Protein AF-0000000070729608 (afdb_homodimer)

Foldseek 3Di:
DWWDDWDDDQQWIKTAAPDCVVHRIFIDGVLRQVQPFCPVCAAPPVVRDGPDDSVPDDPRKDFPDWDDDGFKIWTQIPVRDIGMDTPLLCQLPGVRPNRDDLCPSQPPCVPQQAAAEFWCVVPVVPPAEAELVQLLPADVVVPRHVRVLSLLSSQRRYQKYKYFQQALDLVSVQVSVVSQPDFDADPVGTKDKDKLPCPDQDCVSHLAWFDWFFPDLFEQAGFFKKKKAWNDDDWDFFWKKKFQLLVLLVVCCVPPVLLSVLQAPDFWWFWDCRDPPDIGGHPGGGGQFHADPVRHTDFGGDGPVGTDDDDDDPDPVCVVSNVVSVVSSSCSRVPNRGMGIGGHDHRMMMMGGSRGMIMITHRIDGIIIMIMGTHHNVSSVVVNSCSRRNDVSVSSSD/DWWDDWDDDQQWIKTAAPDCVVHRIFIDGVLRQVQPFCPVCAAPPVVRDGPDDSVPDDPRKDFPDWDDDGFKIWTQIPVRDIGMDTPLLCQLPGVRPNRDDLCPSLPPCVPQQAAAEFWCVVPVVPPAEAELVQLLPADVVVPRHVRVLSLLSSQRRYQKYKYFQQALDLVSVQVSVVSQPDFDADPVGTKDKDKLPCPDQDPVSHLAWFDWFFPDLFEQAGFFKKKKAWNDDDWDFFWKKKFQLLVLLVVCCVPPVLLSVLQAPDFWWFWDCRDPPGIGGHPGGGGQFHADPVRHTDFGGDGPVGTDDDDDDPDPVCVVSNVVSVVSSSCSRPPNRGMGIGGHDHRMMMMGGSRGMIMITHRIDGIIIMIMGTHHNVSSVVVNSCSRRNDVSVSSSD

Radius of gyration: 27.86 Å; Cα contacts (8 Å, |Δi|>4): 1793; chains: 2; bounding box: 65×78×67 Å

Organism: Candida parapsilosis (strain CDC 317 / ATCC MYA-4646) (NCBI:txid578454)

Sequence (796 aa):
MSIQQVKPISDKIEITWTDPNPSGTSTYHNIWLRDNCHCSECYYPLTKQRLLNSATIDPNIHSKSIDHDSETVTIVWDSNHKSQYDAHWLRIHSYEPRLIPMEDKLSGAKTKLVQKLWQVGDIEMDLPHVDYNSVMQSSVKSDNEDAIKDWCLKIWQFGFCLIDNVPVTPEDTEKLCEQLNYIRPTHYGGFWDFTSDLAKADTAYTNFDISNHTDGTYWSNSPGLQLFHLLYHDGTGGTTSLVDAFKCAEIMKEKYPESYEIFTRLPVPAHSAGEEKVCIQPDIANPIFKLNKQGELIQVRWNQSDRSTMDSWDDPNDVVKFYQAIRHWVSIITDPENELWYQMKPGQCLIFDNWRVLHSRSEFTGKRRLCGAYLERDDFVSRLKLLTLGREAVLDAIMSIQQVKPISDKIEITWTDPNPSGTSTYHNIWLRDNCHCSECYYPLTKQRLLNSATIDPNIHSKSIDHDSETVTIVWDSNHKSQYDAHWLRIHSYEPRLIPMEDKLSGAKTKLVQKLWQVGDIEMDLPHVDYNSVMQSSVKSDNEDAIKDWCLKIWQFGFCLIDNVPVTPEDTEKLCEQLNYIRPTHYGGFWDFTSDLAKADTAYTNFDISNHTDGTYWSNSPGLQLFHLLYHDGTGGTTSLVDAFKCAEIMKEKYPESYEIFTRLPVPAHSAGEEKVCIQPDIANPIFKLNKQGELIQVRWNQSDRSTMDSWDDPNDVVKFYQAIRHWVSIITDPENELWYQMKPGQCLIFDNWRVLHSRSEFTGKRRLCGAYLERDDFVSRLKLLTLGREAVLDAI

InterPro domains:
  IPR003819 TauD/TfdA-like domain [PF02668] (144-374)
  IPR010376 Gamma-butyrobetaine hydroxylase-like, N-terminal [PF06155] (10-91)
  IPR012776 Trimethyllysine dioxygenase [TIGR02410] (28-388)
  IPR038492 GBBH-like, N-terminal domain superfamily [G3DSA:3.30.2020.30] (2-96)
  IPR042098 Glutarate 2-hydroxylase superfamily [G3DSA:3.60.130.10] (107-390)
  IPR050411 Alpha-ketoglutarate-dependent hydroxylases [PTHR10696] (30-386)

pLDDT: mean 94.76, std 6.03, range [62.12, 98.94]

Structure (mmCIF, N/CA/C/O backbone):
data_AF-0000000070729608-model_v1
#
loop_
_entity.id
_entity.type
_entity.pdbx_description
1 polymer 'Trimethyllysine dioxygenase'
#
loop_
_atom_site.group_PDB
_atom_site.id
_atom_site.type_symbol
_atom_site.label_atom_id
_atom_site.label_alt_id
_atom_site.label_comp_id
_atom_site.label_asym_id
_atom_site.label_entity_id
_atom_site.label_seq_id
_atom_site.pdbx_PDB_ins_code
_atom_site.Cartn_x
_atom_site.Cartn_y
_atom_site.Cartn_z
_atom_site.occupancy
_atom_site.B_iso_or_equiv
_atom_site.auth_seq_id
_atom_site.auth_comp_id
_atom_site.auth_asym_id
_atom_site.auth_atom_id
_atom_site.pdbx_PDB_model_num
ATOM 1 N N . MET A 1 1 ? -27.422 9.617 25.578 1 75.12 1 MET A N 1
ATOM 2 C CA . MET A 1 1 ? -26.422 9.867 26.609 1 75.12 1 MET A CA 1
ATOM 3 C C . MET A 1 1 ? -25.938 11.312 26.547 1 75.12 1 MET A C 1
ATOM 5 O O . MET A 1 1 ? -25.641 11.828 25.469 1 75.12 1 MET A O 1
ATOM 9 N N . SER A 1 2 ? -26.094 11.977 27.719 1 88.06 2 SER A N 1
ATOM 10 C CA . SER A 1 2 ? -25.766 13.398 27.781 1 88.06 2 SER A CA 1
ATOM 11 C C . SER A 1 2 ? -24.781 13.672 28.906 1 88.06 2 SER A C 1
ATOM 13 O O . SER A 1 2 ? -24.469 12.789 29.703 1 88.06 2 SER A O 1
ATOM 15 N N . ILE A 1 3 ? -24.25 14.766 28.953 1 93.19 3 ILE A N 1
ATOM 16 C CA . ILE A 1 3 ? -23.25 15.188 29.922 1 93.19 3 ILE A CA 1
ATOM 17 C C . ILE A 1 3 ? -23.938 15.562 31.234 1 93.19 3 ILE A C 1
ATOM 19 O O . ILE A 1 3 ? -24.891 16.344 31.25 1 93.19 3 ILE A O 1
ATOM 23 N N . GLN A 1 4 ? -23.516 14.984 32.312 1 93.94 4 GLN A N 1
ATOM 24 C CA . GLN A 1 4 ? -24.047 15.289 33.625 1 93.94 4 GLN A CA 1
ATOM 25 C C . GLN A 1 4 ? -23.156 16.297 34.375 1 93.94 4 GLN A C 1
ATOM 27 O O . GLN A 1 4 ? -23.656 17.234 35 1 93.94 4 GLN A O 1
ATOM 32 N N . GLN A 1 5 ? -21.828 16 34.312 1 95.12 5 GLN A N 1
ATOM 33 C CA . GLN A 1 5 ? -20.875 16.859 35 1 95.12 5 GLN A CA 1
ATOM 34 C C . GLN A 1 5 ? -19.516 16.859 34.312 1 95.12 5 GLN A C 1
ATOM 36 O O . GLN A 1 5 ? -19.125 15.859 33.688 1 95.12 5 GLN A O 1
ATOM 41 N N . VAL A 1 6 ? -18.891 17.953 34.312 1 97.44 6 VAL A N 1
ATOM 42 C CA . VAL A 1 6 ? -17.531 18.094 33.781 1 97.44 6 VAL A CA 1
ATOM 43 C C . VAL A 1 6 ? -16.625 18.703 34.875 1 97.44 6 VAL A C 1
ATOM 45 O O . VAL A 1 6 ? -16.938 19.75 35.438 1 97.44 6 VAL A O 1
ATOM 48 N N . LYS A 1 7 ? -15.539 18.031 35.188 1 96.44 7 LYS A N 1
ATOM 49 C CA . LYS A 1 7 ? -14.625 18.516 36.219 1 96.44 7 LYS A CA 1
ATOM 50 C C . LYS A 1 7 ? -13.172 18.391 35.781 1 96.44 7 LYS A C 1
ATOM 52 O O . LYS A 1 7 ? -12.781 17.391 35.188 1 96.44 7 LYS A O 1
ATOM 57 N N . PRO A 1 8 ? -12.406 19.422 35.969 1 97 8 PRO A N 1
ATOM 58 C CA . PRO A 1 8 ? -10.969 19.297 35.719 1 97 8 PRO A CA 1
ATOM 59 C C . PRO A 1 8 ? -10.258 18.422 36.75 1 97 8 PRO A C 1
ATOM 61 O O . PRO A 1 8 ? -10.57 18.484 37.938 1 97 8 PRO A O 1
ATOM 64 N N . ILE A 1 9 ? -9.383 17.625 36.25 1 94.81 9 ILE A N 1
ATOM 65 C CA . ILE A 1 9 ? -8.555 16.797 37.125 1 94.81 9 ILE A CA 1
ATOM 66 C C . ILE A 1 9 ? -7.109 16.812 36.625 1 94.81 9 ILE A C 1
ATOM 68 O O . ILE A 1 9 ? -6.742 16.047 35.719 1 94.81 9 ILE A O 1
ATOM 72 N N . SER A 1 10 ? -6.238 17.578 37.312 1 92.94 10 SER A N 1
ATOM 73 C CA . SER A 1 10 ? -4.832 17.688 36.938 1 92.94 10 SER A CA 1
ATOM 74 C C . SER A 1 10 ? -4.672 18.125 35.5 1 92.94 10 SER A C 1
ATOM 76 O O . SER A 1 10 ? -5.137 19.203 35.094 1 92.94 10 SER A O 1
ATOM 78 N N . ASP A 1 11 ? -4.113 17.266 34.688 1 95.94 11 ASP A N 1
ATOM 79 C CA . ASP A 1 11 ? -3.875 17.594 33.281 1 95.94 11 ASP A CA 1
ATOM 80 C C . ASP A 1 11 ? -4.957 17 32.375 1 95.94 11 ASP A C 1
ATOM 82 O O . ASP A 1 11 ? -4.742 16.797 31.188 1 95.94 11 ASP A O 1
ATOM 86 N N . LYS A 1 12 ? -6.121 16.688 33 1 98 12 LYS A N 1
ATOM 87 C CA . LYS A 1 12 ? -7.23 16.047 32.281 1 98 12 LYS A CA 1
ATOM 88 C C . LYS A 1 12 ? -8.555 16.719 32.656 1 98 12 LYS A C 1
ATOM 90 O O . LYS A 1 12 ? -8.617 17.578 33.531 1 98 12 LYS A O 1
ATOM 95 N N . ILE A 1 13 ? -9.508 16.344 31.891 1 98 13 ILE A N 1
ATOM 96 C CA . ILE A 1 13 ? -10.898 16.672 32.156 1 98 13 ILE A CA 1
ATOM 97 C C . ILE A 1 13 ? -11.719 15.391 32.281 1 98 13 ILE A C 1
ATOM 99 O O . ILE A 1 13 ? -11.578 14.484 31.469 1 98 13 ILE A O 1
ATOM 103 N N . GLU A 1 14 ? -12.461 15.297 33.344 1 97.56 14 GLU A N 1
ATOM 104 C CA . GLU A 1 14 ? -13.352 14.156 33.531 1 97.56 14 GLU A CA 1
ATOM 105 C C . GLU A 1 14 ? -14.797 14.523 33.219 1 97.56 14 GLU A C 1
ATOM 107 O O . GLU A 1 14 ? -15.297 15.555 33.656 1 97.56 14 GLU A O 1
ATOM 112 N N . ILE A 1 15 ? -15.438 13.773 32.469 1 96.44 15 ILE A N 1
ATOM 113 C CA . ILE A 1 15 ? -16.844 13.945 32.125 1 96.44 15 ILE A CA 1
ATOM 114 C C . ILE A 1 15 ? -17.672 12.797 32.688 1 96.44 15 ILE A C 1
ATOM 116 O O . ILE A 1 15 ? -17.375 11.625 32.438 1 96.44 15 ILE A O 1
ATOM 120 N N . THR A 1 16 ? -18.625 13.148 33.469 1 95.75 16 THR A N 1
ATOM 121 C CA . THR A 1 16 ? -19.594 12.18 33.969 1 95.75 16 THR A CA 1
ATOM 122 C C . THR A 1 16 ? -20.844 12.164 33.062 1 95.75 16 THR A C 1
ATOM 124 O O . THR A 1 16 ? -21.422 13.211 32.781 1 95.75 16 THR A O 1
ATOM 127 N N . TRP A 1 17 ? -21.234 11.016 32.688 1 94.69 17 TRP A N 1
ATOM 128 C CA . TRP A 1 17 ? -22.344 10.867 31.75 1 94.69 17 TRP A CA 1
ATOM 129 C C . TRP A 1 17 ? -23.625 10.508 32.5 1 94.69 17 TRP A C 1
ATOM 131 O O . TRP A 1 17 ? -23.578 9.891 33.562 1 94.69 17 TRP A O 1
ATOM 141 N N . THR A 1 18 ? -24.797 10.875 31.969 1 90.62 18 THR A N 1
ATOM 142 C CA . THR A 1 18 ? -26.094 10.578 32.562 1 90.62 18 THR A CA 1
ATOM 143 C C . THR A 1 18 ? -26.375 9.078 32.531 1 90.62 18 THR A C 1
ATOM 145 O O . THR A 1 18 ? -26.984 8.523 33.438 1 90.62 18 THR A O 1
ATOM 148 N N . ASP A 1 19 ? -26.094 8.422 31.391 1 77.56 19 ASP A N 1
ATOM 149 C CA . ASP A 1 19 ? -26.234 6.973 31.25 1 77.56 19 ASP A CA 1
ATOM 150 C C . ASP A 1 19 ? -24.875 6.277 31.344 1 77.56 19 ASP A C 1
ATOM 152 O O . ASP A 1 19 ? -24.078 6.359 30.422 1 77.56 19 ASP A O 1
ATOM 156 N N . PRO A 1 20 ? -24.609 5.648 32.531 1 66 20 PRO A N 1
ATOM 157 C CA . PRO A 1 20 ? -23.281 5.117 32.812 1 66 20 PRO A CA 1
ATOM 158 C C . PRO A 1 20 ? -22.922 3.928 31.922 1 66 20 PRO A C 1
ATOM 160 O O . PRO A 1 20 ? -21.781 3.463 31.938 1 66 20 PRO A O 1
ATOM 163 N N . ASN A 1 21 ? -23.797 3.318 31.25 1 65.69 21 ASN A N 1
ATOM 164 C CA . ASN A 1 21 ? -23.453 2.18 30.406 1 65.69 21 ASN A CA 1
ATOM 165 C C . ASN A 1 21 ? -22.844 2.629 29.094 1 65.69 21 ASN A C 1
ATOM 167 O O . ASN A 1 21 ? -23.484 3.311 28.297 1 65.69 21 ASN A O 1
ATOM 171 N N . PRO A 1 22 ? -21.609 2.293 29.125 1 62.28 22 PRO A N 1
ATOM 172 C CA . PRO A 1 22 ? -20.844 1.288 29.859 1 62.28 22 PRO A CA 1
ATOM 173 C C . PRO A 1 22 ? -19.984 1.901 30.969 1 62.28 22 PRO A C 1
ATOM 175 O O . PRO A 1 22 ? -19.422 1.177 31.797 1 62.28 22 PRO A O 1
ATOM 178 N N . SER A 1 23 ? -19.578 3.135 30.734 1 65.88 23 SER A N 1
ATOM 179 C CA . SER A 1 23 ? -18.812 3.779 31.797 1 65.88 23 SER A CA 1
ATOM 180 C C . SER A 1 23 ? -19.484 5.066 32.25 1 65.88 23 SER A C 1
ATOM 182 O O . SER A 1 23 ? -20.094 5.777 31.453 1 65.88 23 SER A O 1
ATOM 184 N N . GLY A 1 24 ? -19.469 5.289 33.5 1 85.19 24 GLY A N 1
ATOM 185 C CA . GLY A 1 24 ? -20.062 6.492 34.062 1 85.19 24 GLY A CA 1
ATOM 186 C C . GLY A 1 24 ? -19.219 7.734 33.812 1 85.19 24 GLY A C 1
ATOM 187 O O . GLY A 1 24 ? -19.734 8.852 33.844 1 85.19 24 GLY A O 1
ATOM 188 N N . THR A 1 25 ? -17.922 7.508 33.531 1 93.5 25 THR A N 1
ATOM 189 C CA . THR A 1 25 ? -17.062 8.672 33.344 1 93.5 25 THR A CA 1
ATOM 190 C C . THR A 1 25 ? -16.062 8.453 32.219 1 93.5 25 THR A C 1
ATOM 192 O O . THR A 1 25 ? -15.781 7.309 31.859 1 93.5 25 THR A O 1
ATOM 195 N N . SER A 1 26 ? -15.68 9.492 31.562 1 95.44 26 SER A N 1
ATOM 196 C CA . SER A 1 26 ? -14.578 9.547 30.609 1 95.44 26 SER A CA 1
ATOM 197 C C . SER A 1 26 ? -13.555 10.602 31 1 95.44 26 SER A C 1
ATOM 199 O O . SER A 1 26 ? -13.914 11.664 31.516 1 95.44 26 SER A O 1
ATOM 201 N N . THR A 1 27 ? -12.305 10.266 30.812 1 96.88 27 THR A N 1
ATOM 202 C CA . THR A 1 27 ? -11.242 11.227 31.062 1 96.88 27 THR A CA 1
ATOM 203 C C . THR A 1 27 ? -10.469 11.531 29.781 1 96.88 27 THR A C 1
ATOM 205 O O . THR A 1 27 ? -10.18 10.633 29 1 96.88 27 THR A O 1
ATOM 208 N N . TYR A 1 28 ? -10.227 12.781 29.516 1 98 28 TYR A N 1
ATOM 209 C CA . TYR A 1 28 ? -9.492 13.25 28.359 1 98 28 TYR A CA 1
ATOM 210 C C . TYR A 1 28 ? -8.32 14.133 28.766 1 98 28 TYR A C 1
ATOM 212 O O . TYR A 1 28 ? -8.477 15.039 29.594 1 98 28 TYR A O 1
ATOM 220 N N . HIS A 1 29 ? -7.129 13.852 28.234 1 98.56 29 HIS A N 1
ATOM 221 C CA . HIS A 1 29 ? -6.016 14.766 28.469 1 98.56 29 HIS A CA 1
ATOM 222 C C . HIS A 1 29 ? -6.316 16.156 27.922 1 98.56 29 HIS A C 1
ATOM 224 O O . HIS A 1 29 ? -6.895 16.281 26.844 1 98.56 29 HIS A O 1
ATOM 230 N N . ASN A 1 30 ? -5.883 17.219 28.656 1 98.5 30 ASN A N 1
ATOM 231 C CA . ASN A 1 30 ? -6.07 18.594 28.203 1 98.5 30 ASN A CA 1
ATOM 232 C C . ASN A 1 30 ? -5.445 18.812 26.828 1 98.5 30 ASN A C 1
ATOM 234 O O . ASN A 1 30 ? -6.07 19.422 25.953 1 98.5 30 ASN A O 1
ATOM 238 N N . ILE A 1 31 ? -4.281 18.312 26.641 1 98.31 31 ILE A N 1
ATOM 239 C CA . ILE A 1 31 ? -3.543 18.547 25.406 1 98.31 31 ILE A CA 1
ATOM 240 C C . ILE A 1 31 ? -4.258 17.875 24.25 1 98.31 31 ILE A C 1
ATOM 242 O O . ILE A 1 31 ? -4.285 18.406 23.141 1 98.31 31 ILE A O 1
ATOM 246 N N . TRP A 1 32 ? -4.828 16.688 24.469 1 98.44 32 TRP A N 1
ATOM 247 C CA . TRP A 1 32 ? -5.582 15.984 23.438 1 98.44 32 TRP A CA 1
ATOM 248 C C . TRP A 1 32 ? -6.828 16.766 23.047 1 98.44 32 TRP A C 1
ATOM 250 O O . TRP A 1 32 ? -7.121 16.922 21.859 1 98.44 32 TRP A O 1
ATOM 260 N N . LEU A 1 33 ? -7.539 17.25 24.047 1 98.5 33 LEU A N 1
ATOM 261 C CA . LEU A 1 33 ? -8.727 18.062 23.781 1 98.5 33 LEU A CA 1
ATOM 262 C C . LEU A 1 33 ? -8.359 19.312 23 1 98.5 33 LEU A C 1
ATOM 264 O O . LEU A 1 33 ? -9.016 19.641 22 1 98.5 33 LEU A O 1
ATOM 268 N N . ARG A 1 34 ? -7.293 19.953 23.406 1 98.5 34 ARG A N 1
ATOM 269 C CA . ARG A 1 34 ? -6.852 21.172 22.719 1 98.5 34 ARG A CA 1
ATOM 270 C C . ARG A 1 34 ? -6.5 20.891 21.266 1 98.5 34 ARG A C 1
ATOM 272 O O . ARG A 1 34 ? -6.848 21.656 20.375 1 98.5 34 ARG A O 1
ATOM 279 N N . ASP A 1 35 ? -5.832 19.812 21.031 1 98.12 35 ASP A N 1
ATOM 280 C CA . ASP A 1 35 ? -5.414 19.422 19.688 1 98.12 35 ASP A CA 1
ATOM 281 C C . ASP A 1 35 ? -6.621 19.109 18.812 1 98.12 35 ASP A C 1
ATOM 283 O O . ASP A 1 35 ? -6.543 19.203 17.578 1 98.12 35 ASP A O 1
ATOM 287 N N . ASN A 1 36 ? -7.719 18.688 19.422 1 97.81 36 ASN A N 1
ATOM 288 C CA . ASN A 1 36 ? -8.898 18.266 18.672 1 97.81 36 ASN A CA 1
ATOM 289 C C . ASN A 1 36 ? -9.977 19.344 18.672 1 97.81 36 ASN A C 1
ATOM 291 O O . ASN A 1 36 ? -11.156 19.047 18.516 1 97.81 36 ASN A O 1
ATOM 295 N N . CYS A 1 37 ? -9.57 20.594 18.953 1 97.62 37 CYS A N 1
ATOM 296 C CA . CYS A 1 37 ? -10.492 21.703 18.797 1 97.62 37 CYS A CA 1
ATOM 297 C C . CYS A 1 37 ? -10.898 21.891 17.344 1 97.62 37 CYS A C 1
ATOM 299 O O . CYS A 1 37 ? -10.055 21.875 16.453 1 97.62 37 CYS A O 1
ATOM 301 N N . HIS A 1 38 ? -12.156 22.047 17.078 1 95.25 38 HIS A N 1
ATOM 302 C CA . HIS A 1 38 ? -12.641 22.156 15.703 1 95.25 38 HIS A CA 1
ATOM 303 C C . HIS A 1 38 ? -13.172 23.562 15.414 1 95.25 38 HIS A C 1
ATOM 305 O O . HIS A 1 38 ? -14.008 23.734 14.523 1 95.25 38 HIS A O 1
ATOM 311 N N . CYS A 1 39 ? -12.734 24.516 16.219 1 96.06 39 CYS A N 1
ATOM 312 C CA . CYS A 1 39 ? -13.125 25.875 15.875 1 96.06 39 CYS A CA 1
ATOM 313 C C . CYS A 1 39 ? -12.484 26.312 14.57 1 96.06 39 CYS A C 1
ATOM 315 O O . CYS A 1 39 ? -11.625 25.625 14.023 1 96.06 39 CYS A O 1
ATOM 317 N N . SER A 1 40 ? -12.766 27.438 14.031 1 93.62 40 SER A N 1
ATOM 318 C CA . SER A 1 40 ? -12.359 27.891 12.711 1 93.62 40 SER A CA 1
ATOM 319 C C . SER A 1 40 ? -10.875 28.219 12.664 1 93.62 40 SER A C 1
ATOM 321 O O . SER A 1 40 ? -10.273 28.234 11.586 1 93.62 40 SER A O 1
ATOM 323 N N . GLU A 1 41 ? -10.289 28.422 13.82 1 94.44 41 GLU A N 1
ATOM 324 C CA . GLU A 1 41 ? -8.852 28.703 13.875 1 94.44 41 GLU A CA 1
ATOM 325 C C . GLU A 1 41 ? -8.047 27.406 13.867 1 94.44 41 GLU A C 1
ATOM 327 O O . GLU A 1 41 ? -6.863 27.406 13.523 1 94.44 41 GLU A O 1
ATOM 332 N N . CYS A 1 42 ? -8.711 26.344 14.266 1 96.31 42 CYS A N 1
ATOM 333 C CA . CYS A 1 42 ? -7.973 25.109 14.531 1 96.31 42 CYS A CA 1
ATOM 334 C C . CYS A 1 42 ? -8.281 24.047 13.477 1 96.31 42 CYS A C 1
ATOM 336 O O . CYS A 1 42 ? -7.547 23.078 13.344 1 96.31 42 CYS A O 1
ATOM 338 N N . TYR A 1 43 ? -9.32 24.234 12.836 1 94.19 43 TYR A N 1
ATOM 339 C CA . TYR A 1 43 ? -9.828 23.219 11.922 1 94.19 43 TYR A CA 1
ATOM 340 C C . TYR A 1 43 ? -10.516 23.859 10.719 1 94.19 43 TYR A C 1
ATOM 342 O O . TYR A 1 43 ? -11.297 24.797 10.875 1 94.19 43 TYR A O 1
ATOM 350 N N . TYR A 1 44 ? -10.125 23.453 9.531 1 92.25 44 TYR A N 1
ATOM 351 C CA . TYR A 1 44 ? -10.742 23.969 8.312 1 92.25 44 TYR A CA 1
ATOM 352 C C . TYR A 1 44 ? -11.938 23.125 7.902 1 92.25 44 TYR A C 1
ATOM 354 O O . TYR A 1 44 ? -11.766 22.047 7.336 1 92.25 44 TYR A O 1
ATOM 362 N N . PRO A 1 45 ? -13.094 23.578 8.055 1 90.69 45 PRO A N 1
ATOM 363 C CA . PRO A 1 45 ? -14.289 22.75 7.836 1 90.69 45 PRO A CA 1
ATOM 364 C C . PRO A 1 45 ? -14.438 22.297 6.387 1 90.69 45 PRO A C 1
ATOM 366 O O . PRO A 1 45 ? -15.008 21.234 6.121 1 90.69 45 PRO A O 1
ATOM 369 N N . LEU A 1 46 ? -13.914 23.062 5.457 1 89.62 46 LEU A N 1
ATOM 370 C CA . LEU A 1 46 ? -14.07 22.734 4.043 1 89.62 46 LEU A CA 1
ATOM 371 C C . LEU A 1 46 ? -13.266 21.5 3.668 1 89.62 46 LEU A C 1
ATOM 373 O O . LEU A 1 46 ? -13.75 20.641 2.922 1 89.62 46 LEU A O 1
ATOM 377 N N . THR A 1 47 ? -12.094 21.375 4.172 1 91.31 47 THR A N 1
ATOM 378 C CA . THR A 1 47 ? -11.227 20.266 3.791 1 91.31 47 THR A CA 1
ATOM 379 C C . THR A 1 47 ? -11.195 19.188 4.883 1 91.31 47 THR A C 1
ATOM 381 O O . THR A 1 47 ? -10.656 18.109 4.68 1 91.31 47 THR A O 1
ATOM 384 N N . LYS A 1 48 ? -11.82 19.5 6.066 1 94.38 48 LYS A N 1
ATOM 385 C CA . LYS A 1 48 ? -11.828 18.625 7.227 1 94.38 48 LYS A CA 1
ATOM 386 C C . LYS A 1 48 ? -10.414 18.359 7.727 1 94.38 48 LYS A C 1
ATOM 388 O O . LYS A 1 48 ? -10.094 17.234 8.125 1 94.38 48 LYS A O 1
ATOM 393 N N . GLN A 1 49 ? -9.594 19.391 7.66 1 94.06 49 GLN A N 1
ATOM 394 C CA . GLN A 1 49 ? -8.195 19.25 8.031 1 94.06 49 GLN A CA 1
ATOM 395 C C . GLN A 1 49 ? -7.836 20.156 9.203 1 94.06 49 GLN A C 1
ATOM 397 O O . GLN A 1 49 ? -8.406 21.25 9.344 1 94.06 49 GLN A O 1
ATOM 402 N N . ARG A 1 50 ? -6.898 19.703 9.961 1 94 50 ARG A N 1
ATOM 403 C CA . ARG A 1 50 ? -6.359 20.484 11.07 1 94 50 ARG A CA 1
ATOM 404 C C . ARG A 1 50 ? -5.527 21.656 10.555 1 94 50 ARG A C 1
ATOM 406 O O . ARG A 1 50 ? -4.75 21.5 9.609 1 94 50 ARG A O 1
ATOM 413 N N . LEU A 1 51 ? -5.754 22.781 11.203 1 92.44 51 LEU A N 1
ATOM 414 C CA . LEU A 1 51 ? -4.941 23.969 10.945 1 92.44 51 LEU A CA 1
ATOM 415 C C . LEU A 1 51 ? -3.93 24.188 12.07 1 92.44 51 LEU A C 1
ATOM 417 O O . LEU A 1 51 ? -2.846 24.719 11.836 1 92.44 51 LEU A O 1
ATOM 421 N N . LEU A 1 52 ? -4.344 23.781 13.227 1 94.44 52 LEU A N 1
ATOM 422 C CA . LEU A 1 52 ? -3.52 23.953 14.414 1 94.44 52 LEU A CA 1
ATOM 423 C C . LEU A 1 52 ? -2.262 23.094 14.344 1 94.44 52 LEU A C 1
ATOM 425 O O . LEU A 1 52 ? -2.334 21.906 14.008 1 94.44 52 LEU A O 1
ATOM 429 N N . ASN A 1 53 ? -1.126 23.688 14.57 1 95.44 53 ASN A N 1
ATOM 430 C CA . ASN A 1 53 ? 0.109 22.938 14.758 1 95.44 53 ASN A CA 1
ATOM 431 C C . ASN A 1 53 ? 0.195 22.328 16.156 1 95.44 53 ASN A C 1
ATOM 433 O O . ASN A 1 53 ? 0.406 23.047 17.141 1 95.44 53 ASN A O 1
ATOM 437 N N . SER A 1 54 ? 0.122 21.109 16.281 1 97.25 54 SER A N 1
ATOM 438 C CA . SER A 1 54 ? 0.071 20.406 17.562 1 97.25 54 SER A CA 1
ATOM 439 C C . SER A 1 54 ? 1.311 20.688 18.406 1 97.25 54 SER A C 1
ATOM 441 O O . SER A 1 54 ? 1.256 20.656 19.625 1 97.25 54 SER A O 1
ATOM 443 N N . ALA A 1 55 ? 2.385 20.984 17.734 1 97.75 55 ALA A N 1
ATOM 444 C CA . ALA A 1 55 ? 3.648 21.219 18.422 1 97.75 55 ALA A CA 1
ATOM 445 C C . ALA A 1 55 ? 3.6 22.5 19.234 1 97.75 55 ALA A C 1
ATOM 447 O O . ALA A 1 55 ? 4.426 22.719 20.125 1 97.75 55 ALA A O 1
ATOM 448 N N . THR A 1 56 ? 2.691 23.375 18.938 1 96.88 56 THR A N 1
ATOM 449 C CA . THR A 1 56 ? 2.641 24.688 19.578 1 96.88 56 THR A CA 1
ATOM 450 C C . THR A 1 56 ? 1.801 24.641 20.859 1 96.88 56 THR A C 1
ATOM 452 O O . THR A 1 56 ? 1.769 25.609 21.625 1 96.88 56 THR A O 1
ATOM 455 N N . ILE A 1 57 ? 1.175 23.531 21.141 1 97.69 57 ILE A N 1
ATOM 456 C CA . ILE A 1 57 ? 0.336 23.422 22.312 1 97.69 57 ILE A CA 1
ATOM 457 C C . ILE A 1 57 ? 1.214 23.266 23.562 1 97.69 57 ILE A C 1
ATOM 459 O O . ILE A 1 57 ? 2.119 22.438 23.594 1 97.69 57 ILE A O 1
ATOM 463 N N . ASP A 1 58 ? 0.917 24.031 24.516 1 97.38 58 ASP A N 1
ATOM 464 C CA . ASP A 1 58 ? 1.645 23.953 25.781 1 97.38 58 ASP A CA 1
ATOM 465 C C . ASP A 1 58 ? 1.418 22.609 26.453 1 97.38 58 ASP A C 1
ATOM 467 O O . ASP A 1 58 ? 0.278 22.234 26.734 1 97.38 58 ASP A O 1
ATOM 471 N N . PRO A 1 59 ? 2.508 21.906 26.734 1 96.19 59 PRO A N 1
ATOM 472 C CA . PRO A 1 59 ? 2.348 20.609 27.391 1 96.19 59 PRO A CA 1
ATOM 473 C C . PRO A 1 59 ? 1.658 20.703 28.75 1 96.19 59 PRO A C 1
ATOM 475 O O . PRO A 1 59 ? 1.115 19.703 29.234 1 96.19 59 PRO A O 1
ATOM 478 N N . ASN A 1 60 ? 1.688 21.859 29.328 1 96.62 60 ASN A N 1
ATOM 479 C CA . ASN A 1 60 ? 1.091 22.047 30.656 1 96.62 60 ASN A CA 1
ATOM 480 C C . ASN A 1 60 ? -0.237 22.797 30.562 1 96.62 60 ASN A C 1
ATOM 482 O O . ASN A 1 60 ? -0.698 23.375 31.547 1 96.62 60 ASN A O 1
ATOM 486 N N . ILE A 1 61 ? -0.813 22.766 29.438 1 97.69 61 ILE A N 1
ATOM 487 C CA . ILE A 1 61 ? -2.068 23.484 29.219 1 97.69 61 ILE A CA 1
ATOM 488 C C . ILE A 1 61 ? -3.105 23.031 30.234 1 97.69 61 ILE A C 1
ATOM 490 O O . ILE A 1 61 ? -3.168 21.844 30.594 1 97.69 61 ILE A O 1
ATOM 494 N N . HIS A 1 62 ? -3.904 23.938 30.734 1 97.44 62 HIS A N 1
ATOM 495 C CA . HIS A 1 62 ? -4.98 23.625 31.672 1 97.44 62 HIS A CA 1
ATOM 496 C C . HIS A 1 62 ? -6.199 24.5 31.422 1 97.44 62 HIS A C 1
ATOM 498 O O . HIS A 1 62 ? -6.098 25.531 30.75 1 97.44 62 HIS A O 1
ATOM 504 N N . SER A 1 63 ? -7.305 24.094 31.953 1 97.5 63 SER A N 1
ATOM 505 C CA . SER A 1 63 ? -8.539 24.844 31.766 1 97.5 63 SER A CA 1
ATOM 506 C C . SER A 1 63 ? -8.625 26.031 32.719 1 97.5 63 SER A C 1
ATOM 508 O O . SER A 1 63 ? -8.297 25.922 33.875 1 97.5 63 SER A O 1
ATOM 510 N N . LYS A 1 64 ? -8.891 27.156 32.188 1 97.5 64 LYS A N 1
ATOM 511 C CA . LYS A 1 64 ? -9.219 28.344 32.969 1 97.5 64 LYS A CA 1
ATOM 512 C C . LYS A 1 64 ? -10.664 28.297 33.438 1 97.5 64 LYS A C 1
ATOM 514 O O . LYS A 1 64 ? -10.953 28.656 34.594 1 97.5 64 LYS A O 1
ATOM 519 N N . SER A 1 65 ? -11.555 27.891 32.625 1 97.88 65 SER A N 1
ATOM 520 C CA . SER A 1 65 ? -12.969 27.703 32.969 1 97.88 65 SER A CA 1
ATOM 521 C C . SER A 1 65 ? -13.602 26.625 32.094 1 97.88 65 SER A C 1
ATOM 523 O O . SER A 1 65 ? -13.156 26.375 30.969 1 97.88 65 SER A O 1
ATOM 525 N N . ILE A 1 66 ? -14.594 25.984 32.625 1 98.25 66 ILE A N 1
ATOM 526 C CA . ILE A 1 66 ? -15.352 24.953 31.922 1 98.25 66 ILE A CA 1
ATOM 527 C C . ILE A 1 66 ? -16.844 25.188 32.125 1 98.25 66 ILE A C 1
ATOM 529 O O . ILE A 1 66 ? -17.312 25.391 33.25 1 98.25 66 ILE A O 1
ATOM 533 N N . ASP A 1 67 ? -17.484 25.281 31.062 1 98 67 ASP A N 1
ATOM 534 C CA . ASP A 1 67 ? -18.938 25.312 31.062 1 98 67 ASP A CA 1
ATOM 535 C C . ASP A 1 67 ? -19.516 24.141 30.25 1 98 67 ASP A C 1
ATOM 537 O O . ASP A 1 67 ? -18.891 23.656 29.312 1 98 67 ASP A O 1
ATOM 541 N N . HIS A 1 68 ? -20.641 23.672 30.719 1 97.19 68 HIS A N 1
ATOM 542 C CA . HIS A 1 68 ? -21.25 22.594 29.953 1 97.19 68 HIS A CA 1
ATOM 543 C C . HIS A 1 68 ? -22.766 22.609 30.094 1 97.19 68 HIS A C 1
ATOM 545 O O . HIS A 1 68 ? -23.297 23.172 31.047 1 97.19 68 HIS A O 1
ATOM 551 N N . ASP A 1 69 ? -23.438 22.141 29.141 1 96.12 69 ASP A N 1
ATOM 552 C CA . ASP A 1 69 ? -24.812 21.672 29.234 1 96.12 69 ASP A CA 1
ATOM 553 C C . ASP A 1 69 ? -24.906 20.188 28.938 1 96.12 69 ASP A C 1
ATOM 555 O O . ASP A 1 69 ? -23.953 19.438 29.156 1 96.12 69 ASP A O 1
ATOM 559 N N . SER A 1 70 ? -26.125 19.75 28.547 1 93.81 70 SER A N 1
ATOM 560 C CA . SER A 1 70 ? -26.312 18.312 28.359 1 93.81 70 SER A CA 1
ATOM 561 C C . SER A 1 70 ? -25.641 17.828 27.078 1 93.81 70 SER A C 1
ATOM 563 O O . SER A 1 70 ? -25.359 16.641 26.938 1 93.81 70 SER A O 1
ATOM 565 N N . GLU A 1 71 ? -25.297 18.75 26.203 1 96 71 GLU A N 1
ATOM 566 C CA . GLU A 1 71 ? -24.875 18.297 24.875 1 96 71 GLU A CA 1
ATOM 567 C C . GLU A 1 71 ? -23.516 18.875 24.5 1 96 71 GLU A C 1
ATOM 569 O O . GLU A 1 71 ? -22.891 18.422 23.531 1 96 71 GLU A O 1
ATOM 574 N N . THR A 1 72 ? -23.047 19.812 25.297 1 97.25 72 THR A N 1
ATOM 575 C CA . THR A 1 72 ? -21.844 20.531 24.859 1 97.25 72 THR A CA 1
ATOM 576 C C . THR A 1 72 ? -20.953 20.844 26.047 1 97.25 72 THR A C 1
ATOM 578 O O . THR A 1 72 ? -21.438 21.125 27.141 1 97.25 72 THR A O 1
ATOM 581 N N . VAL A 1 73 ? -19.703 20.766 25.844 1 97.94 73 VAL A N 1
ATOM 582 C CA . VAL A 1 73 ? -18.688 21.219 26.781 1 97.94 73 VAL A CA 1
ATOM 583 C C . VAL A 1 73 ? -17.891 22.375 26.172 1 97.94 73 VAL A C 1
ATOM 585 O O . VAL A 1 73 ? -17.438 22.266 25.031 1 97.94 73 VAL A O 1
ATOM 588 N N . THR A 1 74 ? -17.781 23.453 26.828 1 98.44 74 THR A N 1
ATOM 589 C CA . THR A 1 74 ? -16.953 24.578 26.422 1 98.44 74 THR A CA 1
ATOM 590 C C . THR A 1 74 ? -15.812 24.781 27.406 1 98.44 74 THR A C 1
ATOM 592 O O . THR A 1 74 ? -16.031 24.891 28.609 1 98.44 74 THR A O 1
ATOM 595 N N . ILE A 1 75 ? -14.641 24.844 26.906 1 98.44 75 ILE A N 1
ATOM 596 C CA . ILE A 1 75 ? -13.453 25.016 27.734 1 98.44 75 ILE A CA 1
ATOM 597 C C . ILE A 1 75 ? -12.695 26.266 27.297 1 98.44 75 ILE A C 1
ATOM 599 O O . ILE A 1 75 ? -12.398 26.438 26.109 1 98.44 75 ILE A O 1
ATOM 603 N N . VAL A 1 76 ? -12.469 27.109 28.188 1 98.56 76 VAL A N 1
ATOM 604 C CA . VAL A 1 76 ? -11.508 28.188 27.969 1 98.56 76 VAL A CA 1
ATOM 605 C C . VAL A 1 76 ? -10.164 27.812 28.594 1 98.56 76 VAL A C 1
ATOM 607 O O . VAL A 1 76 ? -10.078 27.562 29.797 1 98.56 76 VAL A O 1
ATOM 610 N N . TRP A 1 77 ? -9.211 27.781 27.781 1 98.38 77 TRP A N 1
ATOM 611 C CA . TRP A 1 77 ? -7.891 27.344 28.234 1 98.38 77 TRP A CA 1
ATOM 612 C C . TRP A 1 77 ? -7.121 28.5 28.859 1 98.38 77 TRP A C 1
ATOM 614 O O . TRP A 1 77 ? -7.531 29.672 28.75 1 98.38 77 TRP A O 1
ATOM 624 N N . ASP A 1 78 ? -6.004 28.172 29.531 1 97.25 78 ASP A N 1
ATOM 625 C CA . ASP A 1 78 ? -5.176 29.203 30.156 1 97.25 78 ASP A CA 1
ATOM 626 C C . ASP A 1 78 ? -4.551 30.125 29.125 1 97.25 78 ASP A C 1
ATOM 628 O O . ASP A 1 78 ? -4.164 31.25 29.438 1 97.25 78 ASP A O 1
ATOM 632 N N . SER A 1 79 ? -4.508 29.734 27.844 1 95.44 79 SER A N 1
ATOM 633 C CA . SER A 1 79 ? -4.066 30.562 26.734 1 95.44 79 SER A CA 1
ATOM 634 C C . SER A 1 79 ? -5.172 31.516 26.266 1 95.44 79 SER A C 1
ATOM 636 O O . SER A 1 79 ? -4.973 32.312 25.359 1 95.44 79 SER A O 1
ATOM 638 N N . ASN A 1 80 ? -6.32 31.344 26.797 1 97.06 80 ASN A N 1
ATOM 639 C CA . ASN A 1 80 ? -7.512 32.125 26.5 1 97.06 80 ASN A CA 1
ATOM 640 C C . ASN A 1 80 ? -8.203 31.641 25.234 1 97.06 80 ASN A C 1
ATOM 642 O O . ASN A 1 80 ? -9.148 32.281 24.75 1 97.06 80 ASN A O 1
ATOM 646 N N . HIS A 1 81 ? -7.754 30.578 24.656 1 97.94 81 HIS A N 1
ATOM 647 C CA . HIS A 1 81 ? -8.461 29.953 23.531 1 97.94 81 HIS A CA 1
ATOM 648 C C . HIS A 1 81 ? -9.703 29.219 24.016 1 97.94 81 HIS A C 1
ATOM 650 O O . HIS A 1 81 ? -9.68 28.562 25.062 1 97.94 81 HIS A O 1
ATOM 656 N N . LYS A 1 82 ? -10.727 29.344 23.266 1 98.25 82 LYS A N 1
ATOM 657 C CA . LYS A 1 82 ? -11.984 28.688 23.594 1 98.25 82 LYS A CA 1
ATOM 658 C C . LYS A 1 82 ? -12.234 27.5 22.688 1 98.25 82 LYS A C 1
ATOM 660 O O . LYS A 1 82 ? -12.172 27.609 21.453 1 98.25 82 LYS A O 1
ATOM 665 N N . SER A 1 83 ? -12.43 26.344 23.266 1 98.31 83 SER A N 1
ATOM 666 C CA . SER A 1 83 ? -12.781 25.125 22.547 1 98.31 83 SER A CA 1
ATOM 667 C C . SER A 1 83 ? -14.18 24.656 22.906 1 98.31 83 SER A C 1
ATOM 669 O O . SER A 1 83 ? -14.633 24.844 24.047 1 98.31 83 SER A O 1
ATOM 671 N N . GLN A 1 84 ? -14.852 24.109 21.969 1 98.06 84 GLN A N 1
ATOM 672 C CA . GLN A 1 84 ? -16.172 23.531 22.172 1 98.06 84 GLN A CA 1
ATOM 673 C C . GLN A 1 84 ? -16.266 22.125 21.609 1 98.06 84 GLN A C 1
ATOM 675 O O . GLN A 1 84 ? -15.766 21.859 20.5 1 98.06 84 GLN A O 1
ATOM 680 N N . TYR A 1 85 ? -16.844 21.234 22.391 1 97.56 85 TYR A N 1
ATOM 681 C CA . TYR A 1 85 ? -16.953 19.844 21.984 1 97.56 85 TYR A CA 1
ATOM 682 C C . TYR A 1 85 ? -18.391 19.344 22.141 1 97.56 85 TYR A C 1
ATOM 684 O O . TYR A 1 85 ? -19.047 19.641 23.141 1 97.56 85 TYR A O 1
ATOM 692 N N . ASP A 1 86 ? -18.812 18.625 21.156 1 96 86 ASP A N 1
ATOM 693 C CA . ASP A 1 86 ? -20.109 17.953 21.203 1 96 86 ASP A CA 1
ATOM 694 C C . ASP A 1 86 ? -20.047 16.672 22.031 1 96 86 ASP A C 1
ATOM 696 O O . ASP A 1 86 ? -19.094 15.906 21.906 1 96 86 ASP A O 1
ATOM 700 N N . ALA A 1 87 ? -21.172 16.453 22.781 1 94.81 87 ALA A N 1
ATOM 701 C CA . ALA A 1 87 ? -21.219 15.266 23.625 1 94.81 87 ALA A CA 1
ATOM 702 C C . ALA A 1 87 ? -21.078 13.992 22.797 1 94.81 87 ALA A C 1
ATOM 704 O O . ALA A 1 87 ? -20.391 13.055 23.188 1 94.81 87 ALA A O 1
ATOM 705 N N . HIS A 1 88 ? -21.719 13.984 21.688 1 93.06 88 HIS A N 1
ATOM 706 C CA . HIS A 1 88 ? -21.656 12.812 20.812 1 93.06 88 HIS A CA 1
ATOM 707 C C . HIS A 1 88 ? -20.234 12.547 20.359 1 93.06 88 HIS A C 1
ATOM 709 O O . HIS A 1 88 ? -19.766 11.398 20.391 1 93.06 88 HIS A O 1
ATOM 715 N N . TRP A 1 89 ? -19.531 13.539 19.953 1 95.19 89 TRP A N 1
ATOM 716 C CA . TRP A 1 89 ? -18.156 13.406 19.5 1 95.19 89 TRP A CA 1
ATOM 717 C C . TRP A 1 89 ? -17.25 12.914 20.625 1 95.19 89 TRP A C 1
ATOM 719 O O . TRP A 1 89 ? -16.438 12.016 20.438 1 95.19 89 TRP A O 1
ATOM 729 N N . LEU A 1 90 ? -17.438 13.5 21.797 1 95.88 90 LEU A N 1
ATOM 730 C CA . LEU A 1 90 ? -16.625 13.102 22.953 1 95.88 90 LEU A CA 1
ATOM 731 C C . LEU A 1 90 ? -16.859 11.641 23.297 1 95.88 90 LEU A C 1
ATOM 733 O O . LEU A 1 90 ? -15.922 10.922 23.641 1 95.88 90 LEU A O 1
ATOM 737 N N . ARG A 1 91 ? -18.031 11.211 23.141 1 93.31 91 ARG A N 1
ATOM 738 C CA . ARG A 1 91 ? -18.359 9.828 23.469 1 93.31 91 ARG A CA 1
ATOM 739 C C . ARG A 1 91 ? -17.734 8.875 22.453 1 93.31 91 ARG A C 1
ATOM 741 O O . ARG A 1 91 ? -17.109 7.883 22.844 1 93.31 91 ARG A O 1
ATOM 748 N N . ILE A 1 92 ? -17.859 9.188 21.203 1 93.31 92 ILE A N 1
ATOM 749 C CA . ILE A 1 92 ? -17.359 8.328 20.141 1 93.31 92 ILE A CA 1
ATOM 750 C C . ILE A 1 92 ? -15.844 8.227 20.219 1 93.31 92 ILE A C 1
ATOM 752 O O . ILE A 1 92 ? -15.273 7.172 19.922 1 93.31 92 ILE A O 1
ATOM 756 N N . HIS A 1 93 ? -15.195 9.25 20.734 1 96 93 HIS A N 1
ATOM 757 C CA . HIS A 1 93 ? -13.734 9.289 20.719 1 96 93 HIS A CA 1
ATOM 758 C C . HIS A 1 93 ? -13.164 9.125 22.125 1 96 93 HIS A C 1
ATOM 760 O O . HIS A 1 93 ? -11.992 9.422 22.359 1 96 93 HIS A O 1
ATOM 766 N N . SER A 1 94 ? -14.031 8.68 23.094 1 95.62 94 SER A N 1
ATOM 767 C CA . SER A 1 94 ? -13.523 8.391 24.438 1 95.62 94 SER A CA 1
ATOM 768 C C . SER A 1 94 ? -12.516 7.25 24.406 1 95.62 94 SER A C 1
ATOM 770 O O . SER A 1 94 ? -12.758 6.215 23.781 1 95.62 94 SER A O 1
ATOM 772 N N . TYR A 1 95 ? -11.344 7.484 25.062 1 95.69 95 TYR A N 1
ATOM 773 C CA . TYR A 1 95 ? -10.297 6.469 25.016 1 95.69 95 TYR A CA 1
ATOM 774 C C . TYR A 1 95 ? -9.891 6.047 26.422 1 95.69 95 TYR A C 1
ATOM 776 O O . TYR A 1 95 ? -9.109 5.105 26.594 1 95.69 95 TYR A O 1
ATOM 784 N N . GLU A 1 96 ? -10.477 6.715 27.422 1 94.88 96 GLU A N 1
ATOM 785 C CA . GLU A 1 96 ? -10.195 6.367 28.812 1 94.88 96 GLU A CA 1
ATOM 786 C C . GLU A 1 96 ? -11.445 6.516 29.672 1 94.88 96 GLU A C 1
ATOM 788 O O . GLU A 1 96 ? -11.648 7.559 30.312 1 94.88 96 GLU A O 1
ATOM 793 N N . PRO A 1 97 ? -12.281 5.598 29.812 1 93.94 97 PRO A N 1
ATOM 794 C CA . PRO A 1 97 ? -12.203 4.367 29.016 1 93.94 97 PRO A CA 1
ATOM 795 C C . PRO A 1 97 ? -12.797 4.52 27.625 1 93.94 97 PRO A C 1
ATOM 797 O O . PRO A 1 97 ? -13.398 5.555 27.312 1 93.94 97 PRO A O 1
ATOM 800 N N . ARG A 1 98 ? -12.57 3.586 26.75 1 92.69 98 ARG A N 1
ATOM 801 C CA . ARG A 1 98 ? -13.312 3.508 25.5 1 92.69 98 ARG A CA 1
ATOM 802 C C . ARG A 1 98 ? -14.781 3.184 25.75 1 92.69 98 ARG A C 1
ATOM 804 O O . ARG A 1 98 ? -15.102 2.146 26.328 1 92.69 98 ARG A O 1
ATOM 811 N N . LEU A 1 99 ? -15.594 4.043 25.312 1 91.31 99 LEU A N 1
ATOM 812 C CA . LEU A 1 99 ? -17.016 3.863 25.578 1 91.31 99 LEU A CA 1
ATOM 813 C C . LEU A 1 99 ? -17.688 3.139 24.422 1 91.31 99 LEU A C 1
ATOM 815 O O . LEU A 1 99 ? -18.656 2.395 24.625 1 91.31 99 LEU A O 1
ATOM 819 N N . ILE A 1 100 ? -17.203 3.434 23.266 1 89.56 100 ILE A N 1
ATOM 820 C CA . ILE A 1 100 ? -17.734 2.828 22.047 1 89.56 100 ILE A CA 1
ATOM 821 C C . ILE A 1 100 ? -16.688 1.932 21.406 1 89.56 100 ILE A C 1
ATOM 823 O O . ILE A 1 100 ? -15.602 2.4 21.047 1 89.56 100 ILE A O 1
ATOM 827 N N . PRO A 1 101 ? -17.031 0.704 21.281 1 87.5 101 PRO A N 1
ATOM 828 C CA . PRO A 1 101 ? -16.078 -0.179 20.625 1 87.5 101 PRO A CA 1
ATOM 829 C C . PRO A 1 101 ? -15.703 0.302 19.219 1 87.5 101 PRO A C 1
ATOM 831 O O . PRO A 1 101 ? -16.547 0.886 18.516 1 87.5 101 PRO A O 1
ATOM 834 N N . MET A 1 102 ? -14.477 0.057 18.812 1 83.56 102 MET A N 1
ATOM 835 C CA . MET A 1 102 ? -13.953 0.535 17.531 1 83.56 102 MET A CA 1
ATOM 836 C C . MET A 1 102 ? -14.859 0.122 16.375 1 83.56 102 MET A C 1
ATOM 838 O O . MET A 1 102 ? -15.094 0.902 15.453 1 83.56 102 MET A O 1
ATOM 842 N N . GLU A 1 103 ? -15.414 -1.075 16.438 1 81.06 103 GLU A N 1
ATOM 843 C CA . GLU A 1 103 ? -16.266 -1.605 15.375 1 81.06 103 GLU A CA 1
ATOM 844 C C . GLU A 1 103 ? -17.594 -0.862 15.312 1 81.06 103 GLU A C 1
ATOM 846 O O . GLU A 1 103 ? -18.312 -0.938 14.312 1 81.06 103 GLU A O 1
ATOM 851 N N . ASP A 1 104 ? -17.922 -0.147 16.375 1 87.94 104 ASP A N 1
ATOM 852 C CA . ASP A 1 104 ? -19.203 0.546 16.453 1 87.94 104 ASP A CA 1
ATOM 853 C C . ASP A 1 104 ? -19.031 2.047 16.234 1 87.94 104 ASP A C 1
ATOM 855 O O . ASP A 1 104 ? -20.016 2.787 16.172 1 87.94 104 ASP A O 1
ATOM 859 N N . LYS A 1 105 ? -17.812 2.402 16.141 1 90.88 105 LYS A N 1
ATOM 860 C CA . LYS A 1 105 ? -17.547 3.822 15.93 1 90.88 105 LYS A CA 1
ATOM 861 C C . LYS A 1 105 ? -18.172 4.316 14.625 1 90.88 105 LYS A C 1
ATOM 863 O O . LYS A 1 105 ? -18.672 5.441 14.562 1 90.88 105 LYS A O 1
ATOM 868 N N . LEU A 1 106 ? -18.047 3.484 13.648 1 93.88 106 LEU A N 1
ATOM 869 C CA . LEU A 1 106 ? -18.703 3.777 12.375 1 93.88 106 LEU A CA 1
ATOM 870 C C . LEU A 1 106 ? -20.156 3.348 12.391 1 93.88 106 LEU A C 1
ATOM 872 O O . LEU A 1 106 ? -20.469 2.186 12.125 1 93.88 106 LEU A O 1
ATOM 876 N N . SER A 1 107 ? -20.984 4.312 12.602 1 93.75 107 SER A N 1
ATOM 877 C CA . SER A 1 107 ? -22.391 4.027 12.812 1 93.75 107 SER A CA 1
ATOM 878 C C . SER A 1 107 ? -22.984 3.258 11.641 1 93.75 107 SER A C 1
ATOM 880 O O . SER A 1 107 ? -22.797 3.639 10.484 1 93.75 107 SER A O 1
ATOM 882 N N . GLY A 1 108 ? -23.594 2.156 11.953 1 94.56 108 GLY A N 1
ATOM 883 C CA . GLY A 1 108 ? -24.297 1.36 10.953 1 94.56 108 GLY A CA 1
ATOM 884 C C . GLY A 1 108 ? -23.406 0.297 10.32 1 94.56 108 GLY A C 1
ATOM 885 O O . GLY A 1 108 ? -23.906 -0.61 9.656 1 94.56 108 GLY A O 1
ATOM 886 N N . ALA A 1 109 ? -22.125 0.387 10.492 1 94.38 109 ALA A N 1
ATOM 887 C CA . ALA A 1 109 ? -21.203 -0.513 9.812 1 94.38 109 ALA A CA 1
ATOM 888 C C . ALA A 1 109 ? -21.438 -1.963 10.219 1 94.38 109 ALA A C 1
ATOM 890 O O . ALA A 1 109 ? -21.453 -2.859 9.375 1 94.38 109 ALA A O 1
ATOM 891 N N . LYS A 1 110 ? -21.688 -2.221 11.469 1 92.31 110 LYS A N 1
ATOM 892 C CA . LYS A 1 110 ? -21.844 -3.566 12.008 1 92.31 110 LYS A CA 1
ATOM 893 C C . LYS A 1 110 ? -23.047 -4.273 11.375 1 92.31 110 LYS A C 1
ATOM 895 O O . LYS A 1 110 ? -23.047 -5.5 11.25 1 92.31 110 LYS A O 1
ATOM 900 N N . THR A 1 111 ? -23.969 -3.488 10.961 1 94.5 111 THR A N 1
ATOM 901 C CA . THR A 1 111 ? -25.188 -4.086 10.422 1 94.5 111 THR A CA 1
ATOM 902 C C . THR A 1 111 ? -25.203 -4.016 8.898 1 94.5 111 THR A C 1
ATOM 904 O O . THR A 1 111 ? -25.578 -4.98 8.227 1 94.5 111 THR A O 1
ATOM 907 N N . LYS A 1 112 ? -24.719 -2.938 8.383 1 96.19 112 LYS A N 1
ATOM 908 C CA . LYS A 1 112 ? -24.891 -2.707 6.949 1 96.19 112 LYS A CA 1
ATOM 909 C C . LYS A 1 112 ? -23.672 -3.197 6.164 1 96.19 112 LYS A C 1
ATOM 911 O O . LYS A 1 112 ? -23.766 -3.469 4.965 1 96.19 112 LYS A O 1
ATOM 916 N N . LEU A 1 113 ? -22.531 -3.25 6.75 1 96.69 113 LEU A N 1
ATOM 917 C CA . LEU A 1 113 ? -21.312 -3.619 6.039 1 96.69 113 LEU A CA 1
ATOM 918 C C . LEU A 1 113 ? -20.844 -5.004 6.465 1 96.69 113 LEU A C 1
ATOM 920 O O . LEU A 1 113 ? -19.625 -5.262 6.5 1 96.69 113 LEU A O 1
ATOM 924 N N . VAL A 1 114 ? -21.719 -5.855 6.762 1 95.69 114 VAL A N 1
ATOM 925 C CA . VAL A 1 114 ? -21.375 -7.219 7.152 1 95.69 114 VAL A CA 1
ATOM 926 C C . VAL A 1 114 ? -20.984 -8.031 5.914 1 95.69 114 VAL A C 1
ATOM 928 O O . VAL A 1 114 ? -21.734 -8.062 4.934 1 95.69 114 VAL A O 1
ATOM 931 N N . GLN A 1 115 ? -19.844 -8.602 5.961 1 97.62 115 GLN A N 1
ATOM 932 C CA . GLN A 1 115 ? -19.453 -9.508 4.891 1 97.62 115 GLN A CA 1
ATOM 933 C C . GLN A 1 115 ? -20.109 -10.875 5.062 1 97.62 115 GLN A C 1
ATOM 935 O O . GLN A 1 115 ? -20.125 -11.43 6.164 1 97.62 115 GLN A O 1
ATOM 940 N N . LYS A 1 116 ? -20.641 -11.367 4.02 1 98.31 116 LYS A N 1
ATOM 941 C CA . LYS A 1 116 ? -21.266 -12.688 4.004 1 98.31 116 LYS A CA 1
ATOM 942 C C . LYS A 1 116 ? -20.344 -13.719 3.355 1 98.31 116 LYS A C 1
ATOM 944 O O . LYS A 1 116 ? -20.359 -13.891 2.135 1 98.31 116 LYS A O 1
ATOM 949 N N . LEU A 1 117 ? -19.625 -14.391 4.207 1 98.69 117 LEU A N 1
ATOM 950 C CA . LEU A 1 117 ? -18.703 -15.406 3.711 1 98.69 117 LEU A CA 1
ATOM 951 C C . LEU A 1 117 ? -19.469 -16.625 3.197 1 98.69 117 LEU A C 1
ATOM 953 O O . LEU A 1 117 ? -20.547 -16.938 3.697 1 98.69 117 LEU A O 1
ATOM 957 N N . TRP A 1 118 ? -18.906 -17.344 2.238 1 98.88 118 TRP A N 1
ATOM 958 C CA . TRP A 1 118 ? -19.719 -18.375 1.606 1 98.88 118 TRP A CA 1
ATOM 959 C C . TRP A 1 118 ? -18.859 -19.547 1.15 1 98.88 118 TRP A C 1
ATOM 961 O O . TRP A 1 118 ? -17.656 -19.391 0.916 1 98.88 118 TRP A O 1
ATOM 971 N N . GLN A 1 119 ? -19.406 -20.688 1.159 1 98.81 119 GLN A N 1
ATOM 972 C CA . GLN A 1 119 ? -19.031 -21.844 0.343 1 98.81 119 GLN A CA 1
ATOM 973 C C . GLN A 1 119 ? -19.938 -21.969 -0.872 1 98.81 119 GLN A C 1
ATOM 975 O O . GLN A 1 119 ? -20.906 -21.219 -1.014 1 98.81 119 GLN A O 1
ATOM 980 N N . VAL A 1 120 ? -19.625 -22.906 -1.679 1 98.75 120 VAL A N 1
ATOM 981 C CA . VAL A 1 120 ? -20.312 -23 -2.959 1 98.75 120 VAL A CA 1
ATOM 982 C C . VAL A 1 120 ? -21.812 -23.156 -2.723 1 98.75 120 VAL A C 1
ATOM 984 O O . VAL A 1 120 ? -22.625 -22.469 -3.346 1 98.75 120 VAL A O 1
ATOM 987 N N . GLY A 1 121 ? -22.234 -23.984 -1.82 1 98.44 121 GLY A N 1
ATOM 988 C CA . GLY A 1 121 ? -23.641 -24.25 -1.566 1 98.44 121 GLY A CA 1
ATOM 989 C C . GLY A 1 121 ? -24.406 -23.031 -1.081 1 98.44 121 GLY A C 1
ATOM 990 O O . GLY A 1 121 ? -25.625 -22.969 -1.236 1 98.44 121 GLY A O 1
ATOM 991 N N . ASP A 1 122 ? -23.766 -22.062 -0.526 1 98.31 122 ASP A N 1
ATOM 992 C CA . ASP A 1 122 ? -24.391 -20.875 0.043 1 98.31 122 ASP A CA 1
ATOM 993 C C . ASP A 1 122 ? -24.766 -19.875 -1.049 1 98.31 122 ASP A C 1
ATOM 995 O O . ASP A 1 122 ? -25.656 -19.047 -0.859 1 98.31 122 ASP A O 1
ATOM 999 N N . ILE A 1 123 ? -24.047 -19.938 -2.225 1 98.06 123 ILE A N 1
ATOM 1000 C CA . ILE A 1 123 ? -24.125 -18.766 -3.096 1 98.06 123 ILE A CA 1
ATOM 1001 C C . ILE A 1 123 ? -24.484 -19.203 -4.516 1 98.06 123 ILE A C 1
ATOM 1003 O O . ILE A 1 123 ? -24.953 -18.406 -5.32 1 98.06 123 ILE A O 1
ATOM 1007 N N . GLU A 1 124 ? -24.266 -20.469 -4.863 1 97.12 124 GLU A N 1
ATOM 1008 C CA . GLU A 1 124 ? -24.297 -20.953 -6.242 1 97.12 124 GLU A CA 1
ATOM 1009 C C . GLU A 1 124 ? -25.672 -20.734 -6.867 1 97.12 124 GLU A C 1
ATOM 1011 O O . GLU A 1 124 ? -25.781 -20.562 -8.086 1 97.12 124 GLU A O 1
ATOM 1016 N N . MET A 1 125 ? -26.734 -20.75 -6.047 1 96.88 125 MET A N 1
ATOM 1017 C CA . MET A 1 125 ? -28.094 -20.656 -6.59 1 96.88 125 MET A CA 1
ATOM 1018 C C . MET A 1 125 ? -28.531 -19.203 -6.707 1 96.88 125 MET A C 1
ATOM 1020 O O . MET A 1 125 ? -29.562 -18.906 -7.312 1 96.88 125 MET A O 1
ATOM 1024 N N . ASP A 1 126 ? -27.781 -18.344 -6.184 1 97.12 126 ASP A N 1
ATOM 1025 C CA . ASP A 1 126 ? -28.125 -16.922 -6.18 1 97.12 126 ASP A CA 1
ATOM 1026 C C . ASP A 1 126 ? -26.891 -16.047 -6.18 1 97.12 126 ASP A C 1
ATOM 1028 O O . ASP A 1 126 ? -26.594 -15.375 -5.184 1 97.12 126 ASP A O 1
ATOM 1032 N N . LEU A 1 127 ? -26.297 -15.992 -7.324 1 98.25 127 LEU A N 1
ATOM 1033 C CA . LEU A 1 127 ? -25.094 -15.18 -7.453 1 98.25 127 LEU A CA 1
ATOM 1034 C C . LEU A 1 127 ? -25.438 -13.695 -7.445 1 98.25 127 LEU A C 1
ATOM 1036 O O . LEU A 1 127 ? -26.453 -13.281 -7.996 1 98.25 127 LEU A O 1
ATOM 1040 N N . PRO A 1 128 ? -24.641 -12.859 -6.801 1 98.69 128 PRO A N 1
ATOM 1041 C CA . PRO A 1 128 ? -24.906 -11.422 -6.832 1 98.69 128 PRO A CA 1
ATOM 1042 C C . PRO A 1 128 ? -24.766 -10.82 -8.227 1 98.69 128 PRO A C 1
ATOM 1044 O O . PRO A 1 128 ? -23.797 -11.117 -8.93 1 98.69 128 PRO A O 1
ATOM 1047 N N . HIS A 1 129 ? -25.641 -10 -8.648 1 98.19 129 HIS A N 1
ATOM 1048 C CA . HIS A 1 129 ? -25.578 -9.375 -9.969 1 98.19 129 HIS A CA 1
ATOM 1049 C C . HIS A 1 129 ? -26.219 -7.992 -9.945 1 98.19 129 HIS A C 1
ATOM 1051 O O . HIS A 1 129 ? -27.062 -7.703 -9.086 1 98.19 129 HIS A O 1
ATOM 1057 N N . VAL A 1 130 ? -25.812 -7.164 -10.742 1 98.5 130 VAL A N 1
ATOM 1058 C CA . VAL A 1 130 ? -26.438 -5.875 -11.039 1 98.5 130 VAL A CA 1
ATOM 1059 C C . VAL A 1 130 ? -26.609 -5.715 -12.547 1 98.5 130 VAL A C 1
ATOM 1061 O O . VAL A 1 130 ? -26.094 -6.523 -13.328 1 98.5 130 VAL A O 1
ATOM 1064 N N . ASP A 1 131 ? -27.406 -4.719 -12.883 1 98.38 131 ASP A N 1
ATOM 1065 C CA . ASP A 1 131 ? -27.672 -4.461 -14.297 1 98.38 131 ASP A CA 1
ATOM 1066 C C . ASP A 1 131 ? -26.844 -3.289 -14.805 1 98.38 131 ASP A C 1
ATOM 1068 O O . ASP A 1 131 ? -26.844 -2.213 -14.203 1 98.38 131 ASP A O 1
ATOM 1072 N N . TYR A 1 132 ? -26.156 -3.512 -15.93 1 98.38 132 TYR A N 1
ATOM 1073 C CA . TYR A 1 132 ? -25.297 -2.512 -16.562 1 98.38 132 TYR A CA 1
ATOM 1074 C C . TYR A 1 132 ? -26.062 -1.208 -16.781 1 98.38 132 TYR A C 1
ATOM 1076 O O . TYR A 1 132 ? -25.562 -0.13 -16.453 1 98.38 132 TYR A O 1
ATOM 1084 N N . ASN A 1 133 ? -27.203 -1.274 -17.297 1 97.69 133 ASN A N 1
ATOM 1085 C CA . ASN A 1 133 ? -27.984 -0.08 -17.641 1 97.69 133 ASN A CA 1
ATOM 1086 C C . ASN A 1 133 ? -28.312 0.736 -16.391 1 97.69 133 ASN A C 1
ATOM 1088 O O . ASN A 1 133 ? -28.234 1.966 -16.406 1 97.69 133 ASN A O 1
ATOM 1092 N N . SER A 1 134 ? -28.672 0.07 -15.375 1 97.19 134 SER A N 1
ATOM 1093 C CA . SER A 1 134 ? -28.984 0.758 -14.125 1 97.19 134 SER A CA 1
ATOM 1094 C C . SER A 1 134 ? -27.734 1.448 -13.562 1 97.19 134 SER A C 1
ATOM 1096 O O . SER A 1 134 ? -27.812 2.592 -13.109 1 97.19 134 SER A O 1
ATOM 1098 N N . VAL A 1 135 ? -26.656 0.782 -13.648 1 97.56 135 VAL A N 1
ATOM 1099 C CA . VAL A 1 135 ? -25.406 1.303 -13.125 1 97.56 135 VAL A CA 1
ATOM 1100 C C . VAL A 1 135 ? -24.984 2.533 -13.93 1 97.56 135 VAL A C 1
ATOM 1102 O O . VAL A 1 135 ? -24.609 3.561 -13.352 1 97.56 135 VAL A O 1
ATOM 1105 N N . MET A 1 136 ? -25.094 2.463 -15.242 1 96.94 136 MET A N 1
ATOM 1106 C CA . MET A 1 136 ? -24.609 3.527 -16.109 1 96.94 136 MET A CA 1
ATOM 1107 C C . MET A 1 136 ? -25.516 4.75 -16.031 1 96.94 136 MET A C 1
ATOM 1109 O O . MET A 1 136 ? -25.109 5.855 -16.391 1 96.94 136 MET A O 1
ATOM 1113 N N . GLN A 1 137 ? -26.703 4.574 -15.539 1 94.75 137 GLN A N 1
ATOM 1114 C CA . GLN A 1 137 ? -27.641 5.691 -15.383 1 94.75 137 GLN A CA 1
ATOM 1115 C C . GLN A 1 137 ? -27.391 6.434 -14.07 1 94.75 137 GLN A C 1
ATOM 1117 O O . GLN A 1 137 ? -27.922 7.527 -13.859 1 94.75 137 GLN A O 1
ATOM 1122 N N . SER A 1 138 ? -26.594 5.805 -13.328 1 90.56 138 SER A N 1
ATOM 1123 C CA . SER A 1 138 ? -26.266 6.453 -12.062 1 90.56 138 SER A CA 1
ATOM 1124 C C . SER A 1 138 ? -25.469 7.73 -12.281 1 90.56 138 SER A C 1
ATOM 1126 O O . SER A 1 138 ? -24.672 7.82 -13.227 1 90.56 138 SER A O 1
ATOM 1128 N N . SER A 1 139 ? -25.719 8.727 -11.477 1 84.94 139 SER A N 1
ATOM 1129 C CA . SER A 1 139 ? -25.047 10.008 -11.617 1 84.94 139 SER A CA 1
ATOM 1130 C C . SER A 1 139 ? -24.781 10.656 -10.266 1 84.94 139 SER A C 1
ATOM 1132 O O . SER A 1 139 ? -25.703 10.789 -9.453 1 84.94 139 SER A O 1
ATOM 1134 N N . VAL A 1 140 ? -23.594 11.062 -10 1 76.19 140 VAL A N 1
ATOM 1135 C CA . VAL A 1 140 ? -23.234 11.812 -8.797 1 76.19 140 VAL A CA 1
ATOM 1136 C C . VAL A 1 140 ? -23.922 13.18 -8.82 1 76.19 140 VAL A C 1
ATOM 1138 O O . VAL A 1 140 ? -24.391 13.656 -7.789 1 76.19 140 VAL A O 1
ATOM 1141 N N . LYS A 1 141 ? -24.047 13.742 -9.93 1 74.25 141 LYS A N 1
ATOM 1142 C CA . LYS A 1 141 ? -24.609 15.078 -10.109 1 74.25 141 LYS A CA 1
ATOM 1143 C C . LYS A 1 141 ? -26.078 15.125 -9.711 1 74.25 141 LYS A C 1
ATOM 1145 O O . LYS A 1 141 ? -26.516 16.062 -9.055 1 74.25 141 LYS A O 1
ATOM 1150 N N . SER A 1 142 ? -26.766 14.031 -9.977 1 76.06 142 SER A N 1
ATOM 1151 C CA . SER A 1 142 ? -28.203 13.984 -9.672 1 76.06 142 SER A CA 1
ATOM 1152 C C . SER A 1 142 ? -28.453 13.273 -8.352 1 76.06 142 SER A C 1
ATOM 1154 O O . SER A 1 142 ? -29.609 13.125 -7.941 1 76.06 142 SER A O 1
ATOM 1156 N N . ASP A 1 143 ? -27.391 12.836 -7.738 1 77.88 143 ASP A N 1
ATOM 1157 C CA . ASP A 1 143 ? -27.469 12.086 -6.484 1 77.88 143 ASP A CA 1
ATOM 1158 C C . ASP A 1 143 ? -28.281 10.812 -6.652 1 77.88 143 ASP A C 1
ATOM 1160 O O . ASP A 1 143 ? -29 10.398 -5.738 1 77.88 143 ASP A O 1
ATOM 1164 N N . ASN A 1 144 ? -28.344 10.383 -7.828 1 86.94 144 ASN A N 1
ATOM 1165 C CA . ASN A 1 144 ? -28.969 9.086 -8.109 1 86.94 144 ASN A CA 1
ATOM 1166 C C . ASN A 1 144 ? -27.922 7.984 -8.227 1 86.94 144 ASN A C 1
ATOM 1168 O O . ASN A 1 144 ? -27.516 7.617 -9.336 1 86.94 144 ASN A O 1
ATOM 1172 N N . GLU A 1 145 ? -27.547 7.43 -7.016 1 94.12 145 GLU A N 1
ATOM 1173 C CA . GLU A 1 145 ? -26.438 6.477 -7.031 1 94.12 145 GLU A CA 1
ATOM 1174 C C . GLU A 1 145 ? -26.844 5.152 -6.391 1 94.12 145 GLU A C 1
ATOM 1176 O O . GLU A 1 145 ? -26 4.406 -5.898 1 94.12 145 GLU A O 1
ATOM 1181 N N . ASP A 1 146 ? -28.125 4.863 -6.438 1 95.69 146 ASP A N 1
ATOM 1182 C CA . ASP A 1 146 ? -28.641 3.668 -5.777 1 95.69 146 ASP A CA 1
ATOM 1183 C C . ASP A 1 146 ? -28.062 2.402 -6.41 1 95.69 146 ASP A C 1
ATOM 1185 O O . ASP A 1 146 ? -27.719 1.454 -5.707 1 95.69 146 ASP A O 1
ATOM 1189 N N . ALA A 1 147 ? -28.016 2.422 -7.711 1 96.81 147 ALA A N 1
ATOM 1190 C CA . ALA A 1 147 ? -27.5 1.244 -8.406 1 96.81 147 ALA A CA 1
ATOM 1191 C C . ALA A 1 147 ? -26.016 1.014 -8.07 1 96.81 147 ALA A C 1
ATOM 1193 O O . ALA A 1 147 ? -25.578 -0.13 -7.926 1 96.81 147 ALA A O 1
ATOM 1194 N N . ILE A 1 148 ? -25.328 2.068 -7.973 1 97.31 148 ILE A N 1
ATOM 1195 C CA . ILE A 1 148 ? -23.906 1.965 -7.629 1 97.31 148 ILE A CA 1
ATOM 1196 C C . ILE A 1 148 ? -23.766 1.502 -6.18 1 97.31 148 ILE A C 1
ATOM 1198 O O . ILE A 1 148 ? -22.906 0.68 -5.867 1 97.31 148 ILE A O 1
ATOM 1202 N N . LYS A 1 149 ? -24.594 2.047 -5.309 1 97.56 149 LYS A N 1
ATOM 1203 C CA . LYS A 1 149 ? -24.625 1.618 -3.912 1 97.56 149 LYS A CA 1
ATOM 1204 C C . LYS A 1 149 ? -24.859 0.115 -3.805 1 97.56 149 LYS A C 1
ATOM 1206 O O . LYS A 1 149 ? -24.125 -0.585 -3.096 1 97.56 149 LYS A O 1
ATOM 1211 N N . ASP A 1 150 ? -25.828 -0.34 -4.523 1 98.25 150 ASP A N 1
ATOM 1212 C CA . ASP A 1 150 ? -26.141 -1.765 -4.527 1 98.25 150 ASP A CA 1
ATOM 1213 C C . ASP A 1 150 ? -24.969 -2.59 -5.043 1 98.25 150 ASP A C 1
ATOM 1215 O O . ASP A 1 150 ? -24.625 -3.627 -4.469 1 98.25 150 ASP A O 1
ATOM 1219 N N . TRP A 1 151 ? -24.391 -2.117 -6.117 1 98.69 151 TRP A N 1
ATOM 1220 C CA . TRP A 1 151 ? -23.234 -2.768 -6.727 1 98.69 151 TRP A CA 1
ATOM 1221 C C . TRP A 1 151 ? -22.078 -2.867 -5.738 1 98.69 151 TRP A C 1
ATOM 1223 O O . TRP A 1 151 ? -21.547 -3.957 -5.496 1 98.69 151 TRP A O 1
ATOM 1233 N N . CYS A 1 152 ? -21.75 -1.769 -5.059 1 98.56 152 CYS A N 1
ATOM 1234 C CA . CYS A 1 152 ? -20.656 -1.716 -4.09 1 98.56 152 CYS A CA 1
ATOM 1235 C C . CYS A 1 152 ? -20.922 -2.641 -2.912 1 98.56 152 CYS A C 1
ATOM 1237 O O . CYS A 1 152 ? -20.031 -3.359 -2.461 1 98.56 152 CYS A O 1
ATOM 1239 N N . LEU A 1 153 ? -22.078 -2.584 -2.479 1 98.62 153 LEU A N 1
ATOM 1240 C CA . LEU A 1 153 ? -22.453 -3.379 -1.312 1 98.62 153 LEU A CA 1
ATOM 1241 C C . LEU A 1 153 ? -22.344 -4.871 -1.617 1 98.62 153 LEU A C 1
ATOM 1243 O O . LEU A 1 153 ? -21.844 -5.641 -0.796 1 98.62 153 LEU A O 1
ATOM 1247 N N . LYS A 1 154 ? -22.797 -5.277 -2.766 1 98.81 154 LYS A N 1
ATOM 1248 C CA . LYS A 1 154 ? -22.734 -6.688 -3.143 1 98.81 154 LYS A CA 1
ATOM 1249 C C . LYS A 1 154 ? -21.281 -7.152 -3.293 1 98.81 154 LYS A C 1
ATOM 1251 O O . LYS A 1 154 ? -20.938 -8.25 -2.85 1 98.81 154 LYS A O 1
ATOM 1256 N N . ILE A 1 155 ? -20.438 -6.305 -3.898 1 98.88 155 ILE A N 1
ATOM 1257 C CA . ILE A 1 155 ? -19.031 -6.637 -3.992 1 98.88 155 ILE A CA 1
ATOM 1258 C C . ILE A 1 155 ? -18.453 -6.84 -2.592 1 98.88 155 ILE A C 1
ATOM 1260 O O . ILE A 1 155 ? -17.734 -7.809 -2.344 1 98.88 155 ILE A O 1
ATOM 1264 N N . TRP A 1 156 ? -18.812 -5.953 -1.701 1 98.81 156 TRP A N 1
ATOM 1265 C CA . TRP A 1 156 ? -18.266 -6 -0.348 1 98.81 156 TRP A CA 1
ATOM 1266 C C . TRP A 1 156 ? -18.797 -7.211 0.412 1 98.81 156 TRP A C 1
ATOM 1268 O O . TRP A 1 156 ? -18.016 -7.949 1.028 1 98.81 156 TRP A O 1
ATOM 1278 N N . GLN A 1 157 ? -20.031 -7.441 0.355 1 98.62 157 GLN A N 1
ATOM 1279 C CA . GLN A 1 157 ? -20.688 -8.477 1.15 1 98.62 157 GLN A CA 1
ATOM 1280 C C . GLN A 1 157 ? -20.281 -9.867 0.678 1 98.62 157 GLN A C 1
ATOM 1282 O O . GLN A 1 157 ? -19.984 -10.742 1.493 1 98.62 157 GLN A O 1
ATOM 1287 N N . PHE A 1 158 ? -20.188 -10.047 -0.637 1 98.81 158 PHE A N 1
ATOM 1288 C CA . PHE A 1 158 ? -20.016 -11.406 -1.144 1 98.81 158 PHE A CA 1
ATOM 1289 C C . PHE A 1 158 ? -18.609 -11.586 -1.718 1 98.81 158 PHE A C 1
ATOM 1291 O O . PHE A 1 158 ? -18.172 -12.711 -1.959 1 98.81 158 PHE A O 1
ATOM 1298 N N . GLY A 1 159 ? -17.922 -10.508 -1.943 1 98.81 159 GLY A N 1
ATOM 1299 C CA . GLY A 1 159 ? -16.578 -10.578 -2.498 1 98.81 159 GLY A CA 1
ATOM 1300 C C . GLY A 1 159 ? -16.547 -10.5 -4.012 1 98.81 159 GLY A C 1
ATOM 1301 O O . GLY A 1 159 ? -15.484 -10.406 -4.617 1 98.81 159 GLY A O 1
ATOM 1302 N N . PHE A 1 160 ? -17.719 -10.555 -4.676 1 98.88 160 PHE A N 1
ATOM 1303 C CA . PHE A 1 160 ? -17.781 -10.406 -6.125 1 98.88 160 PHE A CA 1
ATOM 1304 C C . PHE A 1 160 ? -19.188 -10.023 -6.566 1 98.88 160 PHE A C 1
ATOM 1306 O O . PHE A 1 160 ? -20.125 -10.055 -5.762 1 98.88 160 PHE A O 1
ATOM 1313 N N . CYS A 1 161 ? -19.297 -9.609 -7.797 1 98.88 161 CYS A N 1
ATOM 1314 C CA . CYS A 1 161 ? -20.594 -9.273 -8.391 1 98.88 161 CYS A CA 1
ATOM 1315 C C . CYS A 1 161 ? -20.531 -9.406 -9.906 1 98.88 161 CYS A C 1
ATOM 1317 O O . CYS A 1 161 ? -19.547 -9.023 -10.539 1 98.88 161 CYS A O 1
ATOM 1319 N N . LEU A 1 162 ? -21.562 -9.992 -10.445 1 98.69 162 LEU A N 1
ATOM 1320 C CA . LEU A 1 162 ? -21.734 -10.039 -11.891 1 98.69 162 LEU A CA 1
ATOM 1321 C C . LEU A 1 162 ? -22.453 -8.797 -12.398 1 98.69 162 LEU A C 1
ATOM 1323 O O . LEU A 1 162 ? -23.297 -8.234 -11.688 1 98.69 162 LEU A O 1
ATOM 1327 N N . ILE A 1 163 ? -22.109 -8.305 -13.516 1 98.75 163 ILE A N 1
ATOM 1328 C CA . ILE A 1 163 ? -22.828 -7.223 -14.195 1 98.75 163 ILE A CA 1
ATOM 1329 C C . ILE A 1 163 ? -23.422 -7.734 -15.508 1 98.75 163 ILE A C 1
ATOM 1331 O O . ILE A 1 163 ? -22.688 -8.102 -16.422 1 98.75 163 ILE A O 1
ATOM 1335 N N . ASP A 1 164 ? -24.688 -7.695 -15.594 1 97.94 164 ASP A N 1
ATOM 1336 C CA . ASP A 1 164 ? -25.375 -8.242 -16.75 1 97.94 164 ASP A CA 1
ATOM 1337 C C . ASP A 1 164 ? -25.625 -7.16 -17.797 1 97.94 164 ASP A C 1
ATOM 1339 O O . ASP A 1 164 ? -25.641 -5.969 -17.484 1 97.94 164 ASP A O 1
ATOM 1343 N N . ASN A 1 165 ? -25.766 -7.602 -19.031 1 98.06 165 ASN A N 1
ATOM 1344 C CA . ASN A 1 165 ? -26.188 -6.766 -20.156 1 98.06 165 ASN A CA 1
ATOM 1345 C C . ASN A 1 165 ? -25.141 -5.707 -20.5 1 98.06 165 ASN A C 1
ATOM 1347 O O . ASN A 1 165 ? -25.484 -4.574 -20.828 1 98.06 165 ASN A O 1
ATOM 1351 N N . VAL A 1 166 ? -23.938 -6.098 -20.328 1 98.5 166 VAL A N 1
ATOM 1352 C CA . VAL A 1 166 ? -22.844 -5.211 -20.719 1 98.5 166 VAL A CA 1
ATOM 1353 C C . VAL A 1 166 ? -22.594 -5.32 -22.234 1 98.5 166 VAL A C 1
ATOM 1355 O O . VAL A 1 166 ? -22.469 -6.422 -22.766 1 98.5 166 VAL A O 1
ATOM 1358 N N . PRO A 1 167 ? -22.578 -4.152 -22.938 1 98.44 167 PRO A N 1
ATOM 1359 C CA . PRO A 1 167 ? -22.172 -4.258 -24.344 1 98.44 167 PRO A CA 1
ATOM 1360 C C . PRO A 1 167 ? -20.812 -4.949 -24.5 1 98.44 167 PRO A C 1
ATOM 1362 O O . PRO A 1 167 ? -19.906 -4.738 -23.703 1 98.44 167 PRO A O 1
ATOM 1365 N N . VAL A 1 168 ? -20.656 -5.746 -25.578 1 97.81 168 VAL A N 1
ATOM 1366 C CA . VAL A 1 168 ? -19.484 -6.582 -25.734 1 97.81 168 VAL A CA 1
ATOM 1367 C C . VAL A 1 168 ? -18.375 -5.781 -26.422 1 97.81 168 VAL A C 1
ATOM 1369 O O . VAL A 1 168 ? -17.922 -6.141 -27.516 1 97.81 168 VAL A O 1
ATOM 1372 N N . THR A 1 169 ? -17.906 -4.723 -25.812 1 97.44 169 THR A N 1
ATOM 1373 C CA . THR A 1 169 ? -16.812 -3.877 -26.312 1 97.44 169 THR A CA 1
ATOM 1374 C C . THR A 1 169 ? -15.922 -3.422 -25.156 1 97.44 169 THR A C 1
ATOM 1376 O O . THR A 1 169 ? -16.406 -3.143 -24.062 1 97.44 169 THR A O 1
ATOM 1379 N N . PRO A 1 170 ? -14.664 -3.344 -25.422 1 97.06 170 PRO A N 1
ATOM 1380 C CA . PRO A 1 170 ? -13.75 -2.848 -24.391 1 97.06 170 PRO A CA 1
ATOM 1381 C C . PRO A 1 170 ? -14.102 -1.434 -23.922 1 97.06 170 PRO A C 1
ATOM 1383 O O . PRO A 1 170 ? -13.945 -1.111 -22.75 1 97.06 170 PRO A O 1
ATOM 1386 N N . GLU A 1 171 ? -14.539 -0.62 -24.844 1 97.56 171 GLU A N 1
ATOM 1387 C CA . GLU A 1 171 ? -14.852 0.772 -24.531 1 97.56 171 GLU A CA 1
ATOM 1388 C C . GLU A 1 171 ? -15.961 0.871 -23.5 1 97.56 171 GLU A C 1
ATOM 1390 O O . GLU A 1 171 ? -15.867 1.654 -22.547 1 97.56 171 GLU A O 1
ATOM 1395 N N . ASP A 1 172 ? -17 0.091 -23.703 1 98.06 172 ASP A N 1
ATOM 1396 C CA . ASP A 1 172 ? -18.109 0.113 -22.75 1 98.06 172 ASP A CA 1
ATOM 1397 C C . ASP A 1 172 ? -17.688 -0.45 -21.406 1 98.06 172 ASP A C 1
ATOM 1399 O O . ASP A 1 172 ? -18.125 0.032 -20.359 1 98.06 172 ASP A O 1
ATOM 1403 N N . THR A 1 173 ? -16.875 -1.461 -21.438 1 98.25 173 THR A N 1
ATOM 1404 C CA . THR A 1 173 ? -16.375 -2.043 -20.188 1 98.25 173 THR A CA 1
ATOM 1405 C C . THR A 1 173 ? -15.523 -1.031 -19.422 1 98.25 173 THR A C 1
ATOM 1407 O O . THR A 1 173 ? -15.625 -0.928 -18.203 1 98.25 173 THR A O 1
ATOM 1410 N N . GLU A 1 174 ? -14.68 -0.347 -20.156 1 98.06 174 GLU A N 1
ATOM 1411 C CA . GLU A 1 174 ? -13.852 0.681 -19.547 1 98.06 174 GLU A CA 1
ATOM 1412 C C . GLU A 1 174 ? -14.703 1.751 -18.875 1 98.06 174 GLU A C 1
ATOM 1414 O O . GLU A 1 174 ? -14.422 2.152 -17.734 1 98.06 174 GLU A O 1
ATOM 1419 N N . LYS A 1 175 ? -15.734 2.195 -19.531 1 97.56 175 LYS A N 1
ATOM 1420 C CA . LYS A 1 175 ? -16.656 3.184 -18.984 1 97.56 175 LYS A CA 1
ATOM 1421 C C . LYS A 1 175 ? -17.328 2.652 -17.719 1 97.56 175 LYS A C 1
ATOM 1423 O O . LYS A 1 175 ? -17.578 3.404 -16.781 1 97.56 175 LYS A O 1
ATOM 1428 N N . LEU A 1 176 ? -17.688 1.407 -17.797 1 98.12 176 LEU A N 1
ATOM 1429 C CA . LEU A 1 176 ? -18.281 0.764 -16.625 1 98.12 176 LEU A CA 1
ATOM 1430 C C . LEU A 1 176 ? -17.344 0.84 -15.422 1 98.12 176 LEU A C 1
ATOM 1432 O O . LEU A 1 176 ? -17.781 1.192 -14.32 1 98.12 176 LEU A O 1
ATOM 1436 N N . CYS A 1 177 ? -16.062 0.514 -15.625 1 97.81 177 CYS A N 1
ATOM 1437 C CA . CYS A 1 177 ? -15.07 0.591 -14.555 1 97.81 177 CYS A CA 1
ATOM 1438 C C . CYS A 1 177 ? -14.977 2.008 -14.008 1 97.81 177 CYS A C 1
ATOM 1440 O O . CYS A 1 177 ? -14.93 2.205 -12.789 1 97.81 177 CYS A O 1
ATOM 1442 N N . GLU A 1 178 ? -15.031 2.93 -14.891 1 95.5 178 GLU A N 1
ATOM 1443 C CA . GLU A 1 178 ? -14.859 4.332 -14.516 1 95.5 178 GLU A CA 1
ATOM 1444 C C . GLU A 1 178 ? -16.094 4.863 -13.789 1 95.5 178 GLU A C 1
ATOM 1446 O O . GLU A 1 178 ? -16.031 5.891 -13.117 1 95.5 178 GLU A O 1
ATOM 1451 N N . GLN A 1 179 ? -17.25 4.172 -14.016 1 95.06 179 GLN A N 1
ATOM 1452 C CA . GLN A 1 179 ? -18.453 4.516 -13.273 1 95.06 179 GLN A CA 1
ATOM 1453 C C . GLN A 1 179 ? -18.281 4.234 -11.781 1 95.06 179 GLN A C 1
ATOM 1455 O O . GLN A 1 179 ? -18.906 4.891 -10.945 1 95.06 179 GLN A O 1
ATOM 1460 N N . LEU A 1 180 ? -17.469 3.305 -11.469 1 95.19 180 LEU A N 1
ATOM 1461 C CA . LEU A 1 180 ? -17.219 2.934 -10.078 1 95.19 180 LEU A CA 1
ATOM 1462 C C . LEU A 1 180 ? -16.109 3.787 -9.477 1 95.19 180 LEU A C 1
ATOM 1464 O O . LEU A 1 180 ? -16.312 4.43 -8.438 1 95.19 180 LEU A O 1
ATOM 1468 N N . ASN A 1 181 ? -14.93 3.775 -10.094 1 93.31 181 ASN A N 1
ATOM 1469 C CA . ASN A 1 181 ? -13.75 4.523 -9.688 1 93.31 181 ASN A CA 1
ATOM 1470 C C . ASN A 1 181 ? -12.734 4.637 -10.82 1 93.31 181 ASN A C 1
ATOM 1472 O O . ASN A 1 181 ? -12.945 4.082 -11.906 1 93.31 181 ASN A O 1
ATOM 1476 N N . TYR A 1 182 ? -11.703 5.359 -10.609 1 93.81 182 TYR A N 1
ATOM 1477 C CA . TYR A 1 182 ? -10.672 5.426 -11.641 1 93.81 182 TYR A CA 1
ATOM 1478 C C . TYR A 1 182 ? -9.938 4.098 -11.758 1 93.81 182 TYR A C 1
ATOM 1480 O O . TYR A 1 182 ? -9.828 3.35 -10.781 1 93.81 182 TYR A O 1
ATOM 1488 N N . ILE A 1 183 ? -9.445 3.836 -12.938 1 96.44 183 ILE A N 1
ATOM 1489 C CA . ILE A 1 183 ? -8.695 2.627 -13.25 1 96.44 183 ILE A CA 1
ATOM 1490 C C . ILE A 1 183 ? -7.246 2.787 -12.797 1 96.44 183 ILE A C 1
ATOM 1492 O O . ILE A 1 183 ? -6.641 3.842 -12.992 1 96.44 183 ILE A O 1
ATOM 1496 N N . ARG A 1 184 ? -6.715 1.775 -12.141 1 96 184 ARG A N 1
ATOM 1497 C CA . ARG A 1 184 ? -5.34 1.759 -11.656 1 96 184 ARG A CA 1
ATOM 1498 C C . ARG A 1 184 ? -4.379 1.336 -12.766 1 96 184 ARG A C 1
ATOM 1500 O O . ARG A 1 184 ? -4.391 0.181 -13.195 1 96 184 ARG A O 1
ATOM 1507 N N . PRO A 1 185 ? -3.521 2.252 -13.156 1 95.12 185 PRO A N 1
ATOM 1508 C CA . PRO A 1 185 ? -2.475 1.814 -14.086 1 95.12 185 PRO A CA 1
ATOM 1509 C C . PRO A 1 185 ? -1.384 0.996 -13.398 1 95.12 185 PRO A C 1
ATOM 1511 O O . PRO A 1 185 ? -1.091 1.215 -12.219 1 95.12 185 PRO A O 1
ATOM 1514 N N . THR A 1 186 ? -0.801 0.046 -14.109 1 93.69 186 THR A N 1
ATOM 1515 C CA . THR A 1 186 ? 0.332 -0.767 -13.68 1 93.69 186 THR A CA 1
ATOM 1516 C C . THR A 1 186 ? 1.407 -0.808 -14.766 1 93.69 186 THR A C 1
ATOM 1518 O O . THR A 1 186 ? 1.274 -0.156 -15.805 1 93.69 186 THR A O 1
ATOM 1521 N N . HIS A 1 187 ? 2.451 -1.572 -14.508 1 90.69 187 HIS A N 1
ATOM 1522 C CA . HIS A 1 187 ? 3.496 -1.723 -15.516 1 90.69 187 HIS A CA 1
ATOM 1523 C C . HIS A 1 187 ? 2.984 -2.488 -16.734 1 90.69 187 HIS A C 1
ATOM 1525 O O . HIS A 1 187 ? 3.629 -2.492 -17.781 1 90.69 187 HIS A O 1
ATOM 1531 N N . TYR A 1 188 ? 1.77 -3.049 -16.578 1 88.12 188 TYR A N 1
ATOM 1532 C CA . TYR A 1 188 ? 1.131 -3.711 -17.719 1 88.12 188 TYR A CA 1
ATOM 1533 C C . TYR A 1 188 ? 0.241 -2.742 -18.484 1 88.12 188 TYR A C 1
ATOM 1535 O O . TYR A 1 188 ? -0.312 -3.092 -19.531 1 88.12 188 TYR A O 1
ATOM 1543 N N . GLY A 1 189 ? 0.062 -1.597 -17.953 1 89.56 189 GLY A N 1
ATOM 1544 C CA . GLY A 1 189 ? -0.916 -0.655 -18.469 1 89.56 189 GLY A CA 1
ATOM 1545 C C . GLY A 1 189 ? -2.113 -0.472 -17.562 1 89.56 189 GLY A C 1
ATOM 1546 O O . GLY A 1 189 ? -2.133 -0.989 -16.438 1 89.56 189 GLY A O 1
ATOM 1547 N N . GLY A 1 190 ? -3.045 0.334 -18.016 1 91.88 190 GLY A N 1
ATOM 1548 C CA . GLY A 1 190 ? -4.262 0.575 -17.266 1 91.88 190 GLY A CA 1
ATOM 1549 C C . GLY A 1 190 ? -5.367 -0.416 -17.578 1 91.88 190 GLY A C 1
ATOM 1550 O O . GLY A 1 190 ? -5.387 -1.524 -17.031 1 91.88 190 GLY A O 1
ATOM 1551 N N . PHE A 1 191 ? -6.168 -0.008 -18.562 1 93.12 191 PHE A N 1
ATOM 1552 C CA . PHE A 1 191 ? -7.203 -0.9 -19.062 1 93.12 191 PHE A CA 1
ATOM 1553 C C . PHE A 1 191 ? -6.637 -1.871 -20.094 1 93.12 191 PHE A C 1
ATOM 1555 O O . PHE A 1 191 ? -5.898 -1.468 -21 1 93.12 191 PHE A O 1
ATOM 1562 N N . TRP A 1 192 ? -6.848 -3.164 -19.875 1 90.62 192 TRP A N 1
ATOM 1563 C CA . TRP A 1 192 ? -6.23 -4.133 -20.766 1 90.62 192 TRP A CA 1
ATOM 1564 C C . TRP A 1 192 ? -7.27 -4.758 -21.703 1 90.62 192 TRP A C 1
ATOM 1566 O O . TRP A 1 192 ? -8.406 -4.992 -21.297 1 90.62 192 TRP A O 1
ATOM 1576 N N . ASP A 1 193 ? -6.941 -4.914 -22.828 1 90.5 193 ASP A N 1
ATOM 1577 C CA . ASP A 1 193 ? -7.613 -5.633 -23.906 1 90.5 193 ASP A CA 1
ATOM 1578 C C . ASP A 1 193 ? -6.648 -6.566 -24.641 1 90.5 193 ASP A C 1
ATOM 1580 O O . ASP A 1 193 ? -5.801 -6.113 -25.406 1 90.5 193 ASP A O 1
ATOM 1584 N N . PHE A 1 194 ? -6.766 -7.934 -24.312 1 84.19 194 PHE A N 1
ATOM 1585 C CA . PHE A 1 194 ? -5.68 -8.773 -24.812 1 84.19 194 PHE A CA 1
ATOM 1586 C C . PHE A 1 194 ? -6.203 -10.133 -25.25 1 84.19 194 PHE A C 1
ATOM 1588 O O . PHE A 1 194 ? -7.34 -10.5 -24.938 1 84.19 194 PHE A O 1
ATOM 1595 N N . THR A 1 195 ? -5.367 -10.719 -26.031 1 80.5 195 THR A N 1
ATOM 1596 C CA . THR A 1 195 ? -5.504 -12.125 -26.422 1 80.5 195 THR A CA 1
ATOM 1597 C C . THR A 1 195 ? -4.312 -12.938 -25.922 1 80.5 195 THR A C 1
ATOM 1599 O O . THR A 1 195 ? -3.299 -12.375 -25.516 1 80.5 195 THR A O 1
ATOM 1602 N N . SER A 1 196 ? -4.461 -14.25 -25.875 1 74.5 196 SER A N 1
ATOM 1603 C CA . SER A 1 196 ? -3.393 -15.125 -25.391 1 74.5 196 SER A CA 1
ATOM 1604 C C . SER A 1 196 ? -2.254 -15.203 -26.406 1 74.5 196 SER A C 1
ATOM 1606 O O . SER A 1 196 ? -2.188 -16.141 -27.203 1 74.5 196 SER A O 1
ATOM 1608 N N . ASP A 1 197 ? -1.371 -14.242 -26.438 1 73 197 ASP A N 1
ATOM 1609 C CA . ASP A 1 197 ? -0.266 -14.18 -27.391 1 73 197 ASP A CA 1
ATOM 1610 C C . ASP A 1 197 ? 1.032 -13.766 -26.703 1 73 197 ASP A C 1
ATOM 1612 O O . ASP A 1 197 ? 1.98 -13.336 -27.359 1 73 197 ASP A O 1
ATOM 1616 N N . LEU A 1 198 ? 1.021 -13.883 -25.281 1 71.62 198 LEU A N 1
ATOM 1617 C CA . LEU A 1 198 ? 2.176 -13.508 -24.484 1 71.62 198 LEU A CA 1
ATOM 1618 C C . LEU A 1 198 ? 2.627 -12.086 -24.797 1 71.62 198 LEU A C 1
ATOM 1620 O O . LEU A 1 198 ? 3.818 -11.773 -24.734 1 71.62 198 LEU A O 1
ATOM 1624 N N . ALA A 1 199 ? 1.745 -11.211 -25.203 1 69.88 199 ALA A N 1
ATOM 1625 C CA . ALA A 1 199 ? 2.074 -9.805 -25.438 1 69.88 199 ALA A CA 1
ATOM 1626 C C . ALA A 1 199 ? 2.754 -9.195 -24.219 1 69.88 199 ALA A C 1
ATOM 1628 O O . ALA A 1 199 ? 3.555 -8.266 -24.344 1 69.88 199 ALA A O 1
ATOM 1629 N N . LYS A 1 200 ? 2.402 -9.727 -23.078 1 76.75 200 LYS A N 1
ATOM 1630 C CA . LYS A 1 200 ? 3.092 -9.445 -21.812 1 76.75 200 LYS A CA 1
ATOM 1631 C C . LYS A 1 200 ? 3.633 -10.727 -21.188 1 76.75 200 LYS A C 1
ATOM 1633 O O . LYS A 1 200 ? 2.996 -11.781 -21.266 1 76.75 200 LYS A O 1
ATOM 1638 N N . ALA A 1 201 ? 4.715 -10.594 -20.562 1 79.12 201 ALA A N 1
ATOM 1639 C CA . ALA A 1 201 ? 5.391 -11.781 -20.062 1 79.12 201 ALA A CA 1
ATOM 1640 C C . ALA A 1 201 ? 4.848 -12.18 -18.688 1 79.12 201 ALA A C 1
ATOM 1642 O O . ALA A 1 201 ? 5.582 -12.172 -17.703 1 79.12 201 ALA A O 1
ATOM 1643 N N . ASP A 1 202 ? 3.668 -12.539 -18.734 1 80.31 202 ASP A N 1
ATOM 1644 C CA . ASP A 1 202 ? 2.924 -13.039 -17.578 1 80.31 202 ASP A CA 1
ATOM 1645 C C . ASP A 1 202 ? 2.074 -14.25 -17.969 1 80.31 202 ASP A C 1
ATOM 1647 O O . ASP A 1 202 ? 1.552 -14.32 -19.078 1 80.31 202 ASP A O 1
ATOM 1651 N N . THR A 1 203 ? 1.908 -15.102 -17.047 1 78.38 203 THR A N 1
ATOM 1652 C CA . THR A 1 203 ? 1.221 -16.359 -17.328 1 78.38 203 THR A CA 1
ATOM 1653 C C . THR A 1 203 ? -0.235 -16.094 -17.719 1 78.38 203 THR A C 1
ATOM 1655 O O . THR A 1 203 ? -0.854 -16.922 -18.406 1 78.38 203 THR A O 1
ATOM 1658 N N . ALA A 1 204 ? -0.757 -15.055 -17.312 1 78.81 204 ALA A N 1
ATOM 1659 C CA . ALA A 1 204 ? -2.129 -14.688 -17.656 1 78.81 204 ALA A CA 1
ATOM 1660 C C . ALA A 1 204 ? -2.299 -14.57 -19.172 1 78.81 204 ALA A C 1
ATOM 1662 O O . ALA A 1 204 ? -3.41 -14.703 -19.688 1 78.81 204 ALA A O 1
ATOM 1663 N N . TYR A 1 205 ? -1.291 -14.445 -19.875 1 80.62 205 TYR A N 1
ATOM 1664 C CA . TYR A 1 205 ? -1.345 -14.234 -21.312 1 80.62 205 TYR A CA 1
ATOM 1665 C C . TYR A 1 205 ? -1.027 -15.516 -22.062 1 80.62 205 TYR A C 1
ATOM 1667 O O . TYR A 1 205 ? -0.615 -15.477 -23.219 1 80.62 205 TYR A O 1
ATOM 1675 N N . THR A 1 206 ? -1.13 -16.609 -21.391 1 78.75 206 THR A N 1
ATOM 1676 C CA . THR A 1 206 ? -0.994 -17.938 -21.984 1 78.75 206 THR A CA 1
ATOM 1677 C C . THR A 1 206 ? -2.326 -18.688 -21.969 1 78.75 206 THR A C 1
ATOM 1679 O O . THR A 1 206 ? -3.33 -18.156 -21.484 1 78.75 206 THR A O 1
ATOM 1682 N N . ASN A 1 207 ? -2.277 -19.906 -22.469 1 81 207 ASN A N 1
ATOM 1683 C CA . ASN A 1 207 ? -3.473 -20.75 -22.422 1 81 207 ASN A CA 1
ATOM 1684 C C . ASN A 1 207 ? -3.379 -21.812 -21.328 1 81 207 ASN A C 1
ATOM 1686 O O . ASN A 1 207 ? -4.23 -22.703 -21.25 1 81 207 ASN A O 1
ATOM 1690 N N . PHE A 1 208 ? -2.332 -21.578 -20.422 1 79.31 208 PHE A N 1
ATOM 1691 C CA . PHE A 1 208 ? -2.129 -22.516 -19.312 1 79.31 208 PHE A CA 1
ATOM 1692 C C . PHE A 1 208 ? -3.197 -22.328 -18.25 1 79.31 208 PHE A C 1
ATOM 1694 O O . PHE A 1 208 ? -3.818 -21.266 -18.156 1 79.31 208 PHE A O 1
ATOM 1701 N N . ASP A 1 209 ? -3.359 -23.406 -17.531 1 86.75 209 ASP A N 1
ATOM 1702 C CA . ASP A 1 209 ? -4.172 -23.297 -16.328 1 86.75 209 ASP A CA 1
ATOM 1703 C C . ASP A 1 209 ? -3.516 -22.375 -15.305 1 86.75 209 ASP A C 1
ATOM 1705 O O . ASP A 1 209 ? -2.289 -22.344 -15.188 1 86.75 209 ASP A O 1
ATOM 1709 N N . ILE A 1 210 ? -4.293 -21.562 -14.734 1 88.31 210 ILE A N 1
ATOM 1710 C CA . ILE A 1 210 ? -3.854 -20.719 -13.633 1 88.31 210 ILE A CA 1
ATOM 1711 C C . ILE A 1 210 ? -4.609 -21.078 -12.359 1 88.31 210 ILE A C 1
ATOM 1713 O O . ILE A 1 210 ? -5.836 -21 -12.305 1 88.31 210 ILE A O 1
ATOM 1717 N N . SER A 1 211 ? -3.879 -21.516 -11.383 1 94.31 211 SER A N 1
ATOM 1718 C CA . SER A 1 211 ? -4.473 -21.969 -10.133 1 94.31 211 SER A CA 1
ATOM 1719 C C . SER A 1 211 ? -5.055 -20.797 -9.336 1 94.31 211 SER A C 1
ATOM 1721 O O . SER A 1 211 ? -4.812 -19.641 -9.664 1 94.31 211 SER A O 1
ATOM 1723 N N . ASN A 1 212 ? -5.828 -21.156 -8.32 1 98 212 ASN A N 1
ATOM 1724 C CA . ASN A 1 212 ? -6.41 -20.156 -7.434 1 98 212 ASN A CA 1
ATOM 1725 C C . ASN A 1 212 ? -5.359 -19.188 -6.914 1 98 212 ASN A C 1
ATOM 1727 O O . ASN A 1 212 ? -4.32 -19.609 -6.395 1 98 212 ASN A O 1
ATOM 1731 N N . HIS A 1 213 ? -5.633 -17.922 -7.098 1 98.5 213 HIS A N 1
ATOM 1732 C CA . HIS A 1 213 ? -4.664 -16.922 -6.688 1 98.5 213 HIS A CA 1
ATOM 1733 C C . HIS A 1 213 ? -5.324 -15.547 -6.527 1 98.5 213 HIS A C 1
ATOM 1735 O O . HIS A 1 213 ? -6.48 -15.367 -6.926 1 98.5 213 HIS A O 1
ATOM 1741 N N . THR A 1 214 ? -4.707 -14.641 -5.852 1 98.56 214 THR A N 1
ATOM 1742 C CA . THR A 1 214 ? -4.957 -13.203 -5.945 1 98.56 214 THR A CA 1
ATOM 1743 C C . THR A 1 214 ? -3.898 -12.523 -6.809 1 98.56 214 THR A C 1
ATOM 1745 O O . THR A 1 214 ? -2.773 -13.016 -6.926 1 98.56 214 THR A O 1
ATOM 1748 N N . ASP A 1 215 ? -4.309 -11.477 -7.41 1 97.5 215 ASP A N 1
ATOM 1749 C CA . ASP A 1 215 ? -3.363 -10.758 -8.266 1 97.5 215 ASP A CA 1
ATOM 1750 C C . ASP A 1 215 ? -2.539 -9.766 -7.453 1 97.5 215 ASP A C 1
ATOM 1752 O O . ASP A 1 215 ? -3.021 -9.211 -6.465 1 97.5 215 ASP A O 1
ATOM 1756 N N . GLY A 1 216 ? -1.331 -9.594 -7.883 1 97.38 216 GLY A N 1
ATOM 1757 C CA . GLY A 1 216 ? -0.523 -8.461 -7.461 1 97.38 216 GLY A CA 1
ATOM 1758 C C . GLY A 1 216 ? 0.14 -8.672 -6.113 1 97.38 216 GLY A C 1
ATOM 1759 O O . GLY A 1 216 ? 0.289 -7.73 -5.332 1 97.38 216 GLY A O 1
ATOM 1760 N N . THR A 1 217 ? 0.521 -9.914 -5.77 1 98.06 217 THR A N 1
ATOM 1761 C CA . THR A 1 217 ? 1.229 -10.156 -4.516 1 98.06 217 THR A CA 1
ATOM 1762 C C . THR A 1 217 ? 2.607 -9.5 -4.535 1 98.06 217 THR A C 1
ATOM 1764 O O . THR A 1 217 ? 3.227 -9.32 -3.486 1 98.06 217 THR A O 1
ATOM 1767 N N . TYR A 1 218 ? 3.117 -9.141 -5.742 1 98 218 TYR A N 1
ATOM 1768 C CA . TYR A 1 218 ? 4.445 -8.555 -5.91 1 98 218 TYR A CA 1
ATOM 1769 C C . TYR A 1 218 ? 4.391 -7.039 -5.789 1 98 218 TYR A C 1
ATOM 1771 O O . TYR A 1 218 ? 5.426 -6.371 -5.836 1 98 218 TYR A O 1
ATOM 1779 N N . TRP A 1 219 ? 3.268 -6.434 -5.641 1 97.88 219 TRP A N 1
ATOM 1780 C CA . TRP A 1 219 ? 3.146 -5.012 -5.332 1 97.88 219 TRP A CA 1
ATOM 1781 C C . TRP A 1 219 ? 3.074 -4.789 -3.824 1 97.88 219 TRP A C 1
ATOM 1783 O O . TRP A 1 219 ? 2.553 -5.629 -3.088 1 97.88 219 TRP A O 1
ATOM 1793 N N . SER A 1 220 ? 3.557 -3.621 -3.393 1 97.25 220 SER A N 1
ATOM 1794 C CA . SER A 1 220 ? 3.398 -3.236 -1.995 1 97.25 220 SER A CA 1
ATOM 1795 C C . SER A 1 220 ? 1.925 -3.145 -1.611 1 97.25 220 SER A C 1
ATOM 1797 O O . SER A 1 220 ? 1.525 -3.613 -0.543 1 97.25 220 SER A O 1
ATOM 1799 N N . ASN A 1 221 ? 1.172 -2.582 -2.49 1 96.25 221 ASN A N 1
ATOM 1800 C CA . ASN A 1 221 ? -0.282 -2.51 -2.381 1 96.25 221 ASN A CA 1
ATOM 1801 C C . ASN A 1 221 ? -0.966 -3.236 -3.537 1 96.25 221 ASN A C 1
ATOM 1803 O O . ASN A 1 221 ? -0.934 -2.768 -4.676 1 96.25 221 ASN A O 1
ATOM 1807 N N . SER A 1 222 ? -1.598 -4.328 -3.244 1 97.25 222 SER A N 1
ATOM 1808 C CA . SER A 1 222 ? -2.289 -5.062 -4.301 1 97.25 222 SER A CA 1
ATOM 1809 C C . SER A 1 222 ? -3.574 -4.352 -4.715 1 97.25 222 SER A C 1
ATOM 1811 O O . SER A 1 222 ? -4.168 -3.617 -3.922 1 97.25 222 SER A O 1
ATOM 1813 N N . PRO A 1 223 ? -3.979 -4.559 -5.957 1 97.62 223 PRO A N 1
ATOM 1814 C CA . PRO A 1 223 ? -5.25 -3.951 -6.363 1 97.62 223 PRO A CA 1
ATOM 1815 C C . PRO A 1 223 ? -6.418 -4.383 -5.477 1 97.62 223 PRO A C 1
ATOM 1817 O O . PRO A 1 223 ? -6.453 -5.523 -5.008 1 97.62 223 PRO A O 1
ATOM 1820 N N . GLY A 1 224 ? -7.316 -3.459 -5.312 1 98.31 224 GLY A N 1
ATOM 1821 C CA . GLY A 1 224 ? -8.469 -3.764 -4.484 1 98.31 224 GLY A CA 1
ATOM 1822 C C . GLY A 1 224 ? -9.508 -4.613 -5.199 1 98.31 224 GLY A C 1
ATOM 1823 O O . GLY A 1 224 ? -9.992 -5.602 -4.648 1 98.31 224 GLY A O 1
ATOM 1824 N N . LEU A 1 225 ? -9.82 -4.191 -6.438 1 98.81 225 LEU A N 1
ATOM 1825 C CA . LEU A 1 225 ? -10.789 -4.902 -7.27 1 98.81 225 LEU A CA 1
ATOM 1826 C C . LEU A 1 225 ? -10.18 -5.262 -8.617 1 98.81 225 LEU A C 1
ATOM 1828 O O . LEU A 1 225 ? -9.266 -4.582 -9.094 1 98.81 225 LEU A O 1
ATOM 1832 N N . GLN A 1 226 ? -10.695 -6.273 -9.156 1 98.38 226 GLN A N 1
ATOM 1833 C CA . GLN A 1 226 ? -10.383 -6.676 -10.523 1 98.38 226 GLN A CA 1
ATOM 1834 C C . GLN A 1 226 ? -11.648 -7.004 -11.305 1 98.38 226 GLN A C 1
ATOM 1836 O O . GLN A 1 226 ? -12.578 -7.609 -10.766 1 98.38 226 GLN A O 1
ATOM 1841 N N . LEU A 1 227 ? -11.719 -6.535 -12.5 1 98.5 227 LEU A N 1
ATOM 1842 C CA . LEU A 1 227 ? -12.852 -6.82 -13.367 1 98.5 227 LEU A CA 1
ATOM 1843 C C . LEU A 1 227 ? -12.406 -7.57 -14.617 1 98.5 227 LEU A C 1
ATOM 1845 O O . LEU A 1 227 ? -11.391 -7.23 -15.219 1 98.5 227 LEU A O 1
ATOM 1849 N N . PHE A 1 228 ? -13.211 -8.578 -15 1 97.31 228 PHE A N 1
ATOM 1850 C CA . PHE A 1 228 ? -13.047 -9.32 -16.25 1 97.31 228 PHE A CA 1
ATOM 1851 C C . PHE A 1 228 ? -14.281 -9.18 -17.125 1 97.31 228 PHE A C 1
ATOM 1853 O O . PHE A 1 228 ? -15.414 -9.188 -16.625 1 97.31 228 PHE A O 1
ATOM 1860 N N . HIS A 1 229 ? -14.023 -9.031 -18.375 1 97.75 229 HIS A N 1
ATOM 1861 C CA . HIS A 1 229 ? -15.062 -9.117 -19.391 1 97.75 229 HIS A CA 1
ATOM 1862 C C . HIS A 1 229 ? -14.617 -9.977 -20.562 1 97.75 229 HIS A C 1
ATOM 1864 O O . HIS A 1 229 ? -13.711 -9.594 -21.312 1 97.75 229 HIS A O 1
ATOM 1870 N N . LEU A 1 230 ? -15.203 -11.156 -20.672 1 95.38 230 LEU A N 1
ATOM 1871 C CA . LEU A 1 230 ? -14.953 -11.977 -21.859 1 95.38 230 LEU A CA 1
ATOM 1872 C C . LEU A 1 230 ? -15.625 -11.383 -23.094 1 95.38 230 LEU A C 1
ATOM 1874 O O . LEU A 1 230 ? -16.844 -11.219 -23.125 1 95.38 230 LEU A O 1
ATOM 1878 N N . LEU A 1 231 ? -14.828 -11.094 -24.016 1 95.5 231 LEU A N 1
ATOM 1879 C CA . LEU A 1 231 ? -15.359 -10.461 -25.219 1 95.5 231 LEU A CA 1
ATOM 1880 C C . LEU A 1 231 ? -15.625 -11.484 -26.312 1 95.5 231 LEU A C 1
ATOM 1882 O O . LEU A 1 231 ? -16.547 -11.32 -27.125 1 95.5 231 LEU A O 1
ATOM 1886 N N . TYR A 1 232 ? -14.719 -12.445 -26.312 1 93.62 232 TYR A N 1
ATOM 1887 C CA . TYR A 1 232 ? -14.805 -13.445 -27.375 1 93.62 232 TYR A CA 1
ATOM 1888 C C . TYR A 1 232 ? -14.07 -14.719 -26.984 1 93.62 232 TYR A C 1
ATOM 1890 O O . TYR A 1 232 ? -13 -14.664 -26.375 1 93.62 232 TYR A O 1
ATOM 1898 N N . HIS A 1 233 ? -14.719 -15.867 -27.297 1 91.5 233 HIS A N 1
ATOM 1899 C CA . HIS A 1 233 ? -14.039 -17.141 -27.141 1 91.5 233 HIS A CA 1
ATOM 1900 C C . HIS A 1 233 ? -14.555 -18.172 -28.141 1 91.5 233 HIS A C 1
ATOM 1902 O O . HIS A 1 233 ? -15.758 -18.453 -28.188 1 91.5 233 HIS A O 1
ATOM 1908 N N . ASP A 1 234 ? -13.703 -18.562 -29.031 1 91.31 234 ASP A N 1
ATOM 1909 C CA . ASP A 1 234 ? -14.031 -19.625 -29.984 1 91.31 234 ASP A CA 1
ATOM 1910 C C . ASP A 1 234 ? -13.234 -20.891 -29.703 1 91.31 234 ASP A C 1
ATOM 1912 O O . ASP A 1 234 ? -12.281 -21.203 -30.422 1 91.31 234 ASP A O 1
ATOM 1916 N N . GLY A 1 235 ? -13.594 -21.578 -28.703 1 91 235 GLY A N 1
ATOM 1917 C CA . GLY A 1 235 ? -12.914 -22.781 -28.266 1 91 235 GLY A CA 1
ATOM 1918 C C . GLY A 1 235 ? -13.547 -23.406 -27.031 1 91 235 GLY A C 1
ATOM 1919 O O . GLY A 1 235 ? -14.734 -23.203 -26.766 1 91 235 GLY A O 1
ATOM 1920 N N . THR A 1 236 ? -12.766 -24.25 -26.391 1 91.69 236 THR A N 1
ATOM 1921 C CA . THR A 1 236 ? -13.25 -24.922 -25.203 1 91.69 236 THR A CA 1
ATOM 1922 C C . THR A 1 236 ? -12.414 -24.547 -23.984 1 91.69 236 THR A C 1
ATOM 1924 O O . THR A 1 236 ? -11.297 -24.031 -24.125 1 91.69 236 THR A O 1
ATOM 1927 N N . GLY A 1 237 ? -13.047 -24.766 -22.781 1 91.81 237 GLY A N 1
ATOM 1928 C CA . GLY A 1 237 ? -12.305 -24.469 -21.562 1 91.81 237 GLY A CA 1
ATOM 1929 C C . GLY A 1 237 ? -12.359 -23.016 -21.156 1 91.81 237 GLY A C 1
ATOM 1930 O O . GLY A 1 237 ? -13.391 -22.359 -21.328 1 91.81 237 GLY A O 1
ATOM 1931 N N . GLY A 1 238 ? -11.375 -22.547 -20.391 1 90.31 238 GLY A N 1
ATOM 1932 C CA . GLY A 1 238 ? -11.297 -21.172 -19.953 1 90.31 238 GLY A CA 1
ATOM 1933 C C . GLY A 1 238 ? -12.336 -20.828 -18.891 1 90.31 238 GLY A C 1
ATOM 1934 O O . GLY A 1 238 ? -12.789 -19.688 -18.812 1 90.31 238 GLY A O 1
ATOM 1935 N N . THR A 1 239 ? -12.664 -21.828 -18.188 1 93.62 239 THR A N 1
ATOM 1936 C CA . THR A 1 239 ? -13.641 -21.609 -17.141 1 93.62 239 THR A CA 1
ATOM 1937 C C . THR A 1 239 ? -12.992 -20.938 -15.93 1 93.62 239 THR A C 1
ATOM 1939 O O . THR A 1 239 ? -11.852 -21.25 -15.578 1 93.62 239 THR A O 1
ATOM 1942 N N . THR A 1 240 ? -13.719 -20.047 -15.359 1 95.38 240 THR A N 1
ATOM 1943 C CA . THR A 1 240 ? -13.227 -19.297 -14.211 1 95.38 240 THR A CA 1
ATOM 1944 C C . THR A 1 240 ? -13.727 -19.922 -12.906 1 95.38 240 THR A C 1
ATOM 1946 O O . THR A 1 240 ? -14.859 -20.422 -12.844 1 95.38 240 THR A O 1
ATOM 1949 N N . SER A 1 241 ? -12.922 -19.938 -11.945 1 97.62 241 SER A N 1
ATOM 1950 C CA . SER A 1 241 ? -13.414 -20.312 -10.625 1 97.62 241 SER A CA 1
ATOM 1951 C C . SER A 1 241 ? -13.227 -19.172 -9.625 1 97.62 241 SER A C 1
ATOM 1953 O O . SER A 1 241 ? -12.367 -18.312 -9.82 1 97.62 241 SER A O 1
ATOM 1955 N N . LEU A 1 242 ? -14.078 -19.125 -8.633 1 98.69 242 LEU A N 1
ATOM 1956 C CA . LEU A 1 242 ? -14.016 -18.172 -7.527 1 98.69 242 LEU A CA 1
ATOM 1957 C C . LEU A 1 242 ? -14.016 -18.906 -6.188 1 98.69 242 LEU A C 1
ATOM 1959 O O . LEU A 1 242 ? -14.742 -19.891 -6.012 1 98.69 242 LEU A O 1
ATOM 1963 N N . VAL A 1 243 ? -13.203 -18.453 -5.293 1 98.94 243 VAL A N 1
ATOM 1964 C CA . VAL A 1 243 ? -13.125 -19.016 -3.945 1 98.94 243 VAL A CA 1
ATOM 1965 C C . VAL A 1 243 ? -13.156 -17.891 -2.916 1 98.94 243 VAL A C 1
ATOM 1967 O O . VAL A 1 243 ? -12.383 -16.938 -3.008 1 98.94 243 VAL A O 1
ATOM 1970 N N . ASP A 1 244 ? -14.07 -17.922 -1.96 1 98.94 244 ASP A N 1
ATOM 1971 C CA . ASP A 1 244 ? -14.016 -17 -0.832 1 98.94 244 ASP A CA 1
ATOM 1972 C C . ASP A 1 244 ? -12.875 -17.359 0.119 1 98.94 244 ASP A C 1
ATOM 1974 O O . ASP A 1 244 ? -13.047 -18.188 1.012 1 98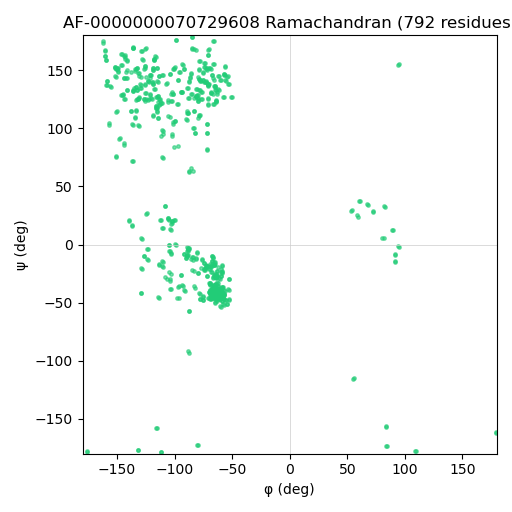.94 244 ASP A O 1
ATOM 1978 N N . ALA A 1 245 ? -11.82 -16.734 -0.047 1 98.94 245 ALA A N 1
ATOM 1979 C CA . ALA A 1 245 ? -10.609 -17.062 0.702 1 98.94 245 ALA A CA 1
ATOM 1980 C C . ALA A 1 245 ? -10.781 -16.75 2.188 1 98.94 245 ALA A C 1
ATOM 1982 O O . ALA A 1 245 ? -10.133 -17.375 3.035 1 98.94 245 ALA A O 1
ATOM 1983 N N . PHE A 1 246 ? -11.625 -15.773 2.529 1 98.94 246 PHE A N 1
ATOM 1984 C CA . PHE A 1 246 ? -11.875 -15.484 3.936 1 98.94 246 PHE A CA 1
ATOM 1985 C C . PHE A 1 246 ? -12.57 -16.656 4.613 1 98.94 246 PHE A C 1
ATOM 1987 O O . PHE A 1 246 ? -12.203 -17.047 5.727 1 98.94 246 PHE A O 1
ATOM 1994 N N . LYS A 1 247 ? -13.555 -17.188 3.936 1 98.94 247 LYS A N 1
ATOM 1995 C CA . LYS A 1 247 ? -14.203 -18.391 4.469 1 98.94 247 LYS A CA 1
ATOM 1996 C C . LYS A 1 247 ? -13.211 -19.547 4.59 1 98.94 247 LYS A C 1
ATOM 1998 O O . LYS A 1 247 ? -13.188 -20.234 5.605 1 98.94 247 LYS A O 1
ATOM 2003 N N . CYS A 1 248 ? -12.406 -19.703 3.578 1 98.94 248 CYS A N 1
ATOM 2004 C CA . CYS A 1 248 ? -11.406 -20.766 3.59 1 98.94 248 CYS A CA 1
ATOM 2005 C C . CYS A 1 248 ? -10.414 -20.562 4.727 1 98.94 248 CYS A C 1
ATOM 2007 O O . CYS A 1 248 ? -9.953 -21.531 5.332 1 98.94 248 CYS A O 1
ATOM 2009 N N . ALA A 1 249 ? -10.055 -19.344 4.988 1 98.94 249 ALA A N 1
ATOM 2010 C CA . ALA A 1 249 ? -9.156 -19.047 6.105 1 98.94 249 ALA A CA 1
ATOM 2011 C C . ALA A 1 249 ? -9.789 -19.453 7.434 1 98.94 249 ALA A C 1
ATOM 2013 O O . ALA A 1 249 ? -9.109 -19.953 8.328 1 98.94 249 ALA A O 1
ATOM 2014 N N . GLU A 1 250 ? -11.102 -19.188 7.562 1 98.81 250 GLU A N 1
ATOM 2015 C CA . GLU A 1 250 ? -11.805 -19.641 8.758 1 98.81 250 GLU A CA 1
ATOM 2016 C C . GLU A 1 250 ? -11.727 -21.156 8.914 1 98.81 250 GLU A C 1
ATOM 2018 O O . GLU A 1 250 ? -11.484 -21.656 10.008 1 98.81 250 GLU A O 1
ATOM 2023 N N . ILE A 1 251 ? -11.938 -21.828 7.824 1 98.94 251 ILE A N 1
ATOM 2024 C CA . ILE A 1 251 ? -11.867 -23.281 7.824 1 98.94 251 ILE A CA 1
ATOM 2025 C C . ILE A 1 251 ? -10.469 -23.734 8.234 1 98.94 251 ILE A C 1
ATOM 2027 O O . ILE A 1 251 ? -10.328 -24.641 9.07 1 98.94 251 ILE A O 1
ATOM 2031 N N . MET A 1 252 ? -9.477 -23.109 7.719 1 98.94 252 MET A N 1
ATOM 2032 C CA . MET A 1 252 ? -8.102 -23.469 8.039 1 98.94 252 MET A CA 1
ATOM 2033 C C . MET A 1 252 ? -7.801 -23.219 9.516 1 98.94 252 MET A C 1
ATOM 2035 O O . MET A 1 252 ? -7.141 -24.031 10.164 1 98.94 252 MET A O 1
ATOM 2039 N N . LYS A 1 253 ? -8.25 -22.078 9.977 1 98.81 253 LYS A N 1
ATOM 2040 C CA . LYS A 1 253 ? -8.039 -21.734 11.383 1 98.81 253 LYS A CA 1
ATOM 2041 C C . LYS A 1 253 ? -8.609 -22.812 12.305 1 98.81 253 LYS A C 1
ATOM 2043 O O . LYS A 1 253 ? -7.992 -23.172 13.312 1 98.81 253 LYS A O 1
ATOM 2048 N N . GLU A 1 254 ? -9.727 -23.344 11.977 1 98.75 254 GLU A N 1
ATOM 2049 C CA . GLU A 1 254 ? -10.398 -24.375 12.773 1 98.75 254 GLU A CA 1
ATOM 2050 C C . GLU A 1 254 ? -9.719 -25.734 12.617 1 98.75 254 GLU A C 1
ATOM 2052 O O . GLU A 1 254 ? -9.422 -26.391 13.609 1 98.75 254 GLU A O 1
ATOM 2057 N N . LYS A 1 255 ? -9.422 -26.188 11.391 1 98.75 255 LYS A N 1
ATOM 2058 C CA . LYS A 1 255 ? -8.93 -27.531 11.109 1 98.75 255 LYS A CA 1
ATOM 2059 C C . LYS A 1 255 ? -7.43 -27.625 11.352 1 98.75 255 LYS A C 1
ATOM 2061 O O . LYS A 1 255 ? -6.934 -28.672 11.789 1 98.75 255 LYS A O 1
ATOM 2066 N N . TYR A 1 256 ? -6.723 -26.562 11.016 1 98.75 256 TYR A N 1
ATOM 2067 C CA . TYR A 1 256 ? -5.266 -26.562 11.055 1 98.75 256 TYR A CA 1
ATOM 2068 C C . TYR A 1 256 ? -4.727 -25.281 11.68 1 98.75 256 TYR A C 1
ATOM 2070 O O . TYR A 1 256 ? -4.031 -24.516 11.016 1 98.75 256 TYR A O 1
ATOM 2078 N N . PRO A 1 257 ? -4.855 -25.062 12.984 1 98.75 257 PRO A N 1
ATOM 2079 C CA . PRO A 1 257 ? -4.504 -23.797 13.633 1 98.75 257 PRO A CA 1
ATOM 2080 C C . PRO A 1 257 ? -3.021 -23.453 13.492 1 98.75 257 PRO A C 1
ATOM 2082 O O . PRO A 1 257 ? -2.662 -22.281 13.375 1 98.75 257 PRO A O 1
ATOM 2085 N N . GLU A 1 258 ? -2.152 -24.422 13.461 1 98.56 258 GLU A N 1
ATOM 2086 C CA . GLU A 1 258 ? -0.729 -24.141 13.297 1 98.56 258 GLU A CA 1
ATOM 2087 C C . GLU A 1 258 ? -0.427 -23.609 11.906 1 98.56 258 GLU A C 1
ATOM 2089 O O . GLU A 1 258 ? 0.373 -22.672 11.758 1 98.56 258 GLU A O 1
ATOM 2094 N N . SER A 1 259 ? -1.052 -24.203 10.898 1 98.81 259 SER A N 1
ATOM 2095 C CA . SER A 1 259 ? -0.875 -23.719 9.531 1 98.81 259 SER A CA 1
ATOM 2096 C C . SER A 1 259 ? -1.404 -22.297 9.367 1 98.81 259 SER A C 1
ATOM 2098 O O . SER A 1 259 ? -0.798 -21.484 8.672 1 98.81 259 SER A O 1
ATOM 2100 N N . TYR A 1 260 ? -2.561 -22.078 10.062 1 98.88 260 TYR A N 1
ATOM 2101 C CA . TYR A 1 260 ? -3.105 -20.719 10.055 1 98.88 260 TYR A CA 1
ATOM 2102 C C . TYR A 1 260 ? -2.111 -19.734 10.648 1 98.88 260 TYR A C 1
ATOM 2104 O O . TYR A 1 260 ? -1.863 -18.672 10.062 1 98.88 260 TYR A O 1
ATOM 2112 N N . GLU A 1 261 ? -1.549 -20.094 11.711 1 98.56 261 GLU A N 1
ATOM 2113 C CA . GLU A 1 261 ? -0.576 -19.234 12.383 1 98.56 261 GLU A CA 1
ATOM 2114 C C . GLU A 1 261 ? 0.637 -18.969 11.492 1 98.56 261 GLU A C 1
ATOM 2116 O O . GLU A 1 261 ? 1.129 -17.844 11.414 1 98.56 261 GLU A O 1
ATOM 2121 N N . ILE A 1 262 ? 1.107 -19.969 10.812 1 98.44 262 ILE A N 1
ATOM 2122 C CA . ILE A 1 262 ? 2.244 -19.844 9.906 1 98.44 262 ILE A CA 1
ATOM 2123 C C . ILE A 1 262 ? 1.93 -18.812 8.82 1 98.44 262 ILE A C 1
ATOM 2125 O O . ILE A 1 262 ? 2.76 -17.953 8.516 1 98.44 262 ILE A O 1
ATOM 2129 N N . PHE A 1 263 ? 0.686 -18.828 8.281 1 98.75 263 PHE A N 1
ATOM 2130 C CA . PHE A 1 263 ? 0.272 -17.953 7.18 1 98.75 263 PHE A CA 1
ATOM 2131 C C . PHE A 1 263 ? 0.09 -16.531 7.664 1 98.75 263 PHE A C 1
ATOM 2133 O O . PHE A 1 263 ? 0.109 -15.586 6.863 1 98.75 263 PHE A O 1
ATOM 2140 N N . THR A 1 264 ? -0.092 -16.297 9 1 98.44 264 THR A N 1
ATOM 2141 C CA . THR A 1 264 ? -0.262 -14.945 9.531 1 98.44 264 THR A CA 1
ATOM 2142 C C . THR A 1 264 ? 1.086 -14.336 9.898 1 98.44 264 THR A C 1
ATOM 2144 O O . THR A 1 264 ? 1.194 -13.117 10.086 1 98.44 264 THR A O 1
ATOM 2147 N N . ARG A 1 265 ? 2.082 -15.133 9.914 1 96.94 265 ARG A N 1
ATOM 2148 C CA . ARG A 1 265 ? 3.322 -14.68 10.531 1 96.94 265 ARG A CA 1
ATOM 2149 C C . ARG A 1 265 ? 4.438 -14.562 9.5 1 96.94 265 ARG A C 1
ATOM 2151 O O . ARG A 1 265 ? 5.18 -13.578 9.492 1 96.94 265 ARG A O 1
ATOM 2158 N N . LEU A 1 266 ? 4.59 -15.531 8.641 1 97.19 266 LEU A N 1
ATOM 2159 C CA . LEU A 1 266 ? 5.75 -15.617 7.758 1 97.19 266 LEU A CA 1
ATOM 2160 C C . LEU A 1 266 ? 5.602 -14.68 6.566 1 97.19 266 LEU A C 1
ATOM 2162 O O . LEU A 1 266 ? 4.605 -14.742 5.844 1 97.19 266 LEU A O 1
ATOM 2166 N N . PRO A 1 267 ? 6.543 -13.805 6.395 1 96.25 267 PRO A N 1
ATOM 2167 C CA . PRO A 1 267 ? 6.523 -12.992 5.18 1 96.25 267 PRO A CA 1
ATOM 2168 C C . PRO A 1 267 ? 6.863 -13.789 3.924 1 96.25 267 PRO A C 1
ATOM 2170 O O . PRO A 1 267 ? 7.777 -14.617 3.943 1 96.25 267 PRO A O 1
ATOM 2173 N N . VAL A 1 268 ? 6.172 -13.57 2.869 1 97.62 268 VAL A N 1
ATOM 2174 C CA . VAL A 1 268 ? 6.383 -14.289 1.618 1 97.62 268 VAL A CA 1
ATOM 2175 C C . VAL A 1 268 ? 6.879 -13.328 0.543 1 97.62 268 VAL A C 1
ATOM 2177 O O . VAL A 1 268 ? 6.125 -12.477 0.067 1 97.62 268 VAL A O 1
ATOM 2180 N N . PRO A 1 269 ? 8.172 -13.445 0.153 1 97.25 269 PRO A N 1
ATOM 2181 C CA . PRO A 1 269 ? 8.648 -12.586 -0.931 1 97.25 269 PRO A CA 1
ATOM 2182 C C . PRO A 1 269 ? 8.016 -12.914 -2.277 1 97.25 269 PRO A C 1
ATOM 2184 O O . PRO A 1 269 ? 7.719 -14.086 -2.553 1 97.25 269 PRO A O 1
ATOM 2187 N N . ALA A 1 270 ? 7.785 -11.938 -3.096 1 98 270 ALA A N 1
ATOM 2188 C CA . ALA A 1 270 ? 7.168 -12.086 -4.41 1 98 270 ALA A CA 1
ATOM 2189 C C . ALA A 1 270 ? 7.824 -11.156 -5.43 1 98 270 ALA A C 1
ATOM 2191 O O . ALA A 1 270 ? 8.5 -10.195 -5.062 1 98 270 ALA A O 1
ATOM 2192 N N . HIS A 1 271 ? 7.668 -11.516 -6.727 1 98 271 HIS A N 1
ATOM 2193 C CA . HIS A 1 271 ? 8.242 -10.664 -7.762 1 98 271 HIS A CA 1
ATOM 2194 C C . HIS A 1 271 ? 7.449 -10.773 -9.062 1 98 271 HIS A C 1
ATOM 2196 O O . HIS A 1 271 ? 6.742 -11.758 -9.281 1 98 271 HIS A O 1
ATOM 2202 N N . SER A 1 272 ? 7.445 -9.812 -9.852 1 97.44 272 SER A N 1
ATOM 2203 C CA . SER A 1 272 ? 7.137 -9.812 -11.281 1 97.44 272 SER A CA 1
ATOM 2204 C C . SER A 1 272 ? 8.352 -9.422 -12.109 1 97.44 272 SER A C 1
ATOM 2206 O O . SER A 1 272 ? 8.828 -8.289 -12.031 1 97.44 272 SER A O 1
ATOM 2208 N N . ALA A 1 273 ? 8.867 -10.344 -12.914 1 96.38 273 ALA A N 1
ATOM 2209 C CA . ALA A 1 273 ? 10.148 -10.086 -13.555 1 96.38 273 ALA A CA 1
ATOM 2210 C C . ALA A 1 273 ? 10.148 -10.578 -15 1 96.38 273 ALA A C 1
ATOM 2212 O O . ALA A 1 273 ? 11.211 -10.797 -15.586 1 96.38 273 ALA A O 1
ATOM 2213 N N . GLY A 1 274 ? 9.008 -10.75 -15.555 1 92.81 274 GLY A N 1
ATOM 2214 C CA . GLY A 1 274 ? 8.922 -11.258 -16.906 1 92.81 274 GLY A CA 1
ATOM 2215 C C . GLY A 1 274 ? 9.445 -10.273 -17.953 1 92.81 274 GLY A C 1
ATOM 2216 O O . GLY A 1 274 ? 10.164 -10.664 -18.875 1 92.81 274 GLY A O 1
ATOM 2217 N N . GLU A 1 275 ? 9.047 -9.039 -17.812 1 91.31 275 GLU A N 1
ATOM 2218 C CA . GLU A 1 275 ? 9.508 -8.016 -18.75 1 91.31 275 GLU A CA 1
ATOM 2219 C C . GLU A 1 275 ? 10.953 -7.621 -18.469 1 91.31 275 GLU A C 1
ATOM 2221 O O . GLU A 1 275 ? 11.352 -7.473 -17.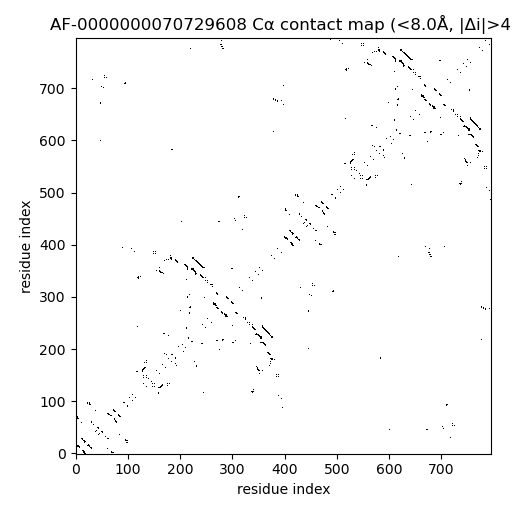312 1 91.31 275 GLU A O 1
ATOM 2226 N N . GLU A 1 276 ? 11.656 -7.414 -19.469 1 89.5 276 GLU A N 1
ATOM 2227 C CA . GLU A 1 276 ? 13.094 -7.203 -19.391 1 89.5 276 GLU A CA 1
ATOM 2228 C C . GLU A 1 276 ? 13.43 -6.02 -18.484 1 89.5 276 GLU A C 1
ATOM 2230 O O . GLU A 1 276 ? 14.414 -6.055 -17.75 1 89.5 276 GLU A O 1
ATOM 2235 N N . LYS A 1 277 ? 12.656 -5.039 -18.516 1 91.44 277 LYS A N 1
ATOM 2236 C CA . LYS A 1 277 ? 12.984 -3.816 -17.797 1 91.44 277 LYS A CA 1
ATOM 2237 C C . LYS A 1 277 ? 12.125 -3.674 -16.531 1 91.44 277 LYS A C 1
ATOM 2239 O O . LYS A 1 277 ? 11.938 -2.566 -16.031 1 91.44 277 LYS A O 1
ATOM 2244 N N . VAL A 1 278 ? 11.641 -4.781 -16.078 1 94.56 278 VAL A N 1
ATOM 2245 C CA . VAL A 1 278 ? 10.773 -4.738 -14.906 1 94.56 278 VAL A CA 1
ATOM 2246 C C . VAL A 1 278 ? 11.148 -5.855 -13.938 1 94.56 278 VAL A C 1
ATOM 2248 O O . VAL A 1 278 ? 11.375 -6.996 -14.359 1 94.56 278 VAL A O 1
ATOM 2251 N N . CYS A 1 279 ? 11.289 -5.539 -12.734 1 97.12 279 CYS A N 1
ATOM 2252 C CA . CYS A 1 279 ? 11.344 -6.48 -11.617 1 97.12 279 CYS A CA 1
ATOM 2253 C C . CYS A 1 279 ? 10.742 -5.867 -10.359 1 97.12 279 CYS A C 1
ATOM 2255 O O . CYS A 1 279 ? 11.461 -5.266 -9.555 1 97.12 279 CYS A O 1
ATOM 2257 N N . ILE A 1 280 ? 9.484 -6.082 -10.18 1 97.88 280 ILE A N 1
ATOM 2258 C CA . ILE A 1 280 ? 8.742 -5.453 -9.094 1 97.88 280 ILE A CA 1
ATOM 2259 C C . ILE A 1 280 ? 8.719 -6.379 -7.883 1 97.88 280 ILE A C 1
ATOM 2261 O O . ILE A 1 280 ? 8.469 -7.582 -8.016 1 97.88 280 ILE A O 1
ATOM 2265 N N . GLN A 1 281 ? 9.039 -5.863 -6.766 1 97.19 281 GLN A N 1
ATOM 2266 C CA . GLN A 1 281 ? 8.898 -6.492 -5.453 1 97.19 281 GLN A CA 1
ATOM 2267 C C . GLN A 1 281 ? 8.258 -5.539 -4.449 1 97.19 281 GLN A C 1
ATOM 2269 O O . GLN A 1 281 ? 8.375 -4.32 -4.59 1 97.19 281 GLN A O 1
ATOM 2274 N N . PRO A 1 282 ? 7.566 -6.109 -3.469 1 96.5 282 PRO A N 1
ATOM 2275 C CA . PRO A 1 282 ? 7.066 -5.215 -2.42 1 96.5 282 PRO A CA 1
ATOM 2276 C C . PRO A 1 282 ? 8.188 -4.598 -1.587 1 96.5 282 PRO A C 1
ATOM 2278 O O . PRO A 1 282 ? 9.273 -5.176 -1.479 1 96.5 282 PRO A O 1
ATOM 2281 N N . ASP A 1 283 ? 7.902 -3.428 -0.991 1 94.62 283 ASP A N 1
ATOM 2282 C CA . ASP A 1 283 ? 8.859 -2.801 -0.08 1 94.62 283 ASP A CA 1
ATOM 2283 C C . ASP A 1 283 ? 9.188 -3.725 1.091 1 94.62 283 ASP A C 1
ATOM 2285 O O . ASP A 1 283 ? 10.336 -3.803 1.521 1 94.62 283 ASP A O 1
ATOM 2289 N N . ILE A 1 284 ? 8.133 -4.309 1.582 1 94.94 284 ILE A N 1
ATOM 2290 C CA . ILE A 1 284 ? 8.258 -5.32 2.625 1 94.94 284 ILE A CA 1
ATOM 2291 C C . ILE A 1 284 ? 7.414 -6.543 2.264 1 94.94 284 ILE A C 1
ATOM 2293 O O . ILE A 1 284 ? 6.27 -6.41 1.824 1 94.94 284 ILE A O 1
ATOM 2297 N N . ALA A 1 285 ? 8.008 -7.711 2.395 1 96.06 285 ALA A N 1
ATOM 2298 C CA . ALA A 1 285 ? 7.238 -8.93 2.17 1 96.06 285 ALA A CA 1
ATOM 2299 C C . ALA A 1 285 ? 6.09 -9.047 3.166 1 96.06 285 ALA A C 1
ATOM 2301 O O . ALA A 1 285 ? 6.23 -8.672 4.332 1 96.06 285 ALA A O 1
ATOM 2302 N N . ASN A 1 286 ? 4.992 -9.594 2.711 1 96.81 286 ASN A N 1
ATOM 2303 C CA . ASN A 1 286 ? 3.787 -9.719 3.525 1 96.81 286 ASN A CA 1
ATOM 2304 C C . ASN A 1 286 ? 3.441 -11.18 3.795 1 96.81 286 ASN A C 1
ATOM 2306 O O . ASN A 1 286 ? 3.77 -12.062 2.994 1 96.81 286 ASN A O 1
ATOM 2310 N N . PRO A 1 287 ? 2.771 -11.398 4.941 1 97.94 287 PRO A N 1
ATOM 2311 C CA . PRO A 1 287 ? 2.209 -12.734 5.117 1 97.94 287 PRO A CA 1
ATOM 2312 C C . PRO A 1 287 ? 1.024 -13.008 4.191 1 97.94 287 PRO A C 1
ATOM 2314 O O . PRO A 1 287 ? 0.498 -12.078 3.57 1 97.94 287 PRO A O 1
ATOM 2317 N N . ILE A 1 288 ? 0.723 -14.234 4.059 1 98.81 288 ILE A N 1
ATOM 2318 C CA . ILE A 1 288 ? -0.395 -14.625 3.209 1 98.81 288 ILE A CA 1
ATOM 2319 C C . ILE A 1 288 ? -1.703 -14.109 3.807 1 98.81 288 ILE A C 1
ATOM 2321 O O . ILE A 1 288 ? -2.559 -13.586 3.088 1 98.81 288 ILE A O 1
ATOM 2325 N N . PHE A 1 289 ? -1.864 -14.312 5.117 1 98.88 289 PHE A N 1
ATOM 2326 C CA . PHE A 1 289 ? -3.012 -13.773 5.836 1 98.88 289 PHE A CA 1
ATOM 2327 C C . PHE A 1 289 ? -2.637 -12.492 6.574 1 98.88 289 PHE A C 1
ATOM 2329 O O . PHE A 1 289 ? -1.962 -12.547 7.605 1 98.88 289 PHE A O 1
ATOM 2336 N N . LYS A 1 290 ? -3.082 -11.414 6.051 1 98.31 290 LYS A N 1
ATOM 2337 C CA . LYS A 1 290 ? -2.824 -10.125 6.703 1 98.31 290 LYS A CA 1
ATOM 2338 C C . LYS A 1 290 ? -3.906 -9.805 7.727 1 98.31 290 LYS A C 1
ATOM 2340 O O . LYS A 1 290 ? -5.09 -9.75 7.391 1 98.31 290 LYS A O 1
ATOM 2345 N N . LEU A 1 291 ? -3.484 -9.531 8.93 1 97.56 291 LEU A N 1
ATOM 2346 C CA . LEU A 1 291 ? -4.402 -9.203 10.016 1 97.56 291 LEU A CA 1
ATOM 2347 C C . LEU A 1 291 ? -4.27 -7.734 10.406 1 97.56 291 LEU A C 1
ATOM 2349 O O . LEU A 1 291 ? -3.189 -7.152 10.297 1 97.56 291 LEU A O 1
ATOM 2353 N N . ASN A 1 292 ? -5.375 -7.18 10.781 1 93.56 292 ASN A N 1
ATOM 2354 C CA . ASN A 1 292 ? -5.27 -5.859 11.406 1 93.56 292 ASN A CA 1
ATOM 2355 C C . ASN A 1 292 ? -4.863 -5.961 12.867 1 93.56 292 ASN A C 1
ATOM 2357 O O . ASN A 1 292 ? -4.555 -7.051 13.359 1 93.56 292 ASN A O 1
ATOM 2361 N N . LYS A 1 293 ? -4.879 -4.828 13.578 1 87.88 293 LYS A N 1
ATOM 2362 C CA . LYS A 1 293 ? -4.383 -4.762 14.953 1 87.88 293 LYS A CA 1
ATOM 2363 C C . LYS A 1 293 ? -5.281 -5.559 15.898 1 87.88 293 LYS A C 1
ATOM 2365 O O . LYS A 1 293 ? -4.84 -5.988 16.969 1 87.88 293 LYS A O 1
ATOM 2370 N N . GLN A 1 294 ? -6.531 -5.742 15.508 1 88.69 294 GLN A N 1
ATOM 2371 C CA . GLN A 1 294 ? -7.488 -6.469 16.344 1 88.69 294 GLN A CA 1
ATOM 2372 C C . GLN A 1 294 ? -7.441 -7.969 16.047 1 88.69 294 GLN A C 1
ATOM 2374 O O . GLN A 1 294 ? -8.172 -8.75 16.656 1 88.69 294 GLN A O 1
ATOM 2379 N N . GLY A 1 295 ? -6.605 -8.375 15.062 1 93.31 295 GLY A N 1
ATOM 2380 C CA . GLY A 1 295 ? -6.461 -9.789 14.742 1 93.31 295 GLY A CA 1
ATOM 2381 C C . GLY A 1 295 ? -7.453 -10.266 13.695 1 93.31 295 GLY A C 1
ATOM 2382 O O . GLY A 1 295 ? -7.586 -11.469 13.469 1 93.31 295 GLY A O 1
ATOM 2383 N N . GLU A 1 296 ? -8.078 -9.32 13.086 1 95.12 296 GLU A N 1
ATOM 2384 C CA . GLU A 1 296 ? -9.039 -9.68 12.047 1 95.12 296 GLU A CA 1
ATOM 2385 C C . GLU A 1 296 ? -8.359 -9.812 10.688 1 95.12 296 GLU A C 1
ATOM 2387 O O . GLU A 1 296 ? -7.473 -9.023 10.352 1 95.12 296 GLU A O 1
ATOM 2392 N N . LEU A 1 297 ? -8.789 -10.836 9.906 1 98.31 297 LEU A N 1
ATOM 2393 C CA . LEU A 1 297 ? -8.266 -11.031 8.562 1 98.31 297 LEU A CA 1
ATOM 2394 C C . LEU A 1 297 ? -8.773 -9.945 7.617 1 98.31 297 LEU A C 1
ATOM 2396 O O . LEU A 1 297 ? -9.984 -9.766 7.465 1 98.31 297 LEU A O 1
ATOM 2400 N N . ILE A 1 298 ? -7.824 -9.258 6.941 1 97.75 298 ILE A N 1
ATOM 2401 C CA . ILE A 1 298 ? -8.297 -8.156 6.109 1 97.75 298 ILE A CA 1
ATOM 2402 C C . ILE A 1 298 ? -7.84 -8.367 4.668 1 97.75 298 ILE A C 1
ATOM 2404 O O . ILE A 1 298 ? -8.32 -7.691 3.754 1 97.75 298 ILE A O 1
ATOM 2408 N N . GLN A 1 299 ? -6.918 -9.297 4.488 1 98.75 299 GLN A N 1
ATOM 2409 C CA . GLN A 1 299 ? -6.441 -9.555 3.135 1 98.75 299 GLN A CA 1
ATOM 2410 C C . GLN A 1 299 ? -5.809 -10.938 3.025 1 98.75 299 GLN A C 1
ATOM 2412 O O . GLN A 1 299 ? -5.109 -11.383 3.939 1 98.75 299 GLN A O 1
ATOM 2417 N N . VAL A 1 300 ? -6.035 -11.594 1.992 1 98.88 300 VAL A N 1
ATOM 2418 C CA . VAL A 1 300 ? -5.324 -12.805 1.611 1 98.88 300 VAL A CA 1
ATOM 2419 C C . VAL A 1 300 ? -4.449 -12.531 0.39 1 98.88 300 VAL A C 1
ATOM 2421 O O . VAL A 1 300 ? -4.941 -12.062 -0.64 1 98.88 300 VAL A O 1
ATOM 2424 N N . ARG A 1 301 ? -3.164 -12.75 0.496 1 98.69 301 ARG A N 1
ATOM 2425 C CA . ARG A 1 301 ? -2.189 -12.648 -0.584 1 98.69 301 ARG A CA 1
ATOM 2426 C C . ARG A 1 301 ? -1.646 -14.016 -0.966 1 98.69 301 ARG A C 1
ATOM 2428 O O . ARG A 1 301 ? -0.713 -14.523 -0.336 1 98.69 301 ARG A O 1
ATOM 2435 N N . TRP A 1 302 ? -2.232 -14.539 -2.023 1 98.75 302 TRP A N 1
ATOM 2436 C CA . TRP A 1 302 ? -1.841 -15.891 -2.396 1 98.75 302 TRP A CA 1
ATOM 2437 C C . TRP A 1 302 ? -1.68 -16.016 -3.908 1 98.75 302 TRP A C 1
ATOM 2439 O O . TRP A 1 302 ? -2.648 -15.875 -4.656 1 98.75 302 TRP A O 1
ATOM 2449 N N . ASN A 1 303 ? -0.522 -16.266 -4.352 1 98.12 303 ASN A N 1
ATOM 2450 C CA . ASN A 1 303 ? -0.152 -16.547 -5.734 1 98.12 303 ASN A CA 1
ATOM 2451 C C . ASN A 1 303 ? 1.152 -17.328 -5.824 1 98.12 303 ASN A C 1
ATOM 2453 O O . ASN A 1 303 ? 2.234 -16.766 -5.637 1 98.12 303 ASN A O 1
ATOM 2457 N N . GLN A 1 304 ? 1.062 -18.562 -6.094 1 95.31 304 GLN A N 1
ATOM 2458 C CA . GLN A 1 304 ? 2.244 -19.422 -6.094 1 95.31 304 GLN A CA 1
ATOM 2459 C C . GLN A 1 304 ? 3.221 -19 -7.191 1 95.31 304 GLN A C 1
ATOM 2461 O O . GLN A 1 304 ? 4.438 -19.078 -7.004 1 95.31 304 GLN A O 1
ATOM 2466 N N . SER A 1 305 ? 2.705 -18.547 -8.25 1 94.62 305 SER A N 1
ATOM 2467 C CA . SER A 1 305 ? 3.547 -18.219 -9.391 1 94.62 305 SER A CA 1
ATOM 2468 C C . SER A 1 305 ? 4.367 -16.953 -9.133 1 94.62 305 SER A C 1
ATOM 2470 O O . SER A 1 305 ? 5.461 -16.797 -9.672 1 94.62 305 SER A O 1
ATOM 2472 N N . ASP A 1 306 ? 3.859 -16.094 -8.289 1 95.94 306 ASP A N 1
ATOM 2473 C CA . ASP A 1 306 ? 4.508 -14.82 -7.992 1 95.94 306 ASP A CA 1
ATOM 2474 C C . ASP A 1 306 ? 5.582 -14.984 -6.918 1 95.94 306 ASP A C 1
ATOM 2476 O O . ASP A 1 306 ? 6.398 -14.086 -6.703 1 95.94 306 ASP A O 1
ATOM 2480 N N . ARG A 1 307 ? 5.625 -16.094 -6.223 1 97.31 307 ARG A N 1
ATOM 2481 C CA . ARG A 1 307 ? 6.473 -16.25 -5.047 1 97.31 307 ARG A CA 1
ATOM 2482 C C . ARG A 1 307 ? 7.949 -16.266 -5.43 1 97.31 307 ARG A C 1
ATOM 2484 O O . ARG A 1 307 ? 8.344 -16.969 -6.363 1 97.31 307 ARG A O 1
ATOM 2491 N N . SER A 1 308 ? 8.727 -15.445 -4.715 1 97.06 308 SER A N 1
ATOM 2492 C CA . SER A 1 308 ? 10.18 -15.477 -4.848 1 97.06 308 SER A CA 1
ATOM 2493 C C . SER A 1 308 ? 10.797 -16.547 -3.951 1 97.06 308 SER A C 1
ATOM 2495 O O . SER A 1 308 ? 10.086 -17.266 -3.254 1 97.06 308 SER A O 1
ATOM 2497 N N . THR A 1 309 ? 12.117 -16.672 -4.023 1 96.75 309 THR A N 1
ATOM 2498 C CA . THR A 1 309 ? 12.82 -17.656 -3.217 1 96.75 309 THR A CA 1
ATOM 2499 C C . THR A 1 309 ? 12.68 -17.344 -1.729 1 96.75 309 THR A C 1
ATOM 2501 O O . THR A 1 309 ? 13.008 -16.25 -1.286 1 96.75 309 THR A O 1
ATOM 2504 N N . MET A 1 310 ? 12.164 -18.312 -1.021 1 96.06 310 MET A N 1
ATOM 2505 C CA . MET A 1 310 ? 12.023 -18.188 0.427 1 96.06 310 MET A CA 1
ATOM 2506 C C . MET A 1 310 ? 13.328 -18.531 1.134 1 96.06 310 MET A C 1
ATOM 2508 O O . MET A 1 310 ? 13.602 -19.703 1.418 1 96.06 310 MET A O 1
ATOM 2512 N N . ASP A 1 311 ? 14.078 -17.5 1.432 1 94.94 311 ASP A N 1
ATOM 2513 C CA . ASP A 1 311 ? 15.375 -17.812 2.029 1 94.94 311 ASP A CA 1
ATOM 2514 C C . ASP A 1 311 ? 15.578 -17.031 3.324 1 94.94 311 ASP A C 1
ATOM 2516 O O . ASP A 1 311 ? 16.688 -16.969 3.85 1 94.94 311 ASP A O 1
ATOM 2520 N N . SER A 1 312 ? 14.586 -16.312 3.75 1 91.88 312 SER A N 1
ATOM 2521 C CA . SER A 1 312 ? 14.656 -15.594 5.016 1 91.88 312 SER A CA 1
ATOM 2522 C C . SER A 1 312 ? 13.719 -16.219 6.055 1 91.88 312 SER A C 1
ATOM 2524 O O . SER A 1 312 ? 12.531 -15.906 6.082 1 91.88 312 SER A O 1
ATOM 2526 N N . TRP A 1 313 ? 14.305 -17.078 6.84 1 93.88 313 TRP A N 1
ATOM 2527 C CA . TRP A 1 313 ? 13.578 -17.781 7.887 1 93.88 313 TRP A CA 1
ATOM 2528 C C . TRP A 1 313 ? 14.062 -17.359 9.266 1 93.88 313 TRP A C 1
ATOM 2530 O O . TRP A 1 313 ? 15.258 -17.422 9.555 1 93.88 313 TRP A O 1
ATOM 2540 N N . ASP A 1 314 ? 13.133 -16.906 10.117 1 90.06 314 ASP A N 1
ATOM 2541 C CA . ASP A 1 314 ? 13.531 -16.656 11.5 1 90.06 314 ASP A CA 1
ATOM 2542 C C . ASP A 1 314 ? 13.914 -17.938 12.211 1 90.06 314 ASP A C 1
ATOM 2544 O O . ASP A 1 314 ? 14.828 -17.953 13.031 1 90.06 314 ASP A O 1
ATOM 2548 N N . ASP A 1 315 ? 13.242 -18.969 11.891 1 94.38 315 ASP A N 1
ATOM 2549 C CA . ASP A 1 315 ? 13.453 -20.328 12.367 1 94.38 315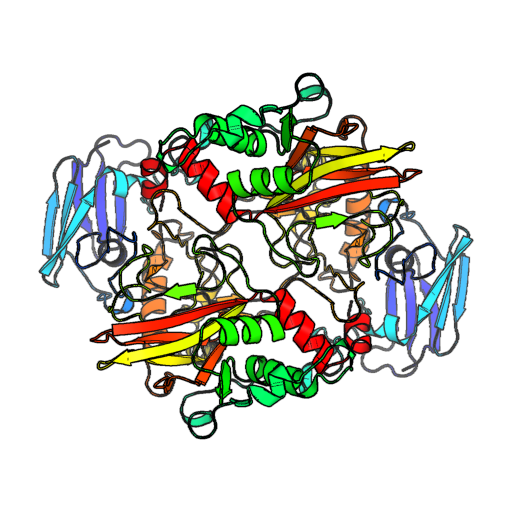 ASP A CA 1
ATOM 2550 C C . ASP A 1 315 ? 13.422 -21.328 11.219 1 94.38 315 ASP A C 1
ATOM 2552 O O . ASP A 1 315 ? 12.367 -21.578 10.633 1 94.38 315 ASP A O 1
ATOM 2556 N N . PRO A 1 316 ? 14.539 -22 10.953 1 94.25 316 PRO A N 1
ATOM 2557 C CA . PRO A 1 316 ? 14.578 -22.953 9.844 1 94.25 316 PRO A CA 1
ATOM 2558 C C . PRO A 1 316 ? 13.539 -24.062 9.984 1 94.25 316 PRO A C 1
ATOM 2560 O O . PRO A 1 316 ? 13.148 -24.672 8.984 1 94.25 316 PRO A O 1
ATOM 2563 N N . ASN A 1 317 ? 13.148 -24.281 11.18 1 94.25 317 ASN A N 1
ATOM 2564 C CA . ASN A 1 317 ? 12.125 -25.297 11.391 1 94.25 317 ASN A CA 1
ATOM 2565 C C . ASN A 1 317 ? 10.797 -24.891 10.758 1 94.25 317 ASN A C 1
ATOM 2567 O O . ASN A 1 317 ? 9.906 -25.719 10.578 1 94.25 317 ASN A O 1
ATOM 2571 N N . ASP A 1 318 ? 10.688 -23.625 10.422 1 97.31 318 ASP A N 1
ATOM 2572 C CA . ASP A 1 318 ? 9.453 -23.125 9.828 1 97.31 318 ASP A CA 1
ATOM 2573 C C . ASP A 1 318 ? 9.344 -23.531 8.359 1 97.31 318 ASP A C 1
ATOM 2575 O O . ASP A 1 318 ? 8.266 -23.453 7.766 1 97.31 318 ASP A O 1
ATOM 2579 N N . VAL A 1 319 ? 10.445 -24.016 7.785 1 97.88 319 VAL A N 1
ATOM 2580 C CA . VAL A 1 319 ? 10.43 -24.422 6.383 1 97.88 319 VAL A CA 1
ATOM 2581 C C . VAL A 1 319 ? 9.406 -25.531 6.168 1 97.88 319 VAL A C 1
ATOM 2583 O O . VAL A 1 319 ? 8.492 -25.391 5.352 1 97.88 319 VAL A O 1
ATOM 2586 N N . VAL A 1 320 ? 9.531 -26.562 6.953 1 97.69 320 VAL A N 1
ATOM 2587 C CA . VAL A 1 320 ? 8.648 -27.703 6.789 1 97.69 320 VAL A CA 1
ATOM 2588 C C . VAL A 1 320 ? 7.219 -27.312 7.148 1 97.69 320 VAL A C 1
ATOM 2590 O O . VAL A 1 320 ? 6.266 -27.75 6.492 1 97.69 320 VAL A O 1
ATOM 2593 N N . LYS A 1 321 ? 7.086 -26.484 8.172 1 98.12 321 LYS A N 1
ATOM 2594 C CA . LYS A 1 321 ? 5.762 -26.031 8.594 1 98.12 321 LYS A CA 1
ATOM 2595 C C . LYS A 1 321 ? 5.09 -25.219 7.496 1 98.12 321 LYS A C 1
ATOM 2597 O O . LYS A 1 321 ? 3.877 -25.312 7.293 1 98.12 321 LYS A O 1
ATOM 2602 N N . PHE A 1 322 ? 5.836 -24.453 6.809 1 98.56 322 PHE A N 1
ATOM 2603 C CA . PHE A 1 322 ? 5.316 -23.609 5.73 1 98.56 322 PHE A CA 1
ATOM 2604 C C . PHE A 1 322 ? 4.766 -24.469 4.598 1 98.56 322 PHE A C 1
ATOM 2606 O O . PHE A 1 322 ? 3.658 -24.234 4.113 1 98.56 322 PHE A O 1
ATOM 2613 N N . TYR A 1 323 ? 5.484 -25.469 4.199 1 98.56 323 TYR A N 1
ATOM 2614 C CA . TYR A 1 323 ? 5.043 -26.328 3.102 1 98.56 323 TYR A CA 1
ATOM 2615 C C . TYR A 1 323 ? 3.84 -27.172 3.514 1 98.56 323 TYR A C 1
ATOM 2617 O O . TYR A 1 323 ? 2.969 -27.469 2.691 1 98.56 323 TYR A O 1
ATOM 2625 N N . GLN A 1 324 ? 3.816 -27.531 4.789 1 98.62 324 GLN A N 1
ATOM 2626 C CA . GLN A 1 324 ? 2.615 -28.188 5.289 1 98.62 324 GLN A CA 1
ATOM 2627 C C . GLN A 1 324 ? 1.407 -27.266 5.215 1 98.62 324 GLN A C 1
ATOM 2629 O O . GLN A 1 324 ? 0.314 -27.688 4.832 1 98.62 324 GLN A O 1
ATOM 2634 N N . ALA A 1 325 ? 1.614 -26.031 5.59 1 98.81 325 ALA A N 1
ATOM 2635 C CA . ALA A 1 325 ? 0.548 -25.031 5.523 1 98.81 325 ALA A CA 1
ATOM 2636 C C . ALA A 1 325 ? 0.06 -24.844 4.09 1 98.81 325 ALA A C 1
ATOM 2638 O O . ALA A 1 325 ? -1.143 -24.719 3.848 1 98.81 325 ALA A O 1
ATOM 2639 N N . ILE A 1 326 ? 0.982 -24.844 3.17 1 98.75 326 ILE A N 1
ATOM 2640 C CA . ILE A 1 326 ? 0.63 -24.734 1.759 1 98.75 326 ILE A CA 1
ATOM 2641 C C . ILE A 1 326 ? -0.252 -25.922 1.352 1 98.75 326 ILE A C 1
ATOM 2643 O O . ILE A 1 326 ? -1.266 -25.734 0.673 1 98.75 326 ILE A O 1
ATOM 2647 N N . ARG A 1 327 ? 0.105 -27.078 1.755 1 98.62 327 ARG A N 1
ATOM 2648 C CA . ARG A 1 327 ? -0.678 -28.266 1.422 1 98.62 327 ARG A CA 1
ATOM 2649 C C . ARG A 1 327 ? -2.09 -28.156 1.988 1 98.62 327 ARG A C 1
ATOM 2651 O O . ARG A 1 327 ? -3.066 -28.453 1.293 1 98.62 327 ARG A O 1
ATOM 2658 N N . HIS A 1 328 ? -2.16 -27.766 3.264 1 98.88 328 HIS A N 1
ATOM 2659 C CA . HIS A 1 328 ? -3.469 -27.578 3.881 1 98.88 328 HIS A CA 1
ATOM 2660 C C . HIS A 1 328 ? -4.289 -26.531 3.135 1 98.88 328 HIS A C 1
ATOM 2662 O O . HIS A 1 328 ? -5.469 -26.75 2.842 1 98.88 328 HIS A O 1
ATOM 2668 N N . TRP A 1 329 ? -3.703 -25.469 2.785 1 98.88 329 TRP A N 1
ATOM 2669 C CA . TRP A 1 329 ? -4.383 -24.344 2.135 1 98.88 329 TRP A CA 1
ATOM 2670 C C . TRP A 1 329 ? -4.902 -24.75 0.76 1 98.88 329 TRP A C 1
ATOM 2672 O O . TRP A 1 329 ? -6.082 -24.562 0.452 1 98.88 329 TRP A O 1
ATOM 2682 N N . VAL A 1 330 ? -4.02 -25.344 -0.011 1 98.81 330 VAL A N 1
ATOM 2683 C CA . VAL A 1 330 ? -4.395 -25.734 -1.367 1 98.81 330 VAL A CA 1
ATOM 2684 C C . VAL A 1 330 ? -5.512 -26.766 -1.316 1 98.81 330 VAL A C 1
ATOM 2686 O O . VAL A 1 330 ? -6.441 -26.734 -2.123 1 98.81 330 VAL A O 1
ATOM 2689 N N . SER A 1 331 ? -5.41 -27.656 -0.353 1 98.75 331 SER A N 1
ATOM 2690 C CA . SER A 1 331 ? -6.48 -28.641 -0.183 1 98.75 331 SER A CA 1
ATOM 2691 C C . SER A 1 331 ? -7.816 -27.953 0.088 1 98.75 331 SER A C 1
ATOM 2693 O O . SER A 1 331 ? -8.852 -28.375 -0.441 1 98.75 331 SER A O 1
ATOM 2695 N N . ILE A 1 332 ? -7.801 -26.922 0.829 1 98.94 332 ILE A N 1
ATOM 2696 C CA . ILE A 1 332 ? -9.023 -26.234 1.212 1 98.94 332 ILE A CA 1
ATOM 2697 C C . ILE A 1 332 ? -9.555 -25.422 0.026 1 98.94 332 ILE A C 1
ATOM 2699 O O . ILE A 1 332 ? -10.734 -25.516 -0.315 1 98.94 332 ILE A O 1
ATOM 2703 N N . ILE A 1 333 ? -8.711 -24.688 -0.688 1 98.81 333 ILE A N 1
ATOM 2704 C CA . ILE A 1 333 ? -9.195 -23.734 -1.676 1 98.81 333 ILE A CA 1
ATOM 2705 C C . ILE A 1 333 ? -9.539 -24.453 -2.975 1 98.81 333 ILE A C 1
ATOM 2707 O O . ILE A 1 333 ? -10.172 -23.875 -3.863 1 98.81 333 ILE A O 1
ATOM 2711 N N . THR A 1 334 ? -9.125 -25.734 -3.084 1 98.38 334 THR A N 1
ATOM 2712 C CA . THR A 1 334 ? -9.461 -26.484 -4.289 1 98.38 334 THR A CA 1
ATOM 2713 C C . THR A 1 334 ? -10.586 -27.484 -4.008 1 98.38 334 THR A C 1
ATOM 2715 O O . THR A 1 334 ? -10.969 -28.25 -4.887 1 98.38 334 THR A O 1
ATOM 2718 N N . ASP A 1 335 ? -11.031 -27.5 -2.754 1 98.62 335 ASP A N 1
ATOM 2719 C CA . ASP A 1 335 ? -12.18 -28.344 -2.418 1 98.62 335 ASP A CA 1
ATOM 2720 C C . ASP A 1 335 ? -13.422 -27.891 -3.188 1 98.62 335 ASP A C 1
ATOM 2722 O O . ASP A 1 335 ? -13.758 -26.703 -3.211 1 98.62 335 ASP A O 1
ATOM 2726 N N . PRO A 1 336 ? -14.148 -28.844 -3.787 1 98.31 336 PRO A N 1
ATOM 2727 C CA . PRO A 1 336 ? -15.336 -28.469 -4.559 1 98.31 336 PRO A CA 1
ATOM 2728 C C . PRO A 1 336 ? -16.391 -27.734 -3.725 1 98.31 336 PRO A C 1
ATOM 2730 O O . PRO A 1 336 ? -17.188 -26.969 -4.266 1 98.31 336 PRO A O 1
ATOM 2733 N N . GLU A 1 337 ? -16.375 -27.922 -2.445 1 98.69 337 GLU A N 1
ATOM 2734 C CA . GLU A 1 337 ? -17.281 -27.203 -1.562 1 98.69 337 GLU A CA 1
ATOM 2735 C C . GLU A 1 337 ? -16.938 -25.719 -1.481 1 98.69 337 GLU A C 1
ATOM 2737 O O . GLU A 1 337 ? -17.766 -24.906 -1.107 1 98.69 337 GLU A O 1
ATOM 2742 N N . ASN A 1 338 ? -15.695 -25.422 -1.827 1 98.81 338 ASN A N 1
ATOM 2743 C CA . ASN A 1 338 ? -15.234 -24.047 -1.627 1 98.81 338 ASN A CA 1
ATOM 2744 C C . ASN A 1 338 ? -14.953 -23.359 -2.955 1 98.81 338 ASN A C 1
ATOM 2746 O O . ASN A 1 338 ? -14.812 -22.125 -3.002 1 98.81 338 ASN A O 1
ATOM 2750 N N . GLU A 1 339 ? -14.82 -24.094 -3.982 1 98.75 339 GLU A N 1
ATOM 2751 C CA . GLU A 1 339 ? -14.445 -23.531 -5.281 1 98.75 339 GLU A CA 1
ATOM 2752 C C . GLU A 1 339 ? -15.641 -23.484 -6.223 1 98.75 339 GLU A C 1
ATOM 2754 O O . GLU A 1 339 ? -16.109 -24.516 -6.699 1 98.75 339 GLU A O 1
ATOM 2759 N N . LEU A 1 340 ? -16.094 -22.312 -6.496 1 98.56 340 LEU A N 1
ATOM 2760 C CA . LEU A 1 340 ? -17.219 -22.078 -7.383 1 98.56 340 LEU A CA 1
ATOM 2761 C C . LEU A 1 340 ? -16.766 -21.922 -8.828 1 98.56 340 LEU A C 1
ATOM 2763 O O . LEU A 1 340 ? -16.031 -20.984 -9.156 1 98.56 340 LEU A O 1
ATOM 2767 N N . TRP A 1 341 ? -17.109 -22.812 -9.672 1 97.25 341 TRP A N 1
ATOM 2768 C CA . TRP A 1 341 ? -16.797 -22.719 -11.094 1 97.25 341 TRP A CA 1
ATOM 2769 C C . TRP A 1 341 ? -17.891 -21.969 -11.844 1 97.25 341 TRP A C 1
ATOM 2771 O O . TRP A 1 341 ? -19.078 -22.172 -11.578 1 97.25 341 TRP A O 1
ATOM 2781 N N . TYR A 1 342 ? -17.453 -21.094 -12.68 1 95.31 342 TYR A N 1
ATOM 2782 C CA . TYR A 1 342 ? -18.375 -20.234 -13.414 1 95.31 342 TYR A CA 1
ATOM 2783 C C . TYR A 1 342 ? -17.875 -19.969 -14.828 1 95.31 342 TYR A C 1
ATOM 2785 O O . TYR A 1 342 ? -16.766 -19.469 -15.016 1 95.31 342 TYR A O 1
ATOM 2793 N N . GLN A 1 343 ? -18.703 -20.266 -15.797 1 93.56 343 GLN A N 1
ATOM 2794 C CA . GLN A 1 343 ? -18.359 -19.969 -17.188 1 93.56 343 GLN A CA 1
ATOM 2795 C C . GLN A 1 343 ? -18.797 -18.578 -17.578 1 93.56 343 GLN A C 1
ATOM 2797 O O . GLN A 1 343 ? -20 -18.312 -17.734 1 93.56 343 GLN A O 1
ATOM 2802 N N . MET A 1 344 ? -17.844 -17.766 -17.828 1 92.88 344 MET A N 1
ATOM 2803 C CA . MET A 1 344 ? -18.156 -16.391 -18.234 1 92.88 344 MET A CA 1
ATOM 2804 C C . MET A 1 344 ? -18.688 -16.375 -19.672 1 92.88 344 MET A C 1
ATOM 2806 O O . MET A 1 344 ? -18.297 -17.203 -20.484 1 92.88 344 MET A O 1
ATOM 2810 N N . LYS A 1 345 ? -19.516 -15.414 -19.969 1 93.12 345 LYS A N 1
ATOM 2811 C CA . LYS A 1 345 ? -20.062 -15.211 -21.297 1 93.12 345 LYS A CA 1
ATOM 2812 C C . LYS A 1 345 ? -19.938 -13.75 -21.734 1 93.12 345 LYS A C 1
ATOM 2814 O O . LYS A 1 345 ? -20 -12.852 -20.891 1 93.12 345 LYS A O 1
ATOM 2819 N N . PRO A 1 346 ? -19.75 -13.633 -23.078 1 95 346 PRO A N 1
ATOM 2820 C CA . PRO A 1 346 ? -19.766 -12.242 -23.531 1 95 346 PRO A CA 1
ATOM 2821 C C . PRO A 1 346 ? -21.016 -11.477 -23.094 1 95 346 PRO A C 1
ATOM 2823 O O . PRO A 1 346 ? -22.109 -12.039 -23.078 1 95 346 PRO A O 1
ATOM 2826 N N . GLY A 1 347 ? -20.812 -10.242 -22.672 1 95.81 347 GLY A N 1
ATOM 2827 C CA . GLY A 1 347 ? -21.938 -9.422 -22.25 1 95.81 347 GLY A CA 1
ATOM 2828 C C . GLY A 1 347 ? -22.188 -9.469 -20.75 1 95.81 347 GLY A C 1
ATOM 2829 O O . GLY A 1 347 ? -23.109 -8.82 -20.25 1 95.81 347 GLY A O 1
ATOM 2830 N N . GLN A 1 348 ? -21.422 -10.227 -20.094 1 96.56 348 GLN A N 1
ATOM 2831 C CA . GLN A 1 348 ? -21.453 -10.258 -18.641 1 96.56 348 GLN A CA 1
ATOM 2832 C C . GLN A 1 348 ? -20.062 -10.023 -18.047 1 96.56 348 GLN A C 1
ATOM 2834 O O . GLN A 1 348 ? -19.109 -10.734 -18.391 1 96.56 348 GLN A O 1
ATOM 2839 N N . CYS A 1 349 ? -19.938 -9.047 -17.188 1 98.38 349 CYS A N 1
ATOM 2840 C CA . CYS A 1 349 ? -18.688 -8.773 -16.5 1 98.38 349 CYS A CA 1
ATOM 2841 C C . CYS A 1 349 ? -18.672 -9.43 -15.117 1 98.38 349 CYS A C 1
ATOM 2843 O O . CYS A 1 349 ? -19.734 -9.664 -14.531 1 98.38 349 CYS A O 1
ATOM 2845 N N . LEU A 1 350 ? -17.516 -9.781 -14.742 1 98.5 350 LEU A N 1
ATOM 2846 C CA . LEU A 1 350 ? -17.25 -10.227 -13.375 1 98.5 350 LEU A CA 1
ATOM 2847 C C . LEU A 1 350 ? -16.281 -9.273 -12.672 1 98.5 350 LEU A C 1
ATOM 2849 O O . LEU A 1 350 ? -15.195 -9.016 -13.172 1 98.5 350 LEU A O 1
ATOM 2853 N N . ILE A 1 351 ? -16.719 -8.672 -11.586 1 98.81 351 ILE A N 1
ATOM 2854 C CA . ILE A 1 351 ? -15.812 -7.902 -10.742 1 98.81 351 ILE A CA 1
ATOM 2855 C C . ILE A 1 351 ? -15.695 -8.57 -9.375 1 98.81 351 ILE A C 1
ATOM 2857 O O . ILE A 1 351 ? -16.672 -9.078 -8.836 1 98.81 351 ILE A O 1
ATOM 2861 N N . PHE A 1 352 ? -14.547 -8.617 -8.789 1 98.81 352 PHE A N 1
ATOM 2862 C CA . PHE A 1 352 ? -14.398 -9.258 -7.492 1 98.81 352 PHE A CA 1
ATOM 2863 C C . PHE A 1 352 ? -13.344 -8.547 -6.652 1 98.81 352 PHE A C 1
ATOM 2865 O O . PHE A 1 352 ? -12.508 -7.82 -7.188 1 98.81 352 PHE A O 1
ATOM 2872 N N . ASP A 1 353 ? -13.461 -8.664 -5.32 1 98.88 353 ASP A N 1
ATOM 2873 C CA . ASP A 1 353 ? -12.523 -8.18 -4.316 1 98.88 353 ASP A CA 1
ATOM 2874 C C . ASP A 1 353 ? -11.25 -9.016 -4.301 1 98.88 353 ASP A C 1
ATOM 2876 O O . ASP A 1 353 ? -11.219 -10.102 -3.713 1 98.88 353 ASP A O 1
ATOM 2880 N N . ASN A 1 354 ? -10.195 -8.453 -4.875 1 98.81 354 ASN A N 1
ATOM 2881 C CA . ASN A 1 354 ? -8.922 -9.141 -5.051 1 98.81 354 ASN A CA 1
ATOM 2882 C C . ASN A 1 354 ? -8.242 -9.422 -3.709 1 98.81 354 ASN A C 1
ATOM 2884 O O . ASN A 1 354 ? -7.309 -10.219 -3.637 1 98.81 354 ASN A O 1
ATOM 2888 N N . TRP A 1 355 ? -8.734 -8.836 -2.631 1 98.75 355 TRP A N 1
ATOM 2889 C CA . TRP A 1 355 ? -8.164 -9.055 -1.306 1 98.75 355 TRP A CA 1
ATOM 2890 C C . TRP A 1 355 ? -8.82 -10.25 -0.622 1 98.75 355 TRP A C 1
ATOM 2892 O O . TRP A 1 355 ? -8.312 -10.75 0.383 1 98.75 355 TRP A O 1
ATOM 2902 N N . ARG A 1 356 ? -9.852 -10.719 -1.215 1 98.81 356 ARG A N 1
ATOM 2903 C CA . ARG A 1 356 ? -10.664 -11.711 -0.524 1 98.81 356 ARG A CA 1
ATOM 2904 C C . ARG A 1 356 ? -10.906 -12.93 -1.407 1 98.81 356 ARG A C 1
ATOM 2906 O O . ARG A 1 356 ? -10.82 -14.07 -0.94 1 98.81 356 ARG A O 1
ATOM 2913 N N . VAL A 1 357 ? -11.18 -12.703 -2.645 1 98.88 357 VAL A N 1
ATOM 2914 C CA . VAL A 1 357 ? -11.648 -13.773 -3.514 1 98.88 357 VAL A CA 1
ATOM 2915 C C . VAL A 1 357 ? -10.508 -14.25 -4.41 1 98.88 357 VAL A C 1
ATOM 2917 O O . VAL A 1 357 ? -9.883 -13.453 -5.105 1 98.88 357 VAL A O 1
ATOM 2920 N N . LEU A 1 358 ? -10.227 -15.508 -4.344 1 98.88 358 LEU A N 1
ATOM 2921 C CA . LEU A 1 358 ? -9.312 -16.125 -5.305 1 98.88 358 LEU A CA 1
ATOM 2922 C C . LEU A 1 358 ? -10.016 -16.391 -6.633 1 98.88 358 LEU A C 1
ATOM 2924 O O . LEU A 1 358 ? -11.234 -16.578 -6.664 1 98.88 358 LEU A O 1
ATOM 2928 N N . HIS A 1 359 ? -9.258 -16.344 -7.656 1 98.5 359 HIS A N 1
ATOM 2929 C CA . HIS A 1 359 ? -9.758 -16.766 -8.961 1 98.5 359 HIS A CA 1
ATOM 2930 C C . HIS A 1 359 ? -8.766 -17.672 -9.672 1 98.5 359 HIS A C 1
ATOM 2932 O O . HIS A 1 359 ? -7.566 -17.641 -9.375 1 98.5 359 HIS A O 1
ATOM 2938 N N . SER A 1 360 ? -9.25 -18.516 -10.461 1 96.75 360 SER A N 1
ATOM 2939 C CA . SER A 1 360 ? -8.461 -19.391 -11.32 1 96.75 360 SER A CA 1
ATOM 2940 C C . SER A 1 360 ? -9.039 -19.453 -12.727 1 96.75 360 SER A C 1
ATOM 2942 O O . SER A 1 360 ? -10.094 -18.875 -13 1 96.75 360 SER A O 1
ATOM 2944 N N . ARG A 1 361 ? -8.32 -20.016 -13.594 1 92.31 361 ARG A N 1
ATOM 2945 C CA . ARG A 1 361 ? -8.773 -20.25 -14.961 1 92.31 361 ARG A CA 1
ATOM 2946 C C . ARG A 1 361 ? -8.289 -21.609 -15.469 1 92.31 361 ARG A C 1
ATOM 2948 O O . ARG A 1 361 ? -7.102 -21.922 -15.367 1 92.31 361 ARG A O 1
ATOM 2955 N N . SER A 1 362 ? -9.148 -22.328 -16.031 1 92.12 362 SER A N 1
ATOM 2956 C CA . SER A 1 362 ? -8.742 -23.594 -16.641 1 92.12 362 SER A CA 1
ATOM 2957 C C . SER A 1 362 ? -8.078 -23.375 -17.984 1 92.12 362 SER A C 1
ATOM 2959 O O . SER A 1 362 ? -8.227 -22.312 -18.594 1 92.12 362 SER A O 1
ATOM 2961 N N . GLU A 1 363 ? -7.324 -24.297 -18.375 1 89.25 363 GLU A N 1
ATOM 2962 C CA . GLU A 1 363 ? -6.738 -24.266 -19.703 1 89.25 363 GLU A CA 1
ATOM 2963 C C . GLU A 1 363 ? -7.82 -24.156 -20.781 1 89.25 363 GLU A C 1
ATOM 2965 O O . GLU A 1 363 ? -8.977 -24.5 -20.547 1 89.25 363 GLU A O 1
ATOM 2970 N N . PHE A 1 364 ? -7.461 -23.578 -21.922 1 89.88 364 PHE A N 1
ATOM 2971 C CA . PHE A 1 364 ? -8.469 -23.422 -22.953 1 89.88 364 PHE A CA 1
ATOM 2972 C C . PHE A 1 364 ? -7.848 -23.562 -24.344 1 89.88 364 PHE A C 1
ATOM 2974 O O . PHE A 1 364 ? -6.625 -23.547 -24.484 1 89.88 364 PHE A O 1
ATOM 2981 N N . THR A 1 365 ? -8.68 -23.75 -25.266 1 91.38 365 THR A N 1
ATOM 2982 C CA . THR A 1 365 ? -8.289 -23.828 -26.672 1 91.38 365 THR A CA 1
ATOM 2983 C C . THR A 1 365 ? -8.945 -22.703 -27.469 1 91.38 365 THR A C 1
ATOM 2985 O O . THR A 1 365 ? -9.867 -22.047 -26.984 1 91.38 365 THR A O 1
ATOM 2988 N N . GLY A 1 366 ? -8.375 -22.359 -28.641 1 90.06 366 GLY A N 1
ATOM 2989 C CA . GLY A 1 366 ? -8.984 -21.375 -29.531 1 90.06 366 GLY A CA 1
ATOM 2990 C C . GLY A 1 366 ? -8.625 -19.953 -29.172 1 90.06 366 GLY A C 1
ATOM 2991 O O . GLY A 1 366 ? -7.73 -19.719 -28.344 1 90.06 366 GLY A O 1
ATOM 2992 N N . LYS A 1 367 ? -9.25 -19.062 -29.859 1 90.31 367 LYS A N 1
ATOM 2993 C CA . LYS A 1 367 ? -9.023 -17.641 -29.625 1 90.31 367 LYS A CA 1
ATOM 2994 C C . LYS A 1 367 ? -9.891 -17.109 -28.5 1 90.31 367 LYS A C 1
ATOM 2996 O O . LYS A 1 367 ? -11.086 -17.406 -28.438 1 90.31 367 LYS A O 1
ATOM 3001 N N . ARG A 1 368 ? -9.281 -16.484 -27.641 1 91.06 368 ARG A N 1
ATOM 3002 C CA . ARG A 1 368 ? -9.953 -15.914 -26.484 1 91.06 368 ARG A CA 1
ATOM 3003 C C . ARG A 1 368 ? -9.547 -14.453 -26.281 1 91.06 368 ARG A C 1
ATOM 3005 O O . ARG A 1 368 ? -8.359 -14.117 -26.359 1 91.06 368 ARG A O 1
ATOM 3012 N N . ARG A 1 369 ? -10.531 -13.602 -26.188 1 92.81 369 ARG A N 1
ATOM 3013 C CA . ARG A 1 369 ? -10.281 -12.18 -25.969 1 92.81 369 ARG A CA 1
ATOM 3014 C C . ARG A 1 369 ? -10.945 -11.695 -24.688 1 92.81 369 ARG A C 1
ATOM 3016 O O . ARG A 1 369 ? -12.133 -11.922 -24.484 1 92.81 369 ARG A O 1
ATOM 3023 N N . LEU A 1 370 ? -10.164 -11.109 -23.875 1 93.94 370 LEU A N 1
ATOM 3024 C CA . LEU A 1 370 ? -10.602 -10.633 -22.562 1 93.94 370 LEU A CA 1
ATOM 3025 C C . LEU A 1 370 ? -10.172 -9.188 -22.344 1 93.94 370 LEU A C 1
ATOM 3027 O O . LEU A 1 370 ? -9.141 -8.758 -22.844 1 93.94 370 LEU A O 1
ATOM 3031 N N . CYS A 1 371 ? -10.969 -8.445 -21.688 1 95.62 371 CYS A N 1
ATOM 3032 C CA . CYS A 1 371 ? -10.539 -7.129 -21.219 1 95.62 371 CYS A CA 1
ATOM 3033 C C . CYS A 1 371 ? -10.812 -6.957 -19.734 1 95.62 371 CYS A C 1
ATOM 3035 O O . CYS A 1 371 ? -11.539 -7.754 -19.141 1 95.62 371 CYS A O 1
ATOM 3037 N N . GLY A 1 372 ? -10.125 -6.031 -19.109 1 95.62 372 GLY A N 1
ATOM 3038 C CA . GLY A 1 372 ? -10.289 -5.859 -17.672 1 95.62 372 GLY A CA 1
ATOM 3039 C C . GLY A 1 372 ? -9.492 -4.695 -17.109 1 95.62 372 GLY A C 1
ATOM 3040 O O . GLY A 1 372 ? -8.938 -3.896 -17.875 1 95.62 372 GLY A O 1
ATOM 3041 N N . ALA A 1 373 ? -9.609 -4.555 -15.82 1 97.75 373 ALA A N 1
ATOM 3042 C CA . ALA A 1 373 ? -8.961 -3.447 -15.125 1 97.75 373 ALA A CA 1
ATOM 3043 C C . ALA A 1 373 ? -8.805 -3.756 -13.641 1 97.75 373 ALA A C 1
ATOM 3045 O O . ALA A 1 373 ? -9.453 -4.664 -13.117 1 97.75 373 ALA A O 1
ATOM 3046 N N . TYR A 1 374 ? -7.879 -3.051 -13.062 1 98 374 TYR A N 1
ATOM 3047 C CA . TYR A 1 374 ? -7.746 -3.014 -11.609 1 98 374 TYR A CA 1
ATOM 3048 C C . TYR A 1 374 ? -8.289 -1.705 -11.047 1 98 374 TYR A C 1
ATOM 3050 O O . TYR A 1 374 ? -8.195 -0.659 -11.688 1 98 374 TYR A O 1
ATOM 3058 N N . LEU A 1 375 ? -8.836 -1.804 -9.875 1 98 375 LEU A N 1
ATOM 3059 C CA . LEU A 1 375 ? -9.25 -0.619 -9.133 1 98 375 LEU A CA 1
ATOM 3060 C C . LEU A 1 375 ? -8.625 -0.601 -7.742 1 98 375 LEU A C 1
ATOM 3062 O O . LEU A 1 375 ? -8.422 -1.654 -7.137 1 98 375 LEU A O 1
ATOM 3066 N N . GLU A 1 376 ? -8.438 0.607 -7.238 1 97 376 GLU A N 1
ATOM 3067 C CA . GLU A 1 376 ? -7.773 0.774 -5.945 1 97 376 GLU A CA 1
ATOM 3068 C C . GLU A 1 376 ? -8.727 0.482 -4.793 1 97 376 GLU A C 1
ATOM 3070 O O . GLU A 1 376 ? -9.898 0.88 -4.832 1 97 376 GLU A O 1
ATOM 3075 N N . ARG A 1 377 ? -8.211 -0.127 -3.787 1 97.81 377 ARG A N 1
ATOM 3076 C CA . ARG A 1 377 ? -9.016 -0.522 -2.637 1 97.81 377 ARG A CA 1
ATOM 3077 C C . ARG A 1 377 ? -9.5 0.7 -1.86 1 97.81 377 ARG A C 1
ATOM 3079 O O . ARG A 1 377 ? -10.664 0.774 -1.472 1 97.81 377 ARG A O 1
ATOM 3086 N N . ASP A 1 378 ? -8.641 1.66 -1.594 1 97.75 378 ASP A N 1
ATOM 3087 C CA . ASP A 1 378 ? -8.977 2.818 -0.773 1 97.75 378 ASP A CA 1
ATOM 3088 C C . ASP A 1 378 ? -10.172 3.574 -1.352 1 97.75 378 ASP A C 1
ATOM 3090 O O . ASP A 1 378 ? -11.07 3.982 -0.614 1 97.75 378 ASP A O 1
ATOM 3094 N N . ASP A 1 379 ? -10.164 3.734 -2.652 1 97.31 379 ASP A N 1
ATOM 3095 C CA . ASP A 1 379 ? -11.242 4.457 -3.32 1 97.31 379 ASP A CA 1
ATOM 3096 C C . ASP A 1 379 ? -12.555 3.672 -3.256 1 97.31 379 ASP A C 1
ATOM 3098 O O . ASP A 1 379 ? -13.617 4.246 -3.029 1 97.31 379 ASP A O 1
ATOM 3102 N N . PHE A 1 380 ? -12.43 2.402 -3.412 1 98.31 380 PHE A N 1
ATOM 3103 C CA . PHE A 1 380 ? -13.609 1.549 -3.348 1 98.31 380 PHE A CA 1
ATOM 3104 C C . PHE A 1 380 ? -14.242 1.604 -1.964 1 98.31 380 PHE A C 1
ATOM 3106 O O . PHE A 1 380 ? -15.445 1.831 -1.836 1 98.31 380 PHE A O 1
ATOM 3113 N N . VAL A 1 381 ? -13.461 1.454 -0.978 1 98.12 381 VAL A N 1
ATOM 3114 C CA . VAL A 1 381 ? -13.953 1.407 0.394 1 98.12 381 VAL A CA 1
ATOM 3115 C C . VAL A 1 381 ? -14.531 2.766 0.782 1 98.12 381 VAL A C 1
ATOM 3117 O O . VAL A 1 381 ? -15.562 2.84 1.457 1 98.12 381 VAL A O 1
ATOM 3120 N N . SER A 1 382 ? -13.844 3.814 0.376 1 97.75 382 SER A N 1
ATOM 3121 C CA . SER A 1 382 ? -14.375 5.156 0.597 1 97.75 382 SER A CA 1
ATOM 3122 C C . SER A 1 382 ? -15.781 5.301 0.017 1 97.75 382 SER A C 1
ATOM 3124 O O . SER A 1 382 ? -16.703 5.73 0.712 1 97.75 382 SER A O 1
ATOM 3126 N N . ARG A 1 383 ? -15.914 4.926 -1.233 1 96.94 383 ARG A N 1
ATOM 3127 C CA . ARG A 1 383 ? -17.203 5.051 -1.912 1 96.94 383 ARG A CA 1
ATOM 3128 C C . ARG A 1 383 ? -18.25 4.16 -1.256 1 96.94 383 ARG A C 1
ATOM 3130 O O . ARG A 1 383 ? -19.391 4.586 -1.052 1 96.94 383 ARG A O 1
ATOM 3137 N N . LEU A 1 384 ? -17.875 2.973 -0.892 1 98.12 384 LEU A N 1
ATOM 3138 C CA . LEU A 1 384 ? -18.75 2.02 -0.221 1 98.12 384 LEU A CA 1
ATOM 3139 C C . LEU A 1 384 ? -19.312 2.609 1.071 1 98.12 384 LEU A C 1
ATOM 3141 O O . LEU A 1 384 ? -20.531 2.607 1.287 1 98.12 384 LEU A O 1
ATOM 3145 N N . LYS A 1 385 ? -18.453 3.109 1.911 1 97.81 385 LYS A N 1
ATOM 3146 C CA . LYS A 1 385 ? -18.844 3.633 3.215 1 97.81 385 LYS A CA 1
ATOM 3147 C C . LYS A 1 385 ? -19.766 4.84 3.062 1 97.81 385 LYS A C 1
ATOM 3149 O O . LYS A 1 385 ? -20.797 4.938 3.744 1 97.81 385 LYS A O 1
ATOM 3154 N N . LEU A 1 386 ? -19.422 5.684 2.18 1 97.06 386 LEU A N 1
ATOM 3155 C CA . LEU A 1 386 ? -20.188 6.91 2.02 1 97.06 386 LEU A CA 1
ATOM 3156 C C . LEU A 1 386 ? -21.578 6.605 1.47 1 97.06 386 LEU A C 1
ATOM 3158 O O . LEU A 1 386 ? -22.578 7.152 1.953 1 97.06 386 LEU A O 1
ATOM 3162 N N . LEU A 1 387 ? -21.625 5.73 0.484 1 96.62 387 LEU A N 1
ATOM 3163 C CA . LEU A 1 387 ? -22.906 5.402 -0.134 1 96.62 387 LEU A CA 1
ATOM 3164 C C . LEU A 1 387 ? -23.781 4.613 0.829 1 96.62 387 LEU A C 1
ATOM 3166 O O . LEU A 1 387 ? -25 4.793 0.85 1 96.62 387 LEU A O 1
ATOM 3170 N N . THR A 1 388 ? -23.156 3.803 1.629 1 97.25 388 THR A N 1
ATOM 3171 C CA . THR A 1 388 ? -23.922 2.857 2.434 1 97.25 388 THR A CA 1
ATOM 3172 C C . THR A 1 388 ? -24.266 3.457 3.795 1 97.25 388 THR A C 1
ATOM 3174 O O . THR A 1 388 ? -25.359 3.268 4.305 1 97.25 388 THR A O 1
ATOM 3177 N N . LEU A 1 389 ? -23.344 4.188 4.391 1 97 389 LEU A N 1
ATOM 3178 C CA . LEU A 1 389 ? -23.5 4.617 5.773 1 97 389 LEU A CA 1
ATOM 3179 C C . LEU A 1 389 ? -23.875 6.094 5.844 1 97 389 LEU A C 1
ATOM 3181 O O . LEU A 1 389 ? -24.391 6.559 6.863 1 97 389 LEU A O 1
ATOM 3185 N N . GLY A 1 390 ? -23.547 6.836 4.812 1 95.94 390 GLY A N 1
ATOM 3186 C CA . GLY A 1 390 ? -23.766 8.273 4.812 1 95.94 390 GLY A CA 1
ATOM 3187 C C . GLY A 1 390 ? -22.547 9.062 5.266 1 95.94 390 GLY A C 1
ATOM 3188 O O . GLY A 1 390 ? -21.734 8.57 6.059 1 95.94 390 GLY A O 1
ATOM 3189 N N . ARG A 1 391 ? -22.453 10.258 4.832 1 95.56 391 ARG A N 1
ATOM 3190 C CA . ARG A 1 391 ? -21.297 11.117 5.039 1 95.56 391 ARG A CA 1
ATOM 3191 C C . ARG A 1 391 ? -21.125 11.461 6.516 1 95.56 391 ARG A C 1
ATOM 3193 O O . ARG A 1 391 ? -20 11.453 7.039 1 95.56 391 ARG A O 1
ATOM 3200 N N . GLU A 1 392 ? -22.188 11.719 7.207 1 95 392 GLU A N 1
ATOM 3201 C CA . GLU A 1 392 ? -22.125 12.125 8.609 1 95 392 GLU A CA 1
ATOM 3202 C C . GLU A 1 392 ? -21.516 11.023 9.477 1 95 392 GLU A C 1
ATOM 3204 O O . GLU A 1 392 ? -20.641 11.281 10.305 1 95 392 GLU A O 1
ATOM 3209 N N . ALA A 1 393 ? -22 9.844 9.25 1 95.44 393 ALA A N 1
ATOM 3210 C CA . ALA A 1 393 ? -21.484 8.703 10 1 95.44 393 ALA A CA 1
ATOM 3211 C C . ALA A 1 393 ? -19.984 8.547 9.797 1 95.44 393 ALA A C 1
ATOM 3213 O O . ALA A 1 393 ? -19.234 8.297 10.75 1 95.44 393 ALA A O 1
ATOM 3214 N N . VAL A 1 394 ? -19.562 8.711 8.578 1 96.62 394 VAL A N 1
ATOM 3215 C CA . VAL A 1 394 ? -18.156 8.539 8.219 1 96.62 394 VAL A CA 1
ATOM 3216 C C . VAL A 1 394 ? -17.328 9.656 8.844 1 96.62 394 VAL A C 1
ATOM 3218 O O . VAL A 1 394 ? -16.266 9.406 9.406 1 96.62 394 VAL A O 1
ATOM 3221 N N . LEU A 1 395 ? -17.797 10.844 8.82 1 95.62 395 LEU A N 1
ATOM 3222 C CA . LEU A 1 395 ? -17.062 11.984 9.352 1 95.62 395 LEU A CA 1
ATOM 3223 C C . LEU A 1 395 ? -16.969 11.914 10.875 1 95.62 395 LEU A C 1
ATOM 3225 O O . LEU A 1 395 ? -15.953 12.281 11.461 1 95.62 395 LEU A O 1
ATOM 3229 N N . ASP A 1 396 ? -18 11.375 11.508 1 94.19 396 ASP A N 1
ATOM 3230 C CA . ASP A 1 396 ? -18.016 11.25 12.961 1 94.19 396 ASP A CA 1
ATOM 3231 C C . ASP A 1 396 ? -16.922 10.312 13.445 1 94.19 396 ASP A C 1
ATOM 3233 O O . ASP A 1 396 ? -16.406 10.461 14.555 1 94.19 396 ASP A O 1
ATOM 3237 N N . ALA A 1 397 ? -16.578 9.422 12.609 1 94.06 397 ALA A N 1
ATOM 3238 C CA . ALA A 1 397 ? -15.68 8.344 13.016 1 94.06 397 ALA A CA 1
ATOM 3239 C C . ALA A 1 397 ? -14.219 8.742 12.844 1 94.06 397 ALA A C 1
ATOM 3241 O O . ALA A 1 397 ? -13.312 8.008 13.242 1 94.06 397 ALA A O 1
ATOM 3242 N N . ILE A 1 398 ? -13.961 9.938 12.297 1 93.56 398 ILE A N 1
ATOM 3243 C CA . ILE A 1 398 ? -12.57 10.281 12.016 1 93.56 398 ILE A CA 1
ATOM 3244 C C . ILE A 1 398 ? -12.156 11.477 12.867 1 93.56 398 ILE A C 1
ATOM 3246 O O . ILE A 1 398 ? -13 12.273 13.289 1 93.56 398 ILE A O 1
ATOM 3250 N N . MET B 1 1 ? 34.062 -19.188 -4.418 1 74.75 1 MET B N 1
ATOM 3251 C CA . MET B 1 1 ? 33.594 -20.266 -3.539 1 74.75 1 MET B CA 1
ATOM 3252 C C . MET B 1 1 ? 32.875 -21.328 -4.332 1 74.75 1 MET B C 1
ATOM 3254 O O . MET B 1 1 ? 32.031 -21.016 -5.172 1 74.75 1 MET B O 1
ATOM 3258 N N . SER B 1 2 ? 33.406 -22.547 -4.18 1 87.62 2 SER B N 1
ATOM 3259 C CA . SER B 1 2 ? 32.875 -23.656 -4.957 1 87.62 2 SER B CA 1
ATOM 3260 C C . SER B 1 2 ? 32.438 -24.812 -4.051 1 87.62 2 SER B C 1
ATOM 3262 O O . SER B 1 2 ? 32.688 -24.781 -2.846 1 87.62 2 SER B O 1
ATOM 3264 N N . ILE B 1 3 ? 31.797 -25.703 -4.535 1 93 3 ILE B N 1
ATOM 3265 C CA . ILE B 1 3 ? 31.281 -26.859 -3.816 1 93 3 ILE B CA 1
ATOM 3266 C C . ILE B 1 3 ? 32.375 -27.891 -3.615 1 93 3 ILE B C 1
ATOM 3268 O O . ILE B 1 3 ? 33.094 -28.266 -4.566 1 93 3 ILE B O 1
ATOM 3272 N N . GLN B 1 4 ? 32.625 -28.312 -2.406 1 93.75 4 GLN B N 1
ATOM 3273 C CA . GLN B 1 4 ? 33.594 -29.328 -2.082 1 93.75 4 GLN B CA 1
ATOM 3274 C C . GLN B 1 4 ? 32.969 -30.703 -1.944 1 93.75 4 GLN B C 1
ATOM 3276 O O . GLN B 1 4 ? 33.469 -31.688 -2.453 1 93.75 4 GLN B O 1
ATOM 3281 N N . GLN B 1 5 ? 31.828 -30.703 -1.203 1 94.94 5 GLN B N 1
ATOM 3282 C CA . GLN B 1 5 ? 31.141 -31.969 -0.956 1 94.94 5 GLN B CA 1
ATOM 3283 C C . GLN B 1 5 ? 29.641 -31.75 -0.761 1 94.94 5 GLN B C 1
ATOM 3285 O O . GLN B 1 5 ? 29.219 -30.719 -0.249 1 94.94 5 GLN B O 1
ATOM 3290 N N . VAL B 1 6 ? 28.891 -32.656 -1.212 1 97.31 6 VAL B N 1
ATOM 3291 C CA . VAL B 1 6 ? 27.438 -32.688 -1.007 1 97.31 6 VAL B CA 1
ATOM 3292 C C . VAL B 1 6 ? 27 -34 -0.402 1 97.31 6 VAL B C 1
ATOM 3294 O O . VAL B 1 6 ? 27.328 -35.062 -0.936 1 97.31 6 VAL B O 1
ATOM 3297 N N . LYS B 1 7 ? 26.328 -33.969 0.733 1 96.38 7 LYS B N 1
ATOM 3298 C CA . LYS B 1 7 ? 25.906 -35.188 1.401 1 96.38 7 LYS B CA 1
ATOM 3299 C C . LYS B 1 7 ? 24.469 -35.094 1.878 1 96.38 7 LYS B C 1
ATOM 3301 O O . LYS B 1 7 ? 24.047 -34.031 2.395 1 96.38 7 LYS B O 1
ATOM 3306 N N . PRO B 1 8 ? 23.688 -36.125 1.641 1 96.94 8 PRO B N 1
ATOM 3307 C CA . PRO B 1 8 ? 22.344 -36.125 2.223 1 96.94 8 PRO B CA 1
ATOM 3308 C C . PRO B 1 8 ? 22.359 -36.344 3.732 1 96.94 8 PRO B C 1
ATOM 3310 O O . PRO B 1 8 ? 23.156 -37.156 4.234 1 96.94 8 PRO B O 1
ATOM 3313 N N . ILE B 1 9 ? 21.516 -35.594 4.379 1 94.75 9 ILE B N 1
ATOM 3314 C CA . ILE B 1 9 ? 21.344 -35.781 5.816 1 94.75 9 ILE B CA 1
ATOM 3315 C C . ILE B 1 9 ? 19.859 -35.75 6.164 1 94.75 9 ILE B C 1
ATOM 3317 O O . ILE B 1 9 ? 19.281 -34.656 6.34 1 94.75 9 ILE B O 1
ATOM 3321 N N . SER B 1 10 ? 19.25 -36.938 6.414 1 92.94 10 SER B N 1
ATOM 3322 C CA . SER B 1 10 ? 17.844 -37.031 6.762 1 92.94 10 SER B CA 1
ATOM 3323 C C . SER B 1 10 ? 16.969 -36.375 5.699 1 92.94 10 SER B C 1
ATOM 3325 O O . SER B 1 10 ? 16.969 -36.781 4.539 1 92.94 10 SER B O 1
ATOM 3327 N N . ASP B 1 11 ? 16.297 -35.312 6.082 1 95.88 11 ASP B N 1
ATOM 3328 C CA . ASP B 1 11 ? 15.391 -34.625 5.16 1 95.88 11 ASP B CA 1
ATOM 3329 C C . ASP B 1 11 ? 16.047 -33.375 4.57 1 95.88 11 ASP B C 1
ATOM 3331 O O . ASP B 1 11 ? 15.352 -32.469 4.129 1 95.88 11 ASP B O 1
ATOM 3335 N N . LYS B 1 12 ? 17.406 -33.375 4.613 1 97.94 12 LYS B N 1
ATOM 3336 C CA . LYS B 1 12 ? 18.172 -32.219 4.141 1 97.94 12 LYS B CA 1
ATOM 3337 C C . LYS B 1 12 ? 19.359 -32.656 3.295 1 97.94 12 LYS B C 1
ATOM 3339 O O . LYS B 1 12 ? 19.641 -33.875 3.193 1 97.94 12 LYS B O 1
ATOM 3344 N N . ILE B 1 13 ? 19.922 -31.719 2.688 1 97.94 13 ILE B N 1
ATOM 3345 C CA . ILE B 1 13 ? 21.203 -31.859 1.992 1 97.94 13 ILE B CA 1
ATOM 3346 C C . ILE B 1 13 ? 22.219 -30.875 2.576 1 97.94 13 ILE B C 1
ATOM 3348 O O . ILE B 1 13 ? 21.906 -29.703 2.795 1 97.94 13 ILE B O 1
ATOM 3352 N N . GLU B 1 14 ? 23.359 -31.375 2.904 1 97.5 14 GLU B N 1
ATOM 3353 C CA . GLU B 1 14 ? 24.438 -30.547 3.404 1 97.5 14 GLU B CA 1
ATOM 3354 C C . GLU B 1 14 ? 25.5 -30.297 2.32 1 97.5 14 GLU B C 1
ATOM 3356 O O . GLU B 1 14 ? 25.938 -31.234 1.65 1 97.5 14 GLU B O 1
ATOM 3361 N N . ILE B 1 15 ? 25.859 -29.125 2.115 1 96.38 15 ILE B N 1
ATOM 3362 C CA . ILE B 1 15 ? 26.906 -28.734 1.169 1 96.38 15 ILE B CA 1
ATOM 3363 C C . ILE B 1 15 ? 28.094 -28.172 1.923 1 96.38 15 ILE B C 1
ATOM 3365 O O . ILE B 1 15 ? 27.953 -27.234 2.715 1 96.38 15 ILE B O 1
ATOM 3369 N N . THR B 1 16 ? 29.219 -28.766 1.703 1 95.56 16 THR B N 1
ATOM 3370 C CA . THR B 1 16 ? 30.469 -28.219 2.207 1 95.56 16 THR B CA 1
ATOM 3371 C C . THR B 1 16 ? 31.156 -27.359 1.152 1 95.56 16 THR B C 1
ATOM 3373 O O . THR B 1 16 ? 31.328 -27.781 0.008 1 95.56 16 THR B O 1
ATOM 3376 N N . TRP B 1 17 ? 31.547 -26.219 1.539 1 94.56 17 TRP B N 1
ATOM 3377 C CA . TRP B 1 17 ? 32.156 -25.266 0.61 1 94.56 17 TRP B CA 1
ATOM 3378 C C . TRP B 1 17 ? 33.656 -25.266 0.712 1 94.56 17 TRP B C 1
ATOM 3380 O O . TRP B 1 17 ? 34.219 -25.562 1.771 1 94.56 17 TRP B O 1
ATOM 3390 N N . THR B 1 18 ? 34.375 -24.922 -0.362 1 90.31 18 THR B N 1
ATOM 3391 C CA . THR B 1 18 ? 35.844 -24.875 -0.384 1 90.31 18 THR B CA 1
ATOM 3392 C C . THR B 1 18 ? 36.344 -23.734 0.47 1 90.31 18 THR B C 1
ATOM 3394 O O . THR B 1 18 ? 37.406 -23.844 1.113 1 90.31 18 THR B O 1
ATOM 3397 N N . ASP B 1 19 ? 35.719 -22.531 0.377 1 77.12 19 ASP B N 1
ATOM 3398 C CA . ASP B 1 19 ? 36.062 -21.406 1.224 1 77.12 19 ASP B CA 1
ATOM 3399 C C . ASP B 1 19 ? 35.062 -21.234 2.359 1 77.12 19 ASP B C 1
ATOM 3401 O O . ASP B 1 19 ? 33.938 -20.844 2.125 1 77.12 19 ASP B O 1
ATOM 3405 N N . PRO B 1 20 ? 35.5 -21.625 3.596 1 65.81 20 PRO B N 1
ATOM 3406 C CA . PRO B 1 20 ? 34.562 -21.688 4.723 1 65.81 20 PRO B CA 1
ATOM 3407 C C . PRO B 1 20 ? 34.062 -20.312 5.16 1 65.81 20 PRO B C 1
ATOM 3409 O O . PRO B 1 20 ? 33.188 -20.219 6.004 1 65.81 20 PRO B O 1
ATOM 3412 N N . ASN B 1 21 ? 34.625 -19.281 4.77 1 65.38 21 ASN B N 1
ATOM 3413 C CA . ASN B 1 21 ? 34.156 -17.969 5.184 1 65.38 21 ASN B CA 1
ATOM 3414 C C . ASN B 1 21 ? 32.938 -17.531 4.375 1 65.38 21 ASN B C 1
ATOM 3416 O O . ASN B 1 21 ? 33 -17.391 3.154 1 65.38 21 ASN B O 1
ATOM 3420 N N . PRO B 1 22 ? 31.953 -17.578 5.168 1 62.12 22 PRO B N 1
ATOM 3421 C CA . PRO B 1 22 ? 31.781 -17.484 6.621 1 62.12 22 PRO B CA 1
ATOM 3422 C C . PRO B 1 22 ? 31.422 -18.828 7.254 1 62.12 22 PRO B C 1
ATOM 3424 O O . PRO B 1 22 ? 31.406 -18.953 8.477 1 62.12 22 PRO B O 1
ATOM 3427 N N . SER B 1 23 ? 30.781 -19.672 6.48 1 65.94 23 SER B N 1
ATOM 3428 C CA . SER B 1 23 ? 30.5 -21 7.02 1 65.94 23 SER B CA 1
ATOM 3429 C C . SER B 1 23 ? 31.047 -22.094 6.109 1 65.94 23 SER B C 1
ATOM 3431 O O . SER B 1 23 ? 31.047 -21.938 4.883 1 65.94 23 SER B O 1
ATOM 3433 N N . GLY B 1 24 ? 31.484 -23.078 6.699 1 84.81 24 GLY B N 1
ATOM 3434 C CA . GLY B 1 24 ? 32.031 -24.203 5.941 1 84.81 24 GLY B CA 1
ATOM 3435 C C . GLY B 1 24 ? 30.938 -25.078 5.34 1 84.81 24 GLY B C 1
ATOM 3436 O O . GLY B 1 24 ? 31.188 -25.781 4.355 1 84.81 24 GLY B O 1
ATOM 3437 N N . THR B 1 25 ? 29.719 -24.969 5.902 1 93.31 25 THR B N 1
ATOM 3438 C CA . THR B 1 25 ? 28.672 -25.844 5.402 1 93.31 25 THR B CA 1
ATOM 3439 C C . THR B 1 25 ? 27.328 -25.109 5.352 1 93.31 25 THR B C 1
ATOM 3441 O O . THR B 1 25 ? 27.141 -24.094 6.035 1 93.31 25 THR B O 1
ATOM 3444 N N . SER B 1 26 ? 26.5 -25.469 4.422 1 95.38 26 SER B N 1
ATOM 3445 C CA . SER B 1 26 ? 25.094 -25.062 4.332 1 95.38 26 SER B CA 1
ATOM 3446 C C . SER B 1 26 ? 24.172 -26.266 4.297 1 95.38 26 SER B C 1
ATOM 3448 O O . SER B 1 26 ? 24.516 -27.297 3.717 1 95.38 26 SER B O 1
ATOM 3450 N N . THR B 1 27 ? 23.062 -26.141 4.977 1 96.81 27 THR B N 1
ATOM 3451 C CA . THR B 1 27 ? 22.062 -27.188 4.934 1 96.81 27 THR B CA 1
ATOM 3452 C C . THR B 1 27 ? 20.766 -26.688 4.328 1 96.81 27 THR B C 1
ATOM 3454 O O . THR B 1 27 ? 20.328 -25.562 4.621 1 96.81 27 THR B O 1
ATOM 3457 N N . TYR B 1 28 ? 20.188 -27.438 3.436 1 98.06 28 TYR B N 1
ATOM 3458 C CA . TYR B 1 28 ? 18.922 -27.109 2.768 1 98.06 28 TYR B CA 1
ATOM 3459 C C . TYR B 1 28 ? 17.922 -28.25 2.924 1 98.06 28 TYR B C 1
ATOM 3461 O O . TYR B 1 28 ? 18.25 -29.422 2.715 1 98.06 28 TYR B O 1
ATOM 3469 N N . HIS B 1 29 ? 16.703 -27.922 3.355 1 98.56 29 HIS B N 1
ATOM 3470 C CA . HIS B 1 29 ? 15.648 -28.938 3.363 1 98.56 29 HIS B CA 1
ATOM 3471 C C . HIS B 1 29 ? 15.398 -29.469 1.962 1 98.56 29 HIS B C 1
ATOM 3473 O O . HIS B 1 29 ? 15.391 -28.719 0.989 1 98.56 29 HIS B O 1
ATOM 3479 N N . ASN B 1 30 ? 15.141 -30.812 1.853 1 98.5 30 ASN B N 1
ATOM 3480 C CA . ASN B 1 30 ? 14.836 -31.438 0.568 1 98.5 30 ASN B CA 1
ATOM 3481 C C . ASN B 1 30 ? 13.633 -30.781 -0.101 1 98.5 30 ASN B C 1
ATOM 3483 O O . ASN B 1 30 ? 13.672 -30.484 -1.296 1 98.5 30 ASN B O 1
ATOM 3487 N N . ILE B 1 31 ? 12.641 -30.531 0.67 1 98.31 31 ILE B N 1
ATOM 3488 C CA . ILE B 1 31 ? 11.398 -30 0.126 1 98.31 31 ILE B CA 1
ATOM 3489 C C . ILE B 1 31 ? 11.625 -28.578 -0.409 1 98.31 31 ILE B C 1
ATOM 3491 O O . ILE B 1 31 ? 11.047 -28.203 -1.428 1 98.31 31 ILE B O 1
ATOM 3495 N N . TRP B 1 32 ? 12.453 -27.797 0.272 1 98.44 32 TRP B N 1
ATOM 3496 C CA . TRP B 1 32 ? 12.781 -26.453 -0.176 1 98.44 32 TRP B CA 1
ATOM 3497 C C . TRP B 1 32 ? 13.547 -26.484 -1.497 1 98.44 32 TRP B C 1
ATOM 3499 O O . TRP B 1 32 ? 13.234 -25.719 -2.42 1 98.44 32 TRP B O 1
ATOM 3509 N N . LEU B 1 33 ? 14.523 -27.375 -1.566 1 98.5 33 LEU B N 1
ATOM 3510 C CA . LEU B 1 33 ? 15.273 -27.516 -2.807 1 98.5 33 LEU B CA 1
ATOM 3511 C C . LEU B 1 33 ? 14.359 -27.938 -3.951 1 98.5 33 LEU B C 1
ATOM 3513 O O . LEU B 1 33 ? 14.422 -27.375 -5.043 1 98.5 33 LEU B O 1
ATOM 3517 N N . ARG B 1 34 ? 13.484 -28.891 -3.68 1 98.5 34 ARG B N 1
ATOM 3518 C CA . ARG B 1 34 ? 12.562 -29.359 -4.703 1 98.5 34 ARG B CA 1
ATOM 3519 C C . ARG B 1 34 ? 11.656 -28.234 -5.188 1 98.5 34 ARG B C 1
ATOM 3521 O O . ARG B 1 34 ? 11.414 -28.094 -6.387 1 98.5 34 ARG B O 1
ATOM 3528 N N . ASP B 1 35 ? 11.18 -27.438 -4.297 1 98.12 35 ASP B N 1
ATOM 3529 C CA . ASP B 1 35 ? 10.289 -26.328 -4.617 1 98.12 35 ASP B CA 1
ATOM 3530 C C . ASP B 1 35 ? 11.008 -25.266 -5.445 1 98.12 35 ASP B C 1
ATOM 3532 O O . ASP B 1 35 ? 10.375 -24.516 -6.188 1 98.12 35 ASP B O 1
ATOM 3536 N N . ASN B 1 36 ? 12.32 -25.188 -5.293 1 97.81 36 ASN B N 1
ATOM 3537 C CA . ASN B 1 36 ? 13.094 -24.156 -5.973 1 97.81 36 ASN B CA 1
ATOM 3538 C C . ASN B 1 36 ? 13.828 -24.703 -7.191 1 97.81 36 ASN B C 1
ATOM 3540 O O . ASN B 1 36 ? 14.836 -24.141 -7.613 1 97.81 36 ASN B O 1
ATOM 3544 N N . CYS B 1 37 ? 13.359 -25.844 -7.699 1 97.62 37 CYS B N 1
ATOM 3545 C CA . CYS B 1 37 ? 13.875 -26.344 -8.961 1 97.62 37 CYS B CA 1
ATOM 3546 C C . CYS B 1 37 ? 13.547 -25.391 -10.109 1 97.62 37 CYS B C 1
ATOM 3548 O O . CYS B 1 37 ? 12.406 -24.938 -10.242 1 97.62 37 CYS B O 1
ATOM 3550 N N . HIS B 1 38 ? 14.5 -25.078 -10.938 1 95.25 38 HIS B N 1
ATOM 3551 C CA . HIS B 1 38 ? 14.281 -24.125 -12.016 1 95.25 38 HIS B CA 1
ATOM 3552 C C . HIS B 1 38 ? 14.344 -24.812 -13.383 1 95.25 38 HIS B C 1
ATOM 3554 O O . HIS B 1 38 ? 14.633 -24.156 -14.391 1 95.25 38 HIS B O 1
ATOM 3560 N N . CYS B 1 39 ? 14.141 -26.125 -13.375 1 96.06 39 CYS B N 1
ATOM 3561 C CA . CYS B 1 39 ? 14.062 -26.766 -14.68 1 96.06 39 CYS B CA 1
ATOM 3562 C C . CYS B 1 39 ? 12.836 -26.297 -15.445 1 96.06 39 CYS B C 1
ATOM 3564 O O . CYS B 1 39 ? 11.977 -25.609 -14.891 1 96.06 39 CYS B O 1
ATOM 3566 N N . SER B 1 40 ? 12.617 -26.672 -16.656 1 93.69 40 SER B N 1
ATOM 3567 C CA . SER B 1 40 ? 11.586 -26.156 -17.547 1 93.69 40 SER B CA 1
ATOM 3568 C C . SER B 1 40 ? 10.203 -26.656 -17.125 1 93.69 40 SER B C 1
ATOM 3570 O O . SER B 1 40 ? 9.188 -26.047 -17.5 1 93.69 40 SER B O 1
ATOM 3572 N N . GLU B 1 41 ? 10.172 -27.703 -16.344 1 94.5 41 GLU B N 1
ATOM 3573 C CA . GLU B 1 41 ? 8.898 -28.219 -15.859 1 94.5 41 GLU B CA 1
ATOM 3574 C C . GLU B 1 41 ? 8.43 -27.453 -14.617 1 94.5 41 GLU B C 1
ATOM 3576 O O . GLU B 1 41 ? 7.242 -27.453 -14.289 1 94.5 41 GLU B O 1
ATOM 3581 N N . CYS B 1 42 ? 9.398 -26.844 -13.945 1 96.38 42 CYS B N 1
ATOM 3582 C CA . CYS B 1 42 ? 9.102 -26.312 -12.625 1 96.38 42 CYS B CA 1
ATOM 3583 C C . CYS B 1 42 ? 9.117 -24.781 -12.641 1 96.38 42 CYS B C 1
ATOM 3585 O O . CYS B 1 42 ? 8.602 -24.141 -11.719 1 96.38 42 CYS B O 1
ATOM 3587 N N . TYR B 1 43 ? 9.703 -24.266 -13.602 1 94.19 43 TYR B N 1
ATOM 3588 C CA . TYR B 1 43 ? 9.938 -22.828 -13.664 1 94.19 43 TYR B CA 1
ATOM 3589 C C . TYR B 1 43 ? 9.867 -22.328 -15.102 1 94.19 43 TYR B C 1
ATOM 3591 O O . TYR B 1 43 ? 10.438 -22.938 -16.016 1 94.19 43 TYR B O 1
ATOM 3599 N N . TYR B 1 44 ? 9.07 -21.297 -15.336 1 92.19 44 TYR B N 1
ATOM 3600 C CA . TYR B 1 44 ? 8.961 -20.719 -16.672 1 92.19 44 TYR B CA 1
ATOM 3601 C C . TYR B 1 44 ? 9.984 -19.609 -16.859 1 92.19 44 TYR B C 1
ATOM 3603 O O . TYR B 1 44 ? 9.789 -18.484 -16.375 1 92.19 44 TYR B O 1
ATOM 3611 N N . PRO B 1 45 ? 10.977 -19.797 -17.609 1 90.69 45 PRO B N 1
ATOM 3612 C CA . PRO B 1 45 ? 12.078 -18.844 -17.703 1 90.69 45 PRO B CA 1
ATOM 3613 C C . PRO B 1 45 ? 11.648 -17.5 -18.297 1 90.69 45 PRO B C 1
ATOM 3615 O O . PRO B 1 45 ? 12.234 -16.469 -17.984 1 90.69 45 PRO B O 1
ATOM 3618 N N . LEU B 1 46 ? 10.617 -17.5 -19.109 1 89.69 46 LEU B N 1
ATOM 3619 C CA . LEU B 1 46 ? 10.18 -16.281 -19.781 1 89.69 46 LEU B CA 1
ATOM 3620 C C . LEU B 1 46 ? 9.555 -15.312 -18.781 1 89.69 46 LEU B C 1
ATOM 3622 O O . LEU B 1 46 ? 9.812 -14.109 -18.844 1 89.69 46 LEU B O 1
ATOM 3626 N N . THR B 1 47 ? 8.781 -15.797 -17.875 1 91.38 47 THR B N 1
ATOM 3627 C CA . THR B 1 47 ? 8.062 -14.922 -16.953 1 91.38 47 THR B CA 1
ATOM 3628 C C . THR B 1 47 ? 8.734 -14.922 -15.586 1 91.38 47 THR B C 1
ATOM 3630 O O . THR B 1 47 ? 8.391 -14.117 -14.711 1 91.38 47 THR B O 1
ATOM 3633 N N . LYS B 1 48 ? 9.758 -15.828 -15.391 1 94.38 48 LYS B N 1
ATOM 3634 C CA . LYS B 1 48 ? 10.461 -16 -14.125 1 94.38 48 LYS B CA 1
ATOM 3635 C C . LYS B 1 48 ? 9.5 -16.422 -13.016 1 94.38 48 LYS B C 1
ATOM 3637 O O . LYS B 1 48 ? 9.617 -15.977 -11.875 1 94.38 48 LYS B O 1
ATOM 3642 N N . GLN B 1 49 ? 8.547 -17.266 -13.398 1 94 49 GLN B N 1
ATOM 3643 C CA . GLN B 1 49 ? 7.52 -17.703 -12.453 1 94 49 GLN B CA 1
ATOM 3644 C C . GLN B 1 49 ? 7.555 -19.203 -12.25 1 94 49 GLN B C 1
ATOM 3646 O O . GLN B 1 49 ? 7.914 -19.953 -13.156 1 94 49 GLN B O 1
ATOM 3651 N N . ARG B 1 50 ? 7.16 -19.578 -11.078 1 94 50 ARG B N 1
ATOM 3652 C CA . ARG B 1 50 ? 7.035 -20.984 -10.734 1 94 50 ARG B CA 1
ATOM 3653 C C . ARG B 1 50 ? 5.859 -21.625 -11.461 1 94 50 ARG B C 1
ATOM 3655 O O . ARG B 1 50 ? 4.785 -21.031 -11.562 1 94 50 ARG B O 1
ATOM 3662 N N . LEU B 1 51 ? 6.129 -22.828 -11.953 1 92.5 51 LEU B N 1
ATOM 3663 C CA . LEU B 1 51 ? 5.078 -23.641 -12.539 1 92.5 51 LEU B CA 1
ATOM 3664 C C . LEU B 1 51 ? 4.66 -24.766 -11.594 1 92.5 51 LEU B C 1
ATOM 3666 O O . LEU B 1 51 ? 3.506 -25.203 -11.609 1 92.5 51 LEU B O 1
ATOM 3670 N N . LEU B 1 52 ? 5.617 -25.172 -10.828 1 94.56 52 LEU B N 1
ATOM 3671 C CA . LEU B 1 52 ? 5.398 -26.281 -9.898 1 94.56 52 LEU B CA 1
ATOM 3672 C C . LEU B 1 52 ? 4.434 -25.859 -8.789 1 94.56 52 LEU B C 1
ATOM 3674 O O . LEU B 1 52 ? 4.582 -24.797 -8.203 1 94.56 52 LEU B O 1
ATOM 3678 N N . ASN B 1 53 ? 3.424 -26.672 -8.555 1 95.44 53 ASN B N 1
ATOM 3679 C CA . ASN B 1 53 ? 2.576 -26.5 -7.379 1 95.44 53 ASN B CA 1
ATOM 3680 C C . ASN B 1 53 ? 3.244 -27.062 -6.125 1 95.44 53 ASN B C 1
ATOM 3682 O O . ASN B 1 53 ? 3.354 -28.266 -5.957 1 95.44 53 ASN B O 1
ATOM 3686 N N . SER B 1 54 ? 3.605 -26.266 -5.246 1 97.25 54 SER B N 1
ATOM 3687 C CA . SER B 1 54 ? 4.359 -26.641 -4.051 1 97.25 54 SER B CA 1
ATOM 3688 C C . SER B 1 54 ? 3.596 -27.656 -3.209 1 97.25 54 SER B C 1
ATOM 3690 O O . SER B 1 54 ? 4.199 -28.453 -2.492 1 97.25 54 SER B O 1
ATOM 3692 N N . ALA B 1 55 ? 2.301 -27.609 -3.316 1 97.75 55 ALA B N 1
ATOM 3693 C CA . ALA B 1 55 ? 1.465 -28.484 -2.506 1 97.75 55 ALA B CA 1
ATOM 3694 C C . ALA B 1 55 ? 1.621 -29.938 -2.941 1 97.75 55 ALA B C 1
ATOM 3696 O O . ALA B 1 55 ? 1.257 -30.859 -2.203 1 97.75 55 ALA B O 1
ATOM 3697 N N . THR B 1 56 ? 2.111 -30.172 -4.109 1 96.94 56 THR B N 1
ATOM 3698 C CA . THR B 1 56 ? 2.186 -31.531 -4.66 1 96.94 56 THR B CA 1
ATOM 3699 C C . THR B 1 56 ? 3.498 -32.188 -4.27 1 96.94 56 THR B C 1
ATOM 3701 O O . THR B 1 56 ? 3.682 -33.406 -4.5 1 96.94 56 THR B O 1
ATOM 3704 N N . ILE B 1 57 ? 4.383 -31.484 -3.637 1 97.75 57 ILE B N 1
ATOM 3705 C CA . ILE B 1 57 ? 5.672 -32.062 -3.248 1 97.75 57 ILE B CA 1
ATOM 3706 C C . ILE B 1 57 ? 5.488 -32.969 -2.041 1 97.75 57 ILE B C 1
ATOM 3708 O O . ILE B 1 57 ? 4.879 -32.594 -1.043 1 97.75 57 ILE B O 1
ATOM 3712 N N . ASP B 1 58 ? 6.023 -34.094 -2.152 1 97.38 58 ASP B N 1
ATOM 3713 C CA . ASP B 1 58 ? 5.973 -35.062 -1.048 1 97.38 58 ASP B CA 1
ATOM 3714 C C . ASP B 1 58 ? 6.734 -34.531 0.167 1 97.38 58 ASP B C 1
ATOM 3716 O O . ASP B 1 58 ? 7.926 -34.219 0.075 1 97.38 58 ASP B O 1
ATOM 3720 N N . PRO B 1 59 ? 6.047 -34.469 1.288 1 96.19 59 PRO B N 1
ATOM 3721 C CA . PRO B 1 59 ? 6.723 -33.938 2.482 1 96.19 59 PRO B CA 1
ATOM 3722 C C . PRO B 1 59 ? 7.918 -34.812 2.891 1 96.19 59 PRO B C 1
ATOM 3724 O O . PRO B 1 59 ? 8.805 -34.344 3.611 1 96.19 59 PRO B O 1
ATOM 3727 N N . ASN B 1 60 ? 7.945 -36.031 2.441 1 96.62 60 ASN B N 1
ATOM 3728 C CA . ASN B 1 60 ? 9.023 -36.938 2.805 1 96.62 60 ASN B CA 1
ATOM 3729 C C . ASN B 1 60 ? 10 -37.156 1.648 1 96.62 60 ASN B C 1
ATOM 3731 O O . ASN B 1 60 ? 10.734 -38.125 1.619 1 96.62 60 ASN B O 1
ATOM 3735 N N . ILE B 1 61 ? 10 -36.25 0.759 1 97.69 61 ILE B N 1
ATOM 3736 C CA . ILE B 1 61 ? 10.859 -36.344 -0.416 1 97.69 61 ILE B CA 1
ATOM 3737 C C . ILE B 1 61 ? 12.312 -36.531 0.021 1 97.69 61 ILE B C 1
ATOM 3739 O O . ILE B 1 61 ? 12.75 -35.938 1.001 1 97.69 61 ILE B O 1
ATOM 3743 N N . HIS B 1 62 ? 13.062 -37.344 -0.666 1 97.44 62 HIS B N 1
ATOM 3744 C CA . HIS B 1 62 ? 14.477 -37.562 -0.396 1 97.44 62 HIS B CA 1
ATOM 3745 C C . HIS B 1 62 ? 15.258 -37.781 -1.688 1 97.44 62 HIS B C 1
ATOM 3747 O O . HIS B 1 62 ? 14.672 -38.062 -2.732 1 97.44 62 HIS B O 1
ATOM 3753 N N . SER B 1 63 ? 16.547 -37.625 -1.6 1 97.5 63 SER B N 1
ATOM 3754 C CA . SER B 1 63 ? 17.391 -37.781 -2.775 1 97.5 63 SER B CA 1
ATOM 3755 C C . SER B 1 63 ? 17.656 -39.25 -3.082 1 97.5 63 SER B C 1
ATOM 3757 O O . SER B 1 63 ? 17.922 -40.031 -2.174 1 97.5 63 SER B O 1
ATOM 3759 N N . LYS B 1 64 ? 17.422 -39.625 -4.262 1 97.44 64 LYS B N 1
ATOM 3760 C CA . LYS B 1 64 ? 17.828 -40.938 -4.762 1 97.44 64 LYS B CA 1
ATOM 3761 C C . LYS B 1 64 ? 19.328 -40.938 -5.098 1 97.44 64 LYS B C 1
ATOM 3763 O O . LYS B 1 64 ? 20.016 -41.938 -4.82 1 97.44 64 LYS B O 1
ATOM 3768 N N . SER B 1 65 ? 19.828 -39.938 -5.703 1 97.88 65 SER B N 1
ATOM 3769 C CA . SER B 1 65 ? 21.234 -39.75 -6.008 1 97.88 65 SER B CA 1
ATOM 3770 C C . SER B 1 65 ? 21.609 -38.281 -6.059 1 97.88 65 SER B C 1
ATOM 3772 O O . SER B 1 65 ? 20.766 -37.406 -6.344 1 97.88 65 SER B O 1
ATOM 3774 N N . ILE B 1 66 ? 22.828 -38 -5.75 1 98.25 66 ILE B N 1
ATOM 3775 C CA . ILE B 1 66 ? 23.375 -36.656 -5.789 1 98.25 66 ILE B CA 1
ATOM 3776 C C . ILE B 1 66 ? 24.719 -36.656 -6.516 1 98.25 66 ILE B C 1
ATOM 3778 O O . ILE B 1 66 ? 25.594 -37.469 -6.219 1 98.25 66 ILE B O 1
ATOM 3782 N N . ASP B 1 67 ? 24.797 -35.844 -7.48 1 98 67 ASP B N 1
ATOM 3783 C CA . ASP B 1 67 ? 26.062 -35.594 -8.164 1 98 67 ASP B CA 1
ATOM 3784 C C . ASP B 1 67 ? 26.422 -34.125 -8.086 1 98 67 ASP B C 1
ATOM 3786 O O . ASP B 1 67 ? 25.547 -33.25 -8.008 1 98 67 ASP B O 1
ATOM 3790 N N . HIS B 1 68 ? 27.703 -33.875 -8 1 97.06 68 HIS B N 1
ATOM 3791 C CA . HIS B 1 68 ? 28.109 -32.469 -7.965 1 97.06 68 HIS B CA 1
ATOM 3792 C C . HIS B 1 68 ? 29.484 -32.281 -8.57 1 97.06 68 HIS B C 1
ATOM 3794 O O . HIS B 1 68 ? 30.281 -33.219 -8.648 1 97.06 68 HIS B O 1
ATOM 3800 N N . ASP B 1 69 ? 29.719 -31.172 -9.109 1 96 69 ASP B N 1
ATOM 3801 C CA . ASP B 1 69 ? 31.062 -30.641 -9.359 1 96 69 ASP B CA 1
ATOM 3802 C C . ASP B 1 69 ? 31.312 -29.375 -8.539 1 96 69 ASP B C 1
ATOM 3804 O O . ASP B 1 69 ? 30.719 -29.188 -7.48 1 96 69 ASP B O 1
ATOM 3808 N N . SER B 1 70 ? 32.281 -28.562 -9.008 1 93.5 70 SER B N 1
ATOM 3809 C CA . SER B 1 70 ? 32.625 -27.391 -8.219 1 93.5 70 SER B CA 1
ATOM 3810 C C . SER B 1 70 ? 31.562 -26.312 -8.32 1 93.5 70 SER B C 1
ATOM 3812 O O . SER B 1 70 ? 31.5 -25.422 -7.469 1 93.5 70 SER B O 1
ATOM 3814 N N . GLU B 1 71 ? 30.688 -26.422 -9.305 1 95.94 71 GLU B N 1
ATOM 3815 C CA . GLU B 1 71 ? 29.828 -25.281 -9.562 1 95.94 71 GLU B CA 1
ATOM 3816 C C . GLU B 1 71 ? 28.359 -25.688 -9.57 1 95.94 71 GLU B C 1
ATOM 3818 O O . GLU B 1 71 ? 27.469 -24.828 -9.539 1 95.94 71 GLU B O 1
ATOM 3823 N N . THR B 1 72 ? 28.125 -26.984 -9.547 1 97.19 72 THR B N 1
ATOM 3824 C CA . THR B 1 72 ? 26.734 -27.422 -9.75 1 97.19 72 THR B CA 1
ATOM 3825 C C . THR B 1 72 ? 26.422 -28.641 -8.883 1 97.19 72 THR B C 1
ATOM 3827 O O . THR B 1 72 ? 27.297 -29.5 -8.656 1 97.19 72 THR B O 1
ATOM 3830 N N . VAL B 1 73 ? 25.266 -28.688 -8.391 1 97.94 73 VAL B N 1
ATOM 3831 C CA . VAL B 1 73 ? 24.719 -29.844 -7.711 1 97.94 73 VAL B CA 1
ATOM 3832 C C . VAL B 1 73 ? 23.516 -30.391 -8.492 1 97.94 73 VAL B C 1
ATOM 3834 O O . VAL B 1 73 ? 22.625 -29.625 -8.875 1 97.94 73 VAL B O 1
ATOM 3837 N N . THR B 1 74 ? 23.516 -31.625 -8.797 1 98.44 74 THR B N 1
ATOM 3838 C CA . THR B 1 74 ? 22.391 -32.312 -9.438 1 98.44 74 THR B CA 1
ATOM 3839 C C . THR B 1 74 ? 21.797 -33.344 -8.5 1 98.44 74 THR B C 1
ATOM 3841 O O . THR B 1 74 ? 22.5 -34.219 -7.969 1 98.44 74 THR B O 1
ATOM 3844 N N . ILE B 1 75 ? 20.531 -33.281 -8.305 1 98.44 75 ILE B N 1
ATOM 3845 C CA . ILE B 1 75 ? 19.828 -34.188 -7.414 1 98.44 75 ILE B CA 1
ATOM 3846 C C . ILE B 1 75 ? 18.734 -34.906 -8.18 1 98.44 75 ILE B C 1
ATOM 3848 O O . ILE B 1 75 ? 17.906 -34.281 -8.852 1 98.44 75 ILE B O 1
ATOM 3852 N N . VAL B 1 76 ? 18.781 -36.156 -8.141 1 98.56 76 VAL B N 1
ATOM 3853 C CA . VAL B 1 76 ? 17.641 -36.969 -8.57 1 98.56 76 VAL B CA 1
ATOM 3854 C C . VAL B 1 76 ? 16.812 -37.375 -7.355 1 98.56 76 VAL B C 1
ATOM 3856 O O . VAL B 1 76 ? 17.328 -38.031 -6.449 1 98.56 76 VAL B O 1
ATOM 3859 N N . TRP B 1 77 ? 15.625 -37 -7.367 1 98.38 77 TRP B N 1
ATOM 3860 C CA . TRP B 1 77 ? 14.758 -37.25 -6.223 1 98.38 77 TRP B CA 1
ATOM 3861 C C . TRP B 1 77 ? 14.148 -38.656 -6.309 1 98.38 77 TRP B C 1
ATOM 3863 O O . TRP B 1 77 ? 14.234 -39.312 -7.344 1 98.38 77 TRP B O 1
ATOM 3873 N N . ASP B 1 78 ? 13.523 -39.094 -5.211 1 97.25 78 ASP B N 1
ATOM 3874 C CA . ASP B 1 78 ? 12.891 -40.406 -5.176 1 97.25 78 ASP B CA 1
ATOM 3875 C C . ASP B 1 78 ? 11.703 -40.469 -6.129 1 97.25 78 ASP B C 1
ATOM 3877 O O . ASP B 1 78 ? 11.289 -41.562 -6.539 1 97.25 78 ASP B O 1
ATOM 3881 N N . SER B 1 79 ? 11.156 -39.344 -6.582 1 95.44 79 SER B N 1
ATOM 3882 C CA . SER B 1 79 ? 10.109 -39.25 -7.598 1 95.44 79 SER B CA 1
ATOM 3883 C C . SER B 1 79 ? 10.688 -39.375 -9 1 95.44 79 SER B C 1
ATOM 3885 O O . SER B 1 79 ? 9.953 -39.375 -9.992 1 95.44 79 SER B O 1
ATOM 3887 N N . ASN B 1 80 ? 11.977 -39.406 -9.078 1 97.06 80 ASN B N 1
ATOM 3888 C CA . ASN B 1 80 ? 12.734 -39.5 -10.32 1 97.06 80 ASN B CA 1
ATOM 3889 C C . ASN B 1 80 ? 12.852 -38.156 -11.031 1 97.06 80 ASN B C 1
ATOM 3891 O O . ASN B 1 80 ? 13.352 -38.094 -12.156 1 97.06 80 ASN B O 1
ATOM 3895 N N . HIS B 1 81 ? 12.398 -37.125 -10.445 1 97.94 81 HIS B N 1
ATOM 3896 C CA . HIS B 1 81 ? 12.633 -35.781 -10.977 1 97.94 81 HIS B CA 1
ATOM 3897 C C . HIS B 1 81 ? 14.078 -35.344 -10.758 1 97.94 81 HIS B C 1
ATOM 3899 O O . HIS B 1 81 ? 14.656 -35.594 -9.695 1 97.94 81 HIS B O 1
ATOM 3905 N N . LYS B 1 82 ? 14.617 -34.719 -11.719 1 98.25 82 LYS B N 1
ATOM 3906 C CA . LYS B 1 82 ? 15.992 -34.219 -11.648 1 98.25 82 LYS B CA 1
ATOM 3907 C C . LYS B 1 82 ? 16.031 -32.719 -11.469 1 98.25 82 LYS B C 1
ATOM 3909 O O . LYS B 1 82 ? 15.391 -31.984 -12.227 1 98.25 82 LYS B O 1
ATOM 3914 N N . SER B 1 83 ? 16.672 -32.281 -10.43 1 98.31 83 SER B N 1
ATOM 3915 C CA . SER B 1 83 ? 16.891 -30.859 -10.172 1 98.31 83 SER B CA 1
ATOM 3916 C C . SER B 1 83 ? 18.375 -30.5 -10.266 1 98.31 83 SER B C 1
ATOM 3918 O O . SER B 1 83 ? 19.234 -31.312 -9.93 1 98.31 83 SER B O 1
ATOM 3920 N N . GLN B 1 84 ? 18.641 -29.344 -10.742 1 98.06 84 GLN B N 1
ATOM 3921 C CA . GLN B 1 84 ? 20 -28.812 -10.82 1 98.06 84 GLN B CA 1
ATOM 3922 C C . GLN B 1 84 ? 20.094 -27.422 -10.219 1 98.06 84 GLN B C 1
ATOM 3924 O O . GLN B 1 84 ? 19.219 -26.578 -10.453 1 98.06 84 GLN B O 1
ATOM 3929 N N . TYR B 1 85 ? 21.125 -27.219 -9.414 1 97.56 85 TYR B N 1
ATOM 3930 C CA . TYR B 1 85 ? 21.312 -25.922 -8.758 1 97.56 85 TYR B CA 1
ATOM 3931 C C . TYR B 1 85 ? 22.734 -25.406 -8.961 1 97.56 85 TYR B C 1
ATOM 3933 O O . TYR B 1 85 ? 23.703 -26.172 -8.875 1 97.56 85 TYR B O 1
ATOM 3941 N N . ASP B 1 86 ? 22.812 -24.141 -9.227 1 96 86 ASP B N 1
ATOM 3942 C CA . ASP B 1 86 ? 24.109 -23.469 -9.32 1 96 86 ASP B CA 1
ATOM 3943 C C . ASP B 1 86 ? 24.656 -23.156 -7.934 1 96 86 ASP B C 1
ATOM 3945 O O . ASP B 1 86 ? 23.906 -22.734 -7.043 1 96 86 ASP B O 1
ATOM 3949 N N . ALA B 1 87 ? 26 -23.281 -7.852 1 94.81 87 ALA B N 1
ATOM 3950 C CA . ALA B 1 87 ? 26.672 -23 -6.578 1 94.81 87 ALA B CA 1
ATOM 3951 C C . ALA B 1 87 ? 26.422 -21.562 -6.125 1 94.81 87 ALA B C 1
ATOM 3953 O O . ALA B 1 87 ? 26.172 -21.312 -4.945 1 94.81 87 ALA B O 1
ATOM 3954 N N . HIS B 1 88 ? 26.469 -20.688 -7.043 1 93.06 88 HIS B N 1
ATOM 3955 C CA . HIS B 1 88 ? 26.266 -19.281 -6.719 1 93.06 88 HIS B CA 1
ATOM 3956 C C . HIS B 1 88 ? 24.859 -19.047 -6.16 1 93.06 88 HIS B C 1
ATOM 3958 O O . HIS B 1 88 ? 24.703 -18.375 -5.145 1 93.06 88 HIS B O 1
ATOM 3964 N N . TRP B 1 89 ? 23.875 -19.625 -6.762 1 95.19 89 TRP B N 1
ATOM 3965 C CA . TRP B 1 89 ? 22.5 -19.484 -6.316 1 95.19 89 TRP B CA 1
ATOM 3966 C C . TRP B 1 89 ? 22.312 -20.094 -4.926 1 95.19 89 TRP B C 1
ATOM 3968 O O . TRP B 1 89 ? 21.688 -19.484 -4.059 1 95.19 89 TRP B O 1
ATOM 3978 N N . LEU B 1 90 ? 22.891 -21.266 -4.723 1 95.88 90 LEU B N 1
ATOM 3979 C CA . LEU B 1 90 ? 22.781 -21.922 -3.428 1 95.88 90 LEU B CA 1
ATOM 3980 C C . LEU B 1 90 ? 23.422 -21.094 -2.33 1 95.88 90 LEU B C 1
ATOM 3982 O O . LEU B 1 90 ? 22.891 -21 -1.22 1 95.88 90 LEU B O 1
ATOM 3986 N N . ARG B 1 91 ? 24.469 -20.453 -2.652 1 93.38 91 ARG B N 1
ATOM 3987 C CA . ARG B 1 91 ? 25.156 -19.625 -1.667 1 93.38 91 ARG B CA 1
ATOM 3988 C C . ARG B 1 91 ? 24.344 -18.391 -1.311 1 93.38 91 ARG B C 1
ATOM 3990 O O . ARG B 1 91 ? 24.172 -18.078 -0.132 1 93.38 91 ARG B O 1
ATOM 3997 N N . ILE B 1 92 ? 23.828 -17.734 -2.303 1 93.31 92 ILE B N 1
ATOM 3998 C CA . ILE B 1 92 ? 23.094 -16.5 -2.111 1 93.31 92 ILE B CA 1
ATOM 3999 C C . ILE B 1 92 ? 21.812 -16.766 -1.315 1 93.31 92 ILE B C 1
ATOM 4001 O O . ILE B 1 92 ? 21.375 -15.938 -0.514 1 93.31 92 ILE B O 1
ATOM 4005 N N . HIS B 1 93 ? 21.281 -17.984 -1.423 1 96.06 93 HIS B N 1
ATOM 4006 C CA . HIS B 1 93 ? 20 -18.281 -0.804 1 96.06 93 HIS B CA 1
ATOM 4007 C C . HIS B 1 93 ? 20.156 -19.234 0.368 1 96.06 93 HIS B C 1
ATOM 4009 O O . HIS B 1 93 ? 19.188 -19.844 0.827 1 96.06 93 HIS B O 1
ATOM 4015 N N . SER B 1 94 ? 21.438 -19.422 0.839 1 95.69 94 SER B N 1
ATOM 4016 C CA . SER B 1 94 ? 21.656 -20.234 2.033 1 95.69 94 SER B CA 1
ATOM 4017 C C . SER B 1 94 ? 20.984 -19.609 3.254 1 95.69 94 SER B C 1
ATOM 4019 O O . SER B 1 94 ? 21.125 -18.406 3.492 1 95.69 94 SER B O 1
ATOM 4021 N N . TYR B 1 95 ? 20.188 -20.453 3.99 1 95.75 95 TYR B N 1
ATOM 4022 C CA . TYR B 1 95 ? 19.453 -19.906 5.129 1 95.75 95 TYR B CA 1
ATOM 4023 C C . TYR B 1 95 ? 19.812 -20.656 6.41 1 95.75 95 TYR B C 1
ATOM 4025 O O . TYR B 1 95 ? 19.391 -20.266 7.5 1 95.75 95 TYR B O 1
ATOM 4033 N N . GLU B 1 96 ? 20.641 -21.688 6.273 1 94.88 96 GLU B N 1
ATOM 4034 C CA . GLU B 1 96 ? 21.078 -22.453 7.434 1 94.88 96 GLU B CA 1
ATOM 4035 C C . GLU B 1 96 ? 22.531 -22.906 7.277 1 94.88 96 GLU B C 1
ATOM 4037 O O . GLU B 1 96 ? 22.797 -24.031 6.844 1 94.88 96 GLU B O 1
ATOM 4042 N N . PRO B 1 97 ? 23.5 -22.188 7.598 1 93.88 97 PRO B N 1
ATOM 4043 C CA . PRO B 1 97 ? 23.312 -20.797 8.023 1 93.88 97 PRO B CA 1
ATOM 4044 C C . PRO B 1 97 ? 23.188 -19.828 6.848 1 93.88 97 PRO B C 1
ATOM 4046 O O . PRO B 1 97 ? 23.375 -20.219 5.695 1 93.88 97 PRO B O 1
ATOM 4049 N N . ARG B 1 98 ? 22.781 -18.609 7.09 1 92.75 98 ARG B N 1
ATOM 4050 C CA . ARG B 1 98 ? 22.891 -17.547 6.09 1 92.75 98 ARG B CA 1
ATOM 4051 C C . ARG B 1 98 ? 24.344 -17.219 5.793 1 92.75 98 ARG B C 1
ATOM 4053 O O . ARG B 1 98 ? 25.094 -16.828 6.691 1 92.75 98 ARG B O 1
ATOM 4060 N N . LEU B 1 99 ? 24.688 -17.375 4.59 1 91.38 99 LEU B N 1
ATOM 4061 C CA . LEU B 1 99 ? 26.078 -17.141 4.219 1 91.38 99 LEU B CA 1
ATOM 4062 C C . LEU B 1 99 ? 26.281 -15.711 3.746 1 91.38 99 LEU B C 1
ATOM 4064 O O . LEU B 1 99 ? 27.359 -15.133 3.951 1 91.38 99 LEU B O 1
ATOM 4068 N N . ILE B 1 100 ? 25.297 -15.227 3.092 1 89.69 100 ILE B N 1
ATOM 4069 C CA . ILE B 1 100 ? 25.328 -13.859 2.57 1 89.69 100 ILE B CA 1
ATOM 4070 C C . ILE B 1 100 ? 24.297 -13 3.289 1 89.69 100 ILE B C 1
ATOM 4072 O O . ILE B 1 100 ? 23.094 -13.297 3.24 1 89.69 100 ILE B O 1
ATOM 4076 N N . PRO B 1 101 ? 24.781 -11.984 3.902 1 87.75 101 PRO B N 1
ATOM 4077 C CA . PRO B 1 101 ? 23.812 -11.094 4.547 1 87.75 101 PRO B CA 1
ATOM 4078 C C . PRO B 1 101 ? 22.766 -10.555 3.576 1 87.75 101 PRO B C 1
ATOM 4080 O O . PRO B 1 101 ? 23.062 -10.328 2.402 1 87.75 101 PRO B O 1
ATOM 4083 N N . MET B 1 102 ? 21.547 -10.359 4.047 1 84.31 102 MET B N 1
ATOM 4084 C CA . MET B 1 102 ? 20.422 -9.93 3.219 1 84.31 102 MET B CA 1
ATOM 4085 C C . MET B 1 102 ? 20.781 -8.672 2.428 1 84.31 102 MET B C 1
ATOM 4087 O O . MET B 1 102 ? 20.422 -8.555 1.256 1 84.31 102 MET B O 1
ATOM 4091 N N . GLU B 1 103 ? 21.5 -7.75 3.029 1 81.38 103 GLU B N 1
ATOM 4092 C CA . GLU B 1 103 ? 21.875 -6.484 2.398 1 81.38 103 GLU B CA 1
ATOM 4093 C C . GLU B 1 103 ? 22.859 -6.703 1.256 1 81.38 103 GLU B C 1
ATOM 4095 O O . GLU B 1 103 ? 23.047 -5.824 0.41 1 81.38 103 GLU B O 1
ATOM 4100 N N . ASP B 1 104 ? 23.484 -7.863 1.24 1 88.19 104 ASP B N 1
ATOM 4101 C CA . ASP B 1 104 ? 24.5 -8.148 0.236 1 88.19 104 ASP B CA 1
ATOM 4102 C C . ASP B 1 104 ? 23.969 -9.086 -0.842 1 88.19 104 ASP B C 1
ATOM 4104 O O . ASP B 1 104 ? 24.656 -9.367 -1.827 1 88.19 104 ASP B O 1
ATOM 4108 N N . LYS B 1 105 ? 22.797 -9.516 -0.599 1 91.06 105 LYS B N 1
ATOM 4109 C CA . LYS B 1 105 ? 22.203 -10.422 -1.571 1 91.06 105 LYS B CA 1
ATOM 4110 C C . LYS B 1 105 ? 22.062 -9.758 -2.938 1 91.06 105 LYS B C 1
ATOM 4112 O O . LYS B 1 105 ? 22.25 -10.406 -3.971 1 91.06 105 LYS B O 1
ATOM 4117 N N . LEU B 1 106 ? 21.688 -8.523 -2.877 1 94 106 LEU B N 1
ATOM 4118 C CA . LEU B 1 106 ? 21.625 -7.73 -4.098 1 94 106 LEU B CA 1
ATOM 4119 C C . LEU B 1 106 ? 23 -7.164 -4.441 1 94 106 LEU B C 1
ATOM 4121 O O . LEU B 1 106 ? 23.391 -6.105 -3.934 1 94 106 LEU B O 1
ATOM 4125 N N . SER B 1 107 ? 23.625 -7.828 -5.352 1 93.88 107 SER B N 1
ATOM 4126 C CA . SER B 1 107 ? 25.016 -7.5 -5.66 1 93.88 107 SER B CA 1
ATOM 4127 C C . SER B 1 107 ? 25.156 -6.039 -6.074 1 93.88 107 SER B C 1
ATOM 4129 O O . SER B 1 107 ? 24.406 -5.551 -6.918 1 93.88 107 SER B O 1
ATOM 4131 N N . GLY B 1 108 ? 26.047 -5.363 -5.406 1 94.56 108 GLY B N 1
ATOM 4132 C CA . GLY B 1 108 ? 26.359 -3.982 -5.742 1 94.56 108 GLY B CA 1
ATOM 4133 C C . GLY B 1 108 ? 25.516 -2.975 -4.984 1 94.56 108 GLY B C 1
ATOM 4134 O O . GLY B 1 108 ? 25.828 -1.783 -4.969 1 94.56 108 GLY B O 1
ATOM 4135 N N . ALA B 1 109 ? 24.453 -3.398 -4.383 1 94.44 109 ALA B N 1
ATOM 4136 C CA . ALA B 1 109 ? 23.5 -2.482 -3.742 1 94.44 109 ALA B CA 1
A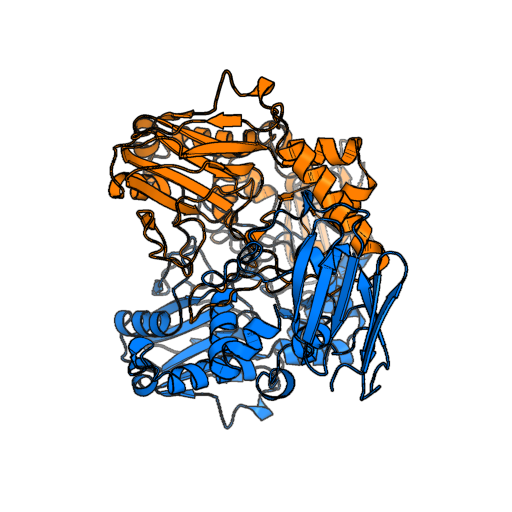TOM 4137 C C . ALA B 1 109 ? 24.172 -1.697 -2.621 1 94.44 109 ALA B C 1
ATOM 4139 O O . ALA B 1 109 ? 23.984 -0.486 -2.496 1 94.44 109 ALA B O 1
ATOM 4140 N N . LYS B 1 110 ? 25 -2.324 -1.837 1 92.44 110 LYS B N 1
ATOM 4141 C CA . LYS B 1 110 ? 25.641 -1.719 -0.672 1 92.44 110 LYS B CA 1
ATOM 4142 C C . LYS B 1 110 ? 26.547 -0.558 -1.082 1 92.44 110 LYS B C 1
ATOM 4144 O O . LYS B 1 110 ? 26.719 0.392 -0.318 1 92.44 110 LYS B O 1
ATOM 4149 N N . THR B 1 111 ? 27.016 -0.63 -2.279 1 94.56 111 THR B N 1
ATOM 4150 C CA . THR B 1 111 ? 27.953 0.395 -2.721 1 94.56 111 THR B CA 1
ATOM 4151 C C . THR B 1 111 ? 27.266 1.393 -3.65 1 94.56 111 THR B C 1
ATOM 4153 O O . THR B 1 111 ? 27.484 2.602 -3.535 1 94.56 111 THR B O 1
ATOM 4156 N N . LYS B 1 112 ? 26.406 0.884 -4.469 1 96.25 112 LYS B N 1
ATOM 4157 C CA . LYS B 1 112 ? 25.875 1.737 -5.527 1 96.25 112 LYS B CA 1
ATOM 4158 C C . LYS B 1 112 ? 24.562 2.385 -5.102 1 96.25 112 LYS B C 1
ATOM 4160 O O . LYS B 1 112 ? 24.172 3.42 -5.645 1 96.25 112 LYS B O 1
ATOM 4165 N N . LEU B 1 113 ? 23.828 1.797 -4.227 1 96.69 113 LEU B N 1
ATOM 4166 C CA . LEU B 1 113 ? 22.516 2.305 -3.838 1 96.69 113 LEU B CA 1
ATOM 4167 C C . LEU B 1 113 ? 22.562 2.891 -2.432 1 96.69 113 LEU B C 1
ATOM 4169 O O . LEU B 1 113 ? 21.562 2.814 -1.697 1 96.69 113 LEU B O 1
ATOM 4173 N N . VAL B 1 114 ? 23.625 3.457 -2.062 1 95.75 114 VAL B N 1
ATOM 4174 C CA . VAL B 1 114 ? 23.75 4.078 -0.748 1 95.75 114 VAL B CA 1
ATOM 4175 C C . VAL B 1 114 ? 23.031 5.426 -0.74 1 95.75 114 VAL B C 1
ATOM 4177 O O . VAL B 1 114 ? 23.266 6.262 -1.614 1 95.75 114 VAL B O 1
ATOM 4180 N N . GLN B 1 115 ? 22.141 5.57 0.182 1 97.69 115 GLN B N 1
ATOM 4181 C CA . GLN B 1 115 ? 21.5 6.867 0.359 1 97.69 115 GLN B CA 1
ATOM 4182 C C . GLN B 1 115 ? 22.422 7.84 1.098 1 97.69 115 GLN B C 1
ATOM 4184 O O . GLN B 1 115 ? 23.031 7.477 2.104 1 97.69 115 GLN B O 1
ATOM 4189 N N . LYS B 1 116 ? 22.516 9 0.594 1 98.38 116 LYS B N 1
ATOM 4190 C CA . LYS B 1 116 ? 23.312 10.062 1.206 1 98.38 116 LYS B CA 1
ATOM 4191 C C . LYS B 1 116 ? 22.438 11.055 1.95 1 98.38 116 LYS B C 1
ATOM 4193 O O . LYS B 1 116 ? 21.938 12.023 1.359 1 98.38 116 LYS B O 1
ATOM 4198 N N . LEU B 1 117 ? 22.297 10.797 3.215 1 98.75 117 LEU B N 1
ATOM 4199 C CA . LEU B 1 117 ? 21.484 11.68 4.039 1 98.75 117 LEU B CA 1
ATOM 4200 C C . LEU B 1 117 ? 22.156 13.031 4.234 1 98.75 117 LEU B C 1
ATOM 4202 O O . LEU B 1 117 ? 23.391 13.117 4.254 1 98.75 117 LEU B O 1
ATOM 4206 N N . TRP B 1 118 ? 21.375 14.086 4.434 1 98.88 118 TRP B N 1
ATOM 4207 C CA . TRP B 1 118 ? 22 15.398 4.41 1 98.88 118 TRP B CA 1
ATOM 4208 C C . TRP B 1 118 ? 21.281 16.375 5.336 1 98.88 118 TRP B C 1
ATOM 4210 O O . TRP B 1 118 ? 20.094 16.188 5.629 1 98.88 118 TRP B O 1
ATOM 4220 N N . GLN B 1 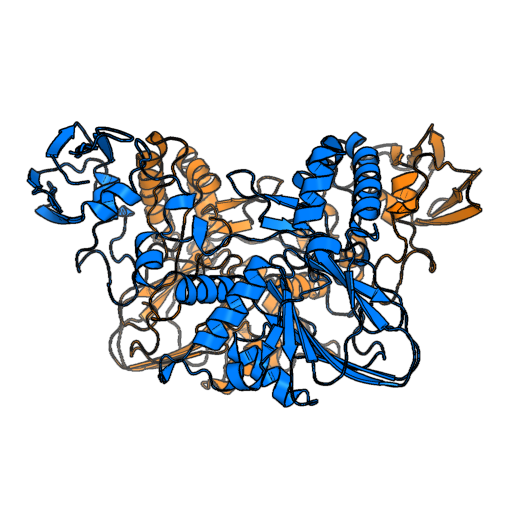119 ? 21.984 17.266 5.875 1 98.81 119 GLN B N 1
ATOM 4221 C CA . GLN B 1 119 ? 21.516 18.562 6.359 1 98.81 119 GLN B CA 1
ATOM 4222 C C . GLN B 1 119 ? 21.797 19.656 5.34 1 98.81 119 GLN B C 1
ATOM 4224 O O . GLN B 1 119 ? 22.438 19.422 4.312 1 98.81 119 GLN B O 1
ATOM 4229 N N . VAL B 1 120 ? 21.344 20.812 5.652 1 98.75 120 VAL B N 1
ATOM 4230 C CA . VAL B 1 120 ? 21.391 21.906 4.68 1 98.75 120 VAL B CA 1
ATOM 4231 C C . VAL B 1 120 ? 22.828 22.141 4.242 1 98.75 120 VAL B C 1
ATOM 4233 O O . VAL B 1 120 ? 23.125 22.234 3.047 1 98.75 120 VAL B O 1
ATOM 4236 N N . GLY B 1 121 ? 23.766 22.188 5.137 1 98.44 121 GLY B N 1
ATOM 4237 C CA . GLY B 1 121 ? 25.156 22.469 4.836 1 98.44 121 GLY B CA 1
ATOM 4238 C C . GLY B 1 121 ? 25.812 21.438 3.941 1 98.44 121 GLY B C 1
ATOM 4239 O O . GLY B 1 121 ? 26.781 21.719 3.248 1 98.44 121 GLY B O 1
ATOM 4240 N N . ASP B 1 122 ? 25.297 20.234 3.891 1 98.31 122 ASP B N 1
ATOM 4241 C CA . ASP B 1 122 ? 25.875 19.141 3.121 1 98.31 122 ASP B CA 1
ATOM 4242 C C . ASP B 1 122 ? 25.516 19.25 1.642 1 98.31 122 ASP B C 1
ATOM 4244 O O . ASP B 1 122 ? 26.219 18.719 0.782 1 98.31 122 ASP B O 1
ATOM 4248 N N . ILE B 1 123 ? 24.375 19.953 1.335 1 98.06 123 ILE B N 1
ATOM 4249 C CA . ILE B 1 123 ? 23.812 19.75 -0 1 98.06 123 ILE B CA 1
ATOM 4250 C C . ILE B 1 123 ? 23.578 21.094 -0.675 1 98.06 123 ILE B C 1
ATOM 4252 O O . ILE B 1 123 ? 23.469 21.172 -1.901 1 98.06 123 ILE B O 1
ATOM 4256 N N . GLU B 1 124 ? 23.484 22.188 0.084 1 97.19 124 GLU B N 1
ATOM 4257 C CA . GLU B 1 124 ? 22.984 23.469 -0.399 1 97.19 124 GLU B CA 1
ATOM 4258 C C . GLU B 1 124 ? 23.859 24.016 -1.522 1 97.19 124 GLU B C 1
ATOM 4260 O O . GLU B 1 124 ? 23.391 24.734 -2.393 1 97.19 124 GLU B O 1
ATOM 4265 N N . MET B 1 125 ? 25.172 23.672 -1.514 1 96.94 125 MET B N 1
ATOM 4266 C CA . MET B 1 125 ? 26.094 24.234 -2.494 1 96.94 125 MET B CA 1
ATOM 4267 C C . MET B 1 125 ? 26.141 23.391 -3.756 1 96.94 125 MET B C 1
ATOM 4269 O O . MET B 1 125 ? 26.703 23.797 -4.77 1 96.94 125 MET B O 1
ATOM 4273 N N . ASP B 1 126 ? 25.547 22.266 -3.709 1 97.12 126 ASP B N 1
ATOM 4274 C CA . ASP B 1 126 ? 25.578 21.344 -4.836 1 97.12 126 ASP B CA 1
ATOM 4275 C C . ASP B 1 126 ? 24.328 20.484 -4.879 1 97.12 126 ASP B C 1
ATOM 4277 O O . ASP B 1 126 ? 24.391 19.281 -4.629 1 97.12 126 ASP B O 1
ATOM 4281 N N . LEU B 1 127 ? 23.297 21.109 -5.316 1 98.25 127 LEU B N 1
ATOM 4282 C CA . LEU B 1 127 ? 22.016 20.406 -5.406 1 98.25 127 LEU B CA 1
ATOM 4283 C C . LEU B 1 127 ? 22.031 19.406 -6.57 1 98.25 127 LEU B C 1
ATOM 4285 O O . LEU B 1 127 ? 22.594 19.703 -7.629 1 98.25 127 LEU B O 1
ATOM 4289 N N . PRO B 1 128 ? 21.469 18.234 -6.406 1 98.69 128 PRO B N 1
ATOM 4290 C CA . PRO B 1 128 ? 21.422 17.297 -7.531 1 98.69 128 PRO B CA 1
ATOM 4291 C C . PRO B 1 128 ? 20.547 17.797 -8.68 1 98.69 128 PRO B C 1
ATOM 4293 O O . PRO B 1 128 ? 19.438 18.297 -8.445 1 98.69 128 PRO B O 1
ATOM 4296 N N . HIS B 1 129 ? 20.969 17.672 -9.875 1 98.19 129 HIS B N 1
ATOM 4297 C CA . HIS B 1 129 ? 20.203 18.125 -11.031 1 98.19 129 HIS B CA 1
ATOM 4298 C C . HIS B 1 129 ? 20.516 17.266 -12.258 1 98.19 129 HIS B C 1
ATOM 4300 O O . HIS B 1 129 ? 21.578 16.641 -12.328 1 98.19 129 HIS B O 1
ATOM 4306 N N . VAL B 1 130 ? 19.641 17.141 -13.102 1 98.5 130 VAL B N 1
ATOM 4307 C CA . VAL B 1 130 ? 19.797 16.562 -14.43 1 98.5 130 VAL B CA 1
ATOM 4308 C C . VAL B 1 130 ? 19.234 17.516 -15.484 1 98.5 130 VAL B C 1
ATOM 4310 O O . VAL B 1 130 ? 18.609 18.516 -15.156 1 98.5 130 VAL B O 1
ATOM 4313 N N . ASP B 1 131 ? 19.594 17.188 -16.719 1 98.31 131 ASP B N 1
ATOM 4314 C CA . ASP B 1 131 ? 19.156 18.031 -17.828 1 98.31 131 ASP B CA 1
ATOM 4315 C C . ASP B 1 131 ? 17.969 17.391 -18.562 1 98.31 131 ASP B C 1
ATOM 4317 O O . ASP B 1 131 ? 18.031 16.219 -18.938 1 98.31 131 ASP B O 1
ATOM 4321 N N . TYR B 1 132 ? 16.906 18.188 -18.75 1 98.38 132 TYR B N 1
ATOM 4322 C CA . TYR B 1 132 ? 15.688 17.75 -19.406 1 98.38 132 TYR B CA 1
ATOM 4323 C C . TYR B 1 132 ? 15.992 17.125 -20.766 1 98.38 132 TYR B C 1
ATOM 4325 O O . TYR B 1 132 ? 15.5 16.031 -21.094 1 98.38 132 TYR B O 1
ATOM 4333 N N . ASN B 1 133 ? 16.781 17.75 -21.531 1 97.62 133 ASN B N 1
ATOM 4334 C CA . ASN B 1 133 ? 17.062 17.281 -22.891 1 97.62 133 ASN B CA 1
ATOM 4335 C C . ASN B 1 133 ? 17.766 15.93 -22.891 1 97.62 133 ASN B C 1
ATOM 4337 O O . ASN B 1 133 ? 17.438 15.055 -23.703 1 97.62 133 ASN B O 1
ATOM 4341 N N . SER B 1 134 ? 18.656 15.773 -22 1 97.12 134 SER B N 1
ATOM 4342 C CA . SER B 1 134 ? 19.344 14.492 -21.891 1 97.12 134 SER B CA 1
ATOM 4343 C C . SER B 1 134 ? 18.391 13.383 -21.484 1 97.12 134 SER B C 1
ATOM 4345 O O . SER B 1 134 ? 18.438 12.281 -22.031 1 97.12 134 SER B O 1
ATOM 4347 N N . VAL B 1 135 ? 17.531 13.703 -20.594 1 97.5 135 VAL B N 1
ATOM 4348 C CA . VAL B 1 135 ? 16.562 12.734 -20.078 1 97.5 135 VAL B CA 1
ATOM 4349 C C . VAL B 1 135 ? 15.602 12.336 -21.203 1 97.5 135 VAL B C 1
ATOM 4351 O O . VAL B 1 135 ? 15.336 11.148 -21.406 1 97.5 135 VAL B O 1
ATOM 4354 N N . MET B 1 136 ? 15.117 13.297 -21.953 1 96.88 136 MET B N 1
ATOM 4355 C CA . MET B 1 136 ? 14.102 13.055 -22.969 1 96.88 136 MET B CA 1
ATOM 4356 C C . MET B 1 136 ? 14.688 12.312 -24.156 1 96.88 136 MET B C 1
ATOM 4358 O O . MET B 1 136 ? 13.961 11.703 -24.938 1 96.88 136 MET B O 1
ATOM 4362 N N . GLN B 1 137 ? 15.984 12.328 -24.297 1 94.56 137 GLN B N 1
ATOM 4363 C CA . GLN B 1 137 ? 16.656 11.625 -25.391 1 94.56 137 GLN B CA 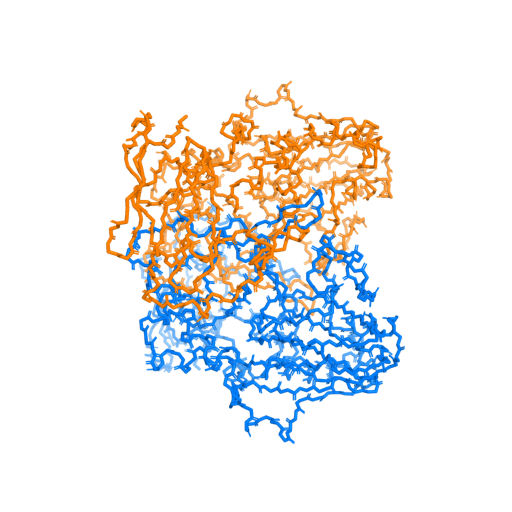1
ATOM 4364 C C . GLN B 1 137 ? 16.875 10.156 -25.031 1 94.56 137 GLN B C 1
ATOM 4366 O O . GLN B 1 137 ? 17.234 9.352 -25.891 1 94.56 137 GLN B O 1
ATOM 4371 N N . SER B 1 138 ? 16.641 9.93 -23.812 1 90.19 138 SER B N 1
ATOM 4372 C CA . SER B 1 138 ? 16.797 8.547 -23.375 1 90.19 138 SER B CA 1
ATOM 4373 C C . SER B 1 138 ? 15.758 7.641 -24.031 1 90.19 138 SER B C 1
ATOM 4375 O O . SER B 1 138 ? 14.625 8.062 -24.266 1 90.19 138 SER B O 1
ATOM 4377 N N . SER B 1 139 ? 16.172 6.453 -24.375 1 84.38 139 SER B N 1
ATOM 4378 C CA . SER B 1 139 ? 15.266 5.516 -25.031 1 84.38 139 SER B CA 1
ATOM 4379 C C . SER B 1 139 ? 15.539 4.082 -24.594 1 84.38 139 SER B C 1
ATOM 4381 O O . SER B 1 139 ? 16.672 3.625 -24.625 1 84.38 139 SER B O 1
ATOM 4383 N N . VAL B 1 140 ? 14.539 3.371 -24.188 1 75.38 140 VAL B N 1
ATOM 4384 C CA . VAL B 1 140 ? 14.625 1.953 -23.844 1 75.38 140 VAL B CA 1
ATOM 4385 C C . VAL B 1 140 ? 14.953 1.145 -25.094 1 75.38 140 VAL B C 1
ATOM 4387 O O . VAL B 1 140 ? 15.75 0.205 -25.047 1 75.38 140 VAL B O 1
ATOM 4390 N N . LYS B 1 141 ? 14.469 1.547 -26.188 1 73.19 141 LYS B N 1
ATOM 4391 C CA . LYS B 1 141 ? 14.617 0.841 -27.453 1 73.19 141 LYS B CA 1
ATOM 4392 C C . LYS B 1 141 ? 16.078 0.829 -27.906 1 73.19 141 LYS B C 1
ATOM 4394 O O . LYS B 1 141 ? 16.578 -0.192 -28.391 1 73.19 141 LYS B O 1
ATOM 4399 N N . SER B 1 142 ? 16.766 1.904 -27.609 1 74.81 142 SER B N 1
ATOM 4400 C CA . SER B 1 142 ? 18.156 2.018 -28.047 1 74.81 142 SER B CA 1
ATOM 4401 C C . SER B 1 142 ? 19.109 1.664 -26.906 1 74.81 142 SER B C 1
ATOM 4403 O O . SER B 1 142 ? 20.328 1.722 -27.094 1 74.81 142 SER B O 1
ATOM 4405 N N . ASP B 1 143 ? 18.547 1.325 -25.797 1 77.12 143 ASP B N 1
ATOM 4406 C CA . ASP B 1 143 ? 19.328 1.002 -24.594 1 77.12 143 ASP B CA 1
ATOM 4407 C C . ASP B 1 143 ? 20.203 2.178 -24.188 1 77.12 143 ASP B C 1
ATOM 4409 O O . ASP B 1 143 ? 21.344 1.985 -23.75 1 77.12 143 ASP B O 1
ATOM 4413 N N . ASN B 1 144 ? 19.797 3.303 -24.547 1 86.19 144 ASN B N 1
ATOM 4414 C CA . ASN B 1 144 ? 20.453 4.523 -24.094 1 86.19 144 ASN B CA 1
ATOM 4415 C C . ASN B 1 144 ? 19.688 5.18 -22.938 1 86.19 144 ASN B C 1
ATOM 4417 O O . ASN B 1 144 ? 18.922 6.113 -23.156 1 86.19 144 ASN B O 1
ATOM 4421 N N . GLU B 1 145 ? 20 4.648 -21.703 1 93.94 145 GLU B N 1
ATOM 4422 C CA . GLU B 1 145 ? 19.219 5.121 -20.578 1 93.94 145 GLU B CA 1
ATOM 4423 C C . GLU B 1 145 ? 20.109 5.695 -19.484 1 93.94 145 GLU B C 1
ATOM 4425 O O . GLU B 1 145 ? 19.734 5.719 -18.297 1 93.94 145 GLU B O 1
ATOM 4430 N N . ASP B 1 146 ? 21.266 6.18 -19.875 1 95.56 146 ASP B N 1
ATOM 4431 C CA . ASP B 1 146 ? 22.234 6.672 -18.906 1 95.56 146 ASP B CA 1
ATOM 4432 C C . ASP B 1 146 ? 21.688 7.883 -18.156 1 95.56 146 ASP B C 1
ATOM 4434 O O . ASP B 1 146 ? 21.891 8 -16.938 1 95.56 146 ASP B O 1
ATOM 4438 N N . ALA B 1 147 ? 21.062 8.75 -18.906 1 96.69 147 ALA B N 1
ATOM 4439 C CA . ALA B 1 147 ? 20.531 9.953 -18.266 1 96.69 147 ALA B CA 1
ATOM 4440 C C . ALA B 1 147 ? 19.438 9.602 -17.266 1 96.69 147 ALA B C 1
ATOM 4442 O O . ALA B 1 147 ? 19.344 10.219 -16.203 1 96.69 147 ALA B O 1
ATOM 4443 N N . ILE B 1 148 ? 18.672 8.664 -17.609 1 97.19 148 ILE B N 1
ATOM 4444 C CA . ILE B 1 148 ? 17.609 8.227 -16.719 1 97.19 148 ILE B CA 1
ATOM 4445 C C . ILE B 1 148 ? 18.203 7.535 -15.5 1 97.19 148 ILE B C 1
ATOM 4447 O O . ILE B 1 148 ? 17.75 7.73 -14.367 1 97.19 148 ILE B O 1
ATOM 4451 N N . LYS B 1 149 ? 19.219 6.715 -15.734 1 97.5 149 LYS B N 1
ATOM 4452 C CA . LYS B 1 149 ? 19.938 6.066 -14.641 1 97.5 149 LYS B CA 1
ATOM 4453 C C . LYS B 1 149 ? 20.484 7.094 -13.656 1 97.5 149 LYS B C 1
ATOM 4455 O O . LYS B 1 149 ? 20.297 6.961 -12.445 1 97.5 149 LYS B O 1
ATOM 4460 N N . ASP B 1 150 ? 21.109 8.086 -14.195 1 98.25 150 ASP B N 1
ATOM 4461 C CA . ASP B 1 150 ? 21.656 9.156 -13.359 1 98.25 150 ASP B CA 1
ATOM 4462 C C . ASP B 1 150 ? 20.562 9.859 -12.57 1 98.25 150 ASP B C 1
ATOM 4464 O O . ASP B 1 150 ? 20.719 10.133 -11.383 1 98.25 150 ASP B O 1
ATOM 4468 N N . TRP B 1 151 ? 19.469 10.148 -13.25 1 98.62 151 TRP B N 1
ATOM 4469 C CA . TRP B 1 151 ? 18.312 10.805 -12.648 1 98.62 151 TRP B CA 1
ATOM 4470 C C . TRP B 1 151 ? 17.766 9.977 -11.492 1 98.62 151 TRP B C 1
ATOM 4472 O O . TRP B 1 151 ? 17.625 10.477 -10.375 1 98.62 151 TRP B O 1
ATOM 4482 N N . CYS B 1 152 ? 17.562 8.68 -11.703 1 98.56 152 CYS B N 1
ATOM 4483 C CA . CYS B 1 152 ? 17.031 7.766 -10.695 1 98.56 152 CYS B CA 1
ATOM 4484 C C . CYS B 1 152 ? 17.969 7.66 -9.508 1 98.56 152 CYS B C 1
ATOM 4486 O O . CYS B 1 152 ? 17.531 7.684 -8.352 1 98.56 152 CYS B O 1
ATOM 4488 N N . LEU B 1 153 ? 19.172 7.543 -9.812 1 98.62 153 LEU B N 1
ATOM 4489 C CA . LEU B 1 153 ? 20.156 7.371 -8.758 1 98.62 153 LEU B CA 1
ATOM 4490 C C . LEU B 1 153 ? 20.234 8.609 -7.867 1 98.62 153 LEU B C 1
ATOM 4492 O O . LEU B 1 153 ? 20.312 8.492 -6.645 1 98.62 153 LEU B O 1
ATOM 4496 N N . LYS B 1 154 ? 20.188 9.766 -8.445 1 98.81 154 LYS B N 1
ATOM 4497 C CA . LYS B 1 154 ? 20.25 11.008 -7.676 1 98.81 154 LYS B CA 1
ATOM 4498 C C . LYS B 1 154 ? 19 11.156 -6.797 1 98.81 154 LYS B C 1
ATOM 4500 O O . LYS B 1 154 ? 19.109 11.562 -5.637 1 98.81 154 LYS B O 1
ATOM 4505 N N . ILE B 1 155 ? 17.828 10.812 -7.352 1 98.88 155 ILE B N 1
ATOM 4506 C CA . ILE B 1 155 ? 16.609 10.836 -6.543 1 98.88 155 ILE B CA 1
ATOM 4507 C C . ILE B 1 155 ? 16.781 9.914 -5.34 1 98.88 155 ILE B C 1
ATOM 4509 O O . ILE B 1 155 ? 16.438 10.289 -4.211 1 98.88 155 ILE B O 1
ATOM 4513 N N . TRP B 1 156 ? 17.312 8.758 -5.59 1 98.81 156 TRP B N 1
ATOM 4514 C CA . TRP B 1 156 ? 17.453 7.754 -4.535 1 98.81 156 TRP B CA 1
ATOM 4515 C C . TRP B 1 156 ? 18.484 8.188 -3.506 1 98.81 156 TRP B C 1
ATOM 4517 O O . TRP B 1 156 ? 18.234 8.141 -2.301 1 98.81 156 TRP B O 1
ATOM 4527 N N . GLN B 1 157 ? 19.594 8.625 -3.939 1 98.62 157 GLN B N 1
ATOM 4528 C CA . GLN B 1 157 ? 20.719 8.93 -3.064 1 98.62 157 GLN B CA 1
ATOM 4529 C C . GLN B 1 157 ? 20.438 10.156 -2.205 1 98.62 157 GLN B C 1
ATOM 4531 O O . GLN B 1 157 ? 20.703 10.156 -1.002 1 98.62 157 GLN B O 1
ATOM 4536 N N . PHE B 1 158 ? 19.797 11.164 -2.795 1 98.81 158 PHE B N 1
ATOM 4537 C CA . PHE B 1 158 ? 19.688 12.43 -2.082 1 98.81 158 PHE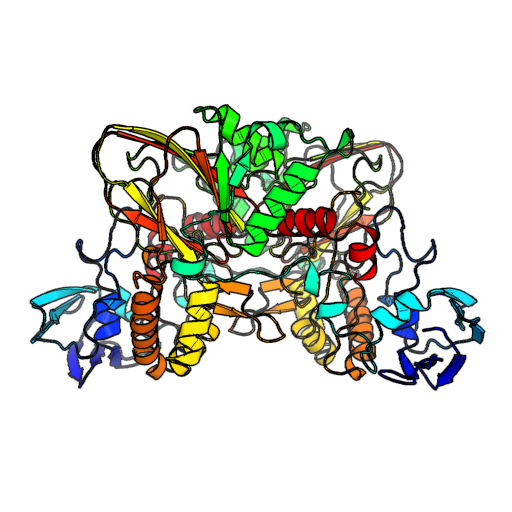 B CA 1
ATOM 4538 C C . PHE B 1 158 ? 18.234 12.688 -1.659 1 98.81 158 PHE B C 1
ATOM 4540 O O . PHE B 1 158 ? 17.969 13.562 -0.833 1 98.81 158 PHE B O 1
ATOM 4547 N N . GLY B 1 159 ? 17.328 11.945 -2.217 1 98.81 159 GLY B N 1
ATOM 4548 C CA . GLY B 1 159 ? 15.922 12.117 -1.885 1 98.81 159 GLY B CA 1
ATOM 4549 C C . GLY B 1 159 ? 15.203 13.094 -2.801 1 98.81 159 GLY B C 1
ATOM 4550 O O . GLY B 1 159 ? 13.977 13.234 -2.73 1 98.81 159 GLY B O 1
ATOM 4551 N N . PHE B 1 160 ? 15.93 13.812 -3.666 1 98.88 160 PHE B N 1
ATOM 4552 C CA . PHE B 1 160 ? 15.312 14.711 -4.633 1 98.88 160 PHE B CA 1
ATOM 4553 C C . PHE B 1 160 ? 16.266 15.016 -5.777 1 98.88 160 PHE B C 1
ATOM 4555 O O . PHE B 1 160 ? 17.453 14.672 -5.715 1 98.88 160 PHE B O 1
ATOM 4562 N N . CYS B 1 161 ? 15.734 15.586 -6.824 1 98.88 161 CYS B N 1
ATOM 4563 C CA . CYS B 1 161 ? 16.531 16 -7.973 1 98.88 161 CYS B CA 1
ATOM 4564 C C . CYS B 1 161 ? 15.828 17.125 -8.734 1 98.88 161 CYS B C 1
ATOM 4566 O O . CYS B 1 161 ? 14.609 17.094 -8.93 1 98.88 161 CYS B O 1
ATOM 4568 N N . LEU B 1 162 ? 16.594 18.109 -9.094 1 98.69 162 LEU B N 1
ATOM 4569 C CA . LEU B 1 162 ? 16.109 19.156 -9.977 1 98.69 162 LEU B CA 1
ATOM 4570 C C . LEU B 1 162 ? 16.281 18.766 -11.438 1 98.69 162 LEU B C 1
ATOM 4572 O O . LEU B 1 162 ? 17.219 18.047 -11.789 1 98.69 162 LEU B O 1
ATOM 4576 N N . ILE B 1 163 ? 15.383 19.125 -12.273 1 98.75 163 ILE B N 1
ATOM 4577 C CA . ILE B 1 163 ? 15.492 18.953 -13.719 1 98.75 163 ILE B CA 1
ATOM 4578 C C . ILE B 1 163 ? 15.516 20.328 -14.391 1 98.75 163 ILE B C 1
ATOM 4580 O O . ILE B 1 163 ? 14.531 21.062 -14.344 1 98.75 163 ILE B O 1
ATOM 4584 N N . ASP B 1 164 ? 16.578 20.609 -15.031 1 98 164 ASP B N 1
ATOM 4585 C CA . ASP B 1 164 ? 16.781 21.922 -15.641 1 98 164 ASP B CA 1
ATOM 4586 C C . ASP B 1 164 ? 16.312 21.922 -17.094 1 98 164 ASP B C 1
ATOM 4588 O O . ASP B 1 164 ? 16.219 20.875 -17.734 1 98 164 ASP B O 1
ATOM 4592 N N . ASN B 1 165 ? 15.961 23.109 -17.562 1 98.12 165 ASN B N 1
ATOM 4593 C CA . ASN B 1 165 ? 15.672 23.359 -18.969 1 98.12 165 ASN B CA 1
ATOM 4594 C C . ASN B 1 165 ? 14.398 22.656 -19.422 1 98.12 165 ASN B C 1
ATOM 4596 O O . ASN B 1 165 ? 14.32 22.156 -20.547 1 98.12 165 ASN B O 1
ATOM 4600 N N . VAL B 1 166 ? 13.492 22.578 -18.531 1 98.5 166 VAL B N 1
ATOM 4601 C CA . VAL B 1 166 ? 12.195 22.016 -18.875 1 98.5 166 VAL B CA 1
ATOM 4602 C C . VAL B 1 166 ? 11.336 23.062 -19.547 1 98.5 166 VAL B C 1
ATOM 4604 O O . VAL B 1 166 ? 11.195 24.188 -19.047 1 98.5 166 VAL B O 1
ATOM 4607 N N . PRO B 1 167 ? 10.773 22.734 -20.75 1 98.44 167 PRO B N 1
ATOM 4608 C CA . PRO B 1 167 ? 9.812 23.688 -21.297 1 98.44 167 PRO B CA 1
ATOM 4609 C C . PRO B 1 167 ? 8.695 24.031 -20.312 1 98.44 167 PRO B C 1
ATOM 4611 O O . PRO B 1 167 ? 8.219 23.141 -19.594 1 98.44 167 PRO B O 1
ATOM 4614 N N . VAL B 1 168 ? 8.227 25.281 -20.328 1 97.81 168 VAL B N 1
ATOM 4615 C CA . VAL B 1 168 ? 7.281 25.75 -19.312 1 97.81 168 VAL B CA 1
ATOM 4616 C C . VAL B 1 168 ? 5.855 25.438 -19.766 1 97.81 168 VAL B C 1
ATOM 4618 O O . VAL B 1 168 ? 5.043 26.359 -19.938 1 97.81 168 VAL B O 1
ATOM 4621 N N . THR B 1 169 ? 5.512 24.203 -19.922 1 97.44 169 THR B N 1
ATOM 4622 C CA . THR B 1 169 ? 4.184 23.734 -20.297 1 97.44 169 THR B CA 1
ATOM 4623 C C . THR B 1 169 ? 3.824 22.453 -19.562 1 97.44 169 THR B C 1
ATOM 4625 O O . THR B 1 169 ? 4.684 21.594 -19.328 1 97.44 169 THR B O 1
ATOM 4628 N N . PRO B 1 170 ? 2.586 22.328 -19.203 1 97.06 170 PRO B N 1
ATOM 4629 C CA . PRO B 1 170 ? 2.16 21.094 -18.547 1 97.06 170 PRO B CA 1
ATOM 4630 C C . PRO B 1 170 ? 2.391 19.844 -19.406 1 97.06 170 PRO B C 1
ATOM 4632 O O . PRO B 1 170 ? 2.723 18.781 -18.875 1 97.06 170 PRO B O 1
ATOM 4635 N N . GLU B 1 171 ? 2.207 19.984 -20.672 1 97.56 171 GLU B N 1
ATOM 4636 C CA . GLU B 1 171 ? 2.348 18.859 -21.594 1 97.56 171 GLU B CA 1
ATOM 4637 C C . GLU B 1 171 ? 3.764 18.297 -21.547 1 97.56 171 GLU B C 1
ATOM 4639 O O . GLU B 1 171 ? 3.951 17.078 -21.5 1 97.56 171 GLU B O 1
ATOM 4644 N N . ASP B 1 172 ? 4.723 19.172 -21.594 1 98 172 ASP B N 1
ATOM 4645 C CA . ASP B 1 172 ? 6.113 18.734 -21.562 1 98 172 ASP B CA 1
ATOM 4646 C C . ASP B 1 172 ? 6.461 18.125 -20.219 1 98 172 ASP B C 1
ATOM 4648 O O . ASP B 1 172 ? 7.223 17.156 -20.141 1 98 172 ASP B O 1
ATOM 4652 N N . THR B 1 173 ? 5.934 18.703 -19.172 1 98.25 173 THR B N 1
ATOM 4653 C CA . THR B 1 173 ? 6.156 18.156 -17.844 1 98.25 173 THR B CA 1
ATOM 4654 C C . THR B 1 173 ? 5.562 16.766 -17.703 1 98.25 173 THR B C 1
ATOM 4656 O O . THR B 1 173 ? 6.176 15.867 -17.125 1 98.25 173 THR B O 1
ATOM 4659 N N . GLU B 1 174 ? 4.367 16.625 -18.234 1 98.06 174 GLU B N 1
ATOM 4660 C CA . GLU B 1 174 ? 3.719 15.312 -18.203 1 98.06 174 GLU B CA 1
ATOM 4661 C C . GLU B 1 174 ? 4.559 14.266 -18.922 1 98.06 174 GLU B C 1
ATOM 4663 O O . GLU B 1 174 ? 4.742 13.156 -18.422 1 98.06 174 GLU B O 1
ATOM 4668 N N . LYS B 1 175 ? 5.078 14.617 -20.078 1 97.56 175 LYS B N 1
ATOM 4669 C CA . LYS B 1 175 ? 5.938 13.719 -20.844 1 97.56 175 LYS B CA 1
ATOM 4670 C C . LYS B 1 175 ? 7.195 13.359 -20.047 1 97.56 175 LYS B C 1
ATOM 4672 O O . LYS B 1 175 ? 7.684 12.227 -20.125 1 97.56 175 LYS B O 1
ATOM 4677 N N . LEU B 1 176 ? 7.711 14.352 -19.391 1 98.06 176 LEU B N 1
ATOM 4678 C CA . LEU B 1 176 ? 8.875 14.125 -18.547 1 98.06 176 LEU B CA 1
ATOM 4679 C C . LEU B 1 176 ? 8.586 13.07 -17.484 1 98.06 176 LEU B C 1
ATOM 4681 O O . LEU B 1 176 ? 9.383 12.156 -17.281 1 98.06 176 LEU B O 1
ATOM 4685 N N . CYS B 1 177 ? 7.43 13.188 -16.812 1 97.81 177 CYS B N 1
ATOM 4686 C CA . CYS B 1 177 ? 7.027 12.211 -15.805 1 97.81 177 CYS B CA 1
ATOM 4687 C C . CYS B 1 177 ? 6.914 10.82 -16.406 1 97.81 177 CYS B C 1
ATOM 4689 O O . CYS B 1 177 ? 7.379 9.844 -15.82 1 97.81 177 CYS B O 1
ATOM 4691 N N . GLU B 1 178 ? 6.395 10.789 -17.578 1 95.5 178 GLU B N 1
ATOM 4692 C CA . GLU B 1 178 ? 6.141 9.516 -18.234 1 95.5 178 GLU B CA 1
ATOM 4693 C C . GLU B 1 178 ? 7.438 8.883 -18.734 1 95.5 178 GLU B C 1
ATOM 4695 O O . GLU B 1 178 ? 7.484 7.684 -19.016 1 95.5 178 GLU B O 1
ATOM 4700 N N . GLN B 1 179 ? 8.484 9.75 -18.922 1 95 179 GLN B N 1
ATOM 4701 C CA . GLN B 1 179 ? 9.805 9.227 -19.266 1 95 179 GLN B CA 1
ATOM 4702 C C . GLN B 1 179 ? 10.367 8.375 -18.141 1 95 179 GLN B C 1
ATOM 4704 O O . GLN B 1 179 ? 11.156 7.461 -18.375 1 95 179 GLN B O 1
ATOM 4709 N N . LEU B 1 180 ? 9.977 8.656 -16.953 1 95.19 180 LEU B N 1
ATOM 4710 C CA . LEU B 1 180 ? 10.461 7.918 -15.789 1 95.19 180 LEU B CA 1
ATOM 4711 C C . LEU B 1 180 ? 9.594 6.688 -15.531 1 95.19 180 LEU B C 1
ATOM 4713 O O . LEU B 1 180 ? 10.109 5.566 -15.453 1 95.19 180 LEU B O 1
ATOM 4717 N N . ASN B 1 181 ? 8.289 6.887 -15.352 1 93.31 181 ASN B N 1
ATOM 4718 C CA . ASN B 1 181 ? 7.293 5.852 -15.102 1 93.31 181 ASN B CA 1
ATOM 4719 C C . ASN B 1 181 ? 5.879 6.363 -15.375 1 93.31 181 ASN B C 1
ATOM 4721 O O . ASN B 1 181 ? 5.688 7.539 -15.688 1 93.31 181 ASN B O 1
ATOM 4725 N N . TYR B 1 182 ? 4.938 5.508 -15.312 1 93.88 182 TYR B N 1
ATOM 4726 C CA . TYR B 1 182 ? 3.562 5.961 -15.484 1 93.88 182 TYR B CA 1
ATOM 4727 C C . TYR B 1 182 ? 3.125 6.828 -14.305 1 93.88 182 TYR B C 1
ATOM 4729 O O . TYR B 1 182 ? 3.613 6.66 -13.188 1 93.88 182 TYR B O 1
ATOM 4737 N N . ILE B 1 183 ? 2.225 7.734 -14.578 1 96.5 183 ILE B N 1
ATOM 4738 C CA . ILE B 1 183 ? 1.662 8.648 -13.594 1 96.5 183 ILE B CA 1
ATOM 4739 C C . ILE B 1 183 ? 0.574 7.938 -12.789 1 96.5 183 ILE B C 1
ATOM 4741 O O . ILE B 1 183 ? -0.252 7.219 -13.359 1 96.5 183 ILE B O 1
ATOM 4745 N N . ARG B 1 184 ? 0.599 8.094 -11.484 1 96 184 ARG B N 1
ATOM 4746 C CA . ARG B 1 184 ? -0.387 7.508 -10.578 1 96 184 ARG B CA 1
ATOM 4747 C C . ARG B 1 184 ? -1.638 8.375 -10.5 1 96 184 ARG B C 1
ATOM 4749 O O . ARG B 1 184 ? -1.594 9.484 -9.969 1 96 184 ARG B O 1
ATOM 4756 N N . PRO B 1 185 ? -2.742 7.832 -10.961 1 95.06 185 PRO B N 1
ATOM 4757 C CA . PRO B 1 185 ? -3.982 8.578 -10.727 1 95.06 185 PRO B CA 1
ATOM 4758 C C . PRO B 1 185 ? -4.469 8.469 -9.281 1 95.06 185 PRO B C 1
ATOM 4760 O O . PRO B 1 185 ? -4.242 7.453 -8.625 1 95.06 185 PRO B O 1
ATOM 4763 N N . THR B 1 186 ? -5.113 9.5 -8.781 1 93.56 186 THR B N 1
ATOM 4764 C CA . THR B 1 186 ? -5.754 9.555 -7.469 1 93.56 186 THR B CA 1
ATOM 4765 C C . THR B 1 186 ? -7.172 10.117 -7.586 1 93.56 186 THR B C 1
ATOM 4767 O O . THR B 1 186 ? -7.645 10.391 -8.688 1 93.56 186 THR B O 1
ATOM 4770 N N . HIS B 1 187 ? -7.812 10.273 -6.449 1 90.44 187 HIS B N 1
ATOM 4771 C CA . HIS B 1 187 ? -9.148 10.859 -6.465 1 90.44 187 HIS B CA 1
ATOM 4772 C C . HIS B 1 187 ? -9.102 12.328 -6.871 1 90.44 187 HIS B C 1
ATOM 4774 O O . HIS B 1 187 ? -10.133 12.922 -7.191 1 90.44 187 HIS B O 1
ATOM 4780 N N . TYR B 1 188 ? -7.855 12.859 -6.938 1 87.88 188 TYR B N 1
ATOM 4781 C CA . TYR B 1 188 ? -7.68 14.219 -7.426 1 87.88 188 TYR B CA 1
ATOM 4782 C C . TYR B 1 188 ? -7.438 14.234 -8.93 1 87.88 188 TYR B C 1
ATOM 4784 O O . TYR B 1 188 ? -7.359 15.297 -9.539 1 87.88 188 TYR B O 1
ATOM 4792 N N . GLY B 1 189 ? -7.273 13.102 -9.477 1 89.19 189 GLY B N 1
ATOM 4793 C CA . GLY B 1 189 ? -6.84 12.984 -10.859 1 89.19 189 GLY B CA 1
ATOM 4794 C C . GLY B 1 189 ? -5.418 12.477 -11 1 89.19 189 GLY B C 1
ATOM 4795 O O . GLY B 1 189 ? -4.789 12.094 -10.016 1 89.19 189 GLY B O 1
ATOM 4796 N N . GLY B 1 190 ? -4.977 12.398 -12.25 1 91.81 190 GLY B N 1
ATOM 4797 C CA . GLY B 1 190 ? -3.617 11.961 -12.523 1 91.81 190 GLY B CA 1
ATOM 4798 C C . GLY B 1 190 ? -2.613 13.102 -12.508 1 91.81 190 GLY B C 1
ATOM 4799 O O . GLY B 1 190 ? -2.184 13.547 -11.445 1 91.81 190 GLY B O 1
ATOM 4800 N N . PHE B 1 191 ? -2.408 13.617 -13.727 1 93.19 191 PHE B N 1
ATOM 4801 C CA . PHE B 1 191 ? -1.554 14.789 -13.867 1 93.19 191 PHE B CA 1
ATOM 4802 C C . PHE B 1 191 ? -2.324 16.062 -13.539 1 93.19 191 PHE B C 1
ATOM 4804 O O . PHE B 1 191 ? -3.457 16.25 -13.984 1 93.19 191 PHE B O 1
ATOM 4811 N N . TRP B 1 192 ? -1.779 16.875 -12.633 1 90.62 192 TRP B N 1
ATOM 4812 C CA . TRP B 1 192 ? -2.529 18.047 -12.211 1 90.62 192 TRP B CA 1
ATOM 4813 C C . TRP B 1 192 ? -1.918 19.328 -12.789 1 90.62 192 TRP B C 1
ATOM 4815 O O . TRP B 1 192 ? -0.697 19.438 -12.922 1 90.62 192 TRP B O 1
ATOM 4825 N N . ASP B 1 193 ? -2.678 20.141 -13.195 1 90.56 193 ASP B N 1
ATOM 4826 C CA . ASP B 1 193 ? -2.438 21.516 -13.633 1 90.56 193 ASP B CA 1
ATOM 4827 C C . ASP B 1 193 ? -3.424 22.484 -12.977 1 90.56 193 ASP B C 1
ATOM 4829 O O . ASP B 1 193 ? -4.598 22.531 -13.352 1 90.56 193 ASP B O 1
ATOM 4833 N N . PHE B 1 194 ? -2.92 23.25 -11.898 1 84.12 194 PHE B N 1
ATOM 4834 C CA . PHE B 1 194 ? -3.93 23.969 -11.125 1 84.12 194 PHE B CA 1
ATOM 4835 C C . PHE B 1 194 ? -3.404 25.328 -10.672 1 84.12 194 PHE B C 1
ATOM 4837 O O . PHE B 1 194 ? -2.205 25.594 -10.758 1 84.12 194 PHE B O 1
ATOM 4844 N N . THR B 1 195 ? -4.367 26.125 -10.367 1 80.69 195 THR B N 1
ATOM 4845 C CA . THR B 1 195 ? -4.152 27.391 -9.695 1 80.69 195 THR B CA 1
ATOM 4846 C C . THR B 1 195 ? -4.812 27.406 -8.32 1 80.69 195 THR B C 1
ATOM 4848 O O . THR B 1 195 ? -5.625 26.531 -8.008 1 80.69 195 THR B O 1
ATOM 4851 N N . SER B 1 196 ? -4.406 28.312 -7.453 1 74.25 196 SER B N 1
ATOM 4852 C CA . SER B 1 196 ? -4.957 28.391 -6.105 1 74.25 196 SER B CA 1
ATOM 4853 C C . SER B 1 196 ? -6.391 28.922 -6.125 1 74.25 196 SER B C 1
ATOM 4855 O O . SER B 1 196 ? -6.625 30.109 -5.949 1 74.25 196 SER B O 1
ATOM 4857 N N . ASP B 1 197 ? -7.371 28.094 -6.383 1 72.88 197 ASP B N 1
ATOM 4858 C CA . ASP B 1 197 ? -8.773 28.484 -6.473 1 72.88 197 ASP B CA 1
ATOM 4859 C C . ASP B 1 197 ? -9.672 27.469 -5.77 1 72.88 197 ASP B C 1
ATOM 4861 O O . ASP B 1 197 ? -10.875 27.422 -6.02 1 72.88 197 ASP B O 1
ATOM 4865 N N . LEU B 1 198 ? -9.008 26.578 -4.879 1 71.19 198 LEU B N 1
ATOM 4866 C CA . LEU B 1 198 ? -9.719 25.547 -4.148 1 71.19 198 LEU B CA 1
ATOM 4867 C C . LEU B 1 198 ? -10.531 24.672 -5.102 1 71.19 198 LEU B C 1
ATOM 4869 O O . LEU B 1 198 ? -11.602 24.172 -4.738 1 71.19 198 LEU B O 1
ATOM 4873 N N . ALA B 1 199 ? -10.117 24.5 -6.32 1 69.62 199 ALA B N 1
ATOM 4874 C CA . ALA B 1 199 ? -10.781 23.609 -7.266 1 69.62 199 ALA B CA 1
ATOM 4875 C C . ALA B 1 199 ? -10.953 22.203 -6.676 1 69.62 199 ALA B C 1
ATOM 4877 O O . ALA B 1 199 ? -11.891 21.5 -7.02 1 69.62 199 ALA B O 1
ATOM 4878 N N . LYS B 1 200 ? -10.031 21.875 -5.82 1 76 200 LYS B N 1
ATOM 4879 C CA . LYS B 1 200 ? -10.125 20.688 -4.984 1 76 200 LYS B CA 1
ATOM 4880 C C . LYS B 1 200 ? -10.062 21.047 -3.504 1 76 200 LYS B C 1
ATOM 4882 O O . LYS B 1 200 ? -9.328 21.953 -3.107 1 76 200 LYS B O 1
ATOM 4887 N N . ALA B 1 201 ? -10.773 20.375 -2.729 1 78.19 201 ALA B N 1
ATOM 4888 C CA . ALA B 1 201 ? -10.914 20.734 -1.317 1 78.19 201 ALA B CA 1
ATOM 4889 C C . ALA B 1 201 ? -9.75 20.172 -0.499 1 78.19 201 ALA B C 1
ATOM 4891 O O . ALA B 1 201 ? -9.953 19.359 0.404 1 78.19 201 ALA B O 1
ATOM 4892 N N . ASP B 1 202 ? -8.664 20.656 -0.844 1 80.19 202 ASP B N 1
ATOM 4893 C CA . ASP B 1 202 ? -7.398 20.375 -0.169 1 80.19 202 ASP B CA 1
ATOM 4894 C C . ASP B 1 202 ? -6.594 21.656 0.058 1 80.19 202 ASP B C 1
ATOM 4896 O O . ASP B 1 202 ? -6.625 22.562 -0.77 1 80.19 202 ASP B O 1
ATOM 4900 N N . THR B 1 203 ? -5.863 21.656 1.088 1 78.25 203 THR B N 1
ATOM 4901 C CA . THR B 1 203 ? -5.141 22.859 1.479 1 78.25 203 THR B CA 1
ATOM 4902 C C . THR B 1 203 ? -4.094 23.234 0.43 1 78.25 203 THR B C 1
ATOM 4904 O O . THR B 1 203 ? -3.709 24.391 0.309 1 78.25 203 THR B O 1
ATOM 4907 N N . ALA B 1 204 ? -3.65 22.312 -0.291 1 78.69 204 ALA B N 1
ATOM 4908 C CA . ALA B 1 204 ? -2.68 22.562 -1.354 1 78.69 204 ALA B CA 1
ATOM 4909 C C . ALA B 1 204 ? -3.232 23.547 -2.381 1 78.69 204 ALA B C 1
ATOM 4911 O O . ALA B 1 204 ? -2.469 24.219 -3.088 1 78.69 204 ALA B O 1
ATOM 4912 N N . TYR B 1 205 ? -4.445 23.75 -2.414 1 80.5 205 TYR B N 1
ATOM 4913 C CA . TYR B 1 205 ? -5.086 24.594 -3.416 1 80.5 205 TYR B CA 1
ATOM 4914 C C . TYR B 1 205 ? -5.449 25.953 -2.83 1 80.5 205 TYR B C 1
ATOM 4916 O O . TYR B 1 205 ? -6.336 26.641 -3.346 1 80.5 205 TYR B O 1
ATOM 4924 N N . THR B 1 206 ? -4.844 26.281 -1.732 1 79 206 THR B N 1
ATOM 4925 C CA . THR B 1 206 ? -4.973 27.594 -1.114 1 79 206 THR B CA 1
ATOM 4926 C C . THR B 1 206 ? -3.654 28.359 -1.189 1 79 206 THR B C 1
ATOM 4928 O O . THR B 1 206 ? -2.664 27.859 -1.721 1 79 206 THR B O 1
ATOM 4931 N N . ASN B 1 207 ? -3.686 29.562 -0.613 1 80.75 207 ASN B N 1
ATOM 4932 C CA . ASN B 1 207 ? -2.461 30.359 -0.554 1 80.75 207 ASN B CA 1
ATOM 4933 C C . ASN B 1 207 ? -1.847 30.328 0.842 1 80.75 207 ASN B C 1
ATOM 4935 O O . ASN B 1 207 ? -0.89 31.062 1.115 1 80.75 207 ASN B O 1
ATOM 4939 N N . PHE B 1 208 ? -2.408 29.344 1.684 1 79.25 208 PHE B N 1
ATOM 4940 C CA . PHE B 1 208 ? -1.908 29.203 3.047 1 79.25 208 PHE B CA 1
ATOM 4941 C C . PHE B 1 208 ? -0.537 28.547 3.055 1 79.25 208 PHE B C 1
ATOM 4943 O O . PHE B 1 208 ? -0.171 27.844 2.102 1 79.25 208 PHE B O 1
ATOM 4950 N N . ASP B 1 209 ? 0.138 28.844 4.121 1 86.44 209 ASP B N 1
ATOM 4951 C CA . ASP B 1 209 ? 1.368 28.109 4.375 1 86.44 209 ASP B CA 1
ATOM 4952 C C . ASP B 1 209 ? 1.073 26.625 4.625 1 86.44 209 ASP B C 1
ATOM 4954 O O . ASP B 1 209 ? 0.049 26.281 5.219 1 86.44 209 ASP B O 1
ATOM 4958 N N . ILE B 1 210 ? 1.842 25.812 4.059 1 87.94 210 ILE B N 1
ATOM 4959 C CA . ILE B 1 210 ? 1.787 24.375 4.309 1 87.94 210 ILE B CA 1
ATOM 4960 C C . ILE B 1 210 ? 3.09 23.922 4.961 1 87.94 210 ILE B C 1
ATOM 4962 O O . ILE B 1 210 ? 4.168 24.062 4.379 1 87.94 210 ILE B O 1
ATOM 4966 N N . SER B 1 211 ? 2.979 23.406 6.141 1 94.25 211 SER B N 1
ATOM 4967 C CA . SER B 1 211 ? 4.148 22.984 6.91 1 94.25 211 SER B CA 1
ATOM 4968 C C . SER B 1 211 ? 4.785 21.734 6.316 1 94.25 211 SER B C 1
ATOM 4970 O O . SER B 1 211 ? 4.203 21.094 5.438 1 94.25 211 SER B O 1
ATOM 4972 N N . ASN B 1 212 ? 5.984 21.453 6.797 1 98 212 ASN B N 1
ATOM 4973 C CA . ASN B 1 212 ? 6.699 20.25 6.367 1 98 212 ASN B CA 1
ATOM 4974 C C . ASN B 1 212 ? 5.824 19 6.469 1 98 212 ASN B C 1
ATOM 4976 O O . ASN B 1 212 ? 5.234 18.75 7.52 1 98 212 ASN B O 1
ATOM 4980 N N . HIS B 1 213 ? 5.742 18.297 5.375 1 98.5 213 HIS B N 1
ATOM 4981 C CA . HIS B 1 213 ? 4.883 17.125 5.355 1 98.5 213 HIS B CA 1
ATOM 4982 C C . HIS B 1 213 ? 5.266 16.172 4.219 1 98.5 213 HIS B C 1
ATOM 4984 O O . HIS B 1 213 ? 6.062 16.547 3.35 1 98.5 213 HIS B O 1
ATOM 4990 N N . THR B 1 214 ? 4.848 14.945 4.27 1 98.56 214 THR B N 1
ATOM 4991 C CA . THR B 1 214 ? 4.746 14.055 3.125 1 98.56 214 THR B CA 1
ATOM 4992 C C . THR B 1 214 ? 3.303 13.953 2.641 1 98.56 214 THR B C 1
ATOM 4994 O O . THR B 1 214 ? 2.367 14.164 3.416 1 98.56 214 THR B O 1
ATOM 4997 N N . ASP B 1 215 ? 3.18 13.719 1.385 1 97.5 215 ASP B N 1
ATOM 4998 C CA . ASP B 1 215 ? 1.833 13.617 0.831 1 97.5 215 ASP B CA 1
ATOM 4999 C C . ASP B 1 215 ? 1.285 12.195 0.979 1 97.5 215 ASP B C 1
ATOM 5001 O O . ASP B 1 215 ? 2.043 11.227 0.946 1 97.5 215 ASP B O 1
ATOM 5005 N N . GLY B 1 216 ? 0.013 12.133 1.163 1 97.38 216 GLY B N 1
ATOM 5006 C CA . GLY B 1 216 ? -0.717 10.883 0.992 1 97.38 216 GLY B CA 1
ATOM 5007 C C . GLY B 1 216 ? -0.657 9.984 2.213 1 97.38 216 GLY B C 1
ATOM 5008 O O . GLY B 1 216 ? -0.622 8.758 2.084 1 97.38 216 GLY B O 1
ATOM 5009 N N . THR B 1 217 ? -0.598 10.547 3.426 1 98.06 217 THR B N 1
ATOM 5010 C CA . THR B 1 217 ? -0.612 9.734 4.633 1 98.06 217 THR B CA 1
ATOM 5011 C C . THR B 1 217 ? -1.953 9.023 4.789 1 98.06 217 THR B C 1
ATOM 5013 O O . THR B 1 217 ? -2.066 8.055 5.551 1 98.06 217 THR B O 1
ATOM 5016 N N . TYR B 1 218 ? -3.008 9.5 4.07 1 98 218 TYR B N 1
ATOM 5017 C CA . TYR B 1 218 ? -4.355 8.953 4.164 1 98 218 TYR B CA 1
ATOM 5018 C C . TYR B 1 218 ? -4.551 7.809 3.176 1 98 218 TYR B C 1
ATOM 5020 O O . TYR B 1 218 ? -5.605 7.168 3.156 1 98 218 TYR B O 1
ATOM 5028 N N . TRP B 1 219 ? -3.623 7.492 2.35 1 97.88 219 TRP B N 1
ATOM 5029 C CA . TRP B 1 219 ? -3.656 6.301 1.505 1 97.88 219 TRP B CA 1
ATOM 5030 C C . TRP B 1 219 ? -2.965 5.129 2.189 1 97.88 219 TRP B C 1
ATOM 5032 O O . TRP B 1 219 ? -2.016 5.316 2.951 1 97.88 219 TRP B O 1
ATOM 5042 N N . SER B 1 220 ? -3.418 3.914 1.856 1 97.25 220 SER B N 1
ATOM 5043 C CA . SER B 1 220 ? -2.73 2.717 2.33 1 97.25 220 SER B CA 1
ATOM 5044 C C . SER B 1 220 ? -1.29 2.674 1.832 1 97.25 220 SER B C 1
ATOM 5046 O O . SER B 1 220 ? -0.375 2.354 2.594 1 97.25 220 SER B O 1
ATOM 5048 N N . ASN B 1 221 ? -1.133 3.021 0.601 1 96.31 221 ASN B N 1
ATOM 5049 C CA . ASN B 1 221 ? 0.174 3.178 -0.027 1 96.31 221 ASN B CA 1
ATOM 5050 C C . ASN B 1 221 ? 0.397 4.609 -0.508 1 96.31 221 ASN B C 1
ATOM 5052 O O . ASN B 1 221 ? -0.237 5.051 -1.468 1 96.31 221 ASN B O 1
ATOM 5056 N N . SER B 1 222 ? 1.3 5.312 0.124 1 97.25 222 SER B N 1
ATOM 5057 C CA . SER B 1 222 ? 1.572 6.684 -0.295 1 97.25 222 SER B CA 1
ATOM 5058 C C . SER B 1 222 ? 2.359 6.719 -1.601 1 97.25 222 SER B C 1
ATOM 5060 O O . SER B 1 222 ? 3.088 5.773 -1.917 1 97.25 222 SER B O 1
ATOM 5062 N N . PRO B 1 223 ? 2.193 7.797 -2.355 1 97.62 223 PRO B N 1
ATOM 5063 C CA . PRO B 1 223 ? 3.002 7.895 -3.572 1 97.62 223 PRO B CA 1
ATOM 5064 C C . PRO B 1 223 ? 4.5 7.824 -3.289 1 97.62 223 PRO B C 1
ATOM 5066 O O . PRO B 1 223 ? 4.965 8.32 -2.258 1 97.62 223 PRO B O 1
ATOM 5069 N N . GLY B 1 224 ? 5.184 7.23 -4.227 1 98.31 224 GLY B N 1
ATOM 5070 C CA . GLY B 1 224 ? 6.621 7.105 -4.059 1 98.31 224 GLY B CA 1
ATOM 5071 C C . GLY B 1 224 ? 7.375 8.391 -4.355 1 98.31 224 GLY B C 1
ATOM 5072 O O . GLY B 1 224 ? 8.234 8.805 -3.574 1 98.31 224 GLY B O 1
ATOM 5073 N N . LEU B 1 225 ? 7.012 9 -5.496 1 98.81 225 LEU B N 1
ATOM 5074 C CA . LEU B 1 225 ? 7.617 10.25 -5.922 1 98.81 225 LEU B CA 1
ATOM 5075 C C . LEU B 1 225 ? 6.551 11.312 -6.184 1 98.81 225 LEU B C 1
ATOM 5077 O O . LEU B 1 225 ? 5.41 10.984 -6.512 1 98.81 225 LEU B O 1
ATOM 5081 N N . GLN B 1 226 ? 6.965 12.5 -6.031 1 98.38 226 GLN B N 1
ATOM 5082 C CA . GLN B 1 226 ? 6.156 13.656 -6.41 1 98.38 226 GLN B CA 1
ATOM 5083 C C . GLN B 1 226 ? 6.98 14.664 -7.203 1 98.38 226 GLN B C 1
ATOM 5085 O O . GLN B 1 226 ? 8.148 14.898 -6.895 1 98.38 226 GLN B O 1
ATOM 5090 N N . LEU B 1 227 ? 6.414 15.156 -8.242 1 98.44 227 LEU B N 1
ATOM 5091 C CA . LEU B 1 227 ? 7.074 16.172 -9.055 1 98.44 227 LEU B CA 1
ATOM 5092 C C . LEU B 1 227 ? 6.27 17.469 -9.07 1 98.44 227 LEU B C 1
ATOM 5094 O O . LEU B 1 227 ? 5.043 17.438 -9.195 1 98.44 227 LEU B O 1
ATOM 5098 N N . PHE B 1 228 ? 6.992 18.594 -8.953 1 97.31 228 PHE B N 1
ATOM 5099 C CA . PHE B 1 228 ? 6.434 19.938 -9.094 1 97.31 228 PHE B CA 1
ATOM 5100 C C . PHE B 1 228 ? 7.094 20.672 -10.258 1 97.31 228 PHE B C 1
ATOM 5102 O O . PHE B 1 228 ? 8.305 20.562 -10.461 1 97.31 228 PHE B O 1
ATOM 5109 N N . HIS B 1 229 ? 6.289 21.375 -10.961 1 97.75 229 HIS B N 1
ATOM 5110 C CA . HIS B 1 229 ? 6.762 22.344 -11.953 1 97.75 229 HIS B CA 1
ATOM 5111 C C . HIS B 1 229 ? 6.012 23.672 -11.836 1 97.75 229 HIS B C 1
ATOM 5113 O O . HIS B 1 229 ? 4.812 23.734 -12.125 1 97.75 229 HIS B O 1
ATOM 5119 N N . LEU B 1 230 ? 6.699 24.688 -11.367 1 95.44 230 LEU B N 1
ATOM 5120 C CA . LEU B 1 230 ? 6.113 26.016 -11.367 1 95.44 230 LEU B CA 1
ATOM 5121 C C . LEU B 1 230 ? 6.027 26.562 -12.789 1 95.44 230 LEU B C 1
ATOM 5123 O O . LEU B 1 230 ? 7.047 26.719 -13.461 1 95.44 230 LEU B O 1
ATOM 5127 N N . LEU B 1 231 ? 4.867 26.844 -13.172 1 95.5 231 LEU B N 1
ATOM 5128 C CA . LEU B 1 231 ? 4.668 27.312 -14.539 1 95.5 231 LEU B CA 1
ATOM 5129 C C . LEU B 1 231 ? 4.605 28.844 -14.578 1 95.5 231 LEU B C 1
ATOM 5131 O O . LEU B 1 231 ? 5.008 29.453 -15.57 1 95.5 231 LEU B O 1
ATOM 5135 N N . TYR B 1 232 ? 4 29.344 -13.523 1 93.62 232 TYR B N 1
ATOM 5136 C CA . TYR B 1 232 ? 3.793 30.797 -13.492 1 93.62 232 TYR B CA 1
ATOM 5137 C C . TYR B 1 232 ? 3.578 31.281 -12.062 1 93.62 232 TYR B C 1
ATOM 5139 O O . TYR B 1 232 ? 2.912 30.609 -11.266 1 93.62 232 TYR B O 1
ATOM 5147 N N . HIS B 1 233 ? 4.219 32.406 -11.75 1 91.5 233 HIS B N 1
ATOM 5148 C CA . HIS B 1 233 ? 3.941 33.094 -10.484 1 91.5 233 HIS B CA 1
ATOM 5149 C C . HIS B 1 233 ? 4.145 34.594 -10.594 1 91.5 233 HIS B C 1
ATOM 5151 O O . HIS B 1 233 ? 5.227 35.062 -10.961 1 91.5 233 HIS B O 1
ATOM 5157 N N . ASP B 1 234 ? 3.076 35.312 -10.453 1 91.31 234 ASP B N 1
ATOM 5158 C CA . ASP B 1 234 ? 3.145 36.781 -10.438 1 91.31 234 ASP B CA 1
ATOM 5159 C C . ASP B 1 234 ? 2.826 37.312 -9.047 1 91.31 234 ASP B C 1
ATOM 5161 O O . ASP B 1 234 ? 1.734 37.844 -8.812 1 91.31 234 ASP B O 1
ATOM 5165 N N . GLY B 1 235 ? 3.729 37.188 -8.164 1 90.94 235 GLY B N 1
ATOM 5166 C CA . GLY B 1 235 ? 3.57 37.594 -6.777 1 90.94 235 GLY B CA 1
ATOM 5167 C C . GLY B 1 235 ? 4.797 37.312 -5.926 1 90.94 235 GLY B C 1
ATOM 5168 O O . GLY B 1 235 ? 5.91 37.219 -6.449 1 90.94 235 GLY B O 1
ATOM 5169 N N . THR B 1 236 ? 4.555 37.312 -4.629 1 91.62 236 THR B N 1
ATOM 5170 C CA . THR B 1 236 ? 5.645 37.094 -3.693 1 91.62 236 THR B CA 1
ATOM 5171 C C . THR B 1 236 ? 5.383 35.812 -2.873 1 91.62 236 THR B C 1
ATOM 5173 O O . THR B 1 236 ? 4.25 35.344 -2.803 1 91.62 236 THR B O 1
ATOM 5176 N N . GLY B 1 237 ? 6.516 35.281 -2.324 1 91.88 237 GLY B N 1
ATOM 5177 C CA . GLY B 1 237 ? 6.359 34.094 -1.484 1 91.88 237 GLY B CA 1
ATOM 5178 C C . GLY B 1 237 ? 6.297 32.812 -2.273 1 91.88 237 GLY B C 1
ATOM 5179 O O . GLY B 1 237 ? 6.996 32.656 -3.279 1 91.88 237 GLY B O 1
ATOM 5180 N N . GLY B 1 238 ? 5.688 31.75 -1.693 1 90.31 238 GLY B N 1
ATOM 5181 C CA . GLY B 1 238 ? 5.555 30.469 -2.354 1 90.31 238 GLY B CA 1
ATOM 5182 C C . GLY B 1 238 ? 6.863 29.703 -2.445 1 90.31 238 GLY B C 1
ATOM 5183 O O . GLY B 1 238 ? 7.07 28.922 -3.379 1 90.31 238 GLY B O 1
ATOM 5184 N N . THR B 1 239 ? 7.656 30 -1.501 1 93.62 239 THR B N 1
ATOM 5185 C CA . THR B 1 239 ? 8.945 29.312 -1.474 1 93.62 239 THR B CA 1
ATOM 5186 C C . THR B 1 239 ? 8.781 27.891 -0.943 1 93.62 239 THR B C 1
ATOM 5188 O O . THR B 1 239 ? 7.992 27.656 -0.026 1 93.62 239 THR B O 1
ATOM 5191 N N . THR B 1 240 ? 9.5 27.016 -1.548 1 95.44 240 THR B N 1
ATOM 5192 C CA . THR B 1 240 ? 9.445 25.609 -1.173 1 95.44 240 THR B CA 1
ATOM 5193 C C . THR B 1 240 ? 10.586 25.25 -0.218 1 95.44 240 THR B C 1
ATOM 5195 O O . THR B 1 240 ? 11.695 25.766 -0.355 1 95.44 240 THR B O 1
ATOM 5198 N N . SER B 1 241 ? 10.305 24.453 0.709 1 97.69 241 SER B N 1
ATOM 5199 C CA . SER B 1 241 ? 11.398 23.906 1.507 1 97.69 241 SER B CA 1
ATOM 5200 C C . SER B 1 241 ? 11.461 22.391 1.392 1 97.69 241 SER B C 1
ATOM 5202 O O . SER B 1 241 ? 10.453 21.75 1.074 1 97.69 241 SER B O 1
ATOM 5204 N N . LEU B 1 242 ? 12.633 21.844 1.547 1 98.69 242 LEU B N 1
ATOM 5205 C CA . LEU B 1 242 ? 12.898 20.406 1.562 1 98.69 242 LEU B CA 1
ATOM 5206 C C . LEU B 1 242 ? 13.641 20 2.834 1 98.69 242 LEU B C 1
ATOM 5208 O O . LEU B 1 242 ? 14.539 20.703 3.281 1 98.69 242 LEU B O 1
ATOM 5212 N N . VAL B 1 243 ? 13.242 18.922 3.414 1 98.94 243 VAL B N 1
ATOM 5213 C CA . VAL B 1 243 ? 13.883 18.375 4.605 1 98.94 243 VAL B CA 1
ATOM 5214 C C . VAL B 1 243 ? 14.148 16.891 4.414 1 98.94 243 VAL B C 1
ATOM 5216 O O . VAL B 1 243 ? 13.25 16.125 4.055 1 98.94 243 VAL B O 1
ATOM 5219 N N . ASP B 1 244 ? 15.383 16.422 4.578 1 98.94 244 ASP B N 1
ATOM 5220 C CA . ASP B 1 244 ? 15.664 15 4.617 1 98.94 244 ASP B CA 1
ATOM 5221 C C . ASP B 1 244 ? 15.164 14.375 5.918 1 98.94 244 ASP B C 1
ATOM 5223 O O . ASP B 1 244 ? 15.875 14.375 6.93 1 98.94 244 ASP B O 1
ATOM 5227 N N . ALA B 1 245 ? 14.047 13.844 5.875 1 98.94 245 ALA B N 1
ATOM 5228 C CA . ALA B 1 245 ? 13.398 13.328 7.074 1 98.94 245 ALA B CA 1
ATOM 5229 C C . ALA B 1 245 ? 14.156 12.125 7.637 1 98.94 245 ALA B C 1
ATOM 5231 O O . ALA B 1 245 ? 14.086 11.852 8.836 1 98.94 245 ALA B O 1
ATOM 5232 N N . PHE B 1 246 ? 14.844 11.367 6.789 1 98.94 246 PHE B N 1
ATOM 5233 C CA . PHE B 1 246 ? 15.633 10.25 7.285 1 98.94 246 PHE B CA 1
ATOM 5234 C C . PHE B 1 246 ? 16.781 10.742 8.164 1 98.94 246 PHE B C 1
ATOM 5236 O O . PHE B 1 246 ? 17.031 10.188 9.234 1 98.94 246 PHE B O 1
ATOM 5243 N N . LYS B 1 247 ? 17.438 11.773 7.695 1 98.94 247 LYS B N 1
ATOM 5244 C CA . LYS B 1 247 ? 18.484 12.375 8.531 1 98.94 247 LYS B CA 1
ATOM 5245 C C . LYS B 1 247 ? 17.891 12.914 9.828 1 98.94 247 LYS B C 1
ATOM 5247 O O . LYS B 1 247 ? 18.453 12.703 10.906 1 98.94 247 LYS B O 1
ATOM 5252 N N . CYS B 1 248 ? 16.766 13.562 9.727 1 98.94 248 CYS B N 1
ATOM 5253 C CA . CYS B 1 248 ? 16.109 14.109 10.906 1 98.94 248 CYS B CA 1
ATOM 5254 C C . CYS B 1 248 ? 15.711 13 11.875 1 98.94 248 CYS B C 1
ATOM 5256 O O . CYS B 1 248 ? 15.773 13.18 13.094 1 98.94 248 CYS B O 1
ATOM 5258 N N . ALA B 1 249 ? 15.273 11.898 11.352 1 98.94 249 ALA B N 1
ATOM 5259 C CA . ALA B 1 249 ? 14.93 10.75 12.188 1 98.94 249 ALA B CA 1
ATOM 5260 C C . ALA B 1 249 ? 16.156 10.242 12.945 1 98.94 249 ALA B C 1
ATOM 5262 O O . ALA B 1 249 ? 16.062 9.859 14.117 1 98.94 249 ALA B O 1
ATOM 5263 N N . GLU B 1 250 ? 17.312 10.227 12.258 1 98.81 250 GLU B N 1
ATOM 5264 C CA . GLU B 1 250 ? 18.547 9.859 12.938 1 98.81 250 GLU B CA 1
ATOM 5265 C C . GLU B 1 250 ? 18.844 10.805 14.094 1 98.81 250 GLU B C 1
ATOM 5267 O O . GLU B 1 250 ? 19.219 10.367 15.18 1 98.81 250 GLU B O 1
ATOM 5272 N N . ILE B 1 251 ? 18.672 12.062 13.836 1 98.94 251 ILE B N 1
ATOM 5273 C CA . ILE B 1 251 ? 18.891 13.078 14.859 1 98.94 251 ILE B CA 1
ATOM 5274 C C . ILE B 1 251 ? 17.953 12.844 16.031 1 98.94 251 ILE B C 1
ATOM 5276 O O . ILE B 1 251 ? 18.359 12.875 17.188 1 98.94 251 ILE B O 1
ATOM 5280 N N . MET B 1 252 ? 16.719 12.57 15.75 1 98.94 252 MET B N 1
ATOM 5281 C CA . MET B 1 252 ? 15.734 12.336 16.797 1 98.94 252 MET B CA 1
ATOM 5282 C C . MET B 1 252 ? 16.078 11.094 17.609 1 98.94 252 MET B C 1
ATOM 5284 O O . MET B 1 252 ? 15.961 11.094 18.828 1 98.94 252 MET B O 1
ATOM 5288 N N . LYS B 1 253 ? 16.469 10.055 16.906 1 98.81 253 LYS B N 1
ATOM 5289 C CA . LYS B 1 253 ? 16.844 8.812 17.578 1 98.81 253 LYS B CA 1
ATOM 5290 C C . LYS B 1 253 ? 17.953 9.055 18.578 1 98.81 253 LYS B C 1
ATOM 5292 O O . LYS B 1 253 ? 17.938 8.492 19.688 1 98.81 253 LYS B O 1
ATOM 5297 N N . GLU B 1 254 ? 18.891 9.867 18.266 1 98.75 254 GLU B N 1
ATOM 5298 C CA . GLU B 1 254 ? 20.031 10.172 19.109 1 98.75 254 GLU B CA 1
ATOM 5299 C C . GLU B 1 254 ? 19.641 11.102 20.25 1 98.75 254 GLU B C 1
ATOM 5301 O O . GLU B 1 254 ? 19.938 10.836 21.422 1 98.75 254 GLU B O 1
ATOM 5306 N N . LYS B 1 255 ? 18.906 12.211 19.984 1 98.75 255 LYS B N 1
ATOM 5307 C CA . LYS B 1 255 ? 18.625 13.258 20.969 1 98.75 255 LYS B CA 1
ATOM 5308 C C . LYS B 1 255 ? 17.438 12.867 21.844 1 98.75 255 LYS B C 1
ATOM 5310 O O . LYS B 1 255 ? 17.406 13.203 23.031 1 98.75 255 LYS B O 1
ATOM 5315 N N . TYR B 1 256 ? 16.469 12.195 21.25 1 98.75 256 TYR B N 1
ATOM 5316 C CA . TYR B 1 256 ? 15.211 11.891 21.922 1 98.75 256 TYR B CA 1
ATOM 5317 C C . TYR B 1 256 ? 14.773 10.461 21.641 1 98.75 256 TYR B C 1
ATOM 5319 O O . TYR B 1 256 ? 13.719 10.234 21.047 1 98.75 256 TYR B O 1
ATOM 5327 N N . PRO B 1 257 ? 15.422 9.438 22.188 1 98.75 257 PRO B N 1
ATOM 5328 C CA . PRO B 1 257 ? 15.156 8.031 21.844 1 98.75 257 PRO B CA 1
ATOM 5329 C C . PRO B 1 257 ? 13.734 7.602 22.203 1 98.75 257 PRO B C 1
ATOM 5331 O O . PRO B 1 257 ? 13.148 6.781 21.484 1 98.75 257 PRO B O 1
ATOM 5334 N N . GLU B 1 258 ? 13.156 8.133 23.234 1 98.56 258 GLU B N 1
ATOM 5335 C CA . GLU B 1 258 ? 11.781 7.773 23.594 1 98.56 258 GLU B CA 1
ATOM 5336 C C . GLU B 1 258 ? 10.789 8.281 22.547 1 98.56 258 GLU B C 1
ATOM 5338 O O . GLU B 1 258 ? 9.844 7.582 22.188 1 98.56 258 GLU B O 1
ATOM 5343 N N . SER B 1 259 ? 11.008 9.516 22.094 1 98.81 259 SER B N 1
ATOM 5344 C CA . SER B 1 259 ? 10.148 10.078 21.062 1 98.81 259 SER B CA 1
ATOM 5345 C C . SER B 1 259 ? 10.258 9.297 19.766 1 98.81 259 SER B C 1
ATOM 5347 O O . SER B 1 259 ? 9.258 9.078 19.078 1 98.81 259 SER B O 1
ATOM 5349 N N . TYR B 1 260 ? 11.531 8.891 19.484 1 98.88 260 TYR B N 1
ATOM 5350 C CA . TYR B 1 260 ? 11.734 8.047 18.312 1 98.88 260 TYR B CA 1
ATOM 5351 C C . TYR B 1 260 ? 10.938 6.754 18.422 1 98.88 260 TYR B C 1
ATOM 5353 O O . TYR B 1 260 ? 10.258 6.359 17.469 1 98.88 260 TYR B O 1
ATOM 5361 N N . GLU B 1 261 ? 11.008 6.168 19.547 1 98.62 261 GLU B N 1
ATOM 5362 C CA . GLU B 1 261 ? 10.297 4.918 19.781 1 98.62 261 GLU B CA 1
ATOM 5363 C C . GLU B 1 261 ? 8.789 5.109 19.625 1 98.62 261 GLU B C 1
ATOM 5365 O O . GLU B 1 261 ? 8.102 4.273 19.031 1 98.62 261 GLU B O 1
ATOM 5370 N N . ILE B 1 262 ? 8.258 6.172 20.125 1 98.44 262 ILE B N 1
ATOM 5371 C CA . ILE B 1 262 ? 6.832 6.484 20.031 1 98.44 262 ILE B CA 1
ATOM 5372 C C . ILE B 1 262 ? 6.422 6.562 18.562 1 98.44 262 ILE B C 1
ATOM 5374 O O . ILE B 1 262 ? 5.391 6.012 18.172 1 98.44 262 ILE B O 1
ATOM 5378 N N . PHE B 1 263 ? 7.266 7.191 17.688 1 98.75 263 PHE B N 1
ATOM 5379 C CA . PHE B 1 263 ? 6.965 7.414 16.281 1 98.75 263 PHE B CA 1
ATOM 5380 C C . PHE B 1 263 ? 7.059 6.109 15.5 1 98.75 263 PHE B C 1
ATOM 5382 O O . PHE B 1 263 ? 6.5 5.992 14.406 1 98.75 263 PHE B O 1
ATOM 5389 N N . THR B 1 264 ? 7.77 5.066 16.031 1 98.44 264 THR B N 1
ATOM 5390 C CA . THR B 1 264 ? 7.895 3.789 15.336 1 98.44 264 THR B CA 1
ATOM 5391 C C . THR B 1 264 ? 6.766 2.846 15.734 1 98.44 264 THR B C 1
ATOM 5393 O O . THR B 1 264 ? 6.52 1.842 15.062 1 98.44 264 THR B O 1
ATOM 5396 N N . ARG B 1 265 ? 6.066 3.199 16.734 1 97 265 ARG B N 1
ATOM 5397 C CA . ARG B 1 265 ? 5.172 2.217 17.344 1 97 265 ARG B CA 1
ATOM 5398 C C . ARG B 1 265 ? 3.713 2.623 17.156 1 97 265 ARG B C 1
ATOM 5400 O O . ARG B 1 265 ? 2.869 1.793 16.812 1 97 265 ARG B O 1
ATOM 5407 N N . LEU B 1 266 ? 3.381 3.867 17.391 1 97.19 266 LEU B N 1
ATOM 5408 C CA . LEU B 1 266 ? 1.992 4.305 17.469 1 97.19 266 LEU B CA 1
ATOM 5409 C C . LEU B 1 266 ? 1.403 4.48 16.062 1 97.19 266 LEU B C 1
ATOM 5411 O O . LEU B 1 266 ? 1.957 5.211 15.242 1 97.19 266 LEU B O 1
ATOM 5415 N N . PRO B 1 267 ? 0.331 3.809 15.797 1 96.25 267 PRO B N 1
ATOM 5416 C CA . PRO B 1 267 ? -0.36 4.062 14.531 1 96.25 267 PRO B CA 1
ATOM 5417 C C . PRO B 1 267 ? -1.062 5.418 14.508 1 96.25 267 PRO B C 1
ATOM 5419 O O . PRO B 1 267 ? -1.698 5.809 15.492 1 96.25 267 PRO B O 1
ATOM 5422 N N . VAL B 1 268 ? -0.966 6.117 13.438 1 97.62 268 VAL B N 1
ATOM 5423 C CA . VAL B 1 268 ? -1.566 7.441 13.305 1 97.62 268 VAL B CA 1
ATOM 5424 C C . VAL B 1 268 ? -2.666 7.402 12.25 1 97.62 268 VAL B C 1
ATOM 5426 O O . VAL B 1 268 ? -2.383 7.281 11.055 1 97.62 268 VAL B O 1
ATOM 5429 N N . PRO B 1 269 ? -3.945 7.5 12.68 1 97.25 269 PRO B N 1
ATOM 5430 C CA . PRO B 1 269 ? -5.016 7.547 11.68 1 97.25 269 PRO B CA 1
ATOM 5431 C C . PRO B 1 269 ? -4.992 8.828 10.852 1 97.25 269 PRO B C 1
ATOM 5433 O O . PRO B 1 269 ? -4.637 9.891 11.359 1 97.25 269 PRO B O 1
ATOM 5436 N N . ALA B 1 270 ? -5.348 8.742 9.609 1 98 270 ALA B N 1
ATOM 5437 C CA . ALA B 1 270 ? -5.371 9.859 8.672 1 98 270 ALA B CA 1
ATOM 5438 C C . ALA B 1 270 ? -6.582 9.781 7.75 1 98 270 ALA B C 1
ATOM 5440 O O . ALA B 1 270 ? -7.195 8.719 7.609 1 98 270 ALA B O 1
ATOM 5441 N N . HIS B 1 271 ? -6.957 10.945 7.18 1 98 271 HIS B N 1
ATOM 5442 C CA . HIS B 1 271 ? -8.094 10.945 6.262 1 98 271 HIS B CA 1
ATOM 5443 C C . HIS B 1 271 ? -7.961 12.062 5.23 1 98 271 HIS B C 1
ATOM 5445 O O . HIS B 1 271 ? -7.246 13.047 5.453 1 98 271 HIS B O 1
ATOM 5451 N N . SER B 1 272 ? -8.5 11.93 4.113 1 97.44 272 SER B N 1
ATOM 5452 C CA . SER B 1 272 ? -8.867 12.961 3.152 1 97.44 272 SER B CA 1
ATOM 5453 C C . SER B 1 272 ? -10.375 13.023 2.947 1 97.44 272 SER B C 1
ATOM 5455 O O . SER B 1 272 ? -10.977 12.078 2.428 1 97.44 272 SER B O 1
ATOM 5457 N N . ALA B 1 273 ? -10.992 14.125 3.355 1 96.38 273 ALA B N 1
ATOM 5458 C CA . ALA B 1 273 ? -12.453 14.141 3.379 1 96.38 273 ALA B CA 1
ATOM 5459 C C . ALA B 1 273 ? -13 15.477 2.887 1 96.38 273 ALA B C 1
ATOM 5461 O O . ALA B 1 273 ? -14.141 15.836 3.184 1 96.38 273 ALA B O 1
ATOM 5462 N N . GLY B 1 274 ? -12.211 16.203 2.162 1 92.69 274 GLY B N 1
ATOM 5463 C CA . GLY B 1 274 ? -12.648 17.5 1.683 1 92.69 274 GLY B CA 1
ATOM 5464 C C . GLY B 1 274 ? -13.758 17.422 0.65 1 92.69 274 GLY B C 1
ATOM 5465 O O . GLY B 1 274 ? -14.727 18.172 0.706 1 92.69 274 GLY B O 1
ATOM 5466 N N . GLU B 1 275 ? -13.594 16.531 -0.286 1 91.19 275 GLU B N 1
ATOM 5467 C CA . GLU B 1 275 ? -14.609 16.359 -1.32 1 91.19 275 GLU B CA 1
ATOM 5468 C C . GLU B 1 275 ? -15.828 15.609 -0.781 1 91.19 275 GLU B C 1
ATOM 5470 O O . GLU B 1 275 ? -15.688 14.641 -0.031 1 91.19 275 GLU B O 1
ATOM 5475 N N . GLU B 1 276 ? -16.922 16 -1.19 1 89.25 276 GLU B N 1
ATOM 5476 C CA . GLU B 1 276 ? -18.188 15.523 -0.633 1 89.25 276 GLU B CA 1
ATOM 5477 C C . GLU B 1 276 ? -18.312 14.008 -0.771 1 89.25 276 GLU B C 1
ATOM 5479 O O . GLU B 1 276 ? -18.828 13.344 0.119 1 89.25 276 GLU B O 1
ATOM 5484 N N . LYS B 1 277 ? -17.844 13.484 -1.808 1 91.25 277 LYS B N 1
ATOM 5485 C CA . LYS B 1 277 ? -18.031 12.062 -2.07 1 91.25 277 LYS B CA 1
ATOM 5486 C C . LYS B 1 277 ? -16.75 11.273 -1.83 1 91.25 277 LYS B C 1
ATOM 5488 O O . LYS B 1 277 ? -16.578 10.18 -2.373 1 91.25 277 LYS B O 1
ATOM 5493 N N . VAL B 1 278 ? -15.906 11.836 -1.036 1 94.44 278 VAL B N 1
ATOM 5494 C CA . VAL B 1 278 ? -14.633 11.172 -0.778 1 94.44 278 VAL B CA 1
ATOM 5495 C C . VAL B 1 278 ? -14.32 11.227 0.714 1 94.44 278 VAL B C 1
ATOM 5497 O O . VAL B 1 278 ? -14.477 12.266 1.353 1 94.44 278 VAL B O 1
ATOM 5500 N N . CYS B 1 279 ? -13.953 10.148 1.258 1 97.12 279 CYS B N 1
ATOM 5501 C CA . CYS B 1 279 ? -13.328 10.039 2.57 1 97.12 279 CYS B CA 1
ATOM 5502 C C . CYS B 1 279 ? -12.359 8.859 2.613 1 97.12 279 CYS B C 1
ATOM 5504 O O . CYS B 1 279 ? -12.742 7.754 2.99 1 97.12 279 CYS B O 1
ATOM 5506 N N . ILE B 1 280 ? -11.148 9.133 2.291 1 97.94 280 ILE B N 1
ATOM 5507 C CA . ILE B 1 280 ? -10.141 8.086 2.154 1 97.94 280 ILE B CA 1
ATOM 5508 C C . ILE B 1 280 ? -9.391 7.918 3.477 1 97.94 280 ILE B C 1
ATOM 5510 O O . ILE B 1 280 ? -9 8.906 4.105 1 97.94 280 ILE B O 1
ATOM 5514 N N . GLN B 1 281 ? -9.273 6.727 3.906 1 97.25 281 GLN B N 1
ATOM 5515 C CA . GLN B 1 281 ? -8.438 6.297 5.027 1 97.25 281 GLN B CA 1
ATOM 5516 C C . GLN B 1 281 ? -7.617 5.066 4.664 1 97.25 281 GLN B C 1
ATOM 5518 O O . GLN B 1 281 ? -8.008 4.285 3.797 1 97.25 281 GLN B O 1
ATOM 5523 N N . PRO B 1 282 ? -6.453 4.926 5.305 1 96.56 282 PRO B N 1
ATOM 5524 C CA . PRO B 1 282 ? -5.715 3.68 5.074 1 96.56 282 PRO B CA 1
ATOM 5525 C C . PRO B 1 282 ? -6.441 2.453 5.621 1 96.56 282 PRO B C 1
ATOM 5527 O O . PRO B 1 282 ? -7.242 2.572 6.555 1 96.56 282 PRO B O 1
ATOM 5530 N N . ASP B 1 283 ? -6.141 1.289 5.039 1 94.81 283 ASP B N 1
ATOM 5531 C CA . ASP B 1 283 ? -6.684 0.037 5.555 1 94.81 283 ASP B CA 1
ATOM 5532 C C . ASP B 1 283 ? -6.273 -0.181 7.008 1 94.81 283 ASP B C 1
ATOM 5534 O O . ASP B 1 283 ? -7.07 -0.655 7.82 1 94.81 283 ASP B O 1
ATOM 5538 N N . ILE B 1 284 ? -5.027 0.115 7.238 1 95.06 284 ILE B N 1
ATOM 5539 C CA . ILE B 1 284 ? -4.488 0.093 8.594 1 95.06 284 ILE B CA 1
ATOM 5540 C C . ILE B 1 284 ? -3.688 1.368 8.852 1 95.06 284 ILE B C 1
ATOM 5542 O O . ILE B 1 284 ? -2.912 1.804 7.996 1 95.06 284 ILE B O 1
ATOM 5546 N N . ALA B 1 285 ? -3.928 1.981 9.984 1 96.12 285 ALA B N 1
ATOM 5547 C CA . ALA B 1 285 ? -3.121 3.143 10.352 1 96.12 285 ALA B CA 1
ATOM 5548 C C . ALA B 1 285 ? -1.648 2.768 10.484 1 96.12 285 ALA B C 1
ATOM 5550 O O . ALA B 1 285 ? -1.32 1.678 10.961 1 96.12 285 ALA B O 1
ATOM 5551 N N . ASN B 1 286 ? -0.784 3.678 10.109 1 96.88 286 ASN B N 1
ATOM 5552 C CA . ASN B 1 286 ? 0.655 3.439 10.117 1 96.88 286 ASN B CA 1
ATOM 5553 C C . ASN B 1 286 ? 1.368 4.348 11.117 1 96.88 286 ASN B C 1
ATOM 5555 O O . ASN B 1 286 ? 0.899 5.449 11.406 1 96.88 286 ASN B O 1
ATOM 5559 N N . PRO B 1 287 ? 2.508 3.85 11.617 1 97.94 287 PRO B N 1
ATOM 5560 C CA . PRO B 1 287 ? 3.344 4.777 12.391 1 97.94 287 PRO B CA 1
ATOM 5561 C C . PRO B 1 287 ? 4.016 5.832 11.508 1 97.94 287 PRO B C 1
ATOM 5563 O O . PRO B 1 287 ? 4.016 5.707 10.281 1 97.94 287 PRO B O 1
ATOM 5566 N N . ILE B 1 288 ? 4.457 6.832 12.133 1 98.81 288 ILE B N 1
ATOM 5567 C CA . ILE B 1 288 ? 5.125 7.91 11.406 1 98.81 288 ILE B CA 1
ATOM 5568 C C . ILE B 1 288 ? 6.438 7.398 10.82 1 98.81 288 ILE B C 1
ATOM 5570 O O . ILE B 1 288 ? 6.766 7.691 9.664 1 98.81 288 ILE B O 1
ATOM 5574 N N . PHE B 1 289 ? 7.199 6.68 11.648 1 98.88 289 PHE B N 1
ATOM 5575 C CA . PHE B 1 289 ? 8.422 6.031 11.18 1 98.88 289 PHE B CA 1
ATOM 5576 C C . PHE B 1 289 ? 8.172 4.555 10.898 1 98.88 289 PHE B C 1
ATOM 5578 O O . PHE B 1 289 ? 8.055 3.754 11.828 1 98.88 289 PHE B O 1
ATOM 5585 N N . LYS B 1 290 ? 8.125 4.227 9.656 1 98.31 290 LYS B N 1
ATOM 5586 C CA . LYS B 1 290 ? 7.938 2.832 9.273 1 98.31 290 LYS B CA 1
ATOM 5587 C C . LYS B 1 290 ? 9.281 2.111 9.156 1 98.31 290 LYS B C 1
ATOM 5589 O O . LYS B 1 290 ? 10.156 2.539 8.406 1 98.31 290 LYS B O 1
ATOM 5594 N N . LEU B 1 291 ? 9.398 1.025 9.859 1 97.56 291 LEU B N 1
ATOM 5595 C CA . LEU B 1 291 ? 10.617 0.23 9.852 1 97.56 291 LEU B CA 1
ATOM 5596 C C . LEU B 1 291 ? 10.398 -1.099 9.133 1 97.56 291 LEU B C 1
ATOM 5598 O O . LEU B 1 291 ? 9.289 -1.645 9.156 1 97.56 291 LEU B O 1
ATOM 5602 N N . ASN B 1 292 ? 11.414 -1.537 8.477 1 93.56 292 ASN B N 1
ATOM 5603 C CA . ASN B 1 292 ? 11.344 -2.906 7.973 1 93.56 292 ASN B CA 1
ATOM 5604 C C . ASN B 1 292 ? 11.664 -3.92 9.07 1 93.56 292 ASN B C 1
ATOM 5606 O O . ASN B 1 292 ? 11.828 -3.551 10.234 1 93.56 292 ASN B O 1
ATOM 5610 N N . LYS B 1 293 ? 11.789 -5.203 8.695 1 87.88 293 LYS B N 1
ATOM 5611 C CA . LYS B 1 293 ? 11.961 -6.285 9.656 1 87.88 293 LYS B CA 1
ATOM 5612 C C . LYS B 1 293 ? 13.32 -6.199 10.344 1 87.88 293 LYS B C 1
ATOM 5614 O O . LYS B 1 293 ? 13.492 -6.711 11.453 1 87.88 293 LYS B O 1
ATOM 5619 N N . GLN B 1 294 ? 14.266 -5.547 9.695 1 88.62 294 GLN B N 1
ATOM 5620 C CA . GLN B 1 294 ? 15.617 -5.418 10.242 1 88.62 294 GLN B CA 1
ATOM 5621 C C . GLN B 1 294 ? 15.734 -4.176 11.117 1 88.62 294 GLN B C 1
ATOM 5623 O O . GLN B 1 294 ? 16.797 -3.904 11.68 1 88.62 294 GLN B O 1
ATOM 5628 N N . GLY B 1 295 ? 14.641 -3.383 11.211 1 93.31 295 GLY B N 1
ATOM 5629 C CA . GLY B 1 295 ? 14.641 -2.199 12.055 1 93.31 295 GLY B CA 1
ATOM 5630 C C . GLY B 1 295 ? 15.133 -0.956 11.344 1 93.31 295 GLY B C 1
ATOM 5631 O O . GLY B 1 295 ? 15.375 0.075 11.977 1 93.31 295 GLY B O 1
ATOM 5632 N N . GLU B 1 296 ? 15.234 -1.07 10.062 1 95.12 296 GLU B N 1
ATOM 5633 C CA . GLU B 1 296 ? 15.68 0.08 9.281 1 95.12 296 GLU B CA 1
ATOM 5634 C C . GLU B 1 296 ? 14.5 0.969 8.891 1 95.12 296 GLU B C 1
ATOM 5636 O O . GLU B 1 296 ? 13.422 0.471 8.555 1 95.12 296 GLU B O 1
ATOM 5641 N N . LEU B 1 297 ? 14.727 2.307 8.953 1 98.31 297 LEU B N 1
ATOM 5642 C CA . LEU B 1 297 ? 13.695 3.26 8.539 1 98.31 297 LEU B CA 1
ATOM 5643 C C . LEU B 1 297 ? 13.516 3.238 7.027 1 98.31 297 LEU B C 1
ATOM 5645 O O . LEU B 1 297 ? 14.469 3.455 6.277 1 98.31 297 LEU B O 1
ATOM 5649 N N . ILE B 1 298 ? 12.25 3.035 6.586 1 97.75 298 ILE B N 1
ATOM 5650 C CA . ILE B 1 298 ? 12.086 2.922 5.141 1 97.75 298 ILE B CA 1
ATOM 5651 C C . ILE B 1 298 ? 11.078 3.965 4.656 1 97.75 298 ILE B C 1
ATOM 5653 O O . ILE B 1 298 ? 10.969 4.211 3.453 1 97.75 298 ILE B O 1
ATOM 5657 N N . GLN B 1 299 ? 10.367 4.562 5.602 1 98.75 299 GLN B N 1
ATOM 5658 C CA . GLN B 1 299 ? 9.391 5.574 5.207 1 98.75 299 GLN B CA 1
ATOM 5659 C C . GLN B 1 299 ? 9.062 6.5 6.371 1 98.75 299 GLN B C 1
ATOM 5661 O O . GLN B 1 299 ? 8.945 6.055 7.516 1 98.75 299 GLN B O 1
ATOM 5666 N N . VAL B 1 300 ? 8.914 7.703 6.117 1 98.88 300 VAL B N 1
ATOM 5667 C CA . VAL B 1 300 ? 8.359 8.68 7.047 1 98.88 300 VAL B CA 1
ATOM 5668 C C . VAL B 1 300 ? 6.992 9.156 6.547 1 98.88 300 VAL B C 1
ATOM 5670 O O . VAL B 1 300 ? 6.871 9.617 5.41 1 98.88 300 VAL B O 1
ATOM 5673 N N . ARG B 1 301 ? 5.965 8.984 7.328 1 98.69 301 ARG B N 1
ATOM 5674 C CA . ARG B 1 301 ? 4.609 9.461 7.074 1 98.69 301 ARG B CA 1
ATOM 5675 C C . ARG B 1 301 ? 4.234 10.586 8.031 1 98.69 301 ARG B C 1
ATOM 5677 O O . ARG B 1 301 ? 3.803 10.328 9.156 1 98.69 301 ARG B O 1
ATOM 5684 N N . TRP B 1 302 ? 4.379 11.781 7.516 1 98.75 302 TRP B N 1
ATOM 5685 C CA . TRP B 1 302 ? 4.133 12.922 8.398 1 98.75 302 TRP B CA 1
ATOM 5686 C C . TRP B 1 302 ? 3.34 14.008 7.684 1 98.75 302 TRP B C 1
ATOM 5688 O O . TRP B 1 302 ? 3.822 14.602 6.719 1 98.75 302 TRP B O 1
ATOM 5698 N N . ASN B 1 303 ? 2.178 14.266 8.117 1 98.12 303 ASN B N 1
ATOM 5699 C CA . ASN B 1 303 ? 1.287 15.328 7.668 1 98.12 303 ASN B CA 1
ATOM 5700 C C . ASN B 1 303 ? 0.261 15.688 8.742 1 98.12 303 ASN B C 1
ATOM 5702 O O . ASN B 1 303 ? -0.712 14.961 8.945 1 98.12 303 ASN B O 1
ATOM 5706 N N . GLN B 1 304 ? 0.467 16.75 9.398 1 95.31 304 GLN B N 1
ATOM 5707 C CA . GLN B 1 304 ? -0.397 17.125 10.516 1 95.31 304 GLN B CA 1
ATOM 5708 C C . GLN B 1 304 ? -1.821 17.406 10.039 1 95.31 304 GLN B C 1
ATOM 5710 O O . GLN B 1 304 ? -2.787 17.078 10.734 1 95.31 304 GLN B O 1
ATOM 5715 N N . SER B 1 305 ? -1.936 17.922 8.883 1 94.62 305 SER B N 1
ATOM 5716 C CA . SER B 1 305 ? -3.248 18.297 8.383 1 94.62 305 SER B CA 1
ATOM 5717 C C . SER B 1 305 ? -4.094 17.078 8.039 1 94.62 305 SER B C 1
ATOM 5719 O O . SER B 1 305 ? -5.32 17.125 8.109 1 94.62 305 SER B O 1
ATOM 5721 N N . ASP B 1 306 ? -3.451 16 7.711 1 95.94 306 ASP B N 1
ATOM 5722 C CA . ASP B 1 306 ? -4.141 14.781 7.293 1 95.94 306 ASP B CA 1
ATOM 5723 C C . ASP B 1 306 ? -4.547 13.938 8.5 1 95.94 306 ASP B C 1
ATOM 5725 O O . ASP B 1 306 ? -5.328 13 8.367 1 95.94 306 ASP B O 1
ATOM 5729 N N . ARG B 1 307 ? -4.055 14.219 9.672 1 97.31 307 ARG B N 1
ATOM 5730 C CA . ARG B 1 307 ? -4.234 13.352 10.836 1 97.31 307 ARG B CA 1
ATOM 5731 C C . ARG B 1 307 ? -5.688 13.344 11.289 1 97.31 307 ARG B C 1
ATOM 5733 O O . ARG B 1 307 ? -6.309 14.406 11.422 1 97.31 307 ARG B O 1
ATOM 5740 N N . SER B 1 308 ? -6.211 12.125 11.492 1 97.06 308 SER B N 1
ATOM 5741 C CA . SER B 1 308 ? -7.535 11.961 12.086 1 97.06 308 SER B CA 1
ATOM 5742 C C . SER B 1 308 ? -7.461 11.984 13.609 1 97.06 308 SER B C 1
ATOM 5744 O O . SER B 1 308 ? -6.383 12.156 14.18 1 97.06 308 SER B O 1
ATOM 5746 N N . THR B 1 309 ? -8.617 11.867 14.242 1 96.75 309 THR B N 1
ATOM 5747 C CA . THR B 1 309 ? -8.688 11.883 15.703 1 96.75 309 THR B CA 1
ATOM 5748 C C . THR B 1 309 ? -7.957 10.672 16.281 1 96.75 309 THR B C 1
ATOM 5750 O O . THR B 1 309 ? -8.258 9.531 15.938 1 96.75 309 THR B O 1
ATOM 5753 N N . MET B 1 310 ? -7.004 10.961 17.125 1 96 310 MET B N 1
ATOM 5754 C CA . MET B 1 310 ? -6.254 9.922 17.812 1 96 310 MET B CA 1
ATOM 5755 C C . MET B 1 310 ? -7.02 9.422 19.031 1 96 310 MET B C 1
ATOM 5757 O O . MET B 1 310 ? -6.91 9.992 20.125 1 96 310 MET B O 1
ATOM 5761 N N . ASP B 1 311 ? -7.734 8.344 18.844 1 94.81 311 ASP B N 1
ATOM 5762 C CA . ASP B 1 311 ? -8.539 7.898 19.969 1 94.81 311 ASP B CA 1
ATOM 5763 C C . ASP B 1 311 ? -8.305 6.422 20.266 1 94.81 311 ASP B C 1
ATOM 5765 O O . ASP B 1 311 ? -9.062 5.801 21.016 1 94.81 311 ASP B O 1
ATOM 5769 N N . SER B 1 312 ? -7.379 5.824 19.594 1 91.69 312 SER B N 1
ATOM 5770 C CA . SER B 1 312 ? -7.02 4.434 19.859 1 91.69 312 SER B CA 1
ATOM 5771 C C . SER B 1 312 ? -5.621 4.336 20.469 1 91.69 312 SER B C 1
ATOM 5773 O O . SER B 1 312 ? -4.625 4.305 19.734 1 91.69 312 SER B O 1
ATOM 5775 N N . TRP B 1 313 ? -5.625 4.316 21.781 1 93.81 313 TRP B N 1
ATOM 5776 C CA . TRP B 1 313 ? -4.383 4.238 22.531 1 93.81 313 TRP B CA 1
ATOM 5777 C C . TRP B 1 313 ? -4.281 2.902 23.266 1 93.81 313 TRP B C 1
ATOM 5779 O O . TRP B 1 313 ? -5.191 2.523 24.016 1 93.81 313 TRP B O 1
ATOM 5789 N N . ASP B 1 314 ? -3.184 2.176 23.031 1 90.19 314 ASP B N 1
ATOM 5790 C CA . ASP B 1 314 ? -2.965 0.977 23.844 1 90.19 314 ASP B CA 1
ATOM 5791 C C . ASP B 1 314 ? -2.721 1.335 25.312 1 90.19 314 ASP B C 1
ATOM 5793 O O . ASP B 1 314 ? -3.15 0.611 26.203 1 90.19 314 ASP B O 1
ATOM 5797 N N . ASP B 1 315 ? -2.066 2.402 25.516 1 94.31 315 ASP B N 1
ATOM 5798 C CA . ASP B 1 315 ? -1.759 2.996 26.812 1 94.31 315 ASP B CA 1
ATOM 5799 C C . ASP B 1 315 ? -2.045 4.496 26.828 1 94.31 315 ASP B C 1
ATOM 5801 O O . ASP B 1 315 ? -1.337 5.27 26.172 1 94.31 315 ASP B O 1
ATOM 5805 N N . PRO B 1 316 ? -3.01 4.926 27.625 1 94.19 316 PRO B N 1
ATOM 5806 C CA . PRO B 1 316 ? -3.352 6.348 27.641 1 94.19 316 PRO B CA 1
ATOM 5807 C C . PRO B 1 316 ? -2.164 7.234 28.016 1 94.19 316 PRO B C 1
ATOM 5809 O O . PRO B 1 316 ? -2.146 8.422 27.688 1 94.19 316 PRO B O 1
ATOM 5812 N N . ASN B 1 317 ? -1.236 6.641 28.688 1 94.25 317 ASN B N 1
ATOM 5813 C CA . ASN B 1 317 ? -0.046 7.41 29.031 1 94.25 317 ASN B CA 1
ATOM 5814 C C . ASN B 1 317 ? 0.747 7.809 27.797 1 94.25 317 ASN B C 1
ATOM 5816 O O . ASN B 1 317 ? 1.608 8.688 27.859 1 94.25 317 ASN B O 1
ATOM 5820 N N . ASP B 1 318 ? 0.44 7.172 26.688 1 97.31 318 ASP B N 1
ATOM 5821 C CA . ASP B 1 318 ? 1.148 7.465 25.438 1 97.31 318 ASP B CA 1
ATOM 5822 C C . ASP B 1 318 ? 0.665 8.781 24.828 1 97.31 318 ASP B C 1
ATOM 5824 O O . ASP B 1 318 ? 1.319 9.336 23.953 1 97.31 318 ASP B O 1
ATOM 5828 N N . VAL B 1 319 ? -0.462 9.305 25.328 1 97.88 319 VAL B N 1
ATOM 5829 C CA . VAL B 1 319 ? -1.001 10.539 24.781 1 97.88 319 VAL B CA 1
ATOM 5830 C C . VAL B 1 319 ? 0.014 11.672 24.953 1 97.88 319 VAL B C 1
ATOM 5832 O O . VAL B 1 319 ? 0.416 12.305 23.984 1 97.88 319 VAL B O 1
ATOM 5835 N N . VAL B 1 320 ? 0.458 11.836 26.156 1 97.62 320 VAL B N 1
ATOM 5836 C CA . VAL B 1 320 ? 1.377 12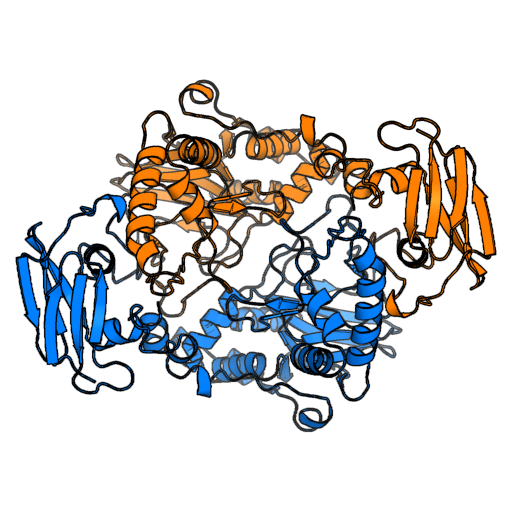.938 26.453 1 97.62 320 VAL B CA 1
ATOM 5837 C C . VAL B 1 320 ? 2.713 12.688 25.766 1 97.62 320 VAL B C 1
ATOM 5839 O O . VAL B 1 320 ? 3.332 13.625 25.25 1 97.62 320 VAL B O 1
ATOM 5842 N N . LYS B 1 321 ? 3.125 11.43 25.734 1 98.12 321 LYS B N 1
ATOM 5843 C CA . LYS B 1 321 ? 4.383 11.078 25.078 1 98.12 321 LYS B CA 1
ATOM 5844 C C . LYS B 1 321 ? 4.32 11.383 23.578 1 98.12 321 LYS B C 1
ATOM 5846 O O . LYS B 1 321 ? 5.305 11.82 22.984 1 98.12 321 LYS B O 1
ATOM 5851 N N . PHE B 1 322 ? 3.209 11.156 22.984 1 98.56 322 PHE B N 1
ATOM 5852 C CA . PHE B 1 322 ? 3.016 11.406 21.562 1 98.56 322 PHE B CA 1
ATOM 5853 C C . PHE B 1 322 ? 3.156 12.891 21.25 1 98.56 322 PHE B C 1
ATOM 5855 O O . PHE B 1 322 ? 3.855 13.266 20.312 1 98.56 322 PHE B O 1
ATOM 5862 N N . TYR B 1 323 ? 2.541 13.727 22.031 1 98.56 323 TYR B N 1
ATOM 5863 C CA . TYR B 1 323 ? 2.6 15.164 21.781 1 98.56 323 TYR B CA 1
ATOM 5864 C C . TYR B 1 323 ? 3.996 15.703 22.047 1 98.56 323 TYR B C 1
ATOM 5866 O O . TYR B 1 323 ? 4.445 16.641 21.391 1 98.56 323 TYR B O 1
ATOM 5874 N N . GLN B 1 324 ? 4.656 15.102 23.031 1 98.62 324 GLN B N 1
ATOM 5875 C CA . GLN B 1 324 ? 6.055 15.461 23.234 1 98.62 324 GLN B CA 1
ATOM 5876 C C . GLN B 1 324 ? 6.898 15.094 22.016 1 98.62 324 GLN B C 1
ATOM 5878 O O . GLN B 1 324 ? 7.766 15.859 21.594 1 98.62 324 GLN B O 1
ATOM 5883 N N . ALA B 1 325 ? 6.648 13.922 21.484 1 98.81 325 ALA B N 1
ATOM 5884 C CA . ALA B 1 325 ? 7.355 13.469 20.281 1 98.81 325 ALA B CA 1
ATOM 5885 C C . ALA B 1 325 ? 7.105 14.414 19.109 1 98.81 325 ALA B C 1
ATOM 5887 O O . ALA B 1 325 ? 8.023 14.727 18.344 1 98.81 325 ALA B O 1
ATOM 5888 N N . ILE B 1 326 ? 5.887 14.867 19 1 98.75 326 ILE B N 1
ATOM 5889 C CA . ILE B 1 326 ? 5.543 15.82 17.953 1 98.75 326 ILE B CA 1
ATOM 5890 C C . ILE B 1 326 ? 6.355 17.094 18.125 1 98.75 326 ILE B C 1
ATOM 5892 O O . ILE B 1 326 ? 6.902 17.641 17.156 1 98.75 326 ILE B O 1
ATOM 5896 N N . ARG B 1 327 ? 6.465 17.578 19.312 1 98.62 327 ARG B N 1
ATOM 5897 C CA . ARG B 1 327 ? 7.227 18.781 19.578 1 98.62 327 ARG B CA 1
ATOM 5898 C C . ARG B 1 327 ? 8.695 18.594 19.203 1 98.62 327 ARG B C 1
ATOM 5900 O O . ARG B 1 327 ? 9.289 19.469 18.562 1 98.62 327 ARG B O 1
ATOM 5907 N N . HIS B 1 328 ? 9.25 17.453 19.641 1 98.88 328 HIS B N 1
ATOM 5908 C CA . HIS B 1 328 ? 10.633 17.156 19.281 1 98.88 328 HIS B CA 1
ATOM 5909 C C . HIS B 1 328 ? 10.812 17.094 17.766 1 98.88 328 HIS B C 1
ATOM 5911 O O . HIS B 1 328 ? 11.75 17.688 17.234 1 98.88 328 HIS B O 1
ATOM 5917 N N . TRP B 1 329 ? 9.938 16.469 17.109 1 98.88 329 TRP B N 1
ATOM 5918 C CA . TRP B 1 329 ? 10.023 16.25 15.672 1 98.88 329 TRP B CA 1
ATOM 5919 C C . TRP B 1 329 ? 9.938 17.578 14.914 1 98.88 329 TRP B C 1
ATOM 5921 O O . TRP B 1 329 ? 10.797 17.875 14.078 1 98.88 329 TRP B O 1
ATOM 5931 N N . VAL B 1 330 ? 8.938 18.359 15.258 1 98.81 330 VAL B N 1
ATOM 5932 C CA . VAL B 1 330 ? 8.734 19.625 14.578 1 98.81 330 VAL B CA 1
ATOM 5933 C C . VAL B 1 330 ? 9.93 20.547 14.82 1 98.81 330 VAL B C 1
ATOM 5935 O O . VAL B 1 330 ? 10.375 21.25 13.906 1 98.81 330 VAL B O 1
ATOM 5938 N N . SER B 1 331 ? 10.445 20.484 16.031 1 98.69 331 SER B N 1
ATOM 5939 C CA . SER B 1 331 ? 11.641 21.281 16.328 1 98.69 331 SER B CA 1
ATOM 5940 C C . SER B 1 331 ? 12.797 20.875 15.414 1 98.69 331 SER B C 1
ATOM 5942 O O . SER B 1 331 ? 13.547 21.719 14.938 1 98.69 331 SER B O 1
ATOM 5944 N N . ILE B 1 332 ? 12.914 19.625 15.141 1 98.94 332 ILE B N 1
ATOM 5945 C CA . ILE B 1 332 ? 14.023 19.125 14.336 1 98.94 332 ILE B CA 1
ATOM 5946 C C . ILE B 1 332 ? 13.797 19.469 12.867 1 98.94 332 ILE B C 1
ATOM 5948 O O . ILE B 1 332 ? 14.695 19.984 12.203 1 98.94 332 ILE B O 1
ATOM 5952 N N . ILE B 1 333 ? 12.602 19.281 12.328 1 98.81 333 ILE B N 1
ATOM 5953 C CA . ILE B 1 333 ? 12.391 19.359 10.891 1 98.81 333 ILE B CA 1
ATOM 5954 C C . ILE B 1 333 ? 12.25 20.828 10.477 1 98.81 333 ILE B C 1
ATOM 5956 O O . ILE B 1 333 ? 12.281 21.156 9.289 1 98.81 333 ILE B O 1
ATOM 5960 N N . THR B 1 334 ? 12.086 21.734 11.477 1 98.38 334 THR B N 1
ATOM 5961 C CA . THR B 1 334 ? 11.992 23.141 11.141 1 98.38 334 THR B CA 1
ATOM 5962 C C . THR B 1 334 ? 13.289 23.875 11.484 1 98.38 334 THR B C 1
ATOM 5964 O O . THR B 1 334 ? 13.383 25.094 11.328 1 98.38 334 THR B O 1
ATOM 5967 N N . ASP B 1 335 ? 14.242 23.125 12.023 1 98.62 335 ASP B N 1
ATOM 5968 C CA . ASP B 1 335 ? 15.562 23.703 12.273 1 98.62 335 ASP B CA 1
ATOM 5969 C C . ASP B 1 335 ? 16.219 24.156 10.977 1 98.62 335 ASP B C 1
ATOM 5971 O O . ASP B 1 335 ? 16.266 23.406 9.992 1 98.62 335 ASP B O 1
ATOM 5975 N N . PRO B 1 336 ? 16.766 25.359 10.953 1 98.31 336 PRO B N 1
ATOM 5976 C CA . PRO B 1 336 ? 17.391 25.875 9.727 1 98.31 336 PRO B CA 1
ATOM 5977 C C . PRO B 1 336 ? 18.531 24.984 9.234 1 98.31 336 PRO B C 1
ATOM 5979 O O . PRO B 1 336 ? 18.828 24.969 8.039 1 98.31 336 PRO B O 1
ATOM 5982 N N . GLU B 1 337 ? 19.125 24.234 10.094 1 98.69 337 GLU B N 1
ATOM 5983 C CA . GLU B 1 337 ? 20.188 23.297 9.703 1 98.69 337 GLU B CA 1
ATOM 5984 C C . GLU B 1 337 ? 19.625 22.141 8.898 1 98.69 337 GLU B C 1
ATOM 5986 O O . GLU B 1 337 ? 20.359 21.469 8.172 1 98.69 337 GLU B O 1
ATOM 5991 N N . ASN B 1 338 ? 18.328 21.922 9.047 1 98.81 338 ASN B N 1
ATOM 5992 C CA . ASN B 1 338 ? 17.75 20.734 8.438 1 98.81 338 ASN B CA 1
ATOM 5993 C C . ASN B 1 338 ? 16.781 21.094 7.32 1 98.81 338 ASN B C 1
ATOM 5995 O O . ASN B 1 338 ? 16.391 20.234 6.527 1 98.81 338 ASN B O 1
ATOM 5999 N N . GLU B 1 339 ? 16.344 22.281 7.289 1 98.75 339 GLU B N 1
ATOM 6000 C CA . GLU B 1 339 ? 15.328 22.719 6.332 1 98.75 339 GLU B CA 1
ATOM 6001 C C . GLU B 1 339 ? 15.938 23.547 5.215 1 98.75 339 GLU B C 1
ATOM 6003 O O . GLU B 1 339 ? 16.344 24.703 5.438 1 98.75 339 GLU B O 1
ATOM 6008 N N . LEU B 1 340 ? 15.977 23 4.055 1 98.56 340 LEU B N 1
ATOM 6009 C CA . LEU B 1 340 ? 16.531 23.672 2.875 1 98.56 340 LEU B CA 1
ATOM 6010 C C . LEU B 1 340 ? 15.445 24.469 2.15 1 98.56 340 LEU B C 1
ATOM 6012 O O . LEU B 1 340 ? 14.477 23.891 1.647 1 98.56 340 LEU B O 1
ATOM 6016 N N . TRP B 1 341 ? 15.539 25.734 2.111 1 97.25 341 TRP B N 1
ATOM 6017 C CA . TRP B 1 341 ? 14.609 26.578 1.363 1 97.25 341 TRP B CA 1
ATOM 6018 C C . TRP B 1 341 ? 15.094 26.766 -0.072 1 97.25 341 TRP B C 1
ATOM 6020 O O . TRP B 1 341 ? 16.281 26.969 -0.313 1 97.25 341 TRP B O 1
ATOM 6030 N N . TYR B 1 342 ? 14.172 26.625 -0.967 1 95.38 342 TYR B N 1
ATOM 6031 C CA . TYR B 1 342 ? 14.477 26.719 -2.391 1 95.38 342 TYR B CA 1
ATOM 6032 C C . TYR B 1 342 ? 13.352 27.391 -3.156 1 95.38 342 TYR B C 1
ATOM 6034 O O . TYR B 1 342 ? 12.203 26.953 -3.105 1 95.38 342 TYR B O 1
ATOM 6042 N N . GLN B 1 343 ? 13.695 28.438 -3.887 1 93.62 343 GLN B N 1
ATOM 6043 C CA . GLN B 1 343 ? 12.711 29.109 -4.727 1 93.62 343 GLN B CA 1
ATOM 6044 C C . GLN B 1 343 ? 12.641 28.469 -6.113 1 93.62 343 GLN B C 1
ATOM 6046 O O . GLN B 1 343 ? 13.562 28.625 -6.914 1 93.62 343 GLN B O 1
ATOM 6051 N N . MET B 1 344 ? 11.547 27.875 -6.371 1 92.88 344 MET B N 1
ATOM 6052 C CA . MET B 1 344 ? 11.367 27.266 -7.68 1 92.88 344 MET B CA 1
ATOM 6053 C C . MET B 1 344 ? 11.188 28.328 -8.766 1 92.88 344 MET B C 1
ATOM 6055 O O . MET B 1 344 ? 10.641 29.391 -8.5 1 92.88 344 MET B O 1
ATOM 6059 N N . LYS B 1 345 ? 11.609 28.016 -9.953 1 93.19 345 LYS B N 1
ATOM 6060 C CA . LYS B 1 345 ? 11.453 28.891 -11.109 1 93.19 345 LYS B CA 1
ATOM 6061 C C . LYS B 1 345 ? 10.875 28.141 -12.305 1 93.19 345 LYS B C 1
ATOM 6063 O O . LYS B 1 345 ? 11.117 26.938 -12.461 1 93.19 345 LYS B O 1
ATOM 6068 N N . PRO B 1 346 ? 10.086 28.938 -13.086 1 95.06 346 PRO B N 1
ATOM 6069 C CA . PRO B 1 346 ? 9.617 28.281 -14.305 1 95.06 346 PRO B CA 1
ATOM 6070 C C . PRO B 1 346 ? 10.758 27.672 -15.125 1 95.06 346 PRO B C 1
ATOM 6072 O O . PRO B 1 346 ? 11.836 28.281 -15.227 1 95.06 346 PRO B O 1
ATOM 6075 N N . GLY B 1 347 ? 10.539 26.5 -15.641 1 96 347 GLY B N 1
ATOM 6076 C CA . GLY B 1 347 ? 11.547 25.844 -16.469 1 96 347 GLY B CA 1
ATOM 6077 C C . GLY B 1 347 ? 12.438 24.906 -15.68 1 96 347 GLY B C 1
ATOM 6078 O O . GLY B 1 347 ? 13.336 24.266 -16.25 1 96 347 GLY B O 1
ATOM 6079 N N . GLN B 1 348 ? 12.195 24.844 -14.445 1 96.75 348 GLN B N 1
ATOM 6080 C CA . GLN B 1 348 ? 12.875 23.859 -13.594 1 96.75 348 GLN B CA 1
ATOM 6081 C C . GLN B 1 348 ? 11.883 23.031 -12.797 1 96.75 348 GLN B C 1
ATOM 6083 O O . GLN B 1 348 ? 11.031 23.578 -12.086 1 96.75 348 GLN B O 1
ATOM 6088 N N . CYS B 1 349 ? 11.984 21.719 -12.922 1 98.38 349 CYS B N 1
ATOM 6089 C CA . CYS B 1 349 ? 11.148 20.812 -12.141 1 98.38 349 CYS B CA 1
ATOM 6090 C C . CYS B 1 349 ? 11.875 20.344 -10.891 1 98.38 349 CYS B C 1
ATOM 6092 O O . CYS B 1 349 ? 13.109 20.312 -10.867 1 98.38 349 CYS B O 1
ATOM 6094 N N . LEU B 1 350 ? 11.102 20.109 -9.906 1 98.56 350 LEU B N 1
ATOM 6095 C CA . LEU B 1 350 ? 11.57 19.438 -8.703 1 98.56 350 LEU B CA 1
ATOM 6096 C C . LEU B 1 350 ? 10.859 18.109 -8.508 1 98.56 350 LEU B C 1
ATOM 6098 O O . LEU B 1 350 ? 9.625 18.047 -8.484 1 98.56 350 LEU B O 1
ATOM 6102 N N . ILE B 1 351 ? 11.602 17.016 -8.492 1 98.81 351 ILE B N 1
ATOM 6103 C CA . ILE B 1 351 ? 11.039 15.719 -8.125 1 98.81 351 ILE B CA 1
ATOM 6104 C C . ILE B 1 351 ? 11.68 15.227 -6.832 1 98.81 351 ILE B C 1
ATOM 6106 O O . ILE B 1 351 ? 12.883 15.414 -6.617 1 98.81 351 ILE B O 1
ATOM 6110 N N . PHE B 1 352 ? 10.953 14.641 -5.949 1 98.81 352 PHE B N 1
ATOM 6111 C CA . PHE B 1 352 ? 11.531 14.18 -4.695 1 98.81 352 PHE B CA 1
ATOM 6112 C C . PHE B 1 352 ? 10.852 12.898 -4.227 1 98.81 352 PHE B C 1
ATOM 6114 O O . PHE B 1 352 ? 9.734 12.586 -4.656 1 98.81 352 PHE B O 1
ATOM 6121 N N . ASP B 1 353 ? 11.562 12.086 -3.426 1 98.88 353 ASP B N 1
ATOM 6122 C CA . ASP B 1 353 ? 11.094 10.875 -2.758 1 98.88 353 ASP B CA 1
ATOM 6123 C C . ASP B 1 353 ? 10.148 11.211 -1.606 1 98.88 353 ASP B C 1
ATOM 6125 O O . ASP B 1 353 ? 10.602 11.57 -0.514 1 98.88 353 ASP B O 1
ATOM 6129 N N . ASN B 1 354 ? 8.867 11 -1.854 1 98.81 354 ASN B N 1
ATOM 6130 C CA . ASN B 1 354 ? 7.812 11.359 -0.916 1 98.81 354 ASN B CA 1
ATOM 6131 C C . ASN B 1 354 ? 7.871 10.516 0.351 1 98.81 354 ASN B C 1
ATOM 6133 O O . ASN B 1 354 ? 7.238 10.844 1.354 1 98.81 354 ASN B O 1
ATOM 6137 N N . TRP B 1 355 ? 8.672 9.461 0.359 1 98.75 355 TRP B N 1
ATOM 6138 C CA . TRP B 1 355 ? 8.812 8.594 1.528 1 98.75 355 TRP B CA 1
ATOM 6139 C C . TRP B 1 355 ? 9.922 9.094 2.443 1 98.75 355 TRP B C 1
ATOM 6141 O O . TRP B 1 355 ? 10.031 8.656 3.594 1 98.75 355 TRP B O 1
ATOM 6151 N N . ARG B 1 356 ? 10.648 10.023 1.965 1 98.81 356 ARG B N 1
ATOM 6152 C CA . ARG B 1 356 ? 11.859 10.406 2.676 1 98.81 356 ARG B CA 1
ATOM 6153 C C . ARG B 1 356 ? 11.914 11.922 2.893 1 98.81 356 ARG B C 1
ATOM 6155 O O . ARG B 1 356 ? 12.266 12.383 3.98 1 98.81 356 ARG B O 1
ATOM 6162 N N . VAL B 1 357 ? 11.555 12.656 1.905 1 98.88 357 VAL B N 1
ATOM 6163 C CA . VAL B 1 357 ? 11.789 14.094 1.929 1 98.88 357 VAL B CA 1
ATOM 6164 C C . VAL B 1 357 ? 10.484 14.82 2.248 1 98.88 357 VAL B C 1
ATOM 6166 O O . VAL B 1 357 ? 9.469 14.617 1.578 1 98.88 357 VAL B O 1
ATOM 6169 N N . LEU B 1 358 ? 10.5 15.609 3.275 1 98.88 358 LEU B N 1
ATOM 6170 C CA . LEU B 1 358 ? 9.391 16.516 3.543 1 98.88 358 LEU B CA 1
ATOM 6171 C C . LEU B 1 358 ? 9.469 17.75 2.643 1 98.88 358 LEU B C 1
ATOM 6173 O O . LEU B 1 358 ? 10.555 18.141 2.221 1 98.88 358 LEU B O 1
ATOM 6177 N N . HIS B 1 359 ? 8.336 18.281 2.365 1 98.5 359 HIS B N 1
ATOM 6178 C CA . HIS B 1 359 ? 8.273 19.562 1.667 1 98.5 359 HIS B CA 1
ATOM 6179 C C . HIS B 1 359 ? 7.262 20.484 2.322 1 98.5 359 HIS B C 1
ATOM 6181 O O . HIS B 1 359 ? 6.34 20.031 3.004 1 98.5 359 HIS B O 1
ATOM 6187 N N . SER B 1 360 ? 7.488 21.703 2.223 1 96.75 360 SER B N 1
ATOM 6188 C CA . SER B 1 360 ? 6.586 22.766 2.68 1 96.75 360 SER B CA 1
ATOM 6189 C C . SER B 1 360 ? 6.477 23.875 1.652 1 96.75 360 SER B C 1
ATOM 6191 O O . SER B 1 360 ? 7.16 23.859 0.627 1 96.75 360 SER B O 1
ATOM 6193 N N . ARG B 1 361 ? 5.574 24.719 1.857 1 92.19 361 ARG B N 1
ATOM 6194 C CA . ARG B 1 361 ? 5.395 25.906 1.029 1 92.19 361 ARG B CA 1
ATOM 6195 C C . ARG B 1 361 ? 5.008 27.109 1.879 1 92.19 361 ARG B C 1
ATOM 6197 O O . ARG B 1 361 ? 4.082 27.031 2.691 1 92.19 361 ARG B O 1
ATOM 6204 N N . SER B 1 362 ? 5.648 28.188 1.656 1 92.06 362 SER B N 1
ATOM 6205 C CA . SER B 1 362 ? 5.27 29.422 2.355 1 92.06 362 SER B CA 1
ATOM 6206 C C . SER B 1 362 ? 4.039 30.062 1.723 1 92.06 362 SER B C 1
ATOM 6208 O O . SER B 1 362 ? 3.691 29.75 0.582 1 92.06 362 SER B O 1
ATOM 6210 N N . GLU B 1 363 ? 3.398 30.828 2.473 1 89.19 363 GLU B N 1
ATOM 6211 C CA . GLU B 1 363 ? 2.285 31.609 1.941 1 89.19 363 GLU B CA 1
ATOM 6212 C C . GLU B 1 363 ? 2.725 32.469 0.752 1 89.19 363 GLU B C 1
ATOM 6214 O O . GLU B 1 363 ? 3.908 32.781 0.611 1 89.19 363 GLU B O 1
ATOM 6219 N N . PHE B 1 364 ? 1.794 32.781 -0.134 1 89.94 364 PHE B N 1
ATOM 6220 C CA . PHE B 1 364 ? 2.182 33.562 -1.294 1 89.94 364 PHE B CA 1
ATOM 6221 C C . PHE B 1 364 ? 1.047 34.5 -1.724 1 89.94 364 PHE B C 1
ATOM 6223 O O . PHE B 1 364 ? -0.088 34.344 -1.267 1 89.94 364 PHE B O 1
ATOM 6230 N N . THR B 1 365 ? 1.405 35.406 -2.496 1 91.31 365 THR B N 1
ATOM 6231 C CA . THR B 1 365 ? 0.453 36.344 -3.084 1 91.31 365 THR B CA 1
ATOM 6232 C C . THR B 1 365 ? 0.443 36.219 -4.605 1 91.31 365 THR B C 1
ATOM 6234 O O . THR B 1 365 ? 1.337 35.594 -5.188 1 91.31 365 THR B O 1
ATOM 6237 N N . GLY B 1 366 ? -0.654 36.688 -5.262 1 89.94 366 GLY B N 1
ATOM 6238 C CA . GLY B 1 366 ? -0.717 36.719 -6.715 1 89.94 366 GLY B CA 1
ATOM 6239 C C . GLY B 1 366 ? -1.142 35.406 -7.32 1 89.94 366 GLY B C 1
ATOM 6240 O O . GLY B 1 366 ? -1.588 34.5 -6.605 1 89.94 366 GLY B O 1
ATOM 6241 N N . LYS B 1 367 ? -1.071 35.375 -8.609 1 90.25 367 LYS B N 1
ATOM 6242 C CA . LYS B 1 367 ? -1.446 34.156 -9.344 1 90.25 367 LYS B CA 1
ATOM 6243 C C . LYS B 1 367 ? -0.277 33.188 -9.438 1 90.25 367 LYS B C 1
ATOM 6245 O O . LYS B 1 367 ? 0.853 33.594 -9.719 1 90.25 367 LYS B O 1
ATOM 6250 N N . ARG B 1 368 ? -0.542 32.031 -9.094 1 91 368 ARG B N 1
ATOM 6251 C CA . ARG B 1 368 ? 0.448 30.969 -9.117 1 91 368 ARG B CA 1
ATOM 6252 C C . ARG B 1 368 ? -0.1 29.719 -9.82 1 91 368 ARG B C 1
ATOM 6254 O O . ARG B 1 368 ? -1.23 29.312 -9.562 1 91 368 ARG B O 1
ATOM 6261 N N . ARG B 1 369 ? 0.632 29.266 -10.797 1 92.81 369 ARG B N 1
ATOM 6262 C CA . ARG B 1 369 ? 0.233 28.062 -11.531 1 92.81 369 ARG B CA 1
ATOM 6263 C C . ARG B 1 369 ? 1.294 26.969 -11.422 1 92.81 369 ARG B C 1
ATOM 6265 O O . ARG B 1 369 ? 2.475 27.219 -11.672 1 92.81 369 ARG B O 1
ATOM 6272 N N . LEU B 1 370 ? 0.867 25.844 -10.984 1 93.94 370 LEU B N 1
ATOM 6273 C CA . LEU B 1 370 ? 1.742 24.703 -10.758 1 93.94 370 LEU B CA 1
ATOM 6274 C C . LEU B 1 370 ? 1.189 23.453 -11.422 1 93.94 370 LEU B C 1
ATOM 6276 O O . LEU B 1 370 ? -0.028 23.297 -11.547 1 93.94 370 LEU B O 1
ATOM 6280 N N . CYS B 1 371 ? 2.025 22.641 -11.922 1 95.69 371 CYS B N 1
ATOM 6281 C CA . CYS B 1 371 ? 1.599 21.328 -12.359 1 95.69 371 CYS B CA 1
ATOM 6282 C C . CYS B 1 371 ? 2.473 20.234 -11.742 1 95.69 371 CYS B C 1
ATOM 6284 O O . CYS B 1 371 ? 3.527 20.531 -11.18 1 95.69 371 CYS B O 1
ATOM 6286 N N . GLY B 1 372 ? 1.97 19.016 -11.695 1 95.62 372 GLY B N 1
ATOM 6287 C CA . GLY B 1 372 ? 2.723 17.938 -11.062 1 95.62 372 GLY B CA 1
ATOM 6288 C C . GLY B 1 372 ? 2.049 16.594 -11.18 1 95.62 372 GLY B C 1
ATOM 6289 O O . GLY B 1 372 ? 1.071 16.438 -11.914 1 95.62 372 GLY B O 1
ATOM 6290 N N . ALA B 1 373 ? 2.703 15.633 -10.578 1 97.75 373 ALA B N 1
ATOM 6291 C CA . ALA B 1 373 ? 2.234 14.25 -10.641 1 97.75 373 ALA B CA 1
ATOM 6292 C C . ALA B 1 373 ? 2.816 13.422 -9.5 1 97.75 373 ALA B C 1
ATOM 6294 O O . ALA B 1 373 ? 3.791 13.828 -8.867 1 97.75 373 ALA B O 1
ATOM 6295 N N . TYR B 1 374 ? 2.129 12.352 -9.242 1 98 374 TYR B N 1
ATOM 6296 C CA . TYR B 1 374 ? 2.654 11.305 -8.367 1 98 374 TYR B CA 1
ATOM 6297 C C . TYR B 1 374 ? 3.125 10.102 -9.18 1 98 374 TYR B C 1
ATOM 6299 O O . TYR B 1 374 ? 2.557 9.789 -10.227 1 98 374 TYR B O 1
ATOM 6307 N N . LEU B 1 375 ? 4.141 9.477 -8.672 1 98 375 LEU B N 1
ATOM 6308 C CA . LEU B 1 375 ? 4.609 8.219 -9.242 1 98 375 LEU B CA 1
ATOM 6309 C C . LEU B 1 375 ? 4.684 7.133 -8.172 1 98 375 LEU B C 1
ATOM 6311 O O . LEU B 1 375 ? 4.98 7.418 -7.012 1 98 375 LEU B O 1
ATOM 6315 N N . GLU B 1 376 ? 4.5 5.891 -8.633 1 97.06 376 GLU B N 1
ATOM 6316 C CA . GLU B 1 376 ? 4.469 4.762 -7.707 1 97.06 376 GLU B CA 1
ATOM 6317 C C . GLU B 1 376 ? 5.879 4.363 -7.273 1 97.06 376 GLU B C 1
ATOM 6319 O O . GLU B 1 376 ? 6.797 4.332 -8.094 1 97.06 376 GLU B O 1
ATOM 6324 N N . ARG B 1 377 ? 6.004 4.012 -6.043 1 97.81 377 ARG B N 1
ATOM 6325 C CA . ARG B 1 377 ? 7.301 3.658 -5.473 1 97.81 377 ARG B CA 1
ATOM 6326 C C . ARG B 1 377 ? 7.828 2.359 -6.074 1 97.81 377 ARG B C 1
ATOM 6328 O O . ARG B 1 377 ? 9.008 2.266 -6.426 1 97.81 377 ARG B O 1
ATOM 6335 N N . ASP B 1 378 ? 7.008 1.333 -6.188 1 97.75 378 ASP B N 1
ATOM 6336 C CA . ASP B 1 378 ? 7.441 0.021 -6.66 1 97.75 378 ASP B CA 1
ATOM 6337 C C . ASP B 1 378 ? 8.086 0.118 -8.039 1 97.75 378 ASP B C 1
ATOM 6339 O O . ASP B 1 378 ? 9.117 -0.499 -8.297 1 97.75 378 ASP B O 1
ATOM 6343 N N . ASP B 1 379 ? 7.469 0.894 -8.891 1 97.38 379 ASP B N 1
ATOM 6344 C CA . ASP B 1 379 ? 7.973 1.05 -10.258 1 97.38 379 ASP B CA 1
ATOM 6345 C C . ASP B 1 379 ? 9.289 1.817 -10.273 1 97.38 379 ASP B C 1
ATOM 6347 O O . ASP B 1 379 ? 10.211 1.468 -11.016 1 97.38 379 ASP B O 1
ATOM 6351 N N . PHE B 1 380 ? 9.359 2.797 -9.438 1 98.31 380 PHE B N 1
ATOM 6352 C CA . PHE B 1 380 ? 10.586 3.586 -9.352 1 98.31 380 PHE B CA 1
ATOM 6353 C C . PHE B 1 380 ? 11.75 2.725 -8.875 1 98.31 380 PHE B C 1
ATOM 6355 O O . PHE B 1 380 ? 12.812 2.717 -9.492 1 98.31 380 PHE B O 1
ATOM 6362 N N . VAL B 1 381 ? 11.531 2.002 -7.855 1 98.12 381 VAL B N 1
ATOM 6363 C CA . VAL B 1 381 ? 12.586 1.195 -7.254 1 98.12 381 VAL B CA 1
ATOM 6364 C C . VAL B 1 381 ? 13 0.088 -8.219 1 98.12 381 VAL B C 1
ATOM 6366 O O . VAL B 1 381 ? 14.188 -0.225 -8.344 1 98.12 381 VAL B O 1
ATOM 6369 N N . SER B 1 382 ? 12.016 -0.5 -8.867 1 97.75 382 SER B N 1
ATOM 6370 C CA . SER B 1 382 ? 12.312 -1.492 -9.898 1 97.75 382 SER B CA 1
ATOM 6371 C C . SER B 1 382 ? 13.25 -0.923 -10.953 1 97.75 382 SER B C 1
ATOM 6373 O O . SER B 1 382 ? 14.289 -1.521 -11.266 1 97.75 382 SER B O 1
ATOM 6375 N N . ARG B 1 383 ? 12.891 0.223 -11.477 1 96.88 383 ARG B N 1
ATOM 6376 C CA . ARG B 1 383 ? 13.68 0.853 -12.523 1 96.88 383 ARG B CA 1
ATOM 6377 C C . ARG B 1 383 ? 15.07 1.23 -12.008 1 96.88 383 ARG B C 1
ATOM 6379 O O . ARG B 1 383 ? 16.062 1.009 -12.695 1 96.88 383 ARG B O 1
ATOM 6386 N N . LEU B 1 384 ? 15.141 1.742 -10.82 1 98.12 384 LEU B N 1
ATOM 6387 C CA . LEU B 1 384 ? 16.391 2.125 -10.18 1 98.12 384 LEU B CA 1
ATOM 6388 C C . LEU B 1 384 ? 17.344 0.934 -10.078 1 98.12 384 LEU B C 1
ATOM 6390 O O . LEU B 1 384 ? 18.5 1.022 -10.492 1 98.12 384 LEU B O 1
ATOM 6394 N N . LYS B 1 385 ? 16.859 -0.159 -9.555 1 97.81 385 LYS B N 1
ATOM 6395 C CA . LYS B 1 385 ? 17.703 -1.34 -9.336 1 97.81 385 LYS B CA 1
ATOM 6396 C C . LYS B 1 385 ? 18.203 -1.907 -10.664 1 97.81 385 LYS B C 1
ATOM 6398 O O . LYS B 1 385 ? 19.375 -2.242 -10.797 1 97.81 385 LYS B O 1
ATOM 6403 N N . LEU B 1 386 ? 17.344 -1.963 -11.594 1 97 386 LEU B N 1
ATOM 6404 C CA . LEU B 1 386 ? 17.703 -2.564 -12.867 1 97 386 LEU B CA 1
ATOM 6405 C C . LEU B 1 386 ? 18.734 -1.706 -13.602 1 97 386 LEU B C 1
ATOM 6407 O O . LEU B 1 386 ? 19.719 -2.227 -14.141 1 97 386 LEU B O 1
ATOM 6411 N N . LEU B 1 387 ? 18.484 -0.411 -13.586 1 96.62 387 LEU B N 1
ATOM 6412 C CA . LEU B 1 387 ? 19.391 0.493 -14.289 1 96.62 387 LEU B CA 1
ATOM 6413 C C . LEU B 1 387 ? 20.75 0.56 -13.586 1 96.62 387 LEU B C 1
ATOM 6415 O O . LEU B 1 387 ? 21.781 0.651 -14.242 1 96.62 387 LEU B O 1
ATOM 6419 N N . THR B 1 388 ? 20.719 0.465 -12.289 1 97.19 388 THR B N 1
ATOM 6420 C CA . THR B 1 388 ? 21.922 0.729 -11.516 1 97.19 388 THR B CA 1
ATOM 6421 C C . THR B 1 388 ? 22.719 -0.558 -11.297 1 97.19 388 THR B C 1
ATOM 6423 O O . THR B 1 388 ? 23.953 -0.559 -11.359 1 97.19 388 THR B O 1
ATOM 6426 N N . LEU B 1 389 ? 22.031 -1.66 -11.039 1 97 389 LEU B N 1
ATOM 6427 C CA . LEU B 1 389 ? 22.703 -2.881 -10.609 1 97 389 LEU B CA 1
ATOM 6428 C C . LEU B 1 389 ? 22.797 -3.887 -11.75 1 97 389 LEU B C 1
ATOM 6430 O O . LEU B 1 389 ? 23.609 -4.812 -11.711 1 97 389 LEU B O 1
ATOM 6434 N N . GLY B 1 390 ? 21.891 -3.775 -12.695 1 95.94 390 GLY B N 1
ATOM 6435 C CA . GLY B 1 390 ? 21.797 -4.742 -13.781 1 95.94 390 GLY B CA 1
ATOM 6436 C C . GLY B 1 390 ? 20.797 -5.84 -13.516 1 95.94 390 GLY B C 1
ATOM 6437 O O . GLY B 1 390 ? 20.531 -6.195 -12.367 1 95.94 390 GLY B O 1
ATOM 6438 N N . ARG B 1 391 ? 20.297 -6.41 -14.547 1 95.56 391 ARG B N 1
ATOM 6439 C CA . ARG B 1 391 ? 19.203 -7.387 -14.5 1 95.56 391 ARG B CA 1
ATOM 6440 C C . ARG B 1 391 ? 19.656 -8.672 -13.805 1 95.56 391 ARG B C 1
ATOM 6442 O O . ARG B 1 391 ? 18.906 -9.234 -13 1 95.56 391 ARG B O 1
ATOM 6449 N N . GLU B 1 392 ? 20.844 -9.109 -14.062 1 95.06 392 GLU B N 1
ATOM 6450 C CA . GLU B 1 392 ? 21.328 -10.367 -13.5 1 95.06 392 GLU B CA 1
ATOM 6451 C C . GLU B 1 392 ? 21.406 -10.297 -11.977 1 95.06 392 GLU B C 1
ATOM 6453 O O . GLU B 1 392 ? 20.969 -11.219 -11.281 1 95.06 392 GLU B O 1
ATOM 6458 N N . ALA B 1 393 ? 21.953 -9.219 -11.516 1 95.38 393 ALA B N 1
ATOM 6459 C CA . ALA B 1 393 ? 22.062 -9.031 -10.07 1 95.38 393 ALA B CA 1
ATOM 6460 C C . ALA B 1 393 ? 20.672 -9.07 -9.414 1 95.38 393 ALA B C 1
ATOM 6462 O O . ALA B 1 393 ? 20.5 -9.695 -8.359 1 95.38 393 ALA B O 1
ATOM 6463 N N . VAL B 1 394 ? 19.734 -8.445 -10.047 1 96.62 394 VAL B N 1
ATOM 6464 C CA . VAL B 1 394 ? 18.391 -8.359 -9.508 1 96.62 394 VAL B CA 1
ATOM 6465 C C . VAL B 1 394 ? 17.719 -9.734 -9.539 1 96.62 394 VAL B C 1
ATOM 6467 O O . VAL B 1 394 ? 17.094 -10.156 -8.562 1 96.62 394 VAL B O 1
ATOM 6470 N N . LEU B 1 395 ? 17.891 -10.461 -10.57 1 95.69 395 LEU B N 1
ATOM 6471 C CA . LEU B 1 395 ? 17.266 -11.766 -10.711 1 95.69 395 LEU B CA 1
ATOM 6472 C C . LEU B 1 395 ? 17.891 -12.773 -9.75 1 95.69 395 LEU B C 1
ATOM 6474 O O . LEU B 1 395 ? 17.188 -13.633 -9.203 1 95.69 395 LEU B O 1
ATOM 6478 N N . ASP B 1 396 ? 19.172 -12.633 -9.484 1 94.19 396 ASP B N 1
ATOM 6479 C CA . ASP B 1 396 ? 19.859 -13.539 -8.57 1 94.19 396 ASP B CA 1
ATOM 6480 C C . ASP B 1 396 ? 19.297 -13.422 -7.152 1 94.19 396 ASP B C 1
ATOM 6482 O O . ASP B 1 396 ? 19.328 -14.383 -6.387 1 94.19 396 ASP B O 1
ATOM 6486 N N . ALA B 1 397 ? 18.797 -12.289 -6.871 1 94.19 397 ALA B N 1
ATOM 6487 C CA . ALA B 1 397 ? 18.422 -11.984 -5.496 1 94.19 397 ALA B CA 1
ATOM 6488 C C . ALA B 1 397 ? 16.984 -12.438 -5.215 1 94.19 397 ALA B C 1
ATOM 6490 O O . ALA B 1 397 ? 16.516 -12.367 -4.074 1 94.19 397 ALA B O 1
ATOM 6491 N N . ILE B 1 398 ? 16.297 -12.953 -6.23 1 93.56 398 ILE B N 1
ATOM 6492 C CA . ILE B 1 398 ? 14.883 -13.273 -6.004 1 93.56 398 ILE B CA 1
ATOM 6493 C C . ILE B 1 398 ? 14.672 -14.781 -6.141 1 93.56 398 ILE B C 1
ATOM 6495 O O . ILE B 1 398 ? 15.453 -15.469 -6.816 1 93.56 398 ILE B O 1
#

Secondary structure (DSSP, 8-state):
--EEEEEEETTEEEEEESS-SS-SEEEEEHHHHHHT--STTTEETTTTEE-S-GGGS-TT--EEEEEE-SSEEEEEETTS-EEEEEHHHHHHT--TT--S-HHHHSTTHHHHS------HHHHTTS--EEEHHHHHT-BTTTTB-HHHHHHHHHHHHHSEEEEES--SSHHHHHHHHHHHS-B--BTTBSSEEEESS-SSSSGGGSSS-EEEE-S-TTSSS--SEEEEEEEEEESSB--EEEEEHHHHHHHHHHH-HHHHHHHHH--B-B-B--STT--B--SS-B-SEEE-TTS-EEEE---GGGB------SSTTHHHHHHHHHHHHHHHHTSTTTEEEE---TT-EEEEETTTEEEEE--B-SEEEEEEEEE-HHHHHHHHHHHHH-HHHHHHT-/--EEEEEEETTEEEEEESS-SS-SEEEEEHHHHHHT--STTTEETTTTEE-S-GGGS-TT--EEEEEE-SSEEEEEETTS-EEEEEHHHHHHT-BTTB-S-HHHHSTTHHHHS------HHHHTTS--EEEHHHHHT-BTTTTB-HHHHHHHHHHHHHSEEEEES--SSHHHHHHHHHHHS-B--BTTBSSEEEESS-SSSSGGGSSS-EEEE-S-TTSSS--SEEEEEEEEEESSB--EEEEEHHHHHHHHHHH-HHHHHHHHH--B-B-B--STT--B--SS-B-SEEE-TTS-EEEE---GGGB------SSTTHHHHHHHHHHHHHHHHTSTTTEEEE---TT-EEEEETTTEEEEE--B-SEEEEEEEEE-HHHHHHHHHHHHH-HHHHHHT-

Solvent-accessible surface area (backbone atoms only — not comparable to full-atom values): 41188 Å² total; per-residue (Å²): 125,36,46,67,45,76,46,80,50,89,61,26,37,36,36,32,38,68,51,37,83,81,47,43,52,35,48,42,49,35,58,58,51,60,65,64,28,64,47,81,78,28,20,40,79,65,31,67,26,46,60,55,62,67,55,73,56,56,92,79,46,41,74,67,45,76,49,68,53,50,51,36,41,37,37,30,31,72,86,68,50,74,39,64,46,47,40,68,58,52,44,57,50,26,54,41,52,62,61,42,57,77,71,57,41,38,48,61,37,72,74,74,64,49,63,51,74,47,40,28,88,74,36,73,90,61,68,54,65,45,52,35,67,55,40,70,67,34,31,80,90,75,68,42,44,63,47,47,38,52,48,44,47,38,26,60,25,59,27,30,32,33,31,37,74,33,66,71,42,66,69,56,48,51,51,54,49,52,70,77,41,69,69,41,64,52,100,90,42,43,75,45,77,47,52,66,71,47,86,49,49,44,73,85,24,44,57,59,61,39,68,71,22,25,66,47,64,19,38,72,68,46,48,23,30,39,37,43,31,41,56,43,70,62,61,49,70,53,35,31,32,41,22,42,43,60,39,47,48,52,49,35,41,71,78,36,49,67,37,38,51,46,33,51,63,47,57,49,45,26,38,46,46,25,45,88,80,40,48,31,38,32,90,61,58,46,29,32,39,35,56,48,96,87,66,46,80,71,32,46,48,42,41,73,39,34,48,35,65,86,40,82,60,98,48,72,75,47,55,63,50,46,51,50,25,43,32,54,48,52,54,49,58,64,29,71,60,32,34,35,77,46,77,78,42,62,26,33,33,42,35,33,27,26,36,40,27,27,38,29,31,43,40,44,45,68,56,46,32,40,28,36,39,31,27,50,41,49,62,50,52,21,43,40,46,40,62,71,49,31,60,66,33,56,55,67,54,72,127,35,46,66,45,77,45,82,50,88,61,26,37,36,36,31,38,67,51,36,81,81,46,45,52,35,47,44,48,35,58,58,52,61,66,64,28,64,48,82,80,29,19,39,79,66,31,68,25,44,59,57,61,66,54,75,57,55,92,78,43,41,75,67,45,77,49,70,52,51,51,37,40,36,36,29,31,70,86,67,50,73,38,65,45,48,40,67,58,53,44,58,50,26,54,40,51,63,58,43,57,76,71,57,41,37,49,58,39,72,71,74,64,51,64,52,74,44,40,26,87,75,35,73,90,60,67,54,65,44,52,36,67,55,40,69,67,36,32,80,89,74,68,41,44,62,48,47,38,53,48,43,47,38,26,60,24,60,26,30,32,34,32,37,74,33,66,72,41,66,67,55,49,51,50,54,48,51,70,76,42,69,70,41,63,52,99,88,41,42,77,46,77,48,53,66,70,48,86,48,47,44,71,84,23,44,55,58,62,40,69,71,22,25,65,48,63,21,38,70,68,47,47,22,32,40,36,44,31,42,55,44,72,62,61,49,70,52,36,30,33,42,22,41,44,59,40,45,48,52,51,35,43,73,79,36,49,67,36,40,50,47,34,51,62,48,57,49,44,26,39,48,46,24,44,90,81,40,48,30,39,32,88,61,58,46,28,32,39,36,57,50,97,87,66,46,82,72,33,45,48,41,40,73,41,36,47,36,66,87,38,82,58,97,47,71,74,48,54,64,51,46,50,51,26,43,32,54,49,52,55,48,58,66,28,69,60,32,34,35,74,46,76,78,43,64,26,33,34,42,36,33,28,27,36,41,27,25,36,30,32,42,41,44,46,68,56,46,32,39,29,36,39,32,26,50,41,49,62,50,52,21,45,39,46,40,63,72,50,31,58,65,33,55,55,67,55,71

Nearest PDB structures (foldseek):
  3o2g-assembly1_A  TM=8.675E-01  e=3.011E-35  Homo sapiens
  6npb-assembly1_A  TM=8.560E-01  e=8.925E-34  Leisingera caerulea
  3n6w-assembly1_A-2  TM=8.564E-01  e=3.028E-31  Homo sapiens
  6npc-assembly1_B  TM=8.479E-01  e=2.689E-31  Leisingera caerulea
  6d1o-assembly2_F  TM=6.565E-01  e=1.103E-09  Sphingobium herbicidovorans NBRC 16415

=== Feature glossary ===
The record interleaves many kinds of information about one protein. Here is each kind framed as the question it answers.

Q: Are the domains correctly placed relative to each other?
A: Predicted aligned error is AlphaFold's pairwise confidence. Unlike pLDDT (per-residue), PAE is per-residue-pair and captures whether two parts of the structure are correctly placed relative to each other. Units are ångströms of expected positional error.

Q: Which residues are in helices, strands, or loops?
A: Eight-state secondary structure (DSSP): H is the canonical α-helix, G the tighter 3₁₀-helix, I the wider π-helix; E/B are β-structure, T and S are turns and bends, and '-' is everything else. DSSP derives these from the pattern of main-chain N–H···O=C hydrogen bonds, not from the sequence.

Q: What if only a Cα trace is available?
A: P-SEA three-state annotation labels each residue as helix, strand, or coil based purely on the geometry of the Cα trace. It serves as a fallback when the full backbone (and thus DSSP) is unavailable.

Q: What are the backbone torsion angles?
A: φ (phi) and ψ (psi) are the two rotatable backbone dihedrals per residue: φ is the C(i-1)–N–Cα–C torsion, ψ is the N–Cα–C–N(i+1) torsion, both in degrees on (−180°, 180°]. α-helical residues cluster near (−60°, −45°); β-strand residues near (−120°, +130°). A Ramachandran plot is simply a scatter of (φ, ψ) for every residue.

Q: What known structures does this most resemble?
A: Structural nearest neighbors (via Foldseek easy-search vs the PDB). Reported per hit: target PDB id, E-value, and alignment TM-score. A TM-score above ~0.5 is the conventional threshold for 'same fold'.

Q: What family and function is it annotated with?
A: Database cross-references. InterPro integrates a dozen domain/family signature databases into unified entries with residue-range hits. GO terms attach function/process/location labels with evidence codes. CATH codes position the fold in a four-level structural taxonomy. Organism is the NCBI-taxonomy species name.

Q: Which residues are buried vs exposed?
A: Solvent accessibility: the surface area of each residue that a 1.4 Å water probe can touch, in Å². When only backbone atoms are present the absolute values are lower than full-atom SASA (side chains contribute most of the area) and are flagged as backbone-only.

Q: What do the diagnostic plots show?
A: Three diagnostic plots accompany the record. The Cα contact map visualizes the tertiary structure as a 2D adjacency matrix (8 Å cutoff, sequence-local contacts suppressed). The Ramachandran plot shows the distribution of backbone (φ, ψ) torsions, with points in the α and β basins reflecting secondary structure content. The PAE plot shows AlphaFold's inter-residue confidence as a color matrix.

Q: What is the amino-acid chain?
A: The amino-acid sequence is the protein's primary structure: the linear order of residues from the N-terminus to the C-terminus, written in one-letter code. Everything else here — the 3D coordinates, the secondary structure, the domain annotations — is ultimately a consequence of this string.

Q: What do the rendered images show?
A: The six renders are orthographic views along the three Cartesian axes in both directions. Representation (cartoon, sticks, or surface) and color scheme (sequence-rainbow or by-chain) vary across proteins so the training set covers all the common visualization conventions.

Q: Where is each backbone atom in 3D?
A: The mmCIF table is the protein's shape written out atom by atom. For each backbone N, Cα, C, and carbonyl O, it records an (x, y, z) coordinate triple in Å plus the residue type, chain letter, and residue number.

Q: How mobile is each atom in the crystal?
A: For experimental (PDB) structures, the B-factor (temperature factor) quantifies the positional spread of each atom in the crystal — a combination of thermal vibration and static disorder — in units of Å². High B-factors mark flexible loops or poorly resolved regions; low B-factors mark the rigid, well-ordered core.

Q: How big and how compact is the whole molecule?
A: Three whole-structure scalars: the radius of gyration (RMS distance of Cα from centroid, in Å), the count of Cα–Cα contacts (pairs closer than 8 Å and separated by more than four residues in sequence — i.e. tertiary, not local, contacts), and the bounding-box dimensions. Together they distinguish compact globular folds from extended fibres or disordered chains.

Q: What does the local fold look like, residue by residue?
A: A 3Di character summarizes, for each residue, the relative orientation of the Cα frame of its nearest spatial neighbor. Because it encodes fold topology rather than chemistry, 3Di alignments detect remote structural similarity that sequence alignment misses.

Q: How confident is the AlphaFold model at each residue?
A: For AlphaFold models, the B-factor field carries pLDDT — the model's own estimate of local accuracy on a 0–100 scale. Regions with pLDDT<50 should be treated as essentially unmodeled; they often correspond to intrinsically disordered segments.